Protein AF-A0AAW1QI58-F1 (afdb_monomer)

pLDDT: mean 76.15, std 20.4, range [21.41, 98.44]

Nearest PDB structures (foldseek):
  2rau-assembly1_A  TM=5.025E-01  e=2.141E-02  Saccharolobus solfataricus P2
  6z0c-assembly4_D  TM=2.698E-01  e=4.768E+00  Escherichia coli
  3qwe-assembly1_A-2  TM=1.696E-01  e=1.355E+00  Homo sapiens
  7u1e-assembly1_E  TM=2.856E-01  e=9.593E+00  Cricetus cricetus

Sequence (766 aa):
MRPANILWPAALLFLWQLAVWPGLASDLSLPSPESWALLPPAQYEEIGGHEVVSTVPAREPKGVIFILHGCLQLVTEWGFQSEHCPDCHGMPEEMVTVWKLWRRGYAAVAVGPLNGGGGFHCYATGTDEEEFDVPEVPEMVRTLRQILTDNRWWHLPRYAMGTSRGGAMALIIALHFPLQGVGSMVMGLKPVELLEGSLAPVDAQTGATWAFPPVLLMQAQADQPEVIGVIDRTIPVFTRQGIHVRKLIMQPYPITPAFFAERIRGVSLEVSVRLHARWRSVGLLDEHGSSNASNARALAGAREALFEELEPLGIPDLEEFEDAQGERGLHRVFIELLWAAEAVHEITSQHVDTLLDFFEDTTRHEPRHWLRSRWAEAWAGRGGSHDSASTSDVQDYAAESAAAPDSPQAERSRDAECVRQGPFAEYLKAELDPGAGVKRPSTAELMRGQNERQRVYNALLSVPCQLEQFLLFGLLICLDSFLAVFTVLPVRFARAALAVVRSAVGRAPGRRPRAGGLAADQLFDVLCVLIFGATFGVLRLLPAGAIYFWLKDLTQEFLKLHVVHSAVEIFDKIACAFVVDSLEALSGSCTMFVTGHGSRWAAGRLAMDAAVTLALVIAHGMVLLGQVMTFSVAMNSARGHALVALLIASNFVEIKGTIFKRFDAGKLFTLTCQDVAERFHLALALLFVVVEEMDNAGSGRPNGALLQRCGAIFAAEVAIDVTKHAVVTKFSDVRPGVYRTFLRDVCEKTRGSQSHTAHRVVAFEP

Foldseek 3Di:
DDDDDPPPPVVVVVVVVCVVDVQPPDDPLFDFLVRVVVFDFWAWDQFLQKIKIKGAAPDDALAEEEEFEAWVDDNLCQGPDDPRRNSRQHFFQSNSLVSNCVVNRYMYMYIWWHNQPDFTGAHQPCQPPVRVPPPGLVSVQVRVVVVCVVVVVPVHAYEYEYAHRRLQSSQSNLQADPHQEYEYHLAAHDPSSLPVDDSWRAHPVPRDTDDRHAYEYEHQPAEDPVSVVRSVVRVVSCVVNVHHYDYHYQAQAAQGLCNCSRGPHQDHSVLSNVLLVQLVVLPQADPRRGGDVVPVRSLVSSLVSQCVSVVVSCSDFQQPDAHPVGDGGCVVSSVQSNCQNRRYRHDGNPCSVVVVVVSVVSCVPPVPDPVPDCPVVVPVPPPDDDDDDDDDDDDDDDDDDDDDDDDDDDDDDDDDPPDDPDPVVVVVVCVVCVPPDDDPDDPVVVVVVVVVVVLVCQLVPVQLVLLVVLLVVLLVLLVLLVVCVVPVLVVLQVVLVVLVVCLVVVDDPPDDDDPSDGALVSVLSNLVVVLVVVLVVVVVVDDLVVLLVVLLVQPVDLVSLLVLLVVLVVQLVVLVVQLVVLSVQLSVLSNCVSVVPDDPCSVVSNVVSSVSNSVSSSSNVVSLSSNLSSVLSQCPDPPNCSNVVSLVVVLVVVLVVQLVDADDLVRVLLVSLVLSQVLSSLVVSLVVSQVVVCVVVVHPDGDPVSVVSSVVSSVVSSVSVSNSSSSNCSSNVPGSCSSVVSSVQLVVVCVPDDSNCSCVSSVHDD

Mean predicted aligned error: 19.99 Å

InterPro domains:
  IPR008010 Tapt1 family [PF05346] (520-756)
  IPR008010 Tapt1 family [PTHR13317] (374-755)
  IPR029058 Alpha/Beta hydrolase fold [G3DSA:3.40.50.1820] (51-248)
  IPR029058 Alpha/Beta hydrolase fold [SSF53474] (47-246)

Structure (mmCIF, N/CA/C/O backbone):
data_AF-A0AAW1QI58-F1
#
_entry.id   AF-A0AAW1QI58-F1
#
loop_
_atom_site.group_PDB
_atom_site.id
_atom_site.type_symbol
_atom_site.label_atom_id
_atom_site.label_alt_id
_atom_site.label_comp_id
_atom_site.label_asym_id
_atom_site.label_entity_id
_atom_site.label_seq_id
_atom_site.pdbx_PDB_ins_code
_atom_site.Cartn_x
_atom_site.Cartn_y
_atom_site.Cartn_z
_atom_site.occupancy
_atom_site.B_iso_or_equiv
_atom_site.auth_seq_id
_atom_site.auth_comp_id
_atom_site.auth_asym_id
_atom_site.auth_atom_id
_atom_site.pdbx_PDB_model_num
ATOM 1 N N . MET A 1 1 ? -1.776 -60.721 61.822 1.00 35.38 1 MET A N 1
ATOM 2 C CA . MET A 1 1 ? -1.454 -59.276 61.904 1.00 35.38 1 MET A CA 1
ATOM 3 C C . MET A 1 1 ? -1.117 -58.798 60.495 1.00 35.38 1 MET A C 1
ATOM 5 O O . MET A 1 1 ? -0.475 -59.560 59.786 1.00 35.38 1 MET A O 1
ATOM 9 N N . ARG A 1 2 ? -1.580 -57.615 60.065 1.00 39.91 2 ARG A N 1
ATOM 10 C CA . ARG A 1 2 ? -1.197 -56.993 58.777 1.00 39.91 2 ARG A CA 1
ATOM 11 C C . ARG A 1 2 ? -0.120 -55.927 59.024 1.00 39.91 2 ARG A C 1
ATOM 13 O O . ARG A 1 2 ? -0.221 -55.222 60.024 1.00 39.91 2 ARG A O 1
ATOM 20 N N . PRO A 1 3 ? 0.841 -55.784 58.105 1.00 40.38 3 PRO A N 1
ATOM 21 C CA . PRO A 1 3 ? 1.101 -54.488 57.462 1.00 40.38 3 PRO A CA 1
ATOM 22 C C . PRO A 1 3 ? 1.052 -54.667 55.925 1.00 40.38 3 PRO A C 1
ATOM 24 O O . PRO A 1 3 ? 1.520 -55.678 55.419 1.00 40.38 3 PRO A O 1
ATOM 27 N N . ALA A 1 4 ? 0.355 -53.873 55.108 1.00 41.22 4 ALA A N 1
ATOM 28 C CA . ALA A 1 4 ? 0.221 -52.413 55.004 1.00 41.22 4 ALA A CA 1
ATOM 29 C C . ALA A 1 4 ? 1.423 -51.728 54.312 1.00 41.22 4 ALA A C 1
ATOM 31 O O . ALA A 1 4 ? 2.541 -51.775 54.809 1.00 41.22 4 ALA A O 1
ATOM 32 N N . ASN A 1 5 ? 1.106 -51.030 53.211 1.00 43.25 5 ASN A N 1
ATOM 33 C CA . ASN A 1 5 ? 1.891 -50.012 52.491 1.00 43.25 5 ASN A CA 1
ATOM 34 C C . ASN A 1 5 ? 2.978 -50.468 51.488 1.00 43.25 5 ASN A C 1
ATOM 36 O O . ASN A 1 5 ? 4.165 -50.245 51.692 1.00 43.25 5 ASN A O 1
ATOM 40 N N . ILE A 1 6 ? 2.536 -50.928 50.305 1.00 45.19 6 ILE A N 1
ATOM 41 C CA . ILE A 1 6 ? 3.304 -50.862 49.038 1.00 45.19 6 ILE A CA 1
ATOM 42 C C . ILE A 1 6 ? 2.546 -49.965 48.034 1.00 45.19 6 ILE A C 1
ATOM 44 O O . ILE A 1 6 ? 2.171 -50.386 46.947 1.00 45.19 6 ILE A O 1
ATOM 48 N N . LEU A 1 7 ? 2.248 -48.723 48.435 1.00 43.28 7 LEU A N 1
ATOM 49 C CA . LEU A 1 7 ? 1.605 -47.710 47.573 1.00 43.28 7 LEU A CA 1
ATOM 50 C C . LEU A 1 7 ? 2.388 -46.388 47.488 1.00 43.28 7 LEU A C 1
ATOM 52 O O . LEU A 1 7 ? 2.090 -45.551 46.643 1.00 43.28 7 LEU A O 1
ATOM 56 N N . TRP A 1 8 ? 3.424 -46.203 48.313 1.00 41.94 8 TRP A N 1
ATOM 57 C CA . TRP A 1 8 ? 4.213 -44.966 48.327 1.00 41.94 8 TRP A CA 1
ATOM 58 C C . TRP A 1 8 ? 5.233 -44.797 47.179 1.00 41.94 8 TRP A C 1
ATOM 60 O O . TRP A 1 8 ? 5.380 -43.662 46.724 1.00 41.94 8 TRP A O 1
ATOM 70 N N . PRO A 1 9 ? 5.920 -45.845 46.664 1.00 44.91 9 PRO A N 1
ATOM 71 C CA . PRO A 1 9 ? 6.959 -45.652 45.643 1.00 44.91 9 PRO A CA 1
ATOM 72 C C . PRO A 1 9 ? 6.423 -45.134 44.303 1.00 44.91 9 PRO A C 1
ATOM 74 O O . PRO A 1 9 ? 7.050 -44.282 43.685 1.00 44.91 9 PRO A O 1
ATOM 77 N N . ALA A 1 10 ? 5.249 -45.611 43.873 1.00 45.47 10 ALA A N 1
ATOM 78 C CA . ALA A 1 10 ? 4.635 -45.194 42.613 1.00 45.47 10 ALA A CA 1
ATOM 79 C C . ALA A 1 10 ? 4.175 -43.727 42.659 1.00 45.47 10 ALA A C 1
ATOM 81 O O . ALA A 1 10 ? 4.451 -42.967 41.736 1.00 45.47 10 ALA A O 1
ATOM 82 N N . ALA A 1 11 ? 3.553 -43.307 43.768 1.00 46.41 11 ALA A N 1
ATOM 83 C CA . ALA A 1 11 ? 3.155 -41.916 43.971 1.00 46.41 11 ALA A CA 1
ATOM 84 C C . ALA A 1 11 ? 4.366 -40.969 44.016 1.00 46.41 11 ALA A C 1
ATOM 86 O O . ALA A 1 11 ? 4.311 -39.884 43.448 1.00 46.41 11 ALA A O 1
ATOM 87 N N . LEU A 1 12 ? 5.477 -41.381 44.639 1.00 45.72 12 LEU A N 1
ATOM 88 C CA . LEU A 1 12 ? 6.702 -40.577 44.676 1.00 45.72 12 LEU A CA 1
ATOM 89 C C . LEU A 1 12 ? 7.420 -40.514 43.322 1.00 45.72 12 LEU A C 1
ATOM 91 O O . LEU A 1 12 ? 7.935 -39.455 42.988 1.00 45.72 12 LEU A O 1
ATOM 95 N N . LEU A 1 13 ? 7.412 -41.580 42.515 1.00 45.12 13 LEU A N 1
ATOM 96 C CA . LEU A 1 13 ? 7.924 -41.531 41.138 1.00 45.12 13 LEU A CA 1
ATOM 97 C C . LEU A 1 13 ? 7.082 -40.612 40.242 1.00 45.12 13 LEU A C 1
ATOM 99 O O . LEU A 1 13 ? 7.648 -39.825 39.488 1.00 45.12 13 LEU A O 1
ATOM 103 N N . PHE A 1 14 ? 5.754 -40.648 40.375 1.00 41.31 14 PHE A N 1
ATOM 104 C CA . PHE A 1 14 ? 4.845 -39.767 39.635 1.00 41.31 14 PHE A CA 1
ATOM 105 C C . PHE A 1 14 ? 5.003 -38.292 40.054 1.00 41.31 14 PHE A C 1
ATOM 107 O O . PHE A 1 14 ? 5.111 -37.403 39.213 1.00 41.31 14 PHE A O 1
ATOM 114 N N . LEU A 1 15 ? 5.122 -38.022 41.360 1.00 40.56 15 LEU A N 1
ATOM 115 C CA . LEU A 1 15 ? 5.401 -36.678 41.883 1.00 40.56 15 LEU A CA 1
ATOM 116 C C . LEU A 1 15 ? 6.820 -36.187 41.547 1.00 40.56 15 LEU A C 1
ATOM 118 O O . LEU A 1 15 ? 7.017 -34.989 41.376 1.00 40.56 15 LEU A O 1
ATOM 122 N N . TRP A 1 16 ? 7.804 -37.081 41.416 1.00 36.41 16 TRP A N 1
ATOM 123 C CA . TRP A 1 16 ? 9.161 -36.719 40.995 1.00 36.41 16 TRP A CA 1
ATOM 124 C C . TRP A 1 16 ? 9.234 -36.403 39.495 1.00 36.41 16 TRP A C 1
ATOM 126 O O . TRP A 1 16 ? 9.908 -35.449 39.114 1.00 36.41 16 TRP A O 1
ATOM 136 N N . GLN A 1 17 ? 8.471 -37.111 38.654 1.00 36.88 17 GLN A N 1
ATOM 137 C CA . GLN A 1 17 ? 8.293 -36.751 37.240 1.00 36.88 17 GLN A CA 1
ATOM 138 C C . GLN A 1 17 ? 7.663 -35.355 37.080 1.00 36.88 17 GLN A C 1
ATOM 140 O O . GLN A 1 17 ? 8.136 -34.571 36.262 1.00 36.88 17 GLN A O 1
ATOM 145 N N . LEU A 1 18 ? 6.685 -34.999 37.923 1.00 35.38 18 LEU A N 1
ATOM 146 C CA . LEU A 1 18 ? 6.102 -33.648 37.966 1.00 35.38 18 LEU A CA 1
ATOM 147 C C . LEU A 1 18 ? 7.054 -32.577 38.539 1.00 35.38 18 LEU A C 1
ATOM 149 O O . LEU A 1 18 ? 6.938 -31.407 38.189 1.00 35.38 18 LEU A O 1
ATOM 153 N N . ALA A 1 19 ? 8.000 -32.949 39.409 1.00 36.31 19 ALA A N 1
ATOM 154 C CA . ALA A 1 19 ? 8.934 -32.010 40.042 1.00 36.31 19 ALA A CA 1
ATOM 155 C C . ALA A 1 19 ? 10.210 -31.730 39.222 1.00 36.31 19 ALA A C 1
ATOM 157 O O . ALA A 1 19 ? 10.869 -30.717 39.452 1.00 36.31 19 ALA A O 1
ATOM 158 N N . VAL A 1 20 ? 10.576 -32.618 38.291 1.00 39.00 20 VAL A N 1
ATOM 159 C CA . VAL A 1 20 ? 11.778 -32.486 37.439 1.00 39.00 20 VAL A CA 1
ATOM 160 C C . VAL A 1 20 ? 11.441 -31.951 36.036 1.00 39.00 20 VAL A C 1
ATOM 162 O O . VAL A 1 20 ? 12.339 -31.500 35.329 1.00 39.00 20 VAL A O 1
ATOM 165 N N . TRP A 1 21 ? 10.159 -31.912 35.651 1.00 38.81 21 TRP A N 1
ATOM 166 C CA . TRP A 1 21 ? 9.687 -31.366 34.370 1.00 38.81 21 TRP A CA 1
ATOM 167 C C . TRP A 1 21 ? 8.630 -30.258 34.579 1.00 38.81 21 TRP A C 1
ATOM 169 O O . TRP A 1 21 ? 7.431 -30.534 34.542 1.00 38.81 21 TRP A O 1
ATOM 179 N N . PRO A 1 22 ? 9.028 -28.981 34.772 1.00 30.23 22 PRO A N 1
ATOM 180 C CA . PRO A 1 22 ? 8.088 -27.896 35.092 1.00 30.23 22 PRO A CA 1
ATOM 181 C C . PRO A 1 22 ? 7.072 -27.543 33.988 1.00 30.23 22 PRO A C 1
ATOM 183 O O . PRO A 1 22 ? 6.165 -26.757 34.233 1.00 30.23 22 PRO A O 1
ATOM 186 N N . GLY A 1 23 ? 7.230 -28.085 32.774 1.00 36.28 23 GLY A N 1
ATOM 187 C CA . GLY A 1 23 ? 6.430 -27.757 31.585 1.00 36.28 23 GLY A CA 1
ATOM 188 C C . GLY A 1 23 ? 5.332 -28.766 31.228 1.00 36.28 23 GLY A C 1
ATOM 189 O O . GLY A 1 23 ? 4.988 -28.866 30.056 1.00 36.28 23 GLY A O 1
ATOM 190 N N . LEU A 1 24 ? 4.845 -29.562 32.190 1.00 37.78 24 LEU A N 1
ATOM 191 C CA . LEU A 1 24 ? 3.864 -30.640 31.953 1.00 37.78 24 LEU A CA 1
ATOM 192 C C . LEU A 1 24 ? 2.607 -30.556 32.843 1.00 37.78 24 LEU A C 1
ATOM 194 O O . LEU A 1 24 ? 1.849 -31.517 32.960 1.00 37.78 24 LEU A O 1
ATOM 198 N N . ALA A 1 25 ? 2.361 -29.391 33.444 1.00 33.62 25 ALA A N 1
ATOM 199 C CA . ALA A 1 25 ? 1.036 -29.026 33.926 1.00 33.62 25 ALA A CA 1
ATOM 200 C C . ALA A 1 25 ? 0.262 -28.395 32.758 1.00 33.62 25 ALA A C 1
ATOM 202 O O . ALA A 1 25 ? 0.405 -27.201 32.507 1.00 33.62 25 ALA A O 1
ATOM 203 N N . SER A 1 26 ? -0.526 -29.201 32.040 1.00 41.00 26 SER A N 1
ATOM 204 C CA . SER A 1 26 ? -1.487 -28.692 31.056 1.00 41.00 26 SER A CA 1
ATOM 205 C C . SER A 1 26 ? -2.418 -27.695 31.742 1.00 41.00 26 SER A C 1
ATOM 207 O O . SER A 1 26 ? -3.039 -28.035 32.759 1.00 41.00 26 SER A O 1
ATOM 209 N N . ASP A 1 27 ? -2.528 -26.484 31.205 1.00 48.50 27 ASP A N 1
ATOM 210 C CA . ASP A 1 27 ? -3.501 -25.519 31.700 1.00 48.50 27 ASP A CA 1
ATOM 211 C C . ASP A 1 27 ? -4.911 -26.100 31.506 1.00 48.50 27 ASP A C 1
ATOM 213 O O . ASP A 1 27 ? -5.299 -26.458 30.397 1.00 48.50 27 ASP A O 1
ATOM 217 N N . LEU A 1 28 ? -5.701 -26.173 32.583 1.00 51.31 28 LEU A N 1
ATOM 218 C CA . LEU A 1 28 ? -7.108 -26.594 32.534 1.00 51.31 28 LEU A CA 1
ATOM 219 C C . LEU A 1 28 ? -7.960 -25.678 31.627 1.00 51.31 28 LEU A C 1
ATOM 221 O O . LEU A 1 28 ? -9.099 -26.024 31.295 1.00 51.31 28 LEU A O 1
ATOM 225 N N . SER A 1 29 ? -7.426 -24.517 31.221 1.00 66.00 29 SER A N 1
ATOM 226 C CA . SER A 1 29 ? -8.014 -23.642 30.209 1.00 66.00 29 SER A CA 1
ATOM 227 C C . SER A 1 29 ? -7.897 -24.171 28.767 1.00 66.00 29 SER A C 1
ATOM 229 O O . SER A 1 29 ? -8.728 -23.783 27.939 1.00 66.00 29 SER A O 1
ATOM 231 N N . LEU A 1 30 ? -6.966 -25.077 28.458 1.00 81.56 30 LEU A N 1
ATOM 232 C CA . LEU A 1 30 ? -6.715 -25.600 27.107 1.00 81.56 30 LEU A CA 1
ATOM 233 C C . LEU A 1 30 ? -7.372 -26.984 26.882 1.00 81.56 30 LEU A C 1
ATOM 235 O O . LEU A 1 30 ? -7.649 -27.704 27.846 1.00 81.56 30 LEU A O 1
ATOM 239 N N . PRO A 1 31 ? -7.710 -27.359 25.633 1.00 83.25 31 PRO A N 1
ATOM 240 C CA . PRO A 1 31 ? -8.221 -28.692 25.321 1.00 83.25 31 PRO A CA 1
ATOM 241 C C . PRO A 1 31 ? -7.098 -29.740 25.333 1.00 83.25 31 PRO A C 1
ATOM 243 O O . PRO A 1 31 ? -5.963 -29.460 24.966 1.00 83.25 31 PRO A O 1
ATOM 246 N N . SER A 1 32 ? -7.426 -30.978 25.712 1.00 80.94 32 SER A N 1
ATOM 247 C CA . SER A 1 32 ? -6.585 -32.140 25.412 1.00 80.94 32 SER A CA 1
ATOM 248 C C . SER A 1 32 ? -6.959 -32.717 24.034 1.00 80.94 32 SER A C 1
ATOM 250 O O . SER A 1 32 ? -8.047 -32.422 23.529 1.00 80.94 32 SER A O 1
ATOM 252 N N . PRO A 1 33 ? -6.143 -33.607 23.441 1.00 77.38 33 PRO A N 1
ATOM 253 C CA . PRO A 1 33 ? -6.498 -34.284 22.190 1.00 77.38 33 PRO A CA 1
ATOM 254 C C . PRO A 1 33 ? -7.852 -35.017 22.234 1.00 77.38 33 PRO A C 1
ATOM 256 O O . PRO A 1 33 ? -8.565 -35.055 21.234 1.00 77.38 33 PRO A O 1
ATOM 259 N N . GLU A 1 34 ? -8.234 -35.552 23.399 1.00 78.81 34 GLU A N 1
ATOM 260 C CA . GLU A 1 34 ? -9.529 -36.209 23.630 1.00 78.81 34 GLU A CA 1
ATOM 261 C C . GLU A 1 34 ? -10.681 -35.201 23.792 1.00 78.81 34 GLU A C 1
ATOM 263 O O . GLU A 1 34 ? -11.814 -35.483 23.396 1.00 78.81 34 GLU A O 1
ATOM 268 N N . SER A 1 35 ? -10.404 -34.008 24.334 1.00 83.94 35 SER A N 1
ATOM 269 C CA . SER A 1 35 ? -11.404 -32.957 24.562 1.00 83.94 35 SER A CA 1
ATOM 270 C C . SER A 1 35 ? -12.093 -32.499 23.278 1.00 83.94 35 SER A C 1
ATOM 272 O O . SER A 1 35 ? -13.285 -32.198 23.309 1.00 83.94 35 SER A O 1
ATOM 274 N N . TRP A 1 36 ? -11.389 -32.489 22.142 1.00 86.00 36 TRP A N 1
ATOM 275 C CA . TRP A 1 36 ? -11.950 -32.072 20.851 1.00 86.00 36 TRP A CA 1
ATOM 276 C C . TRP A 1 36 ? -13.177 -32.884 20.415 1.00 86.00 36 TRP A C 1
ATOM 278 O O . TRP A 1 36 ? -14.036 -32.351 19.719 1.00 86.00 36 TRP A O 1
ATOM 288 N N . ALA A 1 37 ? -13.304 -34.141 20.853 1.00 83.62 37 ALA A N 1
ATOM 289 C CA . ALA A 1 37 ? -14.467 -34.982 20.562 1.00 83.62 37 ALA A CA 1
ATOM 290 C C . ALA A 1 37 ? -15.731 -34.599 21.363 1.00 83.62 37 ALA A C 1
ATOM 292 O O . ALA A 1 37 ? -16.811 -35.116 21.084 1.00 83.62 37 ALA A O 1
ATOM 293 N N . LEU A 1 38 ? -15.609 -33.719 22.365 1.00 87.38 38 LEU A N 1
ATOM 294 C CA . LEU A 1 38 ? -16.733 -33.208 23.157 1.00 87.38 38 LEU A CA 1
ATOM 295 C C . LEU A 1 38 ? -17.379 -31.961 22.536 1.00 87.38 38 LEU A C 1
ATOM 297 O O . LEU A 1 38 ? -18.495 -31.607 22.920 1.00 87.38 38 LEU A O 1
ATOM 301 N N . LEU A 1 39 ? -16.684 -31.291 21.611 1.00 89.19 39 LEU A N 1
ATOM 302 C CA . LEU A 1 39 ? -17.197 -30.107 20.932 1.00 89.19 39 LEU A CA 1
ATOM 303 C C . LEU A 1 39 ? -18.301 -30.527 19.937 1.00 89.19 39 LEU A C 1
ATOM 305 O O . LEU A 1 39 ? -18.079 -31.450 19.149 1.00 89.19 39 LEU A O 1
ATOM 309 N N . PRO A 1 40 ? -19.491 -29.898 19.957 1.00 90.50 40 PRO A N 1
ATOM 310 C CA . PRO A 1 40 ? -20.541 -30.190 18.988 1.00 90.50 40 PRO A CA 1
ATOM 311 C C . PRO A 1 40 ? -20.097 -29.784 17.571 1.00 90.50 40 PRO A C 1
ATOM 313 O O . PRO A 1 40 ? -19.269 -28.880 17.433 1.00 90.50 40 PRO A O 1
ATOM 316 N N . PRO A 1 41 ? -20.632 -30.431 16.518 1.00 89.62 41 PRO A N 1
ATOM 317 C CA . PRO A 1 41 ? -20.325 -30.057 15.142 1.00 89.62 41 PRO A CA 1
ATOM 318 C C . PRO A 1 41 ? -20.764 -28.616 14.869 1.00 89.62 41 PRO A C 1
ATOM 320 O O . PRO A 1 41 ? -21.824 -28.185 15.328 1.00 89.62 41 PRO A O 1
ATOM 323 N N . ALA A 1 42 ? -19.943 -27.890 14.114 1.00 92.44 42 ALA A N 1
ATOM 324 C CA . ALA A 1 42 ? -20.269 -26.544 13.673 1.00 92.44 42 ALA A CA 1
ATOM 325 C C . ALA A 1 42 ? -21.330 -26.578 12.559 1.00 92.44 42 ALA A C 1
ATOM 327 O O . ALA A 1 42 ? -21.349 -27.500 11.740 1.00 92.44 42 ALA A O 1
ATOM 328 N N . GLN A 1 43 ? -22.196 -25.568 12.537 1.00 93.44 43 GLN A N 1
ATOM 329 C CA . GLN A 1 43 ? -23.244 -25.377 11.535 1.00 93.44 43 GLN A CA 1
ATOM 330 C C . GLN A 1 43 ? -22.882 -24.188 10.646 1.00 93.44 43 GLN A C 1
ATOM 332 O O . GLN A 1 43 ? -22.632 -23.103 11.176 1.00 93.44 43 GLN A O 1
ATOM 337 N N . TYR A 1 44 ? -22.851 -24.400 9.330 1.00 93.88 44 TYR A N 1
ATOM 338 C CA . TYR A 1 44 ? -22.666 -23.363 8.315 1.00 93.88 44 TYR A CA 1
ATOM 339 C C . TYR A 1 44 ? -24.007 -22.942 7.716 1.00 93.88 44 TYR A C 1
ATOM 341 O O . TYR A 1 44 ? -24.794 -23.786 7.287 1.00 93.88 44 TYR A O 1
ATOM 349 N N . GLU A 1 45 ? -24.238 -21.636 7.646 1.00 92.81 45 GLU A N 1
ATOM 350 C CA . GLU A 1 45 ? -25.419 -21.023 7.041 1.00 92.81 45 GLU A CA 1
ATOM 351 C C . GLU A 1 45 ? -25.002 -19.764 6.262 1.00 92.81 45 GLU A C 1
ATOM 353 O O . GLU A 1 45 ? -24.085 -19.053 6.668 1.00 92.81 45 GLU A O 1
ATOM 358 N N . GLU A 1 46 ? -25.690 -19.446 5.162 1.00 90.94 46 GLU A N 1
ATOM 359 C CA . GLU A 1 46 ? -25.559 -18.145 4.494 1.00 90.94 46 GLU A CA 1
ATOM 360 C C . GLU A 1 46 ? -26.785 -17.289 4.838 1.00 90.94 46 GLU A C 1
ATOM 362 O O . GLU A 1 46 ? -27.921 -17.635 4.502 1.00 90.94 46 GLU A O 1
ATOM 367 N N . ILE A 1 47 ? -26.567 -16.170 5.531 1.00 90.44 47 ILE A N 1
ATOM 368 C CA . ILE A 1 47 ? -27.630 -15.302 6.049 1.00 90.44 47 ILE A CA 1
ATOM 369 C C . ILE A 1 47 ? -27.385 -13.876 5.562 1.00 90.44 47 ILE A C 1
ATOM 371 O O . ILE A 1 47 ? -26.382 -13.248 5.895 1.00 90.44 47 ILE A O 1
ATOM 375 N N . GLY A 1 48 ? -28.312 -13.344 4.760 1.00 80.38 48 GLY A N 1
ATOM 376 C CA . GLY A 1 48 ? -28.237 -11.963 4.269 1.00 80.38 48 GLY A CA 1
ATOM 377 C C . GLY A 1 48 ? -27.027 -11.661 3.372 1.00 80.38 48 GLY A C 1
ATOM 378 O O . GLY A 1 48 ? -26.643 -10.502 3.268 1.00 80.38 48 GLY A O 1
ATOM 379 N N . GLY A 1 49 ? -26.414 -12.677 2.752 1.00 85.38 49 GLY A N 1
ATOM 380 C CA . GLY A 1 49 ? -25.165 -12.545 1.986 1.00 85.38 49 GLY A CA 1
ATOM 381 C C . GLY A 1 49 ? -23.892 -12.564 2.843 1.00 85.38 49 GLY A C 1
ATOM 382 O O . GLY A 1 49 ? -22.813 -12.262 2.334 1.00 85.38 49 GLY A O 1
ATOM 383 N N . HIS A 1 50 ? -24.009 -12.897 4.132 1.00 90.44 50 HIS A N 1
ATOM 384 C CA . HIS A 1 50 ? -22.888 -13.178 5.025 1.00 90.44 50 HIS A CA 1
ATOM 385 C C . HIS A 1 50 ? -22.804 -14.683 5.289 1.00 90.44 50 HIS A C 1
ATOM 387 O O . HIS A 1 50 ? -23.813 -15.326 5.584 1.00 90.44 50 HIS A O 1
ATOM 393 N N . GLU A 1 51 ? -21.594 -15.229 5.251 1.00 92.94 51 GLU A N 1
ATOM 394 C CA . GLU A 1 51 ? -21.325 -16.584 5.732 1.00 92.94 51 GLU A CA 1
ATOM 395 C C . GLU A 1 51 ? -21.364 -16.605 7.265 1.00 92.94 51 GLU A C 1
ATOM 397 O O . GLU A 1 51 ? -20.822 -15.707 7.918 1.00 92.94 51 GLU A O 1
ATOM 402 N N . VAL A 1 52 ? -21.991 -17.622 7.850 1.00 95.00 52 VAL A N 1
ATOM 403 C CA . VAL A 1 52 ? -22.145 -17.783 9.298 1.00 95.00 52 VAL A CA 1
ATOM 404 C C . VAL A 1 52 ? -21.724 -19.191 9.694 1.00 95.00 52 VAL A C 1
ATOM 406 O O . VAL A 1 52 ? -22.282 -20.164 9.198 1.00 95.00 52 VAL A O 1
ATOM 409 N N . VAL A 1 53 ? -20.775 -19.309 10.624 1.00 96.19 53 VAL A N 1
ATOM 410 C CA . VAL A 1 53 ? -20.410 -20.588 11.255 1.00 96.19 53 VAL A CA 1
ATOM 411 C C . VAL A 1 53 ? -20.702 -20.498 12.742 1.00 96.19 53 VAL A C 1
ATOM 413 O O . VAL A 1 53 ? -20.169 -19.637 13.444 1.00 96.19 53 VAL A O 1
ATOM 416 N N . SER A 1 54 ? -21.554 -21.392 13.241 1.00 96.56 54 SER A N 1
ATOM 417 C CA . SER A 1 54 ? -21.943 -21.413 14.650 1.00 96.56 54 SER A CA 1
ATOM 418 C C . SER A 1 54 ? -21.610 -22.732 15.343 1.00 96.56 54 SER A C 1
ATOM 420 O O . SER A 1 54 ? -21.772 -23.817 14.789 1.00 96.56 54 SER A O 1
ATOM 422 N N . THR A 1 55 ? -21.146 -22.635 16.590 1.00 95.62 55 THR A N 1
ATOM 423 C CA . THR A 1 55 ? -20.954 -23.770 17.500 1.00 95.62 55 THR A CA 1
ATOM 424 C C . THR A 1 55 ? -21.790 -23.523 18.752 1.00 95.62 55 THR A C 1
ATOM 426 O O . THR A 1 55 ? -21.492 -22.641 19.565 1.00 95.62 55 THR A O 1
ATOM 429 N N . VAL A 1 56 ? -22.868 -24.296 18.899 1.00 94.00 56 VAL A N 1
ATOM 430 C CA . VAL A 1 56 ? -23.907 -24.077 19.914 1.00 94.00 56 VAL A CA 1
ATOM 431 C C . VAL A 1 56 ? -23.873 -25.193 20.968 1.00 94.00 56 VAL A C 1
ATOM 433 O O . VAL A 1 56 ? -23.894 -26.372 20.612 1.00 94.00 56 VAL A O 1
ATOM 436 N N . PRO A 1 57 ? -23.836 -24.877 22.277 1.00 92.62 57 PRO A N 1
ATOM 437 C CA . PRO A 1 57 ? -23.967 -25.883 23.328 1.00 92.62 57 PRO A CA 1
ATOM 438 C C . PRO A 1 57 ? -25.278 -26.686 23.228 1.00 92.62 57 PRO A C 1
ATOM 440 O O . PRO A 1 57 ? -26.332 -26.149 22.913 1.00 92.62 57 PRO A O 1
ATOM 443 N N . ALA A 1 58 ? -25.250 -27.968 23.609 1.00 86.88 58 ALA A N 1
ATOM 444 C CA . ALA A 1 58 ? -26.440 -28.838 23.614 1.00 86.88 58 ALA A CA 1
ATOM 445 C C . ALA A 1 58 ? -27.502 -28.473 24.683 1.00 86.88 58 ALA A C 1
ATOM 447 O O . ALA A 1 58 ? -28.545 -29.118 24.790 1.00 86.88 58 ALA A O 1
ATOM 448 N N . ARG A 1 59 ? -27.224 -27.466 25.517 1.00 88.19 59 ARG A N 1
ATOM 449 C CA . ARG A 1 59 ? -28.161 -26.832 26.454 1.00 88.19 59 ARG A CA 1
ATOM 450 C C . ARG A 1 59 ? -28.347 -25.383 26.022 1.00 88.19 59 ARG A C 1
ATOM 452 O O . ARG A 1 59 ? -27.462 -24.833 25.379 1.00 88.19 59 ARG A O 1
ATOM 459 N N . GLU A 1 60 ? -29.453 -24.764 26.429 1.00 91.12 60 GLU A N 1
ATOM 460 C CA . GLU A 1 60 ? -29.699 -23.342 26.169 1.00 91.12 60 GLU A CA 1
ATOM 461 C C . GLU A 1 60 ? -28.462 -22.488 26.534 1.00 91.12 60 GLU A C 1
ATOM 463 O O . GLU A 1 60 ? -27.965 -22.612 27.662 1.00 91.12 60 GLU A O 1
ATOM 468 N N . PRO A 1 61 ? -27.925 -21.673 25.601 1.00 95.38 61 PRO A N 1
ATOM 469 C CA . PRO A 1 61 ? -26.702 -20.923 25.849 1.00 95.38 61 PRO A CA 1
ATOM 470 C C . PRO A 1 61 ? -26.859 -19.898 26.976 1.00 95.38 61 PRO A C 1
ATOM 472 O O . PRO A 1 61 ? -27.886 -19.240 27.115 1.00 95.38 61 PRO A O 1
ATOM 475 N N . LYS A 1 62 ? -25.783 -19.686 27.735 1.00 93.75 62 LYS A N 1
ATOM 476 C CA . LYS A 1 62 ? -25.649 -18.597 28.719 1.00 93.75 62 LYS A CA 1
ATOM 477 C C . LYS A 1 62 ? -25.706 -17.213 28.061 1.00 93.75 62 LYS A C 1
ATOM 479 O O . LYS A 1 62 ? -26.074 -16.238 28.709 1.00 93.75 62 LYS A O 1
ATOM 484 N N . GLY A 1 63 ? -25.301 -17.136 26.797 1.00 95.12 63 GLY A N 1
ATOM 485 C CA . GLY A 1 63 ? -25.232 -15.930 25.984 1.00 95.12 63 GLY A CA 1
ATOM 486 C C . GLY A 1 63 ? -24.729 -16.242 24.577 1.00 95.12 63 GLY A C 1
ATOM 487 O O . GLY A 1 63 ? -24.271 -17.357 24.310 1.00 95.12 63 GLY A O 1
ATOM 488 N N . VAL A 1 64 ? -24.782 -15.244 23.701 1.00 97.44 64 VAL A N 1
ATOM 489 C CA . VAL A 1 64 ? -24.299 -15.319 22.314 1.00 97.44 64 VAL A CA 1
ATOM 490 C C . VAL A 1 64 ? -23.065 -14.434 22.169 1.00 97.44 64 VAL A C 1
ATOM 492 O O . VAL A 1 64 ? -23.071 -13.286 22.619 1.00 97.44 64 VAL A O 1
ATOM 495 N N . ILE A 1 65 ? -22.007 -14.955 21.554 1.00 98.19 65 ILE A N 1
ATOM 496 C CA . ILE A 1 65 ? -20.800 -14.195 21.225 1.00 98.19 65 ILE A CA 1
ATOM 497 C C . ILE A 1 65 ? -20.657 -14.206 19.709 1.00 98.19 65 ILE A C 1
ATOM 499 O O . ILE A 1 65 ? -20.372 -15.245 19.113 1.00 98.19 65 ILE A O 1
ATOM 503 N N . PHE A 1 66 ? -20.876 -13.040 19.107 1.00 98.44 66 PHE A N 1
ATOM 504 C CA . PHE A 1 66 ? -20.602 -12.805 17.697 1.00 98.44 66 PHE A CA 1
ATOM 505 C C . PHE A 1 66 ? -19.104 -12.601 17.498 1.00 98.44 66 PHE A C 1
ATOM 507 O O . PHE A 1 66 ? -18.465 -11.888 18.275 1.00 98.44 66 PHE A O 1
ATOM 514 N N . ILE A 1 67 ? -18.549 -13.247 16.484 1.00 98.25 67 ILE A N 1
ATOM 515 C CA . ILE A 1 67 ? -17.116 -13.322 16.229 1.00 98.25 67 ILE A CA 1
ATOM 516 C C . ILE A 1 67 ? -16.850 -12.777 14.828 1.00 98.25 67 ILE A C 1
ATOM 518 O O . ILE A 1 67 ? -17.460 -13.222 13.858 1.00 98.25 67 ILE A O 1
ATOM 522 N N . LEU A 1 68 ? -15.945 -11.806 14.740 1.00 96.00 68 LEU A N 1
ATOM 523 C CA . LEU A 1 68 ? -15.617 -11.087 13.513 1.00 96.00 68 LEU A CA 1
ATOM 524 C C . LEU A 1 68 ? -14.114 -11.223 13.251 1.00 96.00 68 LEU A C 1
ATOM 526 O O . LEU A 1 68 ? -13.279 -10.735 14.016 1.00 96.00 68 LEU A O 1
ATOM 530 N N . HIS A 1 69 ? -13.774 -11.947 12.194 1.00 92.75 69 HIS A N 1
ATOM 531 C CA . HIS A 1 69 ? -12.410 -12.389 11.905 1.00 92.75 69 HIS A CA 1
ATOM 532 C C . HIS A 1 69 ? -11.496 -11.261 11.367 1.00 92.75 69 HIS A C 1
ATOM 534 O O . HIS A 1 69 ? -11.918 -10.126 11.138 1.00 92.75 69 HIS A O 1
ATOM 540 N N . GLY A 1 70 ? -10.209 -11.539 11.185 1.00 86.88 70 GLY A N 1
ATOM 541 C CA . GLY A 1 70 ? -9.254 -10.607 10.579 1.00 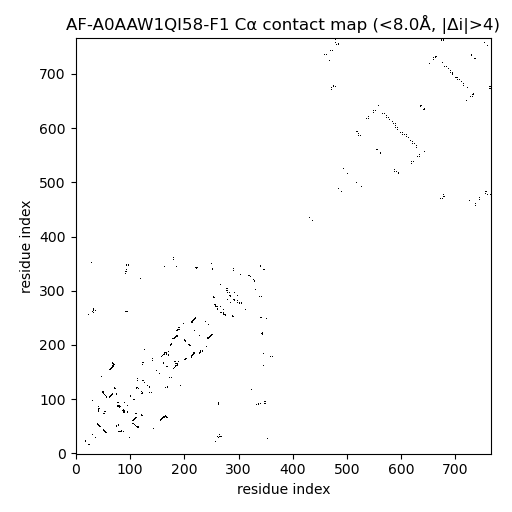86.88 70 GLY A CA 1
ATOM 542 C C . GLY A 1 70 ? -9.456 -10.463 9.069 1.00 86.88 70 GLY A C 1
ATOM 543 O O . GLY A 1 70 ? -10.153 -11.264 8.445 1.00 86.88 70 GLY A O 1
ATOM 544 N N . CYS A 1 71 ? -8.799 -9.478 8.444 1.00 79.62 71 CYS A N 1
ATOM 545 C CA . CYS A 1 71 ? -8.574 -9.585 6.999 1.00 79.62 71 CYS A CA 1
ATOM 546 C C . CYS A 1 71 ? -7.742 -10.850 6.726 1.00 79.62 71 CYS A C 1
ATOM 548 O O . CYS A 1 71 ? -6.821 -11.128 7.490 1.00 79.62 71 CYS A O 1
ATOM 550 N N . LEU A 1 72 ? -8.010 -11.561 5.625 1.00 74.94 72 LEU A N 1
ATOM 551 C CA . LEU A 1 72 ? -7.310 -12.810 5.254 1.00 74.94 72 LEU A CA 1
ATOM 552 C C . LEU A 1 72 ? -7.565 -14.002 6.200 1.00 74.94 72 LEU A C 1
ATOM 554 O O . LEU A 1 72 ? -6.798 -14.961 6.175 1.00 74.94 72 LEU A O 1
ATOM 558 N N . GLN A 1 73 ? -8.616 -13.941 7.017 1.00 79.88 73 GLN A N 1
ATOM 559 C CA . GLN A 1 73 ? -9.209 -15.092 7.707 1.00 79.88 73 GLN A CA 1
ATOM 560 C C . GLN A 1 73 ? -10.554 -15.443 7.038 1.00 79.88 73 GLN A C 1
ATOM 562 O O . GLN A 1 73 ? -11.122 -14.607 6.325 1.00 79.88 73 GLN A O 1
ATOM 567 N N . LEU A 1 74 ? -11.065 -16.654 7.257 1.00 84.12 74 LEU A N 1
ATOM 568 C CA . LEU A 1 74 ? -12.341 -17.157 6.731 1.00 84.12 74 LEU A CA 1
ATOM 569 C C . LEU A 1 74 ? -13.303 -17.504 7.870 1.00 84.12 74 LEU A C 1
ATOM 571 O O . LEU A 1 74 ? -12.899 -17.893 8.963 1.00 84.12 74 LEU A O 1
ATOM 575 N N . VAL A 1 75 ? -14.608 -17.462 7.602 1.00 89.12 75 VAL A N 1
ATOM 576 C CA . VAL A 1 75 ? -15.620 -17.921 8.572 1.00 89.12 75 VAL A CA 1
ATOM 577 C C . VAL A 1 75 ? -15.514 -19.434 8.810 1.00 89.12 75 VAL A C 1
ATOM 579 O O . VAL A 1 75 ? -15.696 -19.901 9.932 1.00 89.12 75 VAL A O 1
ATOM 582 N N . THR A 1 76 ? -15.132 -20.197 7.783 1.00 87.94 76 THR A N 1
ATOM 583 C CA . THR A 1 76 ? -14.908 -21.652 7.838 1.00 87.94 76 THR A CA 1
ATOM 584 C C . THR A 1 76 ? -13.717 -22.078 8.706 1.00 87.94 76 THR A C 1
ATOM 586 O O . THR A 1 76 ? -13.607 -23.251 9.064 1.00 87.94 76 THR A O 1
ATOM 589 N N . GLU A 1 77 ? -12.847 -21.153 9.122 1.00 87.81 77 GLU A N 1
ATOM 590 C CA . GLU A 1 77 ? -11.770 -21.423 10.088 1.00 87.81 77 GLU A CA 1
ATOM 591 C C . GLU A 1 77 ? -12.309 -21.612 11.523 1.00 87.81 77 GLU A C 1
ATOM 593 O O . GLU A 1 77 ? -11.642 -22.234 12.349 1.00 87.81 77 GLU A O 1
ATOM 598 N N . TRP A 1 78 ? -13.538 -21.154 11.804 1.00 92.62 78 TRP A N 1
ATOM 599 C CA . TRP A 1 78 ? -14.185 -21.157 13.128 1.00 92.62 78 TRP A CA 1
ATOM 600 C C . TRP A 1 78 ? -15.042 -22.400 13.431 1.00 92.62 78 TRP A C 1
ATOM 602 O O . TRP A 1 78 ? -15.826 -22.414 14.386 1.00 92.62 78 TRP A O 1
ATOM 612 N N . GLY A 1 79 ? -14.903 -23.459 12.637 1.00 90.94 79 GLY A N 1
ATOM 613 C CA . GLY A 1 79 ? -15.533 -24.753 12.881 1.00 90.94 79 GLY A CA 1
ATOM 614 C C . GLY A 1 79 ? -14.677 -25.891 12.342 1.00 90.94 79 GLY A C 1
ATOM 615 O O . GLY A 1 79 ? -13.869 -25.687 11.447 1.00 90.94 79 GLY A O 1
ATOM 616 N N . PHE A 1 80 ? -14.862 -27.108 12.857 1.00 87.62 80 PHE A N 1
ATOM 617 C CA . PHE A 1 80 ? -14.291 -28.302 12.225 1.00 87.62 80 PHE A CA 1
ATOM 618 C C . PHE A 1 80 ? -15.218 -28.850 11.142 1.00 87.62 80 PHE A C 1
ATOM 620 O O . PHE A 1 80 ? -16.442 -28.788 11.289 1.00 87.62 80 PHE A O 1
ATOM 627 N N . GLN A 1 81 ? -14.622 -29.486 10.131 1.00 85.00 81 GLN A N 1
ATOM 628 C CA . GLN A 1 81 ? -15.341 -30.209 9.088 1.00 85.00 81 GLN A CA 1
ATOM 629 C C . GLN A 1 81 ? -16.393 -31.167 9.670 1.00 85.00 81 GLN A C 1
ATOM 631 O O . GLN A 1 81 ? -16.108 -31.967 10.572 1.00 85.00 81 GLN A O 1
ATOM 636 N N . SER A 1 82 ? -17.620 -31.082 9.160 1.00 84.88 82 SER A N 1
ATOM 637 C CA . SER A 1 82 ? -18.730 -31.963 9.530 1.00 84.88 82 SER A CA 1
ATOM 638 C C . SER A 1 82 ? -19.790 -32.017 8.426 1.00 84.88 82 SER A C 1
ATOM 640 O O . SER A 1 82 ? -19.769 -31.212 7.503 1.00 84.88 82 SER A O 1
ATOM 642 N N . GLU A 1 83 ? -20.776 -32.908 8.551 1.00 85.81 83 GLU A N 1
ATOM 643 C CA . GLU A 1 83 ? -21.952 -32.954 7.659 1.00 85.81 83 GLU A CA 1
ATOM 644 C C . GLU A 1 83 ? -22.692 -31.601 7.560 1.00 85.81 83 GLU A C 1
ATOM 646 O O . GLU A 1 83 ? -23.286 -31.298 6.532 1.00 85.81 83 GLU A O 1
ATOM 651 N N . HIS A 1 84 ? -22.624 -30.775 8.612 1.00 87.69 84 HIS A N 1
ATOM 652 C CA . HIS A 1 84 ? -23.304 -29.477 8.704 1.00 87.69 84 HIS A CA 1
ATOM 653 C C . HIS A 1 84 ? -22.370 -28.285 8.417 1.00 87.69 84 HIS A C 1
ATOM 655 O O . HIS A 1 84 ? -22.809 -27.139 8.451 1.00 87.69 84 HIS A O 1
ATOM 661 N N . CYS A 1 85 ? -21.090 -28.548 8.137 1.00 86.31 85 CYS A N 1
ATOM 662 C CA . CYS A 1 85 ? -20.131 -27.584 7.603 1.00 86.31 85 CYS A CA 1
ATOM 663 C C . CYS A 1 85 ? -19.038 -28.356 6.833 1.00 86.31 85 CYS A C 1
ATOM 665 O O . CYS A 1 85 ? -17.999 -28.691 7.416 1.00 86.31 85 CYS A O 1
ATOM 667 N N . PRO A 1 86 ? -19.281 -28.724 5.561 1.00 81.31 86 PRO A N 1
ATOM 668 C CA . PRO A 1 86 ? -18.354 -29.547 4.781 1.00 81.31 86 PRO A CA 1
ATOM 669 C C . PRO A 1 86 ? -17.070 -28.796 4.404 1.00 81.31 86 PRO A C 1
ATOM 671 O O . PRO A 1 86 ? -16.022 -29.423 4.278 1.00 81.31 86 PRO A O 1
ATOM 674 N N . ASP A 1 87 ? -17.142 -27.468 4.303 1.00 78.38 87 ASP A N 1
ATOM 675 C CA . ASP A 1 87 ? -16.020 -26.587 3.960 1.00 78.38 87 ASP A CA 1
ATOM 676 C C . ASP A 1 87 ? -15.309 -26.010 5.204 1.00 78.38 87 ASP A C 1
ATOM 678 O O . ASP A 1 87 ? -14.410 -25.185 5.080 1.00 78.38 87 ASP A O 1
ATOM 682 N N . CYS A 1 88 ? -15.698 -26.421 6.420 1.00 83.31 88 CYS A N 1
ATOM 683 C CA . CYS A 1 88 ? -15.033 -26.008 7.661 1.00 83.31 88 CYS A CA 1
ATOM 684 C C . CYS A 1 88 ? -13.651 -26.653 7.815 1.00 83.31 88 CYS A C 1
ATOM 686 O O . CYS A 1 88 ? -13.514 -27.868 7.680 1.00 83.31 88 CYS A O 1
ATOM 688 N N . HIS A 1 89 ? -12.656 -25.866 8.226 1.00 77.62 89 HIS A N 1
ATOM 689 C CA . HIS A 1 89 ? -11.277 -26.332 8.402 1.00 77.62 89 HIS A CA 1
ATOM 690 C C . HIS A 1 89 ? -10.895 -26.492 9.883 1.00 77.62 89 HIS A C 1
ATOM 692 O O . HIS A 1 89 ? -10.468 -27.564 10.313 1.00 77.62 89 HIS A O 1
ATOM 698 N N . GLY A 1 90 ? -11.115 -25.444 10.681 1.00 86.12 90 GLY A N 1
ATOM 699 C CA . GLY A 1 90 ? -10.834 -25.418 12.117 1.00 86.12 90 GLY A CA 1
ATOM 700 C C . GLY A 1 90 ? -9.388 -25.047 12.435 1.00 86.12 90 GLY A C 1
ATOM 701 O O . GLY A 1 90 ? -8.576 -25.923 12.740 1.00 86.12 90 GLY A O 1
ATOM 702 N N . MET A 1 91 ? -9.083 -23.749 12.396 1.00 87.69 91 MET A N 1
ATOM 703 C CA . MET A 1 91 ? -7.739 -23.232 12.672 1.00 87.69 91 MET A CA 1
ATOM 704 C C . MET A 1 91 ? -7.401 -23.254 14.177 1.00 87.69 91 MET A C 1
ATOM 706 O O . MET A 1 91 ? -8.312 -23.240 15.010 1.00 87.69 91 MET A O 1
ATOM 710 N N . PRO A 1 92 ? -6.117 -23.360 14.566 1.00 90.38 92 PRO A N 1
ATOM 711 C CA . PRO A 1 92 ? -5.728 -23.636 15.948 1.00 90.38 92 PRO A CA 1
ATOM 712 C C . PRO A 1 92 ? -6.224 -22.626 17.000 1.00 90.38 92 PRO A C 1
ATOM 714 O O . PRO A 1 92 ? -6.862 -23.027 17.980 1.00 90.38 92 PRO A O 1
ATOM 717 N N . GLU A 1 93 ? -5.954 -21.330 16.849 1.00 92.75 93 GLU A N 1
ATOM 718 C CA . GLU A 1 93 ? -6.325 -20.313 17.843 1.00 92.75 93 GLU A CA 1
ATOM 719 C C . GLU A 1 93 ? -7.831 -19.987 17.789 1.00 92.75 93 GLU A C 1
ATOM 721 O O . GLU A 1 93 ? -8.451 -19.775 18.841 1.00 92.75 93 GLU A O 1
ATOM 726 N N . GLU A 1 94 ? -8.452 -20.039 16.609 1.00 93.50 94 GLU A N 1
ATOM 727 C CA . GLU A 1 94 ? -9.904 -19.993 16.397 1.00 93.50 94 GLU A CA 1
ATOM 728 C C . GLU A 1 94 ? -10.600 -21.128 17.159 1.00 93.50 94 GLU A C 1
ATOM 730 O O . GLU A 1 94 ? -11.485 -20.881 17.982 1.00 93.50 94 GLU A O 1
ATOM 735 N N . MET A 1 95 ? -10.175 -22.378 16.972 1.00 93.25 95 MET A N 1
ATOM 736 C CA . MET A 1 95 ? -10.837 -23.531 17.588 1.00 93.25 95 MET A CA 1
ATOM 737 C C . MET A 1 95 ? -10.563 -23.652 19.086 1.00 93.25 95 MET A C 1
ATOM 739 O O . MET A 1 95 ? -11.464 -24.058 19.828 1.00 93.25 95 MET A O 1
ATOM 743 N N . VAL A 1 96 ? -9.394 -23.233 19.587 1.00 94.25 96 VAL A N 1
ATOM 744 C CA . VAL A 1 96 ? -9.185 -23.097 21.043 1.00 94.25 96 VAL A CA 1
ATOM 745 C C . VAL A 1 96 ? -10.039 -21.957 21.610 1.00 94.25 96 VAL A C 1
ATOM 747 O O . VAL A 1 96 ? -10.551 -22.074 22.729 1.00 94.25 96 VAL A O 1
ATOM 750 N N . THR A 1 97 ? -10.282 -20.889 20.846 1.00 95.75 97 THR A N 1
ATOM 751 C CA . THR A 1 97 ? -11.252 -19.849 21.221 1.00 95.75 97 THR A CA 1
ATOM 752 C C . THR A 1 97 ? -12.661 -20.438 21.311 1.00 95.75 97 THR A C 1
ATOM 754 O O . THR A 1 97 ? -13.264 -20.369 22.384 1.00 95.75 97 THR A O 1
ATOM 757 N N . VAL A 1 98 ? -13.157 -21.107 20.263 1.00 95.62 98 VAL A N 1
ATOM 758 C CA . VAL A 1 98 ? -14.471 -21.784 20.246 1.00 95.62 98 VAL A CA 1
ATOM 759 C C . VAL A 1 98 ? -14.611 -22.767 21.412 1.00 95.62 98 VAL A C 1
ATOM 761 O O . VAL A 1 98 ? -15.623 -22.738 22.115 1.00 95.62 98 VAL A O 1
ATOM 764 N N . TRP A 1 99 ? -13.582 -23.573 21.693 1.00 94.38 99 TRP A N 1
ATOM 765 C CA . TRP A 1 99 ? -13.535 -24.476 22.847 1.00 94.38 99 TRP A CA 1
ATOM 766 C C . TRP A 1 99 ? -13.744 -23.741 24.179 1.00 94.38 99 TRP A C 1
ATOM 768 O O . TRP A 1 99 ? -14.572 -24.157 24.999 1.00 94.38 99 TRP A O 1
ATOM 778 N N . LYS A 1 100 ? -13.037 -22.625 24.399 1.00 95.06 100 LYS A N 1
ATOM 779 C CA . LYS A 1 100 ? -13.164 -21.807 25.617 1.00 95.06 100 LYS A CA 1
ATOM 780 C C . LYS A 1 100 ? -14.554 -21.172 25.740 1.00 95.06 100 LYS A C 1
ATOM 782 O O . LYS A 1 100 ? -15.128 -21.209 26.833 1.00 95.06 100 LYS A O 1
ATOM 787 N N . LEU A 1 101 ? -15.125 -20.658 24.644 1.00 95.56 101 LEU A N 1
ATOM 788 C CA . LEU A 1 101 ? -16.488 -20.101 24.623 1.00 95.56 101 LEU A CA 1
ATOM 789 C C . LEU A 1 101 ? -17.537 -21.179 24.957 1.00 95.56 101 LEU A C 1
ATOM 791 O O . LEU A 1 101 ? -18.351 -21.000 25.871 1.00 95.56 101 LEU A O 1
ATOM 795 N N . TRP A 1 102 ? -17.468 -22.325 24.274 1.00 94.38 102 TRP A N 1
ATOM 796 C CA . TRP A 1 102 ? -18.377 -23.459 24.453 1.00 94.38 102 TRP A CA 1
ATOM 797 C C . TRP A 1 102 ? -18.308 -24.041 25.870 1.00 94.38 102 TRP A C 1
ATOM 799 O O . TRP A 1 102 ? -19.348 -24.236 26.504 1.00 94.38 102 TRP A O 1
ATOM 809 N N . ARG A 1 103 ? -17.102 -24.238 26.427 1.00 92.19 103 ARG A N 1
ATOM 810 C CA . ARG A 1 103 ? -16.909 -24.735 27.805 1.00 92.19 103 ARG A CA 1
ATOM 811 C C . ARG A 1 103 ? -17.568 -23.822 28.841 1.00 92.19 103 ARG A C 1
ATOM 813 O O . ARG A 1 103 ? -18.065 -24.302 29.859 1.00 92.19 103 ARG A O 1
ATOM 820 N N . ARG A 1 104 ? -17.584 -22.507 28.596 1.00 92.62 104 ARG A N 1
ATOM 821 C CA . ARG A 1 104 ? -18.265 -21.518 29.451 1.00 92.62 104 ARG A CA 1
ATOM 822 C C . ARG A 1 104 ? -19.769 -21.379 29.167 1.00 92.62 104 ARG A C 1
ATOM 824 O O . ARG A 1 104 ? -20.444 -20.607 29.851 1.00 92.62 104 ARG A O 1
ATOM 831 N N . GLY A 1 105 ? -20.301 -22.155 28.223 1.00 94.56 105 GLY A N 1
ATOM 832 C CA . GLY A 1 105 ? -21.723 -22.243 27.898 1.00 94.56 105 GLY A CA 1
ATOM 833 C C . GLY A 1 105 ? -22.228 -21.170 26.935 1.00 94.56 105 GLY A C 1
ATOM 834 O O . GLY A 1 105 ? -23.435 -20.946 26.888 1.00 94.56 105 GLY A O 1
ATOM 835 N N . TYR A 1 106 ? -21.349 -20.491 26.196 1.00 96.94 106 TYR A N 1
ATOM 836 C CA . TYR A 1 106 ? -21.746 -19.510 25.183 1.00 96.94 106 TYR A CA 1
ATOM 837 C C . TYR A 1 106 ? -21.960 -20.173 23.819 1.00 96.94 106 TYR A C 1
ATOM 839 O O . TYR A 1 106 ? -21.276 -21.138 23.482 1.00 96.94 106 TYR A O 1
ATOM 847 N N . ALA A 1 107 ? -22.887 -19.631 23.026 1.00 97.50 107 ALA A N 1
ATOM 848 C CA . ALA A 1 107 ? -22.936 -19.895 21.593 1.00 97.50 107 ALA A CA 1
ATOM 849 C C . ALA A 1 1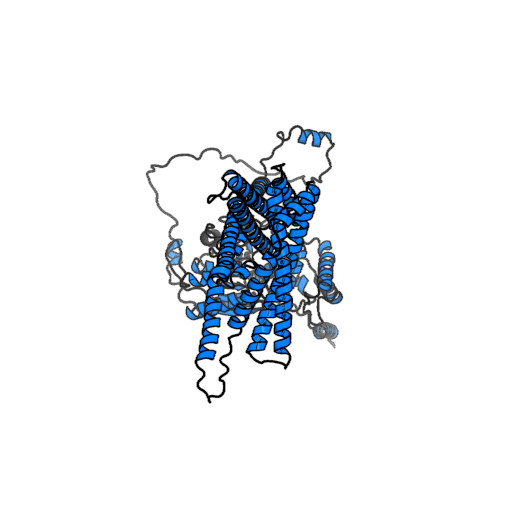07 ? -21.861 -19.043 20.905 1.00 97.50 107 ALA A C 1
ATOM 851 O O . ALA A 1 107 ? -21.872 -17.815 21.037 1.00 97.50 107 ALA A O 1
ATOM 852 N N . ALA A 1 108 ? -20.937 -19.697 20.206 1.00 97.81 108 ALA A N 1
ATOM 853 C CA . ALA A 1 108 ? -19.940 -19.049 19.362 1.00 97.81 108 ALA A CA 1
ATOM 854 C C . ALA A 1 108 ? -20.527 -18.897 17.955 1.00 97.81 108 ALA A C 1
ATOM 856 O O . ALA A 1 108 ? -20.977 -19.892 17.389 1.00 97.81 108 ALA A O 1
ATOM 857 N N . VAL A 1 109 ? -20.563 -17.678 17.414 1.00 98.06 109 VAL A N 1
ATOM 858 C CA . VAL A 1 109 ? -21.163 -17.390 16.102 1.00 98.06 109 VAL A CA 1
ATOM 859 C C . VAL A 1 109 ? -20.219 -16.497 15.301 1.00 98.06 109 VAL A C 1
ATOM 861 O O . VAL A 1 109 ? -20.203 -15.282 15.497 1.00 98.06 109 VAL A O 1
ATOM 864 N N . ALA A 1 110 ? -19.423 -17.091 14.417 1.00 97.50 110 ALA A N 1
ATOM 865 C CA . ALA A 1 110 ? -18.611 -16.357 13.454 1.00 97.50 110 ALA A CA 1
ATOM 866 C C . ALA A 1 110 ? -19.485 -15.869 12.295 1.00 97.50 110 ALA A C 1
ATOM 868 O O . ALA A 1 110 ? -20.303 -16.632 11.786 1.00 97.50 110 ALA A O 1
ATOM 869 N N . VAL A 1 111 ? -19.331 -14.602 11.905 1.00 96.12 111 VAL A N 1
ATOM 870 C CA . VAL A 1 111 ? -20.107 -13.963 10.828 1.00 96.12 111 VAL A CA 1
ATOM 871 C C . VAL A 1 111 ? -19.145 -13.211 9.919 1.00 96.12 111 VAL A C 1
ATOM 873 O O . VAL A 1 111 ? -18.458 -12.314 10.390 1.00 96.12 111 VAL A O 1
ATOM 876 N N . GLY A 1 112 ? -19.085 -13.580 8.642 1.00 92.44 112 GLY A N 1
ATOM 877 C CA . GLY A 1 112 ? -18.154 -13.012 7.664 1.00 92.44 112 GLY A CA 1
ATOM 878 C C . GLY A 1 112 ? -18.584 -11.668 7.077 1.00 92.44 112 GLY A C 1
ATOM 879 O O . GLY A 1 112 ? -19.672 -11.175 7.380 1.00 92.44 112 GLY A O 1
ATOM 880 N N . PRO A 1 113 ? -17.749 -11.067 6.213 1.00 89.75 113 PRO A N 1
ATOM 881 C CA . PRO A 1 113 ? -18.101 -9.868 5.457 1.00 89.75 113 PRO A CA 1
ATOM 882 C C . PRO A 1 113 ? -19.169 -10.149 4.387 1.00 89.75 113 PRO A C 1
ATOM 884 O O . PRO A 1 113 ? -19.328 -11.285 3.928 1.00 89.75 113 PRO A O 1
ATOM 887 N N . LEU A 1 114 ? -19.878 -9.106 3.958 1.00 85.31 114 LEU A N 1
ATOM 888 C CA . LEU A 1 114 ? -20.935 -9.194 2.949 1.00 85.31 114 LEU A CA 1
ATOM 889 C C . LEU A 1 114 ? -20.361 -9.590 1.573 1.00 85.31 114 LEU A C 1
ATOM 891 O O . LEU A 1 114 ? -19.452 -8.942 1.054 1.00 85.31 114 LEU A O 1
ATOM 895 N N . ASN A 1 115 ? -20.935 -10.618 0.939 1.00 70.88 115 ASN A N 1
ATOM 896 C CA . ASN A 1 115 ? -20.475 -11.203 -0.332 1.00 70.88 115 ASN A CA 1
ATOM 897 C C . ASN A 1 115 ? -19.016 -11.717 -0.293 1.00 70.88 115 ASN A C 1
ATOM 899 O O . ASN A 1 115 ? -18.259 -11.529 -1.249 1.00 70.88 115 ASN A O 1
ATOM 903 N N . GLY A 1 116 ? -18.615 -12.375 0.801 1.00 53.56 116 GLY A N 1
ATOM 904 C CA . GLY A 1 116 ? -17.226 -12.754 1.103 1.00 53.56 116 GLY A CA 1
ATOM 905 C C . GLY A 1 116 ? -16.442 -13.575 0.059 1.00 53.56 116 GLY A C 1
ATOM 906 O O . GLY A 1 116 ? -15.219 -13.617 0.151 1.00 53.56 116 GLY A O 1
ATOM 907 N N . GLY A 1 117 ? -17.071 -14.176 -0.958 1.00 41.84 117 GLY A N 1
ATOM 908 C CA . GLY A 1 117 ? -16.434 -15.027 -1.984 1.00 41.84 117 GLY A CA 1
ATOM 909 C C . GLY A 1 117 ? -15.524 -14.307 -3.004 1.00 41.84 117 GLY A C 1
ATOM 910 O O . GLY A 1 117 ? -15.644 -14.542 -4.207 1.00 41.84 117 GLY A O 1
ATOM 911 N N . GLY A 1 118 ? -14.642 -13.404 -2.554 1.00 37.69 118 GLY A N 1
ATOM 912 C CA . GLY A 1 118 ? -14.040 -12.352 -3.387 1.00 37.69 118 GLY A CA 1
ATOM 913 C C . GLY A 1 118 ? -12.600 -11.923 -3.064 1.00 37.69 118 GLY A C 1
ATOM 914 O O . GLY A 1 118 ? -12.270 -10.747 -3.207 1.00 37.69 118 GLY A O 1
ATOM 915 N N . GLY A 1 119 ? -11.708 -12.836 -2.669 1.00 47.75 119 GLY A N 1
ATOM 916 C CA . GLY A 1 119 ? -10.247 -12.652 -2.799 1.00 47.75 119 GLY A CA 1
ATOM 917 C C . GLY A 1 119 ? -9.534 -11.710 -1.814 1.00 47.75 119 GLY A C 1
ATOM 918 O O . GLY A 1 119 ? -8.310 -11.662 -1.830 1.00 47.75 119 GLY A O 1
ATOM 919 N N . PHE A 1 120 ? -10.255 -10.988 -0.954 1.00 52.12 120 PHE A N 1
ATOM 920 C CA . PHE A 1 120 ? -9.745 -10.390 0.289 1.00 52.12 120 PHE A CA 1
ATOM 921 C C . PHE A 1 120 ? -10.912 -10.370 1.288 1.00 52.12 120 PHE A C 1
ATOM 923 O O . PHE A 1 120 ? -11.681 -9.415 1.327 1.00 52.12 120 PHE A O 1
ATOM 930 N N . HIS A 1 121 ? -11.071 -11.451 2.056 1.00 70.25 121 HIS A N 1
ATOM 931 C CA . HIS A 1 121 ? -12.142 -11.604 3.046 1.00 70.25 121 HIS A CA 1
ATOM 932 C C . HIS A 1 121 ? -11.932 -10.589 4.181 1.00 70.25 121 HIS A C 1
ATOM 934 O O . HIS A 1 121 ? -11.134 -10.828 5.088 1.00 70.25 121 HIS A O 1
ATOM 940 N N . CYS A 1 122 ? -12.562 -9.415 4.093 1.00 82.06 122 CYS A N 1
ATOM 941 C CA . CYS A 1 122 ? -12.477 -8.380 5.119 1.00 82.06 122 CYS A CA 1
ATOM 942 C C . CYS A 1 122 ? -13.691 -7.436 5.107 1.00 82.06 122 CYS A C 1
ATOM 944 O O . CYS A 1 122 ? -14.271 -7.185 4.055 1.00 82.06 122 CYS A O 1
ATOM 946 N N . TYR A 1 123 ? -14.064 -6.923 6.282 1.00 84.69 123 TYR A N 1
ATOM 947 C CA . TYR A 1 123 ? -15.269 -6.110 6.487 1.00 84.69 123 TYR A CA 1
ATOM 948 C C . TYR A 1 123 ? -15.093 -4.672 6.012 1.00 84.69 123 TYR A C 1
ATOM 950 O O . TYR A 1 123 ? -14.152 -3.995 6.439 1.00 84.69 123 TYR A O 1
ATOM 958 N N . ALA A 1 124 ? -16.065 -4.189 5.241 1.00 77.75 124 ALA A N 1
ATOM 959 C CA . ALA A 1 124 ? -16.155 -2.788 4.867 1.00 77.75 124 ALA A CA 1
ATOM 960 C C . ALA A 1 124 ? -16.673 -1.939 6.044 1.00 77.75 124 ALA A C 1
ATOM 962 O O . ALA A 1 124 ? -17.852 -1.988 6.391 1.00 77.75 124 ALA A O 1
ATOM 963 N N . THR A 1 125 ? -15.809 -1.140 6.679 1.00 63.31 125 THR A N 1
ATOM 964 C CA . THR A 1 125 ? -16.229 -0.263 7.793 1.00 63.31 125 THR A CA 1
ATOM 965 C C . THR A 1 125 ? -16.813 1.068 7.321 1.00 63.31 125 THR A C 1
ATOM 967 O O . THR A 1 125 ? -17.221 1.880 8.147 1.00 63.31 125 THR A O 1
ATOM 970 N N . GLY A 1 126 ? -16.877 1.294 6.004 1.00 54.72 126 GLY A N 1
ATOM 971 C CA . GLY A 1 126 ? -17.517 2.464 5.390 1.00 54.72 126 GLY A CA 1
ATOM 972 C C . GLY A 1 126 ? -16.702 3.755 5.503 1.00 54.72 126 GLY A C 1
ATOM 973 O O . GLY A 1 126 ? -17.146 4.798 5.037 1.00 54.72 126 GLY A O 1
ATOM 974 N N . THR A 1 127 ? -15.505 3.696 6.099 1.00 47.94 127 THR A N 1
ATOM 975 C CA . THR A 1 127 ? -14.632 4.863 6.312 1.00 47.94 127 THR A CA 1
ATOM 976 C C . THR A 1 127 ? -13.361 4.863 5.462 1.00 47.94 127 THR A C 1
ATOM 978 O O . THR A 1 127 ? -12.651 5.870 5.429 1.00 47.94 127 THR A O 1
ATOM 981 N N . ASP A 1 128 ? -13.081 3.775 4.739 1.00 46.19 128 ASP A N 1
ATOM 982 C CA . ASP A 1 128 ? -12.083 3.768 3.670 1.00 46.19 128 ASP A CA 1
ATOM 983 C C . ASP A 1 128 ? -12.739 4.204 2.344 1.00 46.19 128 ASP A C 1
ATOM 985 O O . ASP A 1 128 ? -13.843 3.781 2.007 1.00 46.19 128 ASP A O 1
ATOM 989 N N . GLU A 1 129 ? -12.052 5.047 1.562 1.00 39.78 129 GLU A N 1
ATOM 990 C CA . GLU A 1 129 ? -12.589 5.691 0.341 1.00 39.78 129 GLU A CA 1
ATOM 991 C C . GLU A 1 129 ? -12.988 4.705 -0.787 1.00 39.78 129 GLU A C 1
ATOM 993 O O . GLU A 1 129 ? -13.550 5.122 -1.800 1.00 39.78 129 GLU A O 1
ATOM 998 N N . GLU A 1 130 ? -12.696 3.410 -0.628 1.00 40.72 130 GLU A N 1
ATOM 999 C CA . GLU A 1 130 ? -13.061 2.323 -1.550 1.00 40.72 130 GLU A CA 1
ATOM 1000 C C . GLU A 1 130 ? -14.354 1.575 -1.144 1.00 40.72 130 GLU A C 1
ATOM 1002 O O . GLU A 1 130 ? -14.849 0.763 -1.922 1.00 40.72 130 GLU A O 1
ATOM 1007 N N . GLU A 1 131 ? -14.919 1.845 0.041 1.00 50.12 131 GLU A N 1
ATOM 1008 C CA . GLU A 1 131 ? -15.973 1.026 0.676 1.00 50.12 131 GLU A CA 1
ATOM 1009 C C . GLU A 1 131 ? -17.368 1.686 0.729 1.00 50.12 131 GLU A C 1
ATOM 1011 O O . GLU A 1 131 ? -18.342 1.040 1.111 1.00 50.12 131 GLU A O 1
ATOM 1016 N N . PHE A 1 132 ? -17.490 2.958 0.332 1.00 47.19 132 PHE A N 1
ATOM 1017 C CA . PHE A 1 132 ? -18.682 3.798 0.565 1.00 47.19 132 PHE A CA 1
ATOM 1018 C C . PHE A 1 132 ? -20.002 3.312 -0.078 1.00 47.19 132 PHE A C 1
ATOM 1020 O O . PHE A 1 132 ? -21.071 3.751 0.342 1.00 47.19 132 PHE A O 1
ATOM 1027 N N . ASP A 1 133 ? -19.940 2.421 -1.074 1.00 50.09 133 ASP A N 1
ATOM 1028 C CA . ASP A 1 133 ? -21.112 1.855 -1.767 1.00 50.09 133 ASP A CA 1
ATOM 1029 C C . ASP A 1 133 ? -21.542 0.468 -1.229 1.00 50.09 133 ASP A C 1
ATOM 1031 O O . ASP A 1 133 ? -22.535 -0.091 -1.702 1.00 50.09 133 ASP A O 1
ATOM 1035 N N . VAL A 1 134 ? -20.831 -0.114 -0.250 1.00 61.09 134 VAL A N 1
ATOM 1036 C CA . VAL A 1 134 ? -21.162 -1.439 0.314 1.00 61.09 134 VAL A CA 1
ATOM 1037 C C . VAL A 1 134 ? -21.995 -1.280 1.598 1.00 61.09 134 VAL A C 1
ATOM 1039 O O . VAL A 1 134 ? -21.494 -0.735 2.581 1.00 61.09 134 VAL A O 1
ATOM 1042 N N . PRO A 1 135 ? -23.243 -1.787 1.665 1.00 77.88 135 PRO A N 1
ATOM 1043 C CA . PRO A 1 135 ? -24.113 -1.655 2.840 1.00 77.88 135 PRO A CA 1
ATOM 1044 C C . PRO A 1 135 ? -23.763 -2.646 3.972 1.00 77.88 135 PRO A C 1
ATOM 1046 O O . PRO A 1 135 ? -24.657 -3.157 4.644 1.00 77.88 135 PRO A O 1
ATOM 1049 N N . GLU A 1 136 ? -22.473 -2.902 4.204 1.00 86.25 136 GLU A N 1
ATOM 1050 C CA . GLU A 1 136 ? -21.945 -3.904 5.144 1.00 86.25 136 GLU A CA 1
ATOM 1051 C C . GLU A 1 136 ? -22.553 -3.767 6.544 1.00 86.25 136 GLU A C 1
ATOM 1053 O O . GLU A 1 136 ? -23.170 -4.702 7.040 1.00 86.25 136 GLU A O 1
ATOM 1058 N N . VAL A 1 137 ? -22.443 -2.592 7.176 1.00 86.69 137 VAL A N 1
ATOM 1059 C CA . VAL A 1 137 ? -22.945 -2.385 8.546 1.00 86.69 137 VAL A CA 1
ATOM 1060 C C . VAL A 1 137 ? -24.475 -2.574 8.636 1.00 86.69 137 VAL A C 1
ATOM 1062 O O . VAL A 1 137 ? -24.923 -3.309 9.520 1.00 86.69 137 VAL A O 1
ATOM 1065 N N . PRO A 1 138 ? -25.309 -1.998 7.742 1.00 87.44 138 PRO A N 1
ATOM 1066 C CA . PRO A 1 138 ? -26.736 -2.315 7.689 1.00 87.44 138 PRO A CA 1
ATOM 1067 C C . PRO A 1 138 ? -27.076 -3.797 7.467 1.00 87.44 138 PRO A C 1
ATOM 1069 O O . PRO A 1 138 ? -27.984 -4.297 8.138 1.00 87.44 138 PRO A O 1
ATOM 1072 N N . GLU A 1 139 ? -26.438 -4.496 6.520 1.00 90.00 139 GLU A N 1
ATOM 1073 C CA . GLU A 1 139 ? -26.738 -5.916 6.255 1.00 90.00 139 GLU A CA 1
ATOM 1074 C C . GLU A 1 139 ? -26.272 -6.805 7.412 1.00 90.00 139 GLU A C 1
ATOM 1076 O O . GLU A 1 139 ? -27.075 -7.577 7.933 1.00 90.00 139 GLU A O 1
ATOM 1081 N N . MET A 1 140 ? -25.075 -6.568 7.951 1.00 91.88 140 MET A N 1
ATOM 1082 C CA . MET A 1 140 ? -24.565 -7.218 9.159 1.00 91.88 140 MET A CA 1
ATOM 1083 C C . MET A 1 140 ? -25.559 -7.086 10.322 1.00 91.88 140 MET A C 1
ATOM 1085 O O . MET A 1 140 ? -25.938 -8.076 10.945 1.00 91.88 140 MET A O 1
ATOM 1089 N N . VAL A 1 141 ? -26.082 -5.883 10.588 1.00 92.31 141 VAL A N 1
ATOM 1090 C CA . VAL A 1 141 ? -27.097 -5.677 11.639 1.00 92.31 141 VAL A CA 1
ATOM 1091 C C . VAL A 1 141 ? -28.397 -6.444 11.354 1.00 92.31 141 VAL A C 1
ATOM 1093 O O . VAL A 1 141 ? -29.027 -6.921 12.302 1.00 92.31 141 VAL A O 1
ATOM 1096 N N . ARG A 1 142 ? -28.815 -6.612 10.090 1.00 91.38 142 ARG A N 1
ATOM 1097 C CA . ARG A 1 142 ? -29.963 -7.477 9.747 1.00 91.38 142 ARG A CA 1
ATOM 1098 C C . ARG A 1 142 ? -29.641 -8.950 10.004 1.00 91.38 142 ARG A C 1
ATOM 11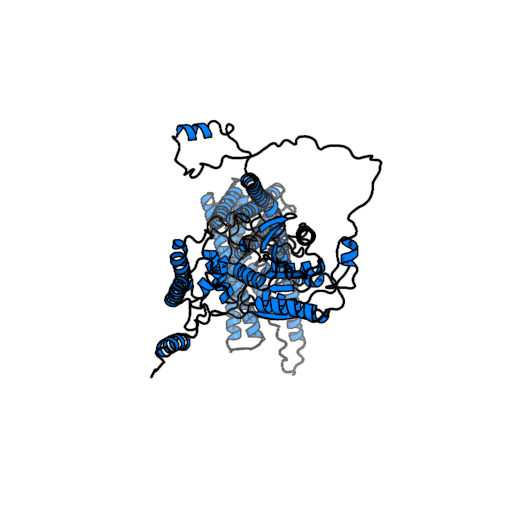00 O O . ARG A 1 142 ? -30.444 -9.615 10.656 1.00 91.38 142 ARG A O 1
ATOM 1107 N N . THR A 1 143 ? -28.468 -9.423 9.598 1.00 94.81 143 THR A N 1
ATOM 1108 C CA . THR A 1 143 ? -27.975 -10.789 9.826 1.00 94.81 143 THR A CA 1
ATOM 1109 C C . THR A 1 143 ? -27.929 -11.139 11.313 1.00 94.81 143 THR A C 1
ATOM 1111 O O . THR A 1 143 ? -28.534 -12.125 11.733 1.00 94.81 143 THR A O 1
ATOM 1114 N N . LEU A 1 144 ? -27.341 -10.280 12.156 1.00 95.75 144 LEU A N 1
ATOM 1115 C CA . LEU A 1 144 ? -27.317 -10.474 13.614 1.00 95.75 144 LEU A CA 1
ATOM 1116 C C . LEU A 1 144 ? -28.728 -10.545 14.226 1.00 95.75 144 LEU A C 1
ATOM 1118 O O . LEU A 1 144 ? -28.971 -11.311 15.161 1.00 95.75 144 LEU A O 1
ATOM 1122 N N . ARG A 1 145 ? -29.685 -9.763 13.706 1.00 93.44 145 ARG A N 1
ATOM 1123 C CA . ARG A 1 145 ? -31.095 -9.820 14.135 1.00 93.44 145 ARG A CA 1
ATOM 1124 C C . ARG A 1 145 ? -31.780 -11.105 13.682 1.00 93.44 145 ARG A C 1
ATOM 1126 O O . ARG A 1 145 ? -32.577 -11.643 14.451 1.00 93.44 145 ARG A O 1
ATOM 1133 N N . GLN A 1 146 ? -31.490 -11.582 12.475 1.00 94.25 146 GLN A N 1
ATOM 1134 C CA . GLN A 1 146 ? -32.041 -12.825 11.948 1.00 94.25 146 GLN A CA 1
ATOM 1135 C C . GLN A 1 146 ? -31.553 -14.025 12.771 1.00 94.25 146 GLN A C 1
ATOM 1137 O O . GLN A 1 146 ? -32.389 -14.721 13.342 1.00 94.25 146 GLN A O 1
ATOM 1142 N N . ILE A 1 147 ? -30.239 -14.158 12.991 1.00 95.75 147 ILE A N 1
ATOM 1143 C CA . ILE A 1 147 ? -29.636 -15.217 13.827 1.00 95.75 147 ILE A CA 1
ATOM 1144 C C . ILE A 1 147 ? -30.326 -15.319 15.199 1.00 95.75 147 ILE A C 1
ATOM 1146 O O . ILE A 1 147 ? -30.706 -16.409 15.631 1.00 95.75 147 ILE A O 1
ATOM 1150 N N . LEU A 1 148 ? -30.537 -14.187 15.888 1.00 95.50 148 LEU A N 1
ATOM 1151 C CA . LEU A 1 148 ? -31.217 -14.168 17.192 1.00 95.50 148 LEU A CA 1
ATOM 1152 C C . LEU A 1 148 ? -32.717 -14.475 17.118 1.00 95.50 148 LEU A C 1
ATOM 1154 O O . LEU A 1 148 ? -33.295 -14.911 18.116 1.00 95.50 148 LEU A O 1
ATOM 1158 N N . THR A 1 149 ? -33.364 -14.208 15.986 1.00 94.12 149 THR A N 1
ATOM 1159 C CA . THR A 1 149 ? -34.796 -14.469 15.788 1.00 94.12 149 THR A CA 1
ATOM 1160 C C . THR A 1 149 ? -35.028 -15.948 15.529 1.00 94.12 149 THR A C 1
ATOM 1162 O O . THR A 1 149 ? -35.810 -16.569 16.252 1.00 94.12 149 THR A O 1
ATOM 1165 N N . ASP A 1 150 ? -34.278 -16.519 14.591 1.00 93.06 150 ASP A N 1
ATOM 1166 C CA . ASP A 1 150 ? -34.403 -17.909 14.150 1.00 93.06 150 ASP A CA 1
ATOM 1167 C C . ASP A 1 150 ? -34.052 -18.873 15.299 1.00 93.06 150 ASP A C 1
ATOM 1169 O O . ASP A 1 150 ? -34.794 -19.814 15.592 1.00 93.06 150 ASP A O 1
ATOM 1173 N N . ASN A 1 151 ? -33.016 -18.545 16.080 1.00 92.94 151 ASN A N 1
ATOM 1174 C CA . ASN A 1 151 ? -32.642 -19.289 17.286 1.00 92.94 151 ASN A CA 1
ATOM 1175 C C . ASN A 1 151 ? -33.445 -18.914 18.552 1.00 92.94 151 ASN A C 1
ATOM 1177 O O . ASN A 1 151 ? -33.303 -19.562 19.592 1.00 92.94 151 ASN A O 1
ATOM 1181 N N . ARG A 1 152 ? -34.311 -17.891 18.489 1.00 93.31 152 ARG A N 1
ATOM 1182 C CA . ARG A 1 152 ? -35.086 -17.341 19.625 1.00 93.31 152 ARG A CA 1
ATOM 1183 C C . ARG A 1 152 ? -34.216 -16.904 20.818 1.00 93.31 152 ARG A C 1
ATOM 1185 O O . ARG A 1 152 ? -34.597 -17.107 21.964 1.00 93.31 152 ARG A O 1
ATOM 1192 N N . TRP A 1 153 ? -33.071 -16.274 20.563 1.00 94.25 153 TRP A N 1
ATOM 1193 C CA . TRP A 1 153 ? -32.079 -15.844 21.566 1.00 94.25 153 TRP A CA 1
ATOM 1194 C C . TRP A 1 153 ? -32.205 -14.380 22.022 1.00 94.25 153 TRP A C 1
ATOM 1196 O O . TRP A 1 153 ? -31.319 -13.856 22.694 1.00 94.25 153 TRP A O 1
ATOM 1206 N N . TRP A 1 154 ? -33.296 -13.686 21.692 1.00 90.25 154 TRP A N 1
ATOM 1207 C CA . TRP A 1 154 ? -33.484 -12.269 22.047 1.00 90.25 154 TRP A CA 1
ATOM 1208 C C . TRP A 1 154 ? -33.459 -11.962 23.556 1.00 90.25 154 TRP A C 1
ATOM 1210 O O . TRP A 1 154 ? -33.186 -10.817 23.927 1.00 90.25 154 TRP A O 1
ATOM 1220 N N . HIS A 1 155 ? -33.718 -12.954 24.414 1.00 87.94 155 HIS A N 1
ATOM 1221 C CA . HIS A 1 155 ? -33.631 -12.870 25.879 1.00 87.94 155 HIS A CA 1
ATOM 1222 C C . HIS A 1 155 ? -32.222 -13.099 26.442 1.00 87.94 155 HIS A C 1
ATOM 1224 O O . HIS A 1 155 ? -32.004 -12.831 27.624 1.00 87.94 155 HIS A O 1
ATOM 1230 N N . LEU A 1 156 ? -31.284 -13.599 25.634 1.00 90.94 156 LEU A N 1
ATOM 1231 C CA . LEU A 1 156 ? -29.919 -13.895 26.061 1.00 90.94 156 LEU A CA 1
ATOM 1232 C C . LEU A 1 156 ? -29.021 -12.645 26.006 1.00 90.94 156 LEU A C 1
ATOM 1234 O O . LEU A 1 156 ? -29.217 -11.773 25.148 1.00 90.94 156 LEU A O 1
ATOM 1238 N N . PRO A 1 157 ? -28.003 -12.547 26.885 1.00 93.00 157 PRO A N 1
ATOM 1239 C CA . PRO A 1 157 ? -26.971 -11.531 26.759 1.00 93.00 157 PRO A CA 1
ATOM 1240 C C . PRO A 1 157 ? -26.128 -11.796 25.507 1.00 93.00 157 PRO A C 1
ATOM 1242 O O . PRO A 1 157 ? -25.798 -12.943 25.188 1.00 93.00 157 PRO A O 1
ATOM 1245 N N . ARG A 1 158 ? -25.776 -10.722 24.805 1.00 94.25 158 ARG A N 1
ATOM 1246 C CA . ARG A 1 158 ? -25.074 -10.757 23.521 1.00 94.25 158 ARG A CA 1
ATOM 1247 C C . ARG A 1 158 ? -23.828 -9.878 23.544 1.00 94.25 158 ARG A C 1
ATOM 1249 O O . ARG A 1 158 ? -23.864 -8.742 24.020 1.00 94.25 158 ARG A O 1
ATOM 1256 N N . TYR A 1 159 ? -22.740 -10.400 23.005 1.00 97.56 159 TYR A N 1
ATOM 1257 C CA . TYR A 1 159 ? -21.430 -9.754 22.972 1.00 97.56 159 TYR A CA 1
ATOM 1258 C C . TYR A 1 159 ? -20.857 -9.844 21.561 1.00 97.56 159 TYR A C 1
ATOM 1260 O O . TYR A 1 159 ? -21.271 -10.706 20.785 1.00 97.56 159 TYR A O 1
ATOM 1268 N N . ALA A 1 160 ? -19.893 -8.985 21.244 1.00 97.88 160 ALA A N 1
ATOM 1269 C CA . ALA A 1 160 ? -19.089 -9.126 20.035 1.00 97.88 160 ALA A CA 1
ATOM 1270 C C . ALA A 1 160 ? -17.606 -9.215 20.394 1.00 97.88 160 ALA A C 1
ATOM 1272 O O . ALA A 1 160 ? -17.132 -8.527 21.302 1.00 97.88 160 ALA A O 1
ATOM 1273 N N . MET A 1 161 ? -16.865 -10.034 19.662 1.00 97.31 161 MET A N 1
ATOM 1274 C CA . MET A 1 161 ? -15.413 -9.992 19.640 1.00 97.31 161 MET A CA 1
ATOM 1275 C C . MET A 1 161 ? -14.901 -10.004 18.206 1.00 97.31 161 MET A C 1
ATOM 1277 O O . MET A 1 161 ? -15.549 -10.551 17.318 1.00 97.31 161 MET A O 1
ATOM 1281 N N . GLY A 1 162 ? -13.720 -9.443 17.985 1.00 95.81 162 GLY A N 1
ATOM 1282 C CA . GLY A 1 162 ? -13.047 -9.599 16.708 1.00 95.81 162 GLY A CA 1
ATOM 1283 C C . GLY A 1 162 ? -11.567 -9.274 16.752 1.00 95.81 162 GLY A C 1
ATOM 1284 O O . GLY A 1 162 ? -11.077 -8.700 17.728 1.00 95.81 162 GLY A O 1
ATOM 1285 N N . THR A 1 163 ? -10.868 -9.646 15.683 1.00 93.31 163 THR A N 1
ATOM 1286 C CA . THR A 1 163 ? -9.429 -9.417 15.501 1.00 93.31 163 THR A CA 1
ATOM 1287 C C . THR A 1 163 ? -9.166 -8.516 14.297 1.00 93.31 163 THR A C 1
ATOM 1289 O O . THR A 1 163 ? -9.916 -8.539 13.321 1.00 93.31 163 THR A O 1
ATOM 1292 N N . SER A 1 164 ? -8.131 -7.677 14.366 1.00 90.56 164 SER A N 1
ATOM 1293 C CA . SER A 1 164 ? -7.772 -6.712 13.318 1.00 90.56 164 SER A CA 1
ATOM 1294 C C . SER A 1 164 ? -9.006 -5.913 12.838 1.00 90.56 164 SER A C 1
ATOM 1296 O O . SER A 1 164 ? -9.727 -5.338 13.659 1.00 90.56 164 SER A O 1
ATOM 1298 N N . ARG A 1 165 ? -9.318 -5.885 11.535 1.00 88.69 165 ARG A N 1
ATOM 1299 C CA . ARG A 1 165 ? -10.524 -5.211 11.009 1.00 88.69 165 ARG A CA 1
ATOM 1300 C C . ARG A 1 165 ? -11.834 -5.717 11.628 1.00 88.69 165 ARG A C 1
ATOM 1302 O O . ARG A 1 165 ? -12.714 -4.894 11.867 1.00 88.69 165 ARG A O 1
ATOM 1309 N N . GLY A 1 166 ? -11.967 -7.007 11.940 1.00 91.88 166 GLY A N 1
ATOM 1310 C CA . GLY A 1 166 ? -13.128 -7.535 12.662 1.00 91.88 166 GLY A CA 1
ATOM 1311 C C . GLY A 1 166 ? -13.257 -6.965 14.078 1.00 91.88 166 GLY A C 1
ATOM 1312 O O . GLY A 1 166 ? -14.364 -6.725 14.551 1.00 91.88 166 GLY A O 1
ATOM 1313 N N . GLY A 1 167 ? -12.135 -6.640 14.729 1.00 92.94 167 GLY A N 1
ATOM 1314 C CA . GLY A 1 167 ? -12.107 -5.913 16.003 1.00 92.94 167 GLY A CA 1
ATOM 1315 C C . GLY A 1 167 ? -12.646 -4.482 15.881 1.00 92.94 167 GLY A C 1
ATOM 1316 O O . GLY A 1 167 ? -13.491 -4.069 16.677 1.00 92.94 167 GLY A O 1
ATOM 1317 N N . ALA A 1 168 ? -12.248 -3.749 14.834 1.00 90.69 168 ALA A N 1
ATOM 1318 C CA . ALA A 1 168 ? -12.840 -2.444 14.514 1.00 90.69 168 ALA A CA 1
ATOM 1319 C C . ALA A 1 168 ? -14.340 -2.563 14.186 1.00 90.69 168 ALA A C 1
ATOM 1321 O O . ALA A 1 168 ? -15.152 -1.801 14.713 1.00 90.69 168 ALA A O 1
ATOM 1322 N N . MET A 1 169 ? -14.732 -3.562 13.391 1.00 91.62 169 MET A N 1
ATOM 1323 C CA . MET A 1 169 ? -16.133 -3.812 13.049 1.00 91.62 169 MET A CA 1
ATOM 1324 C C . MET A 1 169 ? -16.980 -4.158 14.289 1.00 91.62 169 MET A C 1
ATOM 1326 O O . MET A 1 169 ? -18.093 -3.657 14.423 1.00 91.62 169 MET A O 1
ATOM 1330 N N . ALA A 1 170 ? -16.444 -4.900 15.265 1.00 94.81 170 ALA A N 1
ATOM 1331 C CA . ALA A 1 170 ? -17.120 -5.167 16.540 1.00 94.81 170 ALA A CA 1
ATOM 1332 C C . ALA A 1 170 ? -17.422 -3.876 17.333 1.00 94.81 170 ALA A C 1
ATOM 1334 O O . ALA A 1 170 ? -18.474 -3.762 17.968 1.00 94.81 170 ALA A O 1
ATOM 1335 N N . LEU A 1 171 ? -16.519 -2.889 17.278 1.00 93.19 171 LEU A N 1
ATOM 1336 C CA . LEU A 1 171 ? -16.703 -1.568 17.891 1.00 93.19 171 LEU A CA 1
ATOM 1337 C C . LEU A 1 171 ? -17.727 -0.710 17.127 1.00 93.19 171 LEU A C 1
ATOM 1339 O O . LEU A 1 171 ? -18.479 0.032 17.755 1.00 93.19 171 LEU A O 1
ATOM 1343 N N . ILE A 1 172 ? -17.786 -0.827 15.799 1.00 90.56 172 ILE A N 1
ATOM 1344 C CA . ILE A 1 172 ? -18.730 -0.087 14.944 1.00 90.56 172 ILE A CA 1
ATOM 1345 C C . ILE A 1 172 ? -20.144 -0.659 15.057 1.00 90.56 172 ILE A C 1
ATOM 1347 O O . ILE A 1 172 ? -21.096 0.088 15.271 1.00 90.56 172 ILE A O 1
ATOM 1351 N N . ILE A 1 173 ? -20.303 -1.984 15.026 1.00 91.75 173 ILE A N 1
ATOM 1352 C CA . ILE A 1 173 ? -21.599 -2.650 15.228 1.00 91.75 173 ILE A CA 1
ATOM 1353 C C . ILE A 1 173 ? -22.220 -2.255 16.573 1.00 91.75 173 ILE A C 1
ATOM 1355 O O . ILE A 1 173 ? -23.435 -2.102 16.650 1.00 91.75 173 ILE A O 1
ATOM 1359 N N . ALA A 1 174 ? -21.424 -1.994 17.614 1.00 92.00 174 ALA A N 1
ATOM 1360 C CA . ALA A 1 174 ? -21.927 -1.522 18.906 1.00 92.00 174 ALA A CA 1
ATOM 1361 C C . ALA A 1 174 ? -22.649 -0.153 18.857 1.00 92.00 174 ALA A C 1
ATOM 1363 O O . ALA A 1 174 ? -23.432 0.148 19.766 1.00 92.00 174 ALA A O 1
ATOM 1364 N N . LEU A 1 175 ? -22.432 0.652 17.805 1.00 87.88 175 LEU A N 1
ATOM 1365 C CA . LEU A 1 175 ? -23.186 1.883 17.516 1.00 87.88 175 LEU A CA 1
ATOM 1366 C C . LEU A 1 175 ? -24.565 1.608 16.895 1.00 87.88 175 LEU A C 1
ATOM 1368 O O . LEU A 1 175 ? -25.454 2.445 17.014 1.00 87.88 175 LEU A O 1
ATOM 1372 N N . HIS A 1 176 ? -24.763 0.451 16.259 1.00 88.75 176 HIS A N 1
ATOM 1373 C CA . HIS A 1 176 ? -25.956 0.141 15.455 1.00 88.75 176 HIS A CA 1
ATOM 1374 C C . HIS A 1 176 ? -26.750 -1.080 15.952 1.00 88.75 176 HIS A C 1
ATOM 1376 O O . HIS A 1 176 ? -27.895 -1.294 15.545 1.00 88.75 176 HIS A O 1
ATOM 1382 N N . PHE A 1 177 ? -26.173 -1.861 16.866 1.00 91.06 177 PHE A N 1
ATOM 1383 C CA . PHE A 1 177 ? -26.770 -3.031 17.493 1.00 91.06 177 PHE A CA 1
ATOM 1384 C C . PHE A 1 177 ? -26.455 -3.096 19.007 1.00 91.06 177 PHE A C 1
ATOM 1386 O O . PHE A 1 177 ? -25.309 -2.888 19.412 1.00 91.06 177 PHE A O 1
ATOM 1393 N N . PRO A 1 178 ? -27.445 -3.393 19.875 1.00 89.88 178 PRO A N 1
ATOM 1394 C CA . PRO A 1 178 ? -27.266 -3.353 21.327 1.00 89.88 178 PRO A CA 1
ATOM 1395 C C . PRO A 1 178 ? -26.510 -4.574 21.872 1.00 89.88 178 PRO A C 1
ATOM 1397 O O . PRO A 1 178 ? -27.067 -5.665 21.981 1.00 89.88 178 PRO A O 1
ATOM 1400 N N . LEU A 1 179 ? -25.258 -4.374 22.287 1.00 92.44 179 LEU A N 1
ATOM 1401 C CA . LEU A 1 179 ? -24.388 -5.389 22.901 1.00 92.44 179 LEU A CA 1
ATOM 1402 C C . LEU A 1 179 ? -24.205 -5.153 24.416 1.00 92.44 179 LEU A C 1
ATOM 1404 O O . LEU A 1 179 ? -24.505 -4.075 24.927 1.00 92.44 179 LEU A O 1
ATOM 1408 N N . GLN A 1 180 ? -23.733 -6.163 25.152 1.00 91.31 180 GLN A N 1
ATOM 1409 C CA . GLN A 1 180 ? -23.417 -6.086 26.593 1.00 91.31 180 GLN A CA 1
ATOM 1410 C C . GLN A 1 180 ? -21.909 -5.969 26.878 1.00 91.31 180 GLN A C 1
ATOM 1412 O O . GLN A 1 180 ? -21.514 -5.668 28.001 1.00 91.31 180 GLN A O 1
ATOM 1417 N N . GLY A 1 181 ? -21.069 -6.170 25.865 1.00 94.50 181 GLY A N 1
ATOM 1418 C CA . GLY A 1 181 ? -19.621 -6.002 25.934 1.00 94.50 181 GLY A CA 1
ATOM 1419 C C . GLY A 1 181 ? -18.982 -6.233 24.566 1.00 94.50 181 GLY A C 1
ATOM 1420 O O . GLY A 1 181 ? -19.536 -6.972 23.746 1.00 94.50 181 GLY A O 1
ATOM 1421 N N . VAL A 1 182 ? -17.835 -5.594 24.326 1.00 97.06 182 VAL A N 1
ATOM 1422 C CA . VAL A 1 182 ? -17.052 -5.746 23.089 1.00 97.06 182 VAL A CA 1
ATOM 1423 C C . VAL A 1 182 ? -15.594 -6.081 23.403 1.00 97.06 182 VAL A C 1
ATOM 1425 O O . VAL A 1 182 ? -14.979 -5.446 24.261 1.00 97.06 182 VAL A O 1
ATOM 1428 N N . GLY A 1 183 ? -15.033 -7.064 22.700 1.00 97.25 183 GLY A N 1
ATOM 1429 C CA . GLY A 1 183 ? -13.600 -7.364 22.686 1.00 97.25 183 GLY A CA 1
ATOM 1430 C C . GLY A 1 183 ? -12.980 -7.021 21.333 1.00 97.25 183 GLY A C 1
ATOM 1431 O O . GLY A 1 183 ? -13.410 -7.565 20.324 1.00 97.25 183 GLY A O 1
ATOM 1432 N N . SER A 1 184 ? -11.962 -6.162 21.295 1.00 96.44 184 SER A N 1
ATOM 1433 C CA . SER A 1 184 ? -11.214 -5.878 20.059 1.00 96.44 184 SER A CA 1
ATOM 1434 C C . SER A 1 184 ? -9.761 -6.297 20.231 1.00 96.44 184 SER A C 1
ATOM 1436 O O . SER A 1 184 ? -9.054 -5.734 21.071 1.00 96.44 184 SER A O 1
ATOM 1438 N N . MET A 1 185 ? -9.324 -7.292 19.461 1.00 95.62 185 MET A N 1
ATOM 1439 C CA . MET A 1 185 ? -7.937 -7.750 19.387 1.00 95.62 185 MET A CA 1
ATOM 1440 C C . MET A 1 185 ? -7.200 -7.037 18.253 1.00 95.62 185 MET A C 1
ATOM 1442 O O . MET A 1 185 ? -7.738 -6.876 17.160 1.00 95.62 185 MET A O 1
ATOM 1446 N N . VAL A 1 186 ? -5.971 -6.600 18.536 1.00 89.81 186 VAL A N 1
ATOM 1447 C CA . VAL A 1 186 ? -5.007 -5.987 17.598 1.00 89.81 186 VAL A CA 1
ATOM 1448 C C . VAL A 1 186 ? -5.560 -4.823 16.755 1.00 89.81 186 VAL A C 1
ATOM 1450 O O . VAL A 1 186 ? -5.029 -4.496 15.701 1.00 89.81 186 VAL A O 1
ATOM 1453 N N . MET A 1 187 ? -6.620 -4.149 17.220 1.00 90.56 187 MET A N 1
ATOM 1454 C CA . MET A 1 187 ? -7.205 -2.988 16.541 1.00 90.56 187 MET A CA 1
ATOM 1455 C C . MET A 1 187 ? -8.016 -2.093 17.487 1.00 90.56 187 MET A C 1
ATOM 1457 O O . MET A 1 187 ? -8.528 -2.535 18.520 1.00 90.56 187 MET A O 1
ATOM 1461 N N . GLY A 1 188 ? -8.150 -0.823 17.110 1.00 87.50 188 GLY A N 1
ATOM 1462 C CA . GLY A 1 188 ? -9.096 0.142 17.679 1.00 87.50 188 GLY A CA 1
ATOM 1463 C C . GLY A 1 188 ? -9.811 0.901 16.557 1.00 87.50 188 GLY A C 1
ATOM 1464 O O . GLY A 1 188 ? -9.724 0.504 15.400 1.00 87.50 188 GLY A O 1
ATOM 1465 N N . LEU A 1 189 ? -10.472 2.015 16.867 1.00 85.31 189 LEU A N 1
ATOM 1466 C CA . LEU A 1 189 ? -11.107 2.844 15.837 1.00 85.31 189 LEU A CA 1
ATOM 1467 C C . LEU A 1 189 ? -10.096 3.803 15.189 1.00 85.31 189 LEU A C 1
ATOM 1469 O O . LEU A 1 189 ? -9.309 4.472 15.873 1.00 85.31 189 LEU A O 1
ATOM 1473 N N . LYS A 1 190 ? -10.138 3.902 13.859 1.00 80.44 190 LYS A N 1
ATOM 1474 C CA . LYS A 1 190 ? -9.373 4.875 13.070 1.00 80.44 190 LYS A CA 1
ATOM 1475 C C . LYS A 1 190 ? -9.775 6.313 13.434 1.00 80.44 190 LYS A C 1
ATOM 1477 O O . LYS A 1 190 ? -10.886 6.553 13.900 1.00 80.44 190 LYS A O 1
ATOM 1482 N N . PRO A 1 191 ? -8.923 7.320 13.158 1.00 70.94 191 PRO A N 1
ATOM 1483 C CA . PRO A 1 191 ? -9.270 8.721 13.401 1.00 70.94 191 PRO A CA 1
ATOM 1484 C C . PRO A 1 191 ? -10.579 9.167 12.736 1.00 70.94 191 PRO A C 1
ATOM 1486 O O . PRO A 1 191 ? -11.314 9.928 13.349 1.00 70.94 191 PRO A O 1
ATOM 1489 N N . VAL A 1 192 ? -10.888 8.678 11.528 1.00 67.12 192 VAL A N 1
ATOM 1490 C CA . VAL A 1 192 ? -12.151 8.960 10.822 1.00 67.12 192 VAL A CA 1
ATOM 1491 C C . VAL A 1 192 ? -13.363 8.345 11.538 1.00 67.12 192 VAL A C 1
ATOM 1493 O O . VAL A 1 192 ? -14.311 9.064 11.832 1.00 67.12 192 VAL A O 1
ATOM 1496 N N . GLU A 1 193 ? -13.271 7.083 11.966 1.00 73.19 193 GLU A N 1
ATOM 1497 C CA . GLU A 1 193 ? -14.293 6.376 12.764 1.00 73.19 193 GLU A CA 1
ATOM 1498 C C . GLU A 1 193 ? -14.512 7.027 14.152 1.00 73.19 193 GLU A C 1
ATOM 1500 O O . GLU A 1 193 ? -15.571 6.898 14.759 1.00 73.19 193 GLU A O 1
ATOM 1505 N N . LEU A 1 194 ? -13.525 7.777 14.661 1.00 72.06 194 LEU A N 1
ATOM 1506 C CA . LEU A 1 194 ? -13.629 8.586 15.883 1.00 72.06 194 LEU A CA 1
ATOM 1507 C C . LEU A 1 194 ? -14.143 10.023 15.636 1.00 72.06 194 LEU A C 1
ATOM 1509 O O . LEU A 1 194 ? -14.458 10.724 16.604 1.00 72.06 194 LEU A O 1
ATOM 1513 N N . LEU A 1 195 ? -14.196 10.487 14.381 1.00 57.16 195 LEU A N 1
ATOM 1514 C CA . LEU A 1 195 ? -14.550 11.863 13.997 1.00 57.16 195 LEU A CA 1
ATOM 1515 C C . LEU A 1 195 ? -16.031 12.052 13.641 1.00 57.16 195 LEU A C 1
ATOM 1517 O O . LEU A 1 195 ? -16.511 13.179 13.753 1.00 57.16 195 LEU A O 1
ATOM 1521 N N . GLU A 1 196 ? -16.762 10.993 13.278 1.00 51.41 196 GLU A N 1
ATOM 1522 C CA . GLU A 1 196 ? -18.180 11.078 12.861 1.00 51.41 196 GLU A CA 1
ATOM 1523 C C . GLU A 1 196 ? -19.156 11.515 13.973 1.00 51.41 196 GLU A C 1
ATOM 1525 O O . GLU A 1 196 ? -20.302 11.864 13.701 1.00 51.41 196 GLU A O 1
ATOM 1530 N N . GLY A 1 197 ? -18.663 11.638 15.209 1.00 48.41 197 GLY A N 1
ATOM 1531 C CA . GLY A 1 197 ? -19.290 12.431 16.263 1.00 48.41 197 GLY A CA 1
ATOM 1532 C C . GLY A 1 197 ? -20.186 11.630 17.206 1.00 48.41 197 GLY A C 1
ATOM 1533 O O . GLY A 1 197 ? -21.219 11.114 16.811 1.00 48.41 197 GLY A O 1
ATOM 1534 N N . SER A 1 198 ? -19.825 11.644 18.496 1.00 55.62 198 SER A N 1
ATOM 1535 C CA . SER A 1 198 ? -20.513 10.957 19.602 1.00 55.62 198 SER A CA 1
ATOM 1536 C C . SER A 1 198 ? -20.642 9.439 19.422 1.00 55.62 198 SER A C 1
ATOM 1538 O O . SER A 1 198 ? -21.376 8.956 18.571 1.00 55.62 198 SER A O 1
ATOM 1540 N N . LEU A 1 199 ? -20.047 8.659 20.327 1.00 69.50 199 LEU A N 1
ATOM 1541 C CA . LEU A 1 199 ? -20.345 7.230 20.471 1.00 69.50 199 LEU A CA 1
ATOM 1542 C C . LEU A 1 199 ? -21.698 7.107 21.191 1.00 69.50 199 LEU A C 1
ATOM 1544 O O . LEU A 1 199 ? -21.784 6.711 22.353 1.00 69.50 199 LEU A O 1
ATOM 1548 N N . ALA A 1 200 ? -22.752 7.552 20.506 1.00 77.50 200 ALA A N 1
ATOM 1549 C CA . ALA A 1 200 ? -24.143 7.528 20.928 1.00 77.50 200 ALA A CA 1
ATOM 1550 C C . ALA A 1 200 ? -24.884 6.520 20.042 1.00 77.50 200 ALA A C 1
ATOM 1552 O O . ALA A 1 200 ? -25.377 6.899 18.978 1.00 77.50 200 ALA A O 1
ATOM 1553 N N . PRO A 1 201 ? -24.933 5.240 20.448 1.00 82.50 201 PRO A N 1
ATOM 1554 C CA . PRO A 1 201 ? -25.563 4.207 19.652 1.00 82.50 201 PRO A CA 1
ATOM 1555 C C . PRO A 1 201 ? -27.023 4.504 19.316 1.00 82.50 201 PRO A C 1
ATOM 1557 O O . PRO A 1 201 ? -27.784 4.970 20.173 1.00 82.50 201 PRO A O 1
ATOM 1560 N N . VAL A 1 202 ? -27.416 4.192 18.083 1.00 81.00 202 VAL A N 1
ATOM 1561 C CA . VAL A 1 202 ? -28.762 4.407 17.556 1.00 81.00 202 VAL A CA 1
ATOM 1562 C C . VAL A 1 202 ? -29.159 3.315 16.561 1.00 81.00 202 VAL A C 1
ATOM 1564 O O . VAL A 1 202 ? -28.422 2.957 15.642 1.00 81.00 202 VAL A O 1
ATOM 1567 N N . ASP A 1 203 ? -30.376 2.803 16.723 1.00 78.25 203 ASP A N 1
ATOM 1568 C CA . ASP A 1 203 ? -31.017 1.919 15.757 1.00 78.25 203 ASP A CA 1
ATOM 1569 C C . ASP A 1 203 ? -31.440 2.734 14.528 1.00 78.25 203 ASP A C 1
ATOM 1571 O O . ASP A 1 203 ? -32.337 3.575 14.618 1.00 78.25 203 ASP A O 1
ATOM 1575 N N . ALA A 1 204 ? -30.830 2.480 13.370 1.00 75.38 204 ALA A N 1
ATOM 1576 C CA . ALA A 1 204 ? -31.151 3.202 12.137 1.00 75.38 204 ALA A CA 1
ATOM 1577 C C . ALA A 1 204 ? -32.612 3.014 11.672 1.00 75.38 204 ALA A C 1
ATOM 1579 O O . ALA A 1 204 ? -33.125 3.846 10.926 1.00 75.38 204 ALA A O 1
ATOM 1580 N N . GLN A 1 205 ? -33.296 1.946 12.105 1.00 73.44 205 GLN A N 1
ATOM 1581 C CA . GLN A 1 205 ? -34.684 1.662 11.724 1.00 73.44 205 GLN A CA 1
ATOM 1582 C C . GLN A 1 205 ? -35.697 2.170 12.755 1.00 73.44 205 GLN A C 1
ATOM 1584 O O . GLN A 1 205 ? -36.773 2.627 12.373 1.00 73.44 205 GLN A O 1
ATOM 1589 N N . THR A 1 206 ? -35.388 2.089 14.055 1.00 77.06 206 THR A N 1
ATOM 1590 C CA . THR A 1 206 ? -36.338 2.482 15.118 1.00 77.06 206 THR A CA 1
ATOM 1591 C C . THR A 1 206 ? -36.019 3.821 15.787 1.00 77.06 206 THR A C 1
ATOM 1593 O O . THR A 1 206 ? -36.817 4.288 16.600 1.00 77.06 206 THR A O 1
ATOM 1596 N N . GLY A 1 207 ? -34.857 4.423 15.508 1.00 78.50 207 GLY A N 1
ATOM 1597 C CA . GLY A 1 207 ? -34.371 5.658 16.137 1.00 78.50 207 GLY A CA 1
ATOM 1598 C C . GLY A 1 207 ? -34.080 5.537 17.639 1.00 78.50 207 GLY A C 1
ATOM 1599 O O . GLY A 1 207 ? -33.931 6.548 18.324 1.00 78.50 207 GLY A O 1
ATOM 1600 N N . ALA A 1 208 ? -34.055 4.318 18.179 1.00 75.56 208 ALA A N 1
ATOM 1601 C CA . ALA A 1 208 ? -33.894 4.075 19.607 1.00 75.56 208 ALA A CA 1
ATOM 1602 C C . ALA A 1 208 ? -32.411 3.967 19.981 1.00 75.56 208 ALA A C 1
ATOM 1604 O O . ALA A 1 208 ? -31.615 3.448 19.206 1.00 75.56 208 ALA A O 1
ATOM 1605 N N . THR A 1 209 ? -32.051 4.445 21.171 1.00 82.31 209 THR A N 1
ATOM 1606 C CA . THR A 1 209 ? -30.657 4.580 21.614 1.00 82.31 209 THR A CA 1
ATOM 1607 C C . THR A 1 209 ? -30.347 3.718 22.839 1.00 82.31 209 THR A C 1
ATOM 1609 O O . THR A 1 209 ? -31.243 3.336 23.600 1.00 82.31 209 THR A O 1
ATOM 1612 N N . TRP A 1 210 ? -29.066 3.404 23.043 1.00 85.56 210 TRP A N 1
ATOM 1613 C CA . TRP A 1 210 ? -28.549 2.703 24.226 1.00 85.56 210 TRP A CA 1
ATOM 1614 C C . TRP A 1 210 ? -27.208 3.298 24.674 1.00 85.56 210 TRP A C 1
ATOM 1616 O O . TRP A 1 210 ? -26.622 4.129 23.986 1.00 85.56 210 TRP A O 1
ATOM 1626 N N . ALA A 1 211 ? -26.732 2.904 25.857 1.00 84.69 211 ALA A N 1
ATOM 1627 C CA . ALA A 1 211 ? -25.381 3.235 26.299 1.00 84.69 211 ALA A CA 1
ATOM 1628 C C . ALA A 1 211 ? -24.364 2.371 25.541 1.00 84.69 211 ALA A C 1
ATOM 1630 O O . ALA A 1 211 ? -24.585 1.170 25.381 1.00 84.69 211 ALA A O 1
ATOM 1631 N N . PHE A 1 212 ? -23.256 2.963 25.090 1.00 88.06 212 PHE A N 1
ATOM 1632 C CA . PHE A 1 212 ? -22.195 2.212 24.420 1.00 88.06 212 PHE A CA 1
ATOM 1633 C C . PHE A 1 212 ? -21.612 1.149 25.379 1.00 88.06 212 PHE A C 1
ATOM 1635 O O . PHE A 1 212 ? -21.326 1.479 26.535 1.00 88.06 212 PHE A O 1
ATOM 1642 N N . PRO A 1 213 ? -21.458 -0.117 24.948 1.00 91.88 213 PRO A N 1
ATOM 1643 C CA . PRO A 1 213 ? -21.068 -1.217 25.827 1.00 91.88 213 PRO A CA 1
ATOM 1644 C C . PRO A 1 213 ? -19.644 -1.066 26.390 1.00 91.88 213 PRO A C 1
ATOM 1646 O O . PRO A 1 213 ? -18.786 -0.446 25.760 1.00 91.88 213 PRO A O 1
ATOM 1649 N N . PRO A 1 214 ? -19.339 -1.690 27.541 1.00 94.12 214 PRO A N 1
ATOM 1650 C CA . PRO A 1 214 ? -17.970 -1.822 28.031 1.00 94.12 214 PRO A CA 1
ATOM 1651 C C . PRO A 1 214 ? -17.049 -2.521 27.019 1.00 94.12 214 PRO A C 1
ATOM 1653 O O . PRO A 1 214 ? -17.444 -3.496 26.374 1.00 94.12 214 PRO A O 1
ATOM 1656 N N . VAL A 1 215 ? -15.802 -2.058 26.915 1.00 95.75 215 VAL A N 1
ATOM 1657 C CA . VAL A 1 215 ? -14.839 -2.517 25.902 1.00 95.75 215 VAL A CA 1
ATOM 1658 C C . VAL A 1 215 ? -13.543 -3.033 26.518 1.00 95.75 215 VAL A C 1
ATOM 1660 O O . VAL A 1 215 ? -12.910 -2.345 27.321 1.00 95.75 215 VAL A O 1
ATOM 1663 N N . LEU A 1 216 ? -13.099 -4.208 26.070 1.00 97.12 216 LEU A N 1
ATOM 1664 C CA . LEU A 1 216 ? -11.753 -4.725 26.301 1.00 97.12 216 LEU A CA 1
ATOM 1665 C C . LEU A 1 216 ? -10.935 -4.623 25.007 1.00 97.12 216 LEU A C 1
ATOM 1667 O O . LEU A 1 216 ? -11.170 -5.358 24.050 1.00 97.12 216 LEU A O 1
ATOM 1671 N N . LEU A 1 217 ? -9.968 -3.707 24.986 1.00 97.06 217 LEU A N 1
ATOM 1672 C CA . LEU A 1 217 ? -8.998 -3.570 23.899 1.00 97.06 217 LEU A CA 1
ATOM 1673 C C . LEU A 1 217 ? -7.769 -4.429 24.219 1.00 97.06 217 LEU A C 1
ATOM 1675 O O . LEU A 1 217 ? -7.108 -4.207 25.238 1.00 97.06 217 LEU A O 1
ATOM 1679 N N . MET A 1 218 ? -7.456 -5.397 23.362 1.00 96.69 218 MET A N 1
ATOM 1680 C CA . MET A 1 218 ? -6.288 -6.266 23.485 1.00 96.69 218 MET A CA 1
ATOM 1681 C C . MET A 1 218 ? -5.232 -5.868 22.456 1.00 96.69 218 MET A C 1
ATOM 1683 O O . MET A 1 218 ? -5.460 -5.951 21.253 1.00 96.69 218 MET A O 1
ATOM 1687 N N . GLN A 1 219 ? -4.069 -5.435 22.929 1.00 94.88 219 GLN A N 1
ATOM 1688 C CA . GLN A 1 219 ? -2.948 -5.027 22.089 1.00 94.88 219 GLN A CA 1
ATOM 1689 C C . GLN A 1 219 ? -1.851 -6.092 22.110 1.00 94.88 219 GLN A C 1
ATOM 1691 O O . GLN A 1 219 ? -1.384 -6.454 23.188 1.00 94.88 219 GLN A O 1
ATOM 1696 N N . ALA A 1 220 ? -1.374 -6.509 20.941 1.00 92.94 220 ALA A N 1
ATOM 1697 C CA . ALA A 1 220 ? -0.163 -7.310 20.796 1.00 92.94 220 ALA A CA 1
ATOM 1698 C C . ALA A 1 220 ? 1.094 -6.501 21.194 1.00 92.94 220 ALA A C 1
ATOM 1700 O O . ALA A 1 220 ? 1.248 -5.339 20.812 1.00 92.94 220 ALA A O 1
ATOM 1701 N N . GLN A 1 221 ? 1.987 -7.074 22.011 1.00 91.19 221 GLN A N 1
ATOM 1702 C CA . GLN A 1 221 ? 3.190 -6.365 22.475 1.00 91.19 221 GLN A CA 1
ATOM 1703 C C . GLN A 1 221 ? 4.177 -6.067 21.340 1.00 91.19 221 GLN A C 1
ATOM 1705 O O . GLN A 1 221 ? 4.814 -5.014 21.372 1.00 91.19 221 GLN A O 1
ATOM 1710 N N . ALA A 1 222 ? 4.298 -6.976 20.372 1.00 86.44 222 ALA A N 1
ATOM 1711 C CA . ALA A 1 222 ? 5.210 -6.875 19.237 1.00 86.44 222 ALA A CA 1
ATOM 1712 C C . ALA A 1 222 ? 4.513 -6.374 17.951 1.00 86.44 222 ALA A C 1
ATOM 1714 O O . ALA A 1 222 ? 5.049 -6.518 16.855 1.00 86.44 222 ALA A O 1
ATOM 1715 N N . ASP A 1 223 ? 3.319 -5.784 18.078 1.00 88.81 223 ASP A N 1
ATOM 1716 C CA . ASP A 1 223 ? 2.581 -5.182 16.963 1.00 88.81 223 ASP A CA 1
ATOM 1717 C C . ASP A 1 223 ? 3.259 -3.899 16.436 1.00 88.81 223 ASP A C 1
ATOM 1719 O O . ASP A 1 223 ? 4.107 -3.283 17.092 1.00 88.81 223 ASP A O 1
ATOM 1723 N N . GLN A 1 224 ? 2.863 -3.468 15.242 1.00 84.44 224 GLN A N 1
ATOM 1724 C CA . GLN A 1 224 ? 3.395 -2.280 14.582 1.00 84.44 224 GLN A CA 1
ATOM 1725 C C . GLN A 1 224 ? 3.044 -1.003 15.377 1.00 84.44 224 GLN A C 1
ATOM 1727 O O . GLN A 1 224 ? 1.904 -0.863 15.843 1.00 84.44 224 GLN A O 1
ATOM 1732 N N . PRO A 1 225 ? 3.970 -0.028 15.514 1.00 84.19 225 PRO A N 1
ATOM 1733 C CA . PRO A 1 225 ? 3.726 1.224 16.243 1.00 84.19 225 PRO A CA 1
ATOM 1734 C C . PRO A 1 225 ? 2.468 1.981 15.789 1.00 84.19 225 PRO A C 1
ATOM 1736 O O . PRO A 1 225 ? 1.799 2.636 16.592 1.00 84.19 225 PRO A O 1
ATOM 1739 N N . GLU A 1 226 ? 2.124 1.875 14.510 1.00 80.06 226 GLU A N 1
ATOM 1740 C CA . GLU A 1 226 ? 0.956 2.480 13.881 1.00 80.06 226 GLU A CA 1
ATOM 1741 C C . GLU A 1 226 ? -0.349 1.898 14.443 1.00 80.06 226 GLU A C 1
ATOM 1743 O O . GLU A 1 226 ? -1.242 2.668 14.819 1.00 80.06 226 GLU A O 1
ATOM 1748 N N . VAL A 1 227 ? -0.431 0.564 14.552 1.00 80.69 227 VAL A N 1
ATOM 1749 C CA . VAL A 1 227 ? -1.586 -0.192 15.073 1.00 80.69 227 VAL A CA 1
ATOM 1750 C C . VAL A 1 227 ? -1.733 0.021 16.578 1.00 80.69 227 VAL A C 1
ATOM 1752 O O . VAL A 1 227 ? -2.818 0.374 17.051 1.00 80.69 227 VAL A O 1
ATOM 1755 N N . ILE A 1 228 ? -0.625 -0.071 17.320 1.00 87.50 228 ILE A N 1
ATOM 1756 C CA . ILE A 1 228 ? -0.550 0.304 18.741 1.00 87.50 228 ILE A CA 1
ATOM 1757 C C . ILE A 1 228 ? -1.110 1.721 18.937 1.00 87.50 228 ILE A C 1
ATOM 1759 O O . ILE A 1 228 ? -1.967 1.954 19.792 1.00 87.50 228 ILE A O 1
ATOM 1763 N N . GLY A 1 229 ? -0.709 2.657 18.073 1.00 86.50 229 GLY A N 1
ATOM 1764 C CA . GLY A 1 229 ? -1.215 4.023 18.067 1.00 86.50 229 GLY A CA 1
ATOM 1765 C C . GLY A 1 229 ? -2.721 4.143 17.799 1.00 86.50 229 GLY A C 1
ATOM 1766 O O . GLY A 1 229 ? -3.343 5.063 18.327 1.00 86.50 229 GLY A O 1
ATOM 1767 N N . VAL A 1 230 ? -3.342 3.261 17.005 1.00 86.00 230 VAL A N 1
ATOM 1768 C CA . VAL A 1 230 ? -4.808 3.251 16.790 1.00 86.00 230 VAL A CA 1
ATOM 1769 C C . VAL A 1 230 ? -5.534 2.857 18.082 1.00 86.00 230 VAL A C 1
ATOM 1771 O O . VAL A 1 230 ? -6.457 3.559 18.511 1.00 86.00 230 VAL A O 1
ATOM 1774 N N . ILE A 1 231 ? -5.070 1.801 18.753 1.00 89.12 231 ILE A N 1
ATOM 1775 C CA . ILE A 1 231 ? -5.613 1.355 20.046 1.00 89.12 231 ILE A CA 1
ATOM 1776 C C . ILE A 1 231 ? -5.464 2.465 21.099 1.00 89.12 231 ILE A C 1
ATOM 1778 O O . ILE A 1 231 ? -6.445 2.859 21.736 1.00 89.12 231 ILE A O 1
ATOM 1782 N N . ASP A 1 232 ? -4.266 3.039 21.234 1.00 90.50 232 ASP A N 1
ATOM 1783 C CA . ASP A 1 232 ? -3.983 4.080 22.230 1.00 90.50 232 ASP A CA 1
ATOM 1784 C C . ASP A 1 232 ? -4.723 5.403 21.974 1.00 90.50 232 ASP A C 1
ATOM 1786 O O . ASP A 1 232 ? -5.035 6.120 22.927 1.00 90.50 232 ASP A O 1
ATOM 1790 N N . ARG A 1 233 ? -5.083 5.718 20.722 1.00 87.75 233 ARG A N 1
ATOM 1791 C CA . ARG A 1 233 ? -5.959 6.862 20.393 1.00 87.75 233 ARG A CA 1
ATOM 1792 C C . ARG A 1 233 ? -7.430 6.613 20.741 1.00 87.75 233 ARG A C 1
ATOM 1794 O O . ARG A 1 233 ? -8.134 7.570 21.064 1.00 87.75 233 ARG A O 1
ATOM 1801 N N . THR A 1 234 ? -7.885 5.360 20.728 1.00 86.75 234 THR A N 1
ATOM 1802 C CA . THR A 1 234 ? -9.281 4.984 21.023 1.00 86.75 234 THR A CA 1
ATOM 1803 C C . THR A 1 234 ? -9.618 5.189 22.509 1.00 86.75 234 THR A C 1
ATOM 1805 O O . THR A 1 234 ? -10.627 5.810 22.854 1.00 86.75 234 THR A O 1
ATOM 1808 N N . ILE A 1 235 ? -8.725 4.752 23.407 1.00 88.88 235 ILE A N 1
ATOM 1809 C CA . ILE A 1 235 ? -8.895 4.803 24.874 1.00 88.88 235 ILE A CA 1
ATOM 1810 C C . ILE A 1 235 ? -9.304 6.196 25.410 1.00 88.88 235 ILE A C 1
ATOM 1812 O O . ILE A 1 235 ? -10.332 6.290 26.084 1.00 88.88 235 ILE A O 1
ATOM 1816 N N . PRO A 1 236 ? -8.582 7.305 25.137 1.00 87.56 236 PRO A N 1
ATOM 1817 C CA . PRO A 1 236 ? -8.938 8.624 25.663 1.00 87.56 236 PRO A CA 1
ATOM 1818 C C . PRO A 1 236 ? -10.205 9.219 25.033 1.00 87.56 236 PRO A C 1
ATOM 1820 O O . PRO A 1 236 ? -10.735 10.196 25.566 1.00 87.56 236 PRO A O 1
ATOM 1823 N N . VAL A 1 237 ? -10.710 8.689 23.914 1.00 85.94 237 VAL A N 1
ATOM 1824 C CA . VAL A 1 237 ? -12.042 9.059 23.408 1.00 85.94 237 VAL A CA 1
ATOM 1825 C C . VAL A 1 237 ? -13.111 8.359 24.242 1.00 85.94 237 VAL A C 1
ATOM 1827 O O . VAL A 1 237 ? -13.989 9.037 24.773 1.00 85.94 237 VAL A O 1
ATOM 1830 N N . PHE A 1 238 ? -12.982 7.047 24.447 1.00 87.38 238 PHE A N 1
ATOM 1831 C CA . PHE A 1 238 ? -13.956 6.237 25.188 1.00 87.38 238 PHE A CA 1
ATOM 1832 C C . PHE A 1 238 ? -14.075 6.707 26.646 1.00 87.38 238 PHE A C 1
ATOM 1834 O O . PHE A 1 238 ? -15.172 7.026 27.109 1.00 87.38 238 PHE A O 1
ATOM 1841 N N . THR A 1 239 ? -12.943 6.899 27.331 1.00 87.31 239 THR A N 1
ATOM 1842 C CA . THR A 1 239 ? -12.900 7.412 28.711 1.00 87.31 239 THR A CA 1
ATOM 1843 C C . THR A 1 239 ? -13.545 8.796 28.847 1.00 87.31 239 THR A C 1
ATOM 1845 O O . THR A 1 239 ? -14.244 9.053 29.826 1.00 87.31 239 THR A O 1
ATOM 1848 N N . ARG A 1 240 ? -13.366 9.701 27.868 1.00 85.56 240 ARG A N 1
ATOM 1849 C CA . ARG A 1 240 ? -14.001 11.038 27.892 1.00 85.56 240 ARG A CA 1
ATOM 1850 C C . ARG A 1 240 ? -15.514 10.994 27.684 1.00 85.56 240 ARG A C 1
ATOM 1852 O O . ARG A 1 240 ? -16.191 11.924 28.110 1.00 85.56 240 ARG A O 1
ATOM 1859 N N . GLN A 1 241 ? -16.031 9.943 27.054 1.00 82.38 241 GLN A N 1
ATOM 1860 C CA . GLN A 1 241 ? -17.467 9.725 26.856 1.00 82.38 241 GLN A CA 1
ATOM 1861 C C . GLN A 1 241 ? -18.092 8.853 27.962 1.00 82.38 241 GLN A C 1
ATOM 1863 O O . GLN A 1 241 ? -19.266 8.508 27.884 1.00 82.38 241 GLN A O 1
ATOM 1868 N N . GLY A 1 242 ? -17.334 8.525 29.018 1.00 83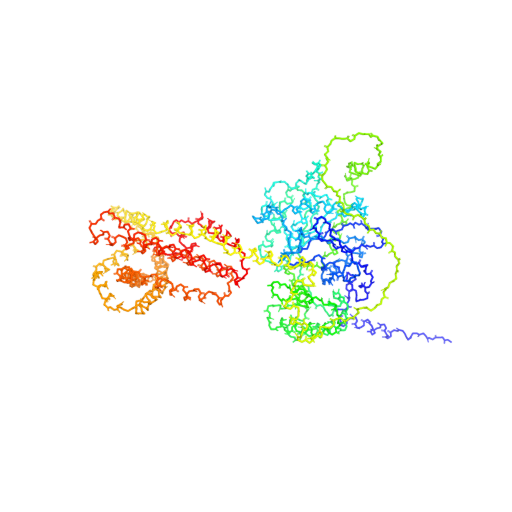.06 242 GLY A N 1
ATOM 1869 C CA . GLY A 1 242 ? -17.814 7.737 30.159 1.00 83.06 242 GLY A CA 1
ATOM 1870 C C . GLY A 1 242 ? -17.912 6.231 29.899 1.00 83.06 242 GLY A C 1
ATOM 1871 O O . GLY A 1 242 ? -18.447 5.508 30.736 1.00 83.06 242 GLY A O 1
ATOM 1872 N N . ILE A 1 243 ? -17.389 5.749 28.769 1.00 86.69 243 ILE A N 1
ATOM 1873 C CA . ILE A 1 243 ? -17.413 4.334 28.389 1.00 86.69 243 ILE A CA 1
ATOM 1874 C C . ILE A 1 243 ? -16.373 3.579 29.220 1.00 86.69 243 ILE A C 1
ATOM 1876 O O . ILE A 1 243 ? -15.214 3.994 29.312 1.00 86.69 243 ILE A O 1
ATOM 1880 N N . HIS A 1 244 ? -16.768 2.449 29.809 1.00 89.56 244 HIS A N 1
ATOM 1881 C CA . HIS A 1 244 ? -15.841 1.591 30.541 1.00 89.56 244 HIS A CA 1
ATOM 1882 C C . HIS A 1 244 ? -14.910 0.860 29.564 1.00 89.56 244 HIS A C 1
ATOM 1884 O O . HIS A 1 244 ? -15.282 -0.161 28.988 1.00 89.56 244 HIS A O 1
ATOM 1890 N N . VAL A 1 245 ? -13.697 1.384 29.384 1.00 92.75 245 VAL A N 1
ATOM 1891 C CA . VAL A 1 245 ? -12.655 0.783 28.544 1.00 92.75 245 VAL A CA 1
ATOM 1892 C C . VAL A 1 245 ? -11.514 0.224 29.396 1.00 92.75 245 VAL A C 1
ATOM 1894 O O . VAL A 1 245 ? -10.966 0.909 30.262 1.00 92.75 245 VAL A O 1
ATOM 1897 N N . ARG A 1 246 ? -11.123 -1.023 29.128 1.00 95.06 246 ARG A N 1
ATOM 1898 C CA . ARG A 1 246 ? -9.942 -1.680 29.702 1.00 95.06 246 ARG A CA 1
ATOM 1899 C C . ARG A 1 246 ? -8.964 -2.023 28.580 1.00 95.06 246 ARG A C 1
ATOM 1901 O O . ARG A 1 246 ? -9.372 -2.518 27.536 1.00 95.06 246 ARG A O 1
ATOM 1908 N N . LYS A 1 247 ? -7.670 -1.794 28.815 1.00 95.19 247 LYS A N 1
ATOM 1909 C CA . LYS A 1 247 ? -6.583 -2.267 27.945 1.00 95.19 247 LYS A CA 1
ATOM 1910 C C . LYS A 1 247 ? -5.963 -3.532 28.539 1.00 95.19 247 LYS A C 1
ATOM 1912 O O . LYS A 1 247 ? -5.692 -3.576 29.740 1.00 95.19 247 LYS A O 1
ATOM 1917 N N . LEU A 1 248 ? -5.711 -4.528 27.701 1.00 95.56 248 LEU A N 1
ATOM 1918 C CA . LEU A 1 248 ? -4.873 -5.690 27.986 1.00 95.56 248 LEU A CA 1
ATOM 1919 C C . LEU A 1 248 ? -3.712 -5.691 26.985 1.00 95.56 248 LEU A C 1
ATOM 1921 O O . LEU A 1 248 ? -3.920 -5.422 25.805 1.00 95.56 248 LEU A O 1
ATOM 1925 N N . ILE A 1 249 ? -2.493 -5.963 27.453 1.00 95.19 249 ILE A N 1
ATOM 1926 C CA . ILE A 1 249 ? -1.330 -6.142 26.576 1.00 95.19 249 ILE A CA 1
ATOM 1927 C C . ILE A 1 249 ? -1.048 -7.639 26.511 1.00 95.19 249 ILE A C 1
ATOM 1929 O O . ILE A 1 249 ? -0.712 -8.247 27.527 1.00 95.19 249 ILE A O 1
ATOM 1933 N N . MET A 1 250 ? -1.214 -8.216 25.327 1.00 93.31 250 MET A N 1
ATOM 1934 C CA . MET A 1 250 ? -0.904 -9.609 25.038 1.00 93.31 250 MET A CA 1
ATOM 1935 C C . MET A 1 250 ? 0.617 -9.747 25.025 1.00 93.31 250 MET A C 1
ATOM 1937 O O . MET A 1 250 ? 1.304 -8.964 24.367 1.00 93.31 250 MET A O 1
ATOM 1941 N N . GLN A 1 251 ? 1.150 -10.656 25.836 1.00 90.31 251 GLN A N 1
ATOM 1942 C CA . GLN A 1 251 ? 2.590 -10.904 25.932 1.00 90.31 251 GLN A CA 1
ATOM 1943 C C . GLN A 1 251 ? 2.954 -12.124 25.080 1.00 90.31 251 GLN A C 1
ATOM 1945 O O . GLN A 1 251 ? 2.138 -13.047 25.016 1.00 90.31 251 GLN A O 1
ATOM 1950 N N . PRO A 1 252 ? 4.166 -12.170 24.498 1.00 89.94 252 PRO A N 1
ATOM 1951 C CA . PRO A 1 252 ? 4.704 -13.395 23.935 1.00 89.94 252 PRO A CA 1
ATOM 1952 C C . PRO A 1 252 ? 4.678 -14.505 24.986 1.00 89.94 252 PRO A C 1
ATOM 1954 O O . PRO A 1 252 ? 4.915 -14.251 26.174 1.00 89.94 252 PRO A O 1
ATOM 1957 N N . TYR A 1 253 ? 4.386 -15.728 24.563 1.00 89.00 253 TYR A N 1
ATOM 1958 C CA . TYR A 1 253 ? 4.237 -16.864 25.465 1.00 89.00 253 TYR A CA 1
ATOM 1959 C C . TYR A 1 253 ? 4.972 -18.100 24.924 1.00 89.00 253 TYR A C 1
ATOM 1961 O O . TYR A 1 253 ? 5.095 -18.266 23.712 1.00 89.00 253 TYR A O 1
ATOM 1969 N N . PRO A 1 254 ? 5.527 -18.953 25.805 1.00 90.31 254 PRO A N 1
ATOM 1970 C CA . PRO A 1 254 ? 6.430 -20.012 25.379 1.00 90.31 254 PRO A CA 1
ATOM 1971 C C . PRO A 1 254 ? 5.688 -21.132 24.648 1.00 90.31 254 PRO A C 1
ATOM 1973 O O . PRO A 1 254 ? 4.648 -21.615 25.103 1.00 90.31 254 PRO A O 1
ATOM 1976 N N . ILE A 1 255 ? 6.288 -21.608 23.560 1.00 92.38 255 ILE A N 1
ATOM 1977 C CA . ILE A 1 255 ? 5.865 -22.814 22.853 1.00 92.38 255 ILE A CA 1
ATOM 1978 C C . ILE A 1 255 ? 6.335 -24.010 23.685 1.00 92.38 255 ILE A C 1
ATOM 1980 O O . ILE A 1 255 ? 7.523 -24.318 23.753 1.00 92.38 255 ILE A O 1
ATOM 1984 N N . THR A 1 256 ? 5.398 -24.648 24.386 1.00 92.56 256 THR A N 1
ATOM 1985 C CA . THR A 1 256 ? 5.660 -25.767 25.305 1.00 92.56 256 THR A CA 1
ATOM 1986 C C . THR A 1 256 ? 5.714 -27.116 24.566 1.00 92.56 256 THR A C 1
ATOM 1988 O O . THR A 1 256 ? 5.252 -27.222 23.429 1.00 92.56 256 THR A O 1
ATOM 1991 N N . PRO A 1 257 ? 6.185 -28.206 25.204 1.00 93.12 257 PRO A N 1
ATOM 1992 C CA . PRO A 1 257 ? 6.114 -29.543 24.608 1.00 93.12 257 PRO A CA 1
ATOM 1993 C C . PRO A 1 257 ? 4.685 -30.046 24.326 1.00 93.12 257 PRO A C 1
ATOM 1995 O O . PRO A 1 257 ? 4.516 -30.945 23.504 1.00 93.12 257 PRO A O 1
ATOM 1998 N N . ALA A 1 258 ? 3.660 -29.487 24.981 1.00 90.88 258 ALA A N 1
ATOM 1999 C CA . ALA A 1 258 ? 2.249 -29.833 24.772 1.00 90.88 258 ALA A CA 1
ATOM 2000 C C . ALA A 1 258 ? 1.526 -28.914 23.764 1.00 90.88 258 ALA A C 1
ATOM 2002 O O . ALA A 1 258 ? 0.449 -29.268 23.289 1.00 90.88 258 ALA A O 1
ATOM 2003 N N . PHE A 1 259 ? 2.136 -27.780 23.400 1.00 91.69 259 PHE A N 1
ATOM 2004 C CA . PHE A 1 259 ? 1.523 -26.671 22.663 1.00 91.69 259 PHE A CA 1
ATOM 2005 C C . PHE A 1 259 ? 0.744 -27.082 21.404 1.00 91.69 259 PHE A C 1
ATOM 2007 O O . PHE A 1 259 ? -0.354 -26.574 21.187 1.00 91.69 259 PHE A O 1
ATOM 2014 N N . PHE A 1 260 ? 1.274 -28.008 20.595 1.00 91.19 260 PHE A N 1
ATOM 2015 C CA . PHE A 1 260 ? 0.618 -28.446 19.358 1.00 91.19 260 PHE A CA 1
ATOM 2016 C C . PHE A 1 260 ? -0.544 -29.408 19.629 1.00 91.19 260 PHE A C 1
ATOM 2018 O O . PHE A 1 260 ? -1.585 -29.299 18.991 1.00 91.19 260 PHE A O 1
ATOM 2025 N N . ALA A 1 261 ? -0.410 -30.308 20.609 1.00 90.19 261 ALA A N 1
ATOM 2026 C CA . ALA A 1 261 ? -1.485 -31.218 21.024 1.00 90.19 261 ALA A CA 1
ATOM 2027 C C . ALA A 1 261 ? -2.656 -30.485 21.714 1.00 90.19 261 ALA A C 1
ATOM 2029 O O . ALA A 1 261 ? -3.794 -30.949 21.676 1.00 90.19 261 ALA A O 1
ATOM 2030 N N . GLU A 1 262 ? -2.377 -29.331 22.325 1.00 89.38 262 GLU A N 1
ATOM 2031 C CA . GLU A 1 262 ? -3.360 -28.436 22.951 1.00 89.38 262 GLU A CA 1
ATOM 2032 C C . GLU A 1 262 ? -4.095 -27.525 21.948 1.00 89.38 262 GLU A C 1
ATOM 2034 O O . GLU A 1 262 ? -5.021 -26.815 22.336 1.00 89.38 262 GLU A O 1
ATOM 2039 N N . ARG A 1 263 ? -3.682 -27.504 20.672 1.00 89.69 263 ARG A N 1
ATOM 2040 C CA . ARG A 1 263 ? -4.167 -26.540 19.664 1.00 89.69 263 ARG A CA 1
ATOM 2041 C C . ARG A 1 263 ? -4.634 -27.173 18.356 1.00 89.69 263 ARG A C 1
ATOM 2043 O O . ARG A 1 263 ? -5.619 -26.724 17.785 1.00 89.69 263 ARG A O 1
ATOM 2050 N N . ILE A 1 264 ? -3.969 -28.231 17.898 1.00 88.62 264 ILE A N 1
ATOM 2051 C CA . ILE A 1 264 ? -4.266 -28.901 16.630 1.00 88.62 264 ILE A CA 1
ATOM 2052 C C . ILE A 1 264 ? -5.026 -30.201 16.911 1.00 88.62 264 ILE A C 1
ATOM 2054 O O . ILE A 1 264 ? -4.517 -31.124 17.557 1.00 88.62 264 ILE A O 1
ATOM 2058 N N . ARG A 1 265 ? -6.256 -30.306 16.401 1.00 86.12 265 ARG A N 1
ATOM 2059 C CA . ARG A 1 265 ? -7.056 -31.533 16.502 1.00 86.12 265 ARG A CA 1
ATOM 2060 C C . ARG A 1 265 ? -6.357 -32.684 15.766 1.00 86.12 265 ARG A C 1
ATOM 2062 O O . ARG A 1 265 ? -5.941 -32.540 14.626 1.00 86.12 265 ARG A O 1
ATOM 2069 N N . GLY A 1 266 ? -6.253 -33.839 16.424 1.00 84.56 266 GLY A N 1
ATOM 2070 C CA . GLY A 1 266 ? -5.585 -35.034 15.887 1.00 84.56 266 GLY A CA 1
ATOM 2071 C C . GLY A 1 266 ? -4.104 -35.167 16.263 1.00 84.56 266 GLY A C 1
ATOM 2072 O O . GLY A 1 266 ? -3.563 -36.269 16.186 1.00 84.56 266 GLY A O 1
ATOM 2073 N N . VAL A 1 267 ? -3.456 -34.105 16.756 1.00 88.12 267 VAL A N 1
ATOM 2074 C CA . VAL A 1 267 ? -2.059 -34.170 17.212 1.00 88.12 267 VAL A CA 1
ATOM 2075 C C . VAL A 1 267 ? -1.978 -34.788 18.605 1.00 88.12 267 VAL A C 1
ATOM 2077 O O . VAL A 1 267 ? -2.565 -34.296 19.567 1.00 88.12 267 VAL A O 1
ATOM 2080 N N . SER A 1 268 ? -1.223 -35.880 18.733 1.00 89.56 268 SER A N 1
ATOM 2081 C CA . SER A 1 268 ? -0.967 -36.512 20.028 1.00 89.56 268 SER A CA 1
ATOM 2082 C C . SER A 1 268 ? 0.127 -35.776 20.808 1.00 89.56 268 SER A C 1
ATOM 2084 O O . SER A 1 268 ? 0.995 -35.115 20.232 1.00 89.56 268 SER A O 1
ATOM 2086 N N . LEU A 1 269 ? 0.142 -35.942 22.135 1.00 90.69 269 LEU A N 1
ATOM 2087 C CA . LEU A 1 269 ? 1.206 -35.388 22.981 1.00 90.69 269 LEU A CA 1
ATOM 2088 C C . LEU A 1 269 ? 2.601 -35.891 22.564 1.00 90.69 269 LEU A C 1
ATOM 2090 O O . LEU A 1 269 ? 3.567 -35.141 22.655 1.00 90.69 269 LEU A O 1
ATOM 2094 N N . GLU A 1 270 ? 2.719 -37.126 22.064 1.00 92.19 270 GLU A N 1
ATOM 2095 C CA . GLU A 1 270 ? 3.998 -37.664 21.582 1.00 92.19 270 GLU A CA 1
ATOM 2096 C C . GLU A 1 270 ? 4.510 -36.902 20.348 1.00 92.19 270 GLU A C 1
ATOM 2098 O O . GLU A 1 270 ? 5.680 -36.515 20.308 1.00 92.19 270 GLU A O 1
ATOM 2103 N N . VAL A 1 271 ? 3.628 -36.636 19.375 1.00 91.31 271 VAL A N 1
ATOM 2104 C CA . VAL A 1 271 ? 3.957 -35.846 18.177 1.00 91.31 271 VAL A CA 1
ATOM 2105 C C . VAL A 1 271 ? 4.303 -34.410 18.569 1.00 91.31 271 VAL A C 1
ATOM 2107 O O . VAL A 1 271 ? 5.339 -33.902 18.151 1.00 91.31 271 VAL A O 1
ATOM 2110 N N . SER A 1 272 ? 3.518 -33.782 19.452 1.00 93.00 272 SER A N 1
ATOM 2111 C CA . SER A 1 272 ? 3.796 -32.427 19.956 1.00 93.00 272 SER A CA 1
ATOM 2112 C C . SER A 1 272 ? 5.168 -32.321 20.639 1.00 93.00 272 SER A C 1
ATOM 2114 O O . SER A 1 272 ? 5.929 -31.394 20.357 1.00 93.00 272 SER A O 1
ATOM 2116 N N . VAL A 1 273 ? 5.537 -33.295 21.481 1.00 94.88 273 VAL A N 1
ATOM 2117 C CA . VAL A 1 273 ? 6.850 -33.338 22.150 1.00 94.88 273 VAL A CA 1
ATOM 2118 C C . VAL A 1 273 ? 7.988 -33.518 21.139 1.00 94.88 273 VAL A C 1
ATOM 2120 O O . VAL A 1 273 ? 9.022 -32.850 21.257 1.00 94.88 273 VAL A O 1
ATOM 2123 N N . ARG A 1 274 ? 7.812 -34.390 20.136 1.00 94.44 274 ARG A N 1
ATOM 2124 C CA . ARG A 1 274 ? 8.795 -34.622 19.064 1.00 94.44 274 ARG A CA 1
ATOM 2125 C C . ARG A 1 274 ? 8.986 -33.369 18.205 1.00 94.44 274 ARG A C 1
ATOM 2127 O O . ARG A 1 274 ? 10.122 -32.936 18.015 1.00 94.44 274 ARG A O 1
ATOM 2134 N N . LEU A 1 275 ? 7.898 -32.733 17.784 1.00 9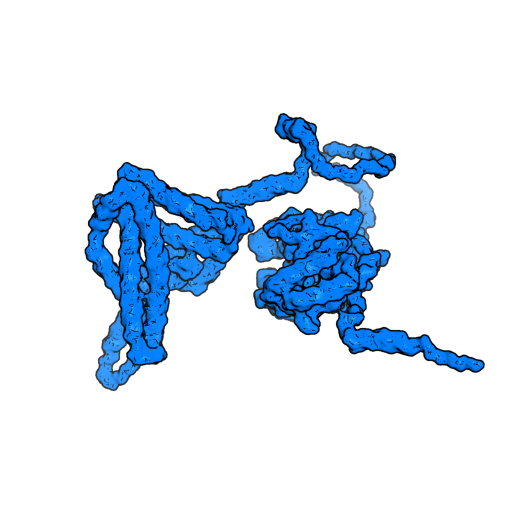3.75 275 LEU A N 1
ATOM 2135 C CA . LEU A 1 275 ? 7.895 -31.497 17.004 1.00 93.75 275 LEU A CA 1
ATOM 2136 C C . LEU A 1 275 ? 8.548 -30.324 17.758 1.00 93.75 275 LEU A C 1
ATOM 2138 O O . LEU A 1 275 ? 9.453 -29.682 17.225 1.00 93.75 275 LEU A O 1
ATOM 2142 N N . HIS A 1 276 ? 8.189 -30.105 19.027 1.00 94.81 276 HIS A N 1
ATOM 2143 C CA . HIS A 1 276 ? 8.842 -29.119 19.899 1.00 94.81 276 HIS A CA 1
ATOM 2144 C C . HIS A 1 276 ? 10.359 -29.373 20.020 1.00 94.81 276 HIS A C 1
ATOM 2146 O O . HIS A 1 276 ? 11.168 -28.446 19.920 1.00 94.81 276 HIS A O 1
ATOM 2152 N N . ALA A 1 277 ? 10.778 -30.635 20.187 1.00 93.88 277 ALA A N 1
ATOM 2153 C CA . ALA A 1 277 ? 12.197 -30.989 20.217 1.00 93.88 277 ALA A CA 1
ATOM 2154 C C . ALA A 1 277 ? 12.900 -30.695 18.877 1.00 93.88 277 ALA A C 1
ATOM 2156 O O . ALA A 1 277 ? 14.031 -30.198 18.884 1.00 93.88 277 ALA A O 1
ATOM 2157 N N . ARG A 1 278 ? 12.233 -30.922 17.734 1.00 95.06 278 ARG A N 1
ATOM 2158 C CA . ARG A 1 278 ? 12.756 -30.547 16.409 1.00 95.06 278 ARG A CA 1
ATOM 2159 C C . ARG A 1 278 ? 12.895 -29.031 16.261 1.00 95.06 278 ARG A C 1
ATOM 2161 O O . ARG A 1 278 ? 13.977 -28.580 15.888 1.00 95.06 278 ARG A O 1
ATOM 2168 N N . TRP A 1 279 ? 11.882 -28.247 16.631 1.00 94.31 279 TRP A N 1
ATOM 2169 C CA . TRP A 1 279 ? 11.916 -26.774 16.595 1.00 94.31 279 TRP A CA 1
ATOM 2170 C C . TRP A 1 279 ? 13.045 -26.183 17.459 1.00 94.31 279 TRP A C 1
ATOM 2172 O O . TRP A 1 279 ? 13.728 -25.243 17.042 1.00 94.31 279 TRP A O 1
ATOM 2182 N N . ARG A 1 280 ? 13.328 -26.779 18.623 1.00 93.75 280 ARG A N 1
ATOM 2183 C CA . ARG A 1 280 ? 14.512 -26.439 19.432 1.00 93.75 280 ARG A CA 1
ATOM 2184 C C . ARG A 1 280 ? 15.821 -26.851 18.746 1.00 93.75 280 ARG A C 1
ATOM 2186 O O . ARG A 1 280 ? 16.785 -26.093 18.766 1.00 93.75 280 ARG A O 1
ATOM 2193 N N . SER A 1 281 ? 15.867 -28.017 18.096 1.00 92.44 281 SER A N 1
ATOM 2194 C CA . SER A 1 281 ? 17.079 -28.514 17.417 1.00 92.44 281 SER A CA 1
ATOM 2195 C C . SER A 1 281 ? 17.504 -27.691 16.189 1.00 92.44 281 SER A C 1
ATOM 2197 O O . SER A 1 281 ? 18.701 -27.529 15.958 1.00 92.44 281 SER A O 1
ATOM 2199 N N . VAL A 1 282 ? 16.551 -27.117 15.441 1.00 93.06 282 VAL A N 1
ATOM 2200 C CA . VAL A 1 282 ? 16.832 -26.191 14.320 1.00 93.06 282 VAL A CA 1
ATOM 2201 C C . VAL A 1 282 ? 17.157 -24.765 14.788 1.00 93.06 282 VAL A C 1
ATOM 2203 O O . VAL A 1 282 ? 17.516 -23.916 13.973 1.00 93.06 282 VAL A O 1
ATOM 2206 N N . GLY A 1 283 ? 17.064 -24.502 16.096 1.00 89.88 283 GLY A N 1
ATOM 2207 C CA . GLY A 1 283 ? 17.350 -23.206 16.709 1.00 89.88 283 GLY A CA 1
ATOM 2208 C C . GLY A 1 283 ? 16.230 -22.174 16.565 1.00 89.88 283 GLY A C 1
ATOM 2209 O O . GLY A 1 283 ? 16.528 -20.979 16.602 1.00 89.88 283 GLY A O 1
ATOM 2210 N N . LEU A 1 284 ? 14.974 -22.609 16.375 1.00 92.19 284 LEU A N 1
ATOM 2211 C CA . LEU A 1 284 ? 13.820 -21.702 16.405 1.00 92.19 284 LEU A CA 1
ATOM 2212 C C . LEU A 1 284 ? 13.411 -21.397 17.848 1.00 92.19 284 LEU A C 1
ATOM 2214 O O . LEU A 1 284 ? 13.061 -20.259 18.128 1.00 92.19 284 LEU A O 1
ATOM 2218 N N . LEU A 1 285 ? 13.472 -22.384 18.749 1.00 93.12 285 LEU A N 1
ATOM 2219 C CA . LEU A 1 285 ? 13.138 -22.213 20.169 1.00 93.12 285 LEU A CA 1
ATOM 2220 C C . LEU A 1 285 ? 14.393 -22.093 21.038 1.00 93.12 285 LEU A C 1
ATOM 2222 O O . LEU A 1 285 ? 15.351 -22.853 20.864 1.00 93.12 285 LEU A O 1
ATOM 2226 N N . ASP A 1 286 ? 14.362 -21.170 21.997 1.00 88.50 286 ASP A N 1
ATOM 2227 C CA . ASP A 1 286 ? 15.407 -20.985 23.006 1.00 88.50 286 ASP A CA 1
ATOM 2228 C C . ASP A 1 286 ? 15.312 -22.002 24.170 1.00 88.50 286 ASP A C 1
ATOM 2230 O O . ASP A 1 286 ? 14.623 -23.028 24.101 1.00 88.50 286 ASP A O 1
ATOM 2234 N N . GLU A 1 287 ? 16.038 -21.750 25.267 1.00 85.88 287 GLU A N 1
ATOM 2235 C CA . GLU A 1 287 ? 15.988 -22.635 26.432 1.00 85.88 287 GLU A CA 1
ATOM 2236 C C . GLU A 1 287 ? 14.642 -22.628 27.172 1.00 85.88 287 GLU A C 1
ATOM 2238 O O . GLU A 1 287 ? 14.293 -23.648 27.776 1.00 85.88 287 GLU A O 1
ATOM 2243 N N . HIS A 1 288 ? 13.893 -21.529 27.075 1.00 86.06 288 HIS A N 1
ATOM 2244 C CA . HIS A 1 288 ? 12.627 -21.249 27.752 1.00 86.06 288 HIS A CA 1
ATOM 2245 C C . HIS A 1 288 ? 11.385 -21.538 26.888 1.00 86.06 288 HIS A C 1
ATOM 2247 O O . HIS A 1 288 ? 10.273 -21.522 27.415 1.00 86.06 288 HIS A O 1
ATOM 2253 N N . GLY A 1 289 ? 11.564 -21.840 25.599 1.00 85.56 289 GLY A N 1
ATOM 2254 C CA . GLY A 1 289 ? 10.478 -22.050 24.636 1.00 85.56 289 GLY A CA 1
ATOM 2255 C C . GLY A 1 289 ? 10.036 -20.770 23.921 1.00 85.56 289 GLY A C 1
ATOM 2256 O O . GLY A 1 289 ? 9.025 -20.794 23.222 1.00 85.56 289 GLY A O 1
ATOM 2257 N N . SER A 1 290 ? 10.767 -19.663 24.072 1.00 87.62 290 SER A N 1
ATOM 2258 C CA . SER A 1 290 ? 10.561 -18.452 23.271 1.00 87.62 290 SER A CA 1
ATOM 2259 C C . SER A 1 290 ? 11.049 -18.704 21.846 1.00 87.62 290 SER A C 1
ATOM 2261 O O . SER A 1 290 ? 12.112 -19.302 21.648 1.00 87.62 290 SER A O 1
ATOM 2263 N N . SER A 1 291 ? 10.299 -18.240 20.851 1.00 85.75 291 SER A N 1
ATOM 2264 C CA . SER A 1 291 ? 10.699 -18.333 19.451 1.00 85.75 291 SER A CA 1
ATOM 2265 C C . SER A 1 291 ? 11.689 -17.240 19.044 1.00 85.75 291 SER A C 1
ATOM 2267 O O . SER A 1 291 ? 11.783 -16.165 19.636 1.00 85.75 291 SER A O 1
ATOM 2269 N N . ASN A 1 292 ? 12.451 -17.545 17.999 1.00 80.06 292 ASN A N 1
ATOM 2270 C CA . ASN A 1 292 ? 13.385 -16.653 17.332 1.00 80.06 292 ASN A CA 1
ATOM 2271 C C . ASN A 1 292 ? 13.053 -16.603 15.832 1.00 80.06 292 ASN A C 1
ATOM 2273 O O . ASN A 1 292 ? 13.872 -17.000 14.994 1.00 80.06 292 ASN A O 1
ATOM 2277 N N . ALA A 1 293 ? 11.850 -16.133 15.474 1.00 73.56 293 ALA A N 1
ATOM 2278 C CA . ALA A 1 293 ? 11.412 -16.058 14.074 1.00 73.56 293 ALA A CA 1
ATOM 2279 C C . ALA A 1 293 ? 12.324 -15.190 13.183 1.00 73.56 293 ALA A C 1
ATOM 2281 O O . ALA A 1 293 ? 12.345 -15.361 11.964 1.00 73.56 293 ALA A O 1
ATOM 2282 N N . SER A 1 294 ? 13.147 -14.312 13.776 1.00 73.69 294 SER A N 1
ATOM 2283 C CA . SER A 1 294 ? 14.156 -13.520 13.055 1.00 73.69 294 SER A CA 1
ATOM 2284 C C . SER A 1 294 ? 15.212 -14.374 12.329 1.00 73.69 294 SER A C 1
ATOM 2286 O O . SER A 1 294 ? 15.830 -13.925 11.359 1.00 73.69 294 SER A O 1
ATOM 2288 N N . ASN A 1 295 ? 15.417 -15.624 12.759 1.00 80.50 295 ASN A N 1
ATOM 2289 C CA . ASN A 1 295 ? 16.341 -16.557 12.128 1.00 80.50 295 ASN A CA 1
ATOM 2290 C C . ASN A 1 295 ? 15.656 -17.330 10.989 1.00 80.50 295 ASN A C 1
ATOM 2292 O O . ASN A 1 295 ? 15.169 -18.446 11.176 1.00 80.50 295 ASN A O 1
ATOM 2296 N N . ALA A 1 296 ? 15.705 -16.774 9.776 1.00 77.75 296 ALA A N 1
ATOM 2297 C CA . ALA A 1 296 ? 15.088 -17.355 8.579 1.00 77.75 296 ALA A CA 1
ATOM 2298 C C . ALA A 1 296 ? 15.468 -18.829 8.293 1.00 77.75 296 ALA A C 1
ATOM 2300 O O . ALA A 1 296 ? 14.666 -19.565 7.722 1.00 77.75 296 ALA A O 1
ATOM 2301 N N . ARG A 1 297 ? 16.663 -19.296 8.698 1.00 77.25 297 ARG A N 1
ATOM 2302 C CA . ARG A 1 297 ? 17.053 -20.711 8.529 1.00 77.25 297 ARG A CA 1
ATOM 2303 C C . ARG A 1 297 ? 16.357 -21.619 9.543 1.00 77.25 297 ARG A C 1
ATOM 2305 O O . ARG A 1 297 ? 15.920 -22.704 9.174 1.00 77.25 297 ARG A O 1
ATOM 2312 N N . ALA A 1 298 ? 16.266 -21.182 10.797 1.00 85.00 298 ALA A N 1
ATOM 2313 C CA . ALA A 1 298 ? 15.535 -21.913 11.828 1.00 85.00 298 ALA A CA 1
ATOM 2314 C C . ALA A 1 298 ? 14.032 -21.949 11.522 1.00 85.00 298 ALA A C 1
ATOM 2316 O O . ALA A 1 298 ? 13.406 -22.993 11.672 1.00 85.00 298 ALA A O 1
ATOM 2317 N N . LEU A 1 299 ? 13.487 -20.835 11.021 1.00 83.19 299 LEU A N 1
ATOM 2318 C CA . LEU A 1 299 ? 12.104 -20.717 10.565 1.00 83.19 299 LEU A CA 1
ATOM 2319 C C . LEU A 1 299 ? 11.781 -21.739 9.460 1.00 83.19 299 LEU A C 1
ATOM 2321 O O . LEU A 1 299 ? 10.827 -22.500 9.591 1.00 83.19 299 LEU A O 1
ATOM 2325 N N . ALA A 1 300 ? 12.613 -21.817 8.413 1.00 81.81 300 ALA A N 1
ATOM 2326 C CA . ALA A 1 300 ? 12.437 -22.786 7.329 1.00 81.81 300 ALA A CA 1
ATOM 2327 C C . ALA A 1 300 ? 12.494 -24.244 7.827 1.00 81.81 300 ALA A C 1
ATOM 2329 O O . ALA A 1 300 ? 11.585 -25.020 7.543 1.00 81.81 300 ALA A O 1
ATOM 2330 N N . GLY A 1 301 ? 13.499 -24.596 8.639 1.00 86.06 301 GLY A N 1
ATOM 2331 C CA . GLY A 1 301 ? 13.631 -25.953 9.185 1.00 86.06 301 GLY A CA 1
ATOM 2332 C C . GLY A 1 301 ? 12.527 -26.338 10.180 1.00 86.06 301 GLY A C 1
ATOM 2333 O O . GLY A 1 301 ? 12.198 -27.515 10.316 1.00 86.06 301 GLY A O 1
ATOM 2334 N N . ALA A 1 302 ? 11.928 -25.365 10.872 1.00 89.38 302 ALA A N 1
ATOM 2335 C CA . ALA A 1 302 ? 10.777 -25.589 11.743 1.00 89.38 302 ALA A CA 1
ATOM 2336 C C . ALA A 1 302 ? 9.482 -25.806 10.946 1.00 89.38 302 ALA A C 1
ATOM 2338 O O . ALA A 1 302 ? 8.687 -26.671 11.317 1.00 89.38 302 ALA A O 1
ATOM 2339 N N . ARG A 1 303 ? 9.302 -25.083 9.830 1.00 88.88 303 ARG A N 1
ATOM 2340 C CA . ARG A 1 303 ? 8.212 -25.315 8.871 1.00 88.88 303 ARG A CA 1
ATOM 2341 C C . ARG A 1 303 ? 8.297 -26.721 8.277 1.00 88.88 303 ARG A C 1
ATOM 2343 O O . ARG A 1 303 ? 7.325 -27.461 8.344 1.00 88.88 303 ARG A O 1
ATOM 2350 N N . GLU A 1 304 ? 9.470 -27.113 7.783 1.00 87.12 304 GLU A N 1
ATOM 2351 C CA . GLU A 1 304 ? 9.726 -28.471 7.274 1.00 87.12 304 GLU A CA 1
ATOM 2352 C C . GLU A 1 304 ? 9.435 -29.538 8.345 1.00 87.12 304 GLU A C 1
ATOM 2354 O O . GLU A 1 304 ? 8.724 -30.504 8.081 1.00 87.12 304 GLU A O 1
ATOM 2359 N N . ALA A 1 305 ? 9.889 -29.328 9.587 1.00 89.25 305 ALA A N 1
ATOM 2360 C CA . ALA A 1 305 ? 9.607 -30.242 10.694 1.00 89.25 305 ALA A CA 1
ATOM 2361 C C . ALA A 1 305 ? 8.118 -30.324 11.077 1.00 89.25 305 ALA A C 1
ATOM 2363 O O . ALA A 1 305 ? 7.680 -31.385 11.513 1.00 89.25 305 ALA A O 1
ATOM 2364 N N . LEU A 1 306 ? 7.348 -29.236 10.941 1.00 89.00 306 LEU A N 1
ATOM 2365 C CA . LEU A 1 306 ? 5.894 -29.260 11.131 1.00 89.00 306 LEU A CA 1
ATOM 2366 C C . LEU A 1 306 ? 5.229 -30.122 10.056 1.00 89.00 306 LEU A C 1
ATOM 2368 O O . LEU A 1 306 ? 4.375 -30.941 10.380 1.00 89.00 306 LEU A O 1
ATOM 2372 N N . PHE A 1 307 ? 5.627 -29.945 8.796 1.00 85.81 307 PHE A N 1
ATOM 2373 C CA . PHE A 1 307 ? 4.984 -30.617 7.670 1.00 85.81 307 PHE A CA 1
ATOM 2374 C C . PHE A 1 307 ? 5.240 -32.128 7.744 1.00 85.81 307 PHE A C 1
ATOM 2376 O O . PHE A 1 307 ? 4.289 -32.903 7.778 1.00 85.81 307 PHE A O 1
ATOM 2383 N N . GLU A 1 308 ? 6.498 -32.538 7.939 1.00 86.44 308 GLU A N 1
ATOM 2384 C CA . GLU A 1 308 ? 6.886 -33.952 8.067 1.00 86.44 308 GLU A CA 1
ATOM 2385 C C . GLU A 1 308 ? 6.207 -34.708 9.230 1.00 86.44 308 GLU A C 1
ATOM 2387 O O . GLU A 1 308 ? 6.052 -35.926 9.154 1.00 86.44 308 GLU A O 1
ATOM 2392 N N . GLU A 1 309 ? 5.834 -34.034 10.327 1.00 86.69 309 GLU A N 1
ATOM 2393 C CA . GLU A 1 309 ? 5.168 -34.677 11.476 1.00 86.69 309 GLU A CA 1
ATOM 2394 C C . GLU A 1 309 ? 3.632 -34.690 11.354 1.00 86.69 309 GLU A C 1
ATOM 2396 O O . GLU A 1 309 ? 2.990 -35.524 11.998 1.00 86.69 309 GLU A O 1
ATOM 2401 N N . LEU A 1 310 ? 3.032 -33.782 10.570 1.00 84.62 310 LEU A N 1
ATOM 2402 C CA . LEU A 1 310 ? 1.573 -33.630 10.465 1.00 84.62 310 LEU A CA 1
ATOM 2403 C C . LEU A 1 310 ? 0.973 -34.231 9.186 1.00 84.62 310 LEU A C 1
ATOM 2405 O O . LEU A 1 310 ? -0.110 -34.809 9.268 1.00 84.62 310 LEU A O 1
ATOM 2409 N N . GLU A 1 311 ? 1.676 -34.182 8.051 1.00 78.25 311 GLU A N 1
ATOM 2410 C CA . GLU A 1 311 ? 1.269 -34.821 6.785 1.00 78.25 311 GLU A CA 1
ATOM 2411 C C . GLU A 1 311 ? 0.899 -36.318 6.969 1.00 78.25 311 GLU A C 1
ATOM 2413 O O . GLU A 1 311 ? -0.171 -36.732 6.516 1.00 78.25 311 GLU A O 1
ATOM 2418 N N . PRO A 1 312 ? 1.654 -37.149 7.728 1.00 81.06 312 PRO A N 1
ATOM 2419 C CA . PRO A 1 312 ? 1.314 -38.566 7.905 1.00 81.06 312 PRO A CA 1
ATOM 2420 C C . PRO A 1 312 ? 0.074 -38.830 8.770 1.00 81.06 312 PRO A C 1
ATOM 2422 O O . PRO A 1 312 ? -0.377 -39.976 8.844 1.00 81.06 312 PRO A O 1
ATOM 2425 N N . LEU A 1 313 ? -0.448 -37.821 9.476 1.00 76.88 313 LEU A N 1
ATOM 2426 C CA . LEU A 1 313 ? -1.607 -37.979 10.359 1.00 76.88 313 LEU A CA 1
ATOM 2427 C C . LEU A 1 313 ? -2.939 -37.932 9.602 1.00 76.88 313 LEU A C 1
ATOM 2429 O O . LEU A 1 313 ? -3.961 -38.282 10.193 1.00 76.88 313 LEU A O 1
ATOM 2433 N N . GLY A 1 314 ? -2.945 -37.508 8.330 1.00 61.47 314 GLY A N 1
ATOM 2434 C CA . GLY A 1 314 ? -4.176 -37.350 7.549 1.00 61.47 314 GLY A CA 1
ATOM 2435 C C . GLY A 1 314 ? -5.179 -36.407 8.219 1.00 61.47 314 GLY A C 1
ATOM 2436 O O . GLY A 1 314 ? -6.388 -36.623 8.129 1.00 61.47 314 GLY A O 1
ATOM 2437 N N . ILE A 1 315 ? -4.676 -35.408 8.957 1.00 62.50 315 ILE A N 1
ATOM 2438 C CA . ILE A 1 315 ? -5.491 -34.293 9.449 1.00 62.50 315 ILE A CA 1
ATOM 2439 C C . ILE A 1 315 ? -6.035 -33.611 8.188 1.00 62.50 315 ILE A C 1
ATOM 2441 O O . ILE A 1 315 ? -5.213 -33.252 7.349 1.00 62.50 315 ILE A O 1
ATOM 2445 N N . PRO A 1 316 ? -7.369 -33.500 8.014 1.00 50.16 316 PRO A N 1
ATOM 2446 C CA . PRO A 1 316 ? -7.965 -33.131 6.735 1.00 50.16 316 PRO A CA 1
ATOM 2447 C C . PRO A 1 316 ? -7.363 -31.842 6.190 1.00 50.16 316 PRO A C 1
ATOM 2449 O O . PRO A 1 316 ? -7.195 -30.859 6.916 1.00 50.16 316 PRO A O 1
ATOM 2452 N N . ASP A 1 317 ? -7.012 -31.900 4.911 1.00 43.84 317 ASP A N 1
ATOM 2453 C CA . ASP A 1 317 ? -6.152 -30.929 4.268 1.00 43.84 317 ASP A CA 1
ATOM 2454 C C . ASP A 1 317 ? -6.716 -29.506 4.331 1.00 43.84 317 ASP A C 1
ATOM 2456 O O . ASP A 1 317 ? -7.744 -29.174 3.746 1.00 43.84 317 ASP A O 1
ATOM 2460 N N . LEU A 1 318 ? -5.924 -28.613 4.926 1.00 49.78 318 LEU A N 1
ATOM 2461 C CA . LEU A 1 318 ? -5.970 -27.179 4.627 1.00 49.78 318 LEU A CA 1
ATOM 2462 C C . LEU A 1 318 ? -5.475 -26.872 3.192 1.00 49.78 318 LEU A C 1
ATOM 2464 O O . LEU A 1 318 ? -5.405 -25.706 2.801 1.00 49.78 318 LEU A O 1
ATOM 2468 N N . GLU A 1 319 ? -5.063 -27.893 2.432 1.00 39.41 319 GLU A N 1
ATOM 2469 C CA . GLU A 1 319 ? -4.428 -27.784 1.113 1.00 39.41 319 GLU A CA 1
ATOM 2470 C C . GLU A 1 319 ? -5.410 -27.488 -0.034 1.00 39.41 319 GLU A C 1
ATOM 2472 O O . GLU A 1 319 ? -4.988 -26.961 -1.061 1.00 39.41 319 GLU A O 1
ATOM 2477 N N . GLU A 1 320 ? -6.712 -27.765 0.111 1.00 37.38 320 GLU A N 1
ATOM 2478 C CA . GLU A 1 320 ? -7.640 -27.878 -1.035 1.00 37.38 320 GLU A CA 1
ATOM 2479 C C . GLU A 1 320 ? -8.001 -26.568 -1.788 1.00 37.38 320 GLU A C 1
ATOM 2481 O O . GLU A 1 320 ? -8.856 -26.590 -2.670 1.00 37.38 320 GLU A O 1
ATOM 2486 N N . PHE A 1 321 ? -7.399 -25.411 -1.475 1.00 41.03 321 PHE A N 1
ATOM 2487 C CA . PHE A 1 321 ? -8.099 -24.128 -1.672 1.00 41.03 321 PHE A CA 1
ATOM 2488 C C . PHE A 1 321 ? -7.400 -22.962 -2.415 1.00 41.03 321 PHE A C 1
ATOM 2490 O O . PHE A 1 321 ? -8.066 -21.944 -2.557 1.00 41.03 321 PHE A O 1
ATOM 2497 N N . GLU A 1 322 ? -6.130 -23.041 -2.862 1.00 35.06 322 GLU A N 1
ATOM 2498 C CA . GLU A 1 322 ? -5.343 -21.999 -3.611 1.00 35.06 322 GLU A CA 1
ATOM 2499 C C . GLU A 1 322 ? -5.708 -20.503 -3.369 1.00 35.06 322 GLU A C 1
ATOM 2501 O O . GLU A 1 322 ? -6.736 -20.005 -3.831 1.00 35.06 322 GLU A O 1
ATOM 2506 N N . ASP A 1 323 ? -4.866 -19.706 -2.687 1.00 38.16 323 ASP A N 1
ATOM 2507 C CA . ASP A 1 323 ? -5.050 -18.236 -2.665 1.00 38.16 323 ASP A CA 1
ATOM 2508 C C . ASP A 1 323 ? -4.192 -17.529 -3.724 1.00 38.16 323 ASP A C 1
ATOM 2510 O O . ASP A 1 323 ? -3.398 -18.141 -4.436 1.00 38.16 323 ASP A O 1
ATOM 2514 N N . ALA A 1 324 ? -4.339 -16.206 -3.826 1.00 35.53 324 ALA A N 1
ATOM 2515 C CA . ALA A 1 324 ? -3.602 -15.383 -4.783 1.00 35.53 324 ALA A CA 1
ATOM 2516 C C . ALA A 1 324 ? -2.074 -15.312 -4.532 1.00 35.53 324 ALA A C 1
ATOM 2518 O O . ALA A 1 324 ? -1.373 -14.615 -5.274 1.00 35.53 324 ALA A O 1
ATOM 2519 N N . GLN A 1 325 ? -1.545 -15.981 -3.500 1.00 35.53 325 GLN A N 1
ATOM 2520 C CA . GLN A 1 325 ? -0.111 -16.185 -3.278 1.00 35.53 325 GLN A CA 1
ATOM 2521 C C . GLN A 1 325 ? 0.341 -17.647 -3.453 1.00 35.53 325 GLN A C 1
ATOM 2523 O O . GLN A 1 325 ? 1.536 -17.864 -3.649 1.00 35.53 325 GLN A O 1
ATOM 2528 N N . GLY A 1 326 ? -0.577 -18.618 -3.472 1.00 39.22 326 GLY A N 1
ATOM 2529 C CA . GLY A 1 326 ? -0.284 -20.022 -3.784 1.00 39.22 326 GLY A CA 1
ATOM 2530 C C . GLY A 1 326 ? 0.282 -20.843 -2.621 1.00 39.22 326 GLY A C 1
ATOM 2531 O O . GLY A 1 326 ? 0.868 -21.893 -2.864 1.00 39.22 326 GLY A O 1
ATOM 2532 N N . GLU A 1 327 ? 0.120 -20.395 -1.370 1.00 43.25 327 GLU A N 1
ATOM 2533 C CA . GLU A 1 327 ? 0.520 -21.160 -0.178 1.00 43.25 327 GLU A CA 1
ATOM 2534 C C . GLU A 1 327 ? -0.697 -21.443 0.722 1.00 43.25 327 GLU A C 1
ATOM 2536 O O . GLU A 1 327 ? -1.033 -20.643 1.593 1.00 43.25 327 GLU A O 1
ATOM 2541 N N . ARG A 1 328 ? -1.344 -22.605 0.542 1.00 48.59 328 ARG A N 1
ATOM 2542 C CA . ARG A 1 328 ? -2.355 -23.147 1.475 1.00 48.59 328 ARG A CA 1
ATOM 2543 C C . ARG A 1 328 ? -1.954 -24.545 1.959 1.00 48.59 328 ARG A C 1
ATOM 2545 O O . ARG A 1 328 ? -1.084 -25.171 1.364 1.00 48.59 328 ARG A O 1
ATOM 2552 N N . GLY A 1 329 ? -2.527 -24.985 3.078 1.00 65.12 329 GLY A N 1
ATOM 2553 C CA . GLY A 1 329 ? -2.079 -26.157 3.835 1.00 65.12 329 GLY A CA 1
ATOM 2554 C C . GLY A 1 329 ? -1.481 -25.791 5.196 1.00 65.12 329 GLY A C 1
ATOM 2555 O O . GLY A 1 329 ? -1.720 -24.709 5.743 1.00 65.12 329 GLY A O 1
ATOM 2556 N N . LEU A 1 330 ? -0.631 -26.678 5.720 1.00 73.06 330 LEU A N 1
ATOM 2557 C CA . LEU A 1 330 ? 0.054 -26.550 7.017 1.00 73.06 330 LEU A CA 1
ATOM 2558 C C . LEU A 1 330 ? 0.885 -25.259 7.183 1.00 73.06 330 LEU A C 1
ATOM 2560 O O . LEU A 1 330 ? 1.275 -24.911 8.299 1.00 73.06 330 LEU A O 1
ATOM 2564 N N . HIS A 1 331 ? 1.141 -24.514 6.102 1.00 77.00 331 HIS A N 1
ATOM 2565 C CA . HIS A 1 331 ? 1.813 -23.219 6.165 1.00 77.00 331 HIS A CA 1
ATOM 2566 C C . HIS A 1 331 ? 1.029 -22.160 6.948 1.00 77.00 331 HIS A C 1
ATOM 2568 O O . HIS A 1 331 ? 1.632 -21.409 7.714 1.00 77.00 331 HIS A O 1
ATOM 2574 N N . ARG A 1 332 ? -0.304 -22.110 6.804 1.00 77.69 332 ARG A N 1
ATOM 2575 C CA . ARG A 1 332 ? -1.117 -21.127 7.536 1.00 77.69 332 ARG A CA 1
ATOM 2576 C C . ARG A 1 332 ? -1.083 -21.410 9.039 1.00 77.69 332 ARG A C 1
ATOM 2578 O O . ARG A 1 332 ? -0.821 -20.498 9.815 1.00 77.69 332 ARG A O 1
ATOM 2585 N N . VAL A 1 333 ? -1.218 -22.686 9.414 1.00 83.25 333 VAL A N 1
ATOM 2586 C CA . VAL A 1 333 ? -1.059 -23.184 10.795 1.00 83.25 333 VAL A CA 1
ATOM 2587 C C . VAL A 1 333 ? 0.316 -22.825 11.360 1.00 83.25 333 VAL A C 1
ATOM 2589 O O . VAL A 1 333 ? 0.412 -22.381 12.500 1.00 83.25 333 VAL A O 1
ATOM 2592 N N . PHE A 1 334 ? 1.387 -22.975 10.573 1.00 85.25 334 PHE A N 1
ATOM 2593 C CA . PHE A 1 334 ? 2.735 -22.581 10.991 1.00 85.25 334 PHE A CA 1
ATOM 2594 C C . PHE A 1 334 ? 2.837 -21.085 11.321 1.00 85.25 334 PHE A C 1
ATOM 2596 O O . PHE A 1 334 ? 3.395 -20.727 12.359 1.00 85.25 334 PHE A O 1
ATOM 2603 N N . ILE A 1 335 ? 2.311 -20.225 10.441 1.00 83.31 335 ILE A N 1
ATOM 2604 C CA . ILE A 1 335 ? 2.357 -18.767 10.601 1.00 83.31 335 ILE A CA 1
ATOM 2605 C C . ILE A 1 335 ? 1.543 -18.329 11.819 1.00 83.31 335 ILE A C 1
ATOM 2607 O O . ILE A 1 335 ? 2.086 -17.653 12.688 1.00 83.31 335 ILE A O 1
ATOM 2611 N N . GLU A 1 336 ? 0.280 -18.742 11.908 1.00 87.06 336 GLU A N 1
ATOM 2612 C CA . GLU A 1 336 ? -0.642 -18.333 12.972 1.00 87.06 336 GLU A CA 1
ATOM 2613 C C . GLU A 1 336 ? -0.121 -18.728 14.359 1.00 87.06 336 GLU A C 1
ATOM 2615 O O . GLU A 1 336 ? -0.004 -17.878 15.240 1.00 87.06 336 GLU A O 1
ATOM 2620 N N . LEU A 1 337 ? 0.280 -19.993 14.542 1.00 88.88 337 LEU A N 1
ATOM 2621 C CA . LEU A 1 337 ? 0.804 -20.486 15.820 1.00 88.88 337 LEU A CA 1
ATOM 2622 C C . LEU A 1 337 ? 2.044 -19.711 16.279 1.00 88.88 337 LEU A C 1
ATOM 2624 O O . LEU A 1 337 ? 2.202 -19.437 17.470 1.00 88.88 337 LEU A O 1
ATOM 2628 N N . LEU A 1 338 ? 2.928 -19.361 15.342 1.00 87.94 338 LEU A N 1
ATOM 2629 C CA . LEU A 1 338 ? 4.135 -18.595 15.631 1.00 87.94 338 LEU A CA 1
ATOM 2630 C C . LEU A 1 338 ? 3.808 -17.127 15.938 1.00 87.94 338 LEU A C 1
ATOM 2632 O O . LEU A 1 338 ? 4.332 -16.571 16.900 1.00 87.94 338 LEU A O 1
ATOM 2636 N N . TRP A 1 339 ? 2.928 -16.501 15.157 1.00 87.75 339 TRP A N 1
ATOM 2637 C CA . TRP A 1 339 ? 2.543 -15.099 15.323 1.00 87.75 339 TRP A CA 1
ATOM 2638 C C . TRP A 1 339 ? 1.718 -14.856 16.593 1.00 87.75 339 TRP A C 1
ATOM 2640 O O . TRP A 1 339 ? 1.950 -13.867 17.298 1.00 87.75 339 TRP A O 1
ATOM 2650 N N . ALA A 1 340 ? 0.833 -15.787 16.948 1.00 87.19 340 ALA A N 1
ATOM 2651 C CA . ALA A 1 340 ? 0.134 -15.787 18.226 1.00 87.19 340 ALA A CA 1
ATOM 2652 C C . ALA A 1 340 ? 1.123 -15.917 19.400 1.00 87.19 340 ALA A C 1
ATOM 2654 O O . ALA A 1 340 ? 1.043 -15.141 20.355 1.00 87.19 340 ALA A O 1
ATOM 2655 N N . ALA A 1 341 ? 2.088 -16.845 19.320 1.00 89.50 341 ALA A N 1
ATOM 2656 C CA . ALA A 1 341 ? 3.108 -17.047 20.355 1.00 89.50 341 ALA A CA 1
ATOM 2657 C C . ALA A 1 341 ? 4.072 -15.854 20.511 1.00 89.50 341 ALA A C 1
ATOM 2659 O O . ALA A 1 341 ? 4.470 -15.537 21.633 1.00 89.50 341 ALA A O 1
ATOM 2660 N N . GLU A 1 342 ? 4.409 -15.150 19.425 1.00 88.12 342 GLU A N 1
ATOM 2661 C CA . GLU A 1 342 ? 5.229 -13.925 19.456 1.00 88.12 342 GLU A CA 1
ATOM 2662 C C . GLU A 1 342 ? 4.440 -12.659 19.830 1.00 88.12 342 GLU A C 1
ATOM 2664 O O . GLU A 1 342 ? 5.037 -11.593 19.991 1.00 88.12 342 GLU A O 1
ATOM 2669 N N . ALA A 1 343 ? 3.117 -12.760 20.009 1.00 88.31 343 ALA A N 1
ATOM 2670 C CA . ALA A 1 343 ? 2.217 -11.635 20.259 1.00 88.31 343 ALA A CA 1
ATOM 2671 C C . ALA A 1 343 ? 2.445 -10.466 19.279 1.00 88.31 343 ALA A C 1
ATOM 2673 O O . ALA A 1 343 ? 2.605 -9.311 19.699 1.00 88.31 343 ALA A O 1
ATOM 2674 N N . VAL A 1 344 ? 2.468 -10.792 17.981 1.00 84.69 344 VAL A N 1
ATOM 2675 C CA . VAL A 1 344 ? 2.401 -9.846 16.851 1.00 84.69 344 VAL A CA 1
ATOM 2676 C C . VAL A 1 344 ? 0.942 -9.704 16.366 1.00 84.69 344 VAL A C 1
ATOM 2678 O O . VAL A 1 344 ? 0.016 -10.049 17.098 1.00 84.69 344 VAL A O 1
ATOM 2681 N N . HIS A 1 345 ? 0.711 -9.139 15.176 1.00 82.75 345 HIS A N 1
ATOM 2682 C CA . HIS A 1 345 ? -0.617 -8.789 14.646 1.00 82.75 345 HIS A CA 1
ATOM 2683 C C . HIS A 1 345 ? -1.456 -10.007 14.197 1.00 82.75 345 HIS A C 1
ATOM 2685 O O . HIS A 1 345 ? -1.753 -10.165 13.016 1.00 82.75 345 HIS A O 1
ATOM 2691 N N . GLU A 1 346 ? -1.827 -10.872 15.139 1.00 86.62 346 GLU A N 1
ATOM 2692 C CA . GLU A 1 346 ? -2.618 -12.087 14.915 1.00 86.62 346 GLU A CA 1
ATOM 2693 C C . GLU A 1 346 ? -3.614 -12.307 16.069 1.00 86.62 346 GLU A C 1
ATOM 2695 O O . GLU A 1 346 ? -3.497 -11.705 17.146 1.00 86.62 346 GLU A O 1
ATOM 2700 N N . ILE A 1 347 ? -4.623 -13.149 15.850 1.00 89.62 347 ILE A N 1
ATOM 2701 C CA . ILE A 1 347 ? -5.524 -13.607 16.910 1.00 89.62 347 ILE A CA 1
ATOM 2702 C C . ILE A 1 347 ? -4.781 -14.429 17.980 1.00 89.62 347 ILE A C 1
ATOM 2704 O O . ILE A 1 347 ? -3.775 -15.082 17.714 1.00 89.62 347 ILE A O 1
ATOM 2708 N N . THR A 1 348 ? -5.293 -14.441 19.217 1.00 90.94 348 THR A N 1
ATOM 2709 C CA . THR A 1 348 ? -4.885 -15.462 20.191 1.00 90.94 348 THR A CA 1
ATOM 2710 C C . THR A 1 348 ? -5.979 -15.841 21.191 1.00 90.94 348 THR A C 1
ATOM 2712 O O . THR A 1 348 ? -6.637 -15.011 21.826 1.00 90.94 348 THR A O 1
ATOM 2715 N N . SER A 1 349 ? -6.092 -17.146 21.401 1.00 92.31 349 SER A N 1
ATOM 2716 C CA . SER A 1 349 ? -6.899 -17.828 22.406 1.00 92.31 349 SER A CA 1
ATOM 2717 C C . SER A 1 349 ? -6.388 -17.652 23.846 1.00 92.31 349 SER A C 1
ATOM 2719 O O . SER A 1 349 ? -7.116 -17.930 24.812 1.00 92.31 349 SER A O 1
ATOM 2721 N N . GLN A 1 350 ? -5.149 -17.176 24.032 1.00 90.31 350 GLN A N 1
ATOM 2722 C CA . GLN A 1 350 ? -4.479 -17.107 25.336 1.00 90.31 350 GLN A CA 1
ATOM 2723 C C . GLN A 1 350 ? -5.216 -16.195 26.331 1.00 90.31 350 GLN A C 1
ATOM 2725 O O . GLN A 1 350 ? -5.255 -16.479 27.529 1.00 90.31 350 GLN A O 1
ATOM 2730 N N . HIS A 1 351 ? -5.865 -15.134 25.843 1.00 92.38 351 HIS A N 1
ATOM 2731 C CA . HIS A 1 351 ? -6.573 -14.150 26.673 1.00 92.38 351 HIS A CA 1
ATOM 2732 C C . HIS A 1 351 ? -8.108 -14.249 26.617 1.00 92.38 351 HIS A C 1
ATOM 2734 O O . HIS A 1 351 ? -8.796 -13.419 27.215 1.00 92.38 351 HIS A O 1
ATOM 2740 N N . VAL A 1 352 ? -8.663 -15.282 25.972 1.00 94.50 352 VAL A N 1
ATOM 2741 C CA . VAL A 1 352 ? -10.121 -15.474 25.833 1.00 94.50 352 VAL A CA 1
ATOM 2742 C C . VAL A 1 352 ? -10.816 -15.704 27.177 1.00 94.50 352 VAL A C 1
ATOM 2744 O O . VAL A 1 352 ? -11.894 -15.162 27.399 1.00 94.50 352 VAL A O 1
ATOM 2747 N N . ASP A 1 353 ? -10.201 -16.416 28.125 1.00 94.19 353 ASP A N 1
ATOM 2748 C CA . ASP A 1 353 ? -10.779 -16.546 29.471 1.00 94.19 353 ASP A CA 1
ATOM 2749 C C . ASP A 1 353 ? -10.860 -15.184 30.194 1.00 94.19 353 ASP A C 1
ATOM 2751 O O . ASP A 1 353 ? -11.867 -14.903 30.840 1.00 94.19 353 ASP A O 1
ATOM 2755 N N . THR A 1 354 ? -9.889 -14.285 29.989 1.00 94.56 354 THR A N 1
ATOM 2756 C CA . THR A 1 354 ? -9.931 -12.903 30.509 1.00 94.56 354 THR A CA 1
ATOM 2757 C C . THR A 1 354 ? -11.001 -12.046 29.817 1.00 94.56 354 THR A C 1
ATOM 2759 O O . THR A 1 354 ? -11.593 -11.172 30.454 1.00 94.56 354 THR A O 1
ATOM 2762 N N . LEU A 1 355 ? -11.267 -12.282 28.525 1.00 95.38 355 LEU A N 1
ATOM 2763 C CA . LEU A 1 355 ? -12.379 -11.654 27.800 1.00 95.38 355 LEU A CA 1
ATOM 2764 C C . LEU A 1 355 ? -13.731 -12.101 28.363 1.00 95.38 355 LEU A C 1
ATOM 2766 O O . LEU A 1 355 ? -14.609 -11.273 28.595 1.00 95.38 355 LEU A O 1
ATOM 2770 N N . LEU A 1 356 ? -13.875 -13.400 28.628 1.00 95.38 356 LEU A N 1
ATOM 2771 C CA . LEU A 1 356 ? -15.076 -13.966 29.232 1.00 95.38 356 LEU A CA 1
ATOM 2772 C C . LEU A 1 356 ? -15.285 -13.453 30.658 1.00 95.38 356 LEU A C 1
ATOM 2774 O O . LEU A 1 356 ? -16.393 -13.037 30.982 1.00 95.38 356 LEU A O 1
ATOM 2778 N N . ASP A 1 357 ? -14.240 -13.388 31.484 1.00 94.69 357 ASP A N 1
ATOM 2779 C CA . ASP A 1 357 ? -14.324 -12.792 32.824 1.00 94.69 357 ASP A CA 1
ATOM 2780 C C . ASP A 1 357 ? -14.802 -11.327 32.757 1.00 94.69 357 ASP A C 1
ATOM 2782 O O . ASP A 1 357 ? -15.687 -10.925 33.512 1.00 94.69 357 ASP A O 1
ATOM 2786 N N . PHE A 1 358 ? -14.303 -10.545 31.792 1.00 94.25 358 PHE A N 1
ATOM 2787 C CA . PHE A 1 358 ? -14.757 -9.171 31.545 1.00 94.25 358 PHE A CA 1
ATOM 2788 C C . PHE A 1 358 ? -16.239 -9.096 31.114 1.00 94.25 358 PHE A C 1
ATOM 2790 O O . PHE A 1 358 ? -17.010 -8.300 31.657 1.00 94.25 358 PHE A O 1
ATOM 2797 N N . PHE A 1 359 ? -16.677 -9.948 30.184 1.00 93.69 359 PHE A N 1
ATOM 2798 C CA . PHE A 1 359 ? -18.083 -10.053 29.759 1.00 93.69 359 PHE A CA 1
ATOM 2799 C C . PHE A 1 359 ? -19.025 -10.533 30.881 1.00 93.69 359 PHE A C 1
ATOM 2801 O O . PHE A 1 359 ? -20.195 -10.138 30.939 1.00 93.69 359 PHE A O 1
ATOM 2808 N N . GLU A 1 360 ? -18.532 -11.356 31.802 1.00 90.56 360 GLU A N 1
ATOM 2809 C CA . GLU A 1 360 ? -19.287 -11.798 32.971 1.00 90.56 360 GLU A CA 1
ATOM 2810 C C . GLU A 1 360 ? -19.379 -10.719 34.055 1.00 90.56 360 GLU A C 1
ATOM 2812 O O . GLU A 1 360 ? -20.449 -10.537 34.637 1.00 90.56 360 GLU A O 1
ATOM 2817 N N . ASP A 1 361 ? -18.311 -9.963 34.308 1.00 86.50 361 ASP A N 1
ATOM 2818 C CA . ASP A 1 361 ? -18.317 -8.903 35.321 1.00 86.50 361 ASP A CA 1
ATOM 2819 C C . ASP A 1 361 ? -19.234 -7.732 34.948 1.00 86.50 361 ASP A C 1
ATOM 2821 O O . ASP A 1 361 ? -19.925 -7.197 35.821 1.00 86.50 361 ASP A O 1
ATOM 2825 N N . THR A 1 362 ? -19.314 -7.366 33.666 1.00 73.12 362 THR A N 1
ATOM 2826 C CA . THR A 1 362 ? -20.213 -6.296 33.185 1.00 73.12 362 THR A CA 1
ATOM 2827 C C . THR A 1 362 ? -21.684 -6.621 33.462 1.00 73.12 362 THR A C 1
ATOM 2829 O O . THR A 1 362 ? -22.407 -5.802 34.034 1.00 73.12 362 THR A O 1
ATOM 2832 N N . THR A 1 363 ? -22.119 -7.855 33.184 1.00 66.25 363 THR A N 1
ATOM 2833 C CA . THR A 1 363 ? -23.499 -8.295 33.478 1.00 66.25 363 THR A CA 1
ATOM 2834 C C . THR A 1 363 ? -23.815 -8.428 34.970 1.00 66.25 363 THR A C 1
ATOM 2836 O O . THR A 1 363 ? -24.973 -8.268 35.362 1.00 66.25 363 THR A O 1
ATOM 2839 N N . ARG A 1 364 ? -22.812 -8.665 35.826 1.00 60.38 364 ARG A N 1
ATOM 2840 C CA . ARG A 1 364 ? -22.989 -8.728 37.291 1.00 60.38 364 ARG A CA 1
ATOM 2841 C C . ARG A 1 364 ? -23.142 -7.346 37.934 1.00 60.38 364 ARG A C 1
ATOM 2843 O O . ARG A 1 364 ? -23.855 -7.229 38.931 1.00 60.38 364 ARG A O 1
ATOM 2850 N N . HIS A 1 365 ? -22.498 -6.314 37.383 1.00 48.72 365 HIS A N 1
ATOM 2851 C CA . HIS A 1 365 ? -22.446 -4.978 37.992 1.00 48.72 365 HIS A CA 1
ATOM 2852 C C . HIS A 1 365 ? -23.510 -3.988 37.478 1.00 48.72 365 HIS A C 1
ATOM 2854 O O . HIS A 1 365 ? -23.806 -3.026 38.188 1.00 48.72 365 HIS A O 1
ATOM 2860 N N . GLU A 1 366 ? -24.199 -4.267 36.359 1.00 46.66 366 GLU A N 1
ATOM 2861 C CA . GLU A 1 366 ? -25.357 -3.472 35.889 1.00 46.66 366 GLU A CA 1
ATOM 2862 C C . GLU A 1 366 ? -26.733 -4.204 35.860 1.00 46.66 366 GLU A C 1
ATOM 2864 O O . GLU A 1 366 ? -27.408 -4.230 34.826 1.00 46.66 366 GLU A O 1
ATOM 2869 N N . PRO A 1 367 ? -27.281 -4.741 36.974 1.00 35.94 367 PRO A N 1
ATOM 2870 C CA . PRO A 1 367 ? -28.514 -5.545 36.917 1.00 35.94 367 PRO A CA 1
ATOM 2871 C C . PRO A 1 367 ? -29.830 -4.762 36.711 1.00 35.94 367 PRO A C 1
ATOM 2873 O O . PRO A 1 367 ? -30.899 -5.322 36.957 1.00 35.94 367 PRO A O 1
ATOM 2876 N N . ARG A 1 368 ? -29.807 -3.447 36.420 1.00 35.72 368 ARG A N 1
ATOM 2877 C CA . ARG A 1 368 ? -30.942 -2.555 36.772 1.00 35.72 368 ARG A CA 1
ATOM 2878 C C . ARG A 1 368 ? -31.530 -1.625 35.709 1.00 35.72 368 ARG A C 1
ATOM 2880 O O . ARG A 1 368 ? -32.575 -1.046 36.006 1.00 35.72 368 ARG A O 1
ATOM 2887 N N . HIS A 1 369 ? -30.962 -1.497 34.507 1.00 37.03 369 HIS A N 1
ATOM 2888 C CA . HIS A 1 369 ? -31.527 -0.590 33.486 1.00 37.03 369 HIS A CA 1
ATOM 2889 C C . HIS A 1 369 ? -32.171 -1.283 32.270 1.00 37.03 369 HIS A C 1
ATOM 2891 O O . HIS A 1 369 ? -33.132 -0.754 31.714 1.00 37.03 369 HIS A O 1
ATOM 2897 N N . TRP A 1 370 ? -31.714 -2.479 31.882 1.00 40.72 370 TRP A N 1
ATOM 2898 C CA . TRP A 1 370 ? -32.177 -3.146 30.653 1.00 40.72 370 TRP A CA 1
ATOM 2899 C C . TRP A 1 370 ? -33.524 -3.879 30.797 1.00 40.72 370 TRP A C 1
ATOM 2901 O O . TRP A 1 370 ? -34.340 -3.838 29.885 1.00 40.72 370 TRP A O 1
ATOM 2911 N N . LEU A 1 371 ? -33.839 -4.436 31.973 1.00 41.22 371 LEU A N 1
ATOM 2912 C CA . LEU A 1 371 ? -35.137 -5.078 32.266 1.00 41.22 371 LEU A CA 1
ATOM 2913 C C . LEU A 1 371 ? -36.338 -4.105 32.344 1.00 41.22 371 LEU A C 1
ATOM 2915 O O . LEU A 1 371 ? -37.454 -4.528 32.636 1.00 41.22 371 LEU A O 1
ATOM 2919 N N . ARG A 1 372 ? -36.128 -2.797 32.134 1.00 34.78 372 ARG A N 1
ATOM 2920 C CA . ARG A 1 372 ? -37.185 -1.764 32.160 1.00 34.78 372 ARG A CA 1
ATOM 2921 C C . ARG A 1 372 ? -37.415 -1.056 30.827 1.00 34.78 372 ARG A C 1
ATOM 2923 O O . ARG A 1 372 ? -38.370 -0.287 30.722 1.00 34.78 372 ARG A O 1
ATOM 2930 N N . SER A 1 373 ? -36.574 -1.275 29.821 1.00 38.47 373 SER A N 1
ATOM 2931 C CA . SER A 1 373 ? -36.794 -0.722 28.487 1.00 38.47 373 SER A CA 1
ATOM 2932 C C . SER A 1 373 ? -37.672 -1.681 27.666 1.00 38.47 373 SER A C 1
ATOM 2934 O O . SER A 1 373 ? -37.492 -2.894 27.693 1.00 38.47 373 SER A O 1
ATOM 2936 N N . ARG A 1 374 ? -38.670 -1.126 26.962 1.00 35.81 374 ARG A N 1
ATOM 2937 C CA . ARG A 1 374 ? -39.860 -1.799 26.378 1.00 35.81 374 ARG A CA 1
ATOM 2938 C C . ARG A 1 374 ? -39.608 -2.839 25.260 1.00 35.81 374 ARG A C 1
ATOM 2940 O O . ARG A 1 374 ? -40.520 -3.163 24.505 1.00 35.81 374 ARG A O 1
ATOM 2947 N N . TRP A 1 375 ? -38.392 -3.346 25.104 1.00 41.97 375 TRP A N 1
ATOM 2948 C CA . TRP A 1 375 ? -37.957 -4.070 23.907 1.00 41.97 375 TRP A CA 1
ATOM 2949 C C . TRP A 1 375 ? -38.573 -5.464 23.756 1.00 41.97 375 TRP A C 1
ATOM 2951 O O . TRP A 1 375 ? -39.004 -5.809 22.658 1.00 41.97 375 TRP A O 1
ATOM 2961 N N . ALA A 1 376 ? -38.681 -6.235 24.844 1.00 36.12 376 ALA A N 1
ATOM 2962 C CA . ALA A 1 376 ? -39.285 -7.570 24.802 1.00 36.12 376 ALA A CA 1
ATOM 2963 C C . ALA A 1 376 ? -40.787 -7.519 24.450 1.00 36.12 376 ALA A C 1
ATOM 2965 O O . ALA A 1 376 ? -41.263 -8.295 23.625 1.00 36.12 376 ALA A O 1
ATOM 2966 N N . GLU A 1 377 ? -41.526 -6.563 25.021 1.00 36.06 377 GLU A N 1
ATOM 2967 C CA . GLU A 1 377 ? -42.968 -6.402 24.784 1.00 36.06 377 GLU A CA 1
ATOM 2968 C C . GLU A 1 377 ? -43.282 -5.825 23.392 1.00 36.06 377 GLU A C 1
ATOM 2970 O O . GLU A 1 377 ? -44.281 -6.201 22.780 1.00 36.06 377 GLU A O 1
ATOM 2975 N N . ALA A 1 378 ? -42.428 -4.941 22.859 1.00 38.31 378 ALA A N 1
ATOM 2976 C CA . ALA A 1 378 ? -42.661 -4.288 21.568 1.00 38.31 378 ALA A CA 1
ATOM 2977 C C . ALA A 1 378 ? -42.555 -5.232 20.353 1.00 38.31 378 ALA A C 1
ATOM 2979 O O . ALA A 1 378 ? -43.184 -4.960 19.328 1.00 38.31 378 ALA A O 1
ATOM 2980 N N . TRP A 1 379 ? -41.787 -6.324 20.463 1.00 41.94 379 TRP A N 1
ATOM 2981 C CA . TRP A 1 379 ? -41.518 -7.248 19.352 1.00 41.94 379 TRP A CA 1
ATOM 2982 C C . TRP A 1 379 ? -42.154 -8.636 19.513 1.00 41.94 379 TRP A C 1
ATOM 2984 O O . TRP A 1 379 ? -42.558 -9.221 18.512 1.00 41.94 379 TRP A O 1
ATOM 2994 N N . ALA A 1 380 ? -42.371 -9.131 20.739 1.00 34.41 380 ALA A N 1
ATOM 2995 C CA . ALA A 1 380 ? -43.141 -10.366 20.950 1.00 34.41 380 ALA A CA 1
ATOM 2996 C C . ALA A 1 380 ? -44.650 -10.209 20.636 1.00 34.41 380 ALA A C 1
ATOM 2998 O O . ALA A 1 380 ? -45.359 -11.196 20.456 1.00 34.41 380 ALA A O 1
ATOM 2999 N N . GLY A 1 381 ? -45.155 -8.970 20.564 1.00 28.39 381 GLY A N 1
ATOM 3000 C CA . GLY A 1 381 ? -46.585 -8.652 20.482 1.00 28.39 381 GLY A CA 1
ATOM 3001 C C . GLY A 1 381 ? -47.235 -8.626 19.090 1.00 28.39 381 GLY A C 1
ATOM 3002 O O . GLY A 1 381 ? -48.367 -8.160 18.992 1.00 28.39 381 GLY A O 1
ATOM 3003 N N . ARG A 1 382 ? -46.569 -9.069 18.008 1.00 33.59 382 ARG A N 1
ATOM 3004 C CA . ARG A 1 382 ? -47.152 -9.081 16.639 1.00 33.59 382 ARG A CA 1
ATOM 3005 C C . ARG A 1 382 ? -47.414 -10.476 16.056 1.00 33.59 382 ARG A C 1
ATOM 3007 O O . ARG A 1 382 ? -47.491 -10.640 14.842 1.00 33.59 382 ARG A O 1
ATOM 3014 N N . GLY A 1 383 ? -47.623 -11.468 16.918 1.00 31.22 383 GLY A N 1
ATOM 3015 C CA . GLY A 1 383 ? -48.218 -12.747 16.533 1.00 31.22 383 GLY A CA 1
ATOM 3016 C C . GLY A 1 383 ? -49.742 -12.733 16.684 1.00 31.22 383 GLY A C 1
ATOM 3017 O O . GLY A 1 383 ? -50.239 -12.856 17.798 1.00 31.22 383 GLY A O 1
ATOM 3018 N N . GLY A 1 384 ? -50.475 -12.656 15.569 1.00 27.00 384 GLY A N 1
ATOM 3019 C CA . GLY A 1 384 ? -51.885 -13.065 15.498 1.00 27.00 384 GLY A CA 1
ATOM 3020 C C . GLY A 1 384 ? -52.952 -11.987 15.724 1.00 27.00 384 GLY A C 1
ATOM 3021 O O . GLY A 1 384 ? -53.446 -11.801 16.831 1.00 27.00 384 GLY A O 1
ATOM 3022 N N . SER A 1 385 ? -53.405 -11.361 14.635 1.00 26.72 385 SER A N 1
ATOM 3023 C CA . SER A 1 385 ? -54.821 -11.339 14.206 1.00 26.72 385 SER A CA 1
ATOM 3024 C C . SER A 1 385 ? -55.032 -10.292 13.110 1.00 26.72 385 SER A C 1
ATOM 3026 O O . SER A 1 385 ? -54.683 -9.133 13.294 1.00 26.72 385 SER A O 1
ATOM 3028 N N . HIS A 1 386 ? -55.615 -10.703 11.982 1.00 26.39 386 HIS A N 1
ATOM 3029 C CA . HIS A 1 386 ? -56.742 -10.005 11.357 1.00 26.39 386 HIS A CA 1
ATOM 3030 C C . HIS A 1 386 ? -57.275 -10.813 10.170 1.00 26.39 386 HIS A C 1
ATOM 3032 O O . HIS A 1 386 ? -56.591 -10.998 9.166 1.00 26.39 386 HIS A O 1
ATOM 3038 N N . ASP A 1 387 ? -58.520 -11.265 10.295 1.00 24.27 387 ASP A N 1
ATOM 3039 C CA . ASP A 1 387 ? -59.323 -11.702 9.158 1.00 24.27 387 ASP A CA 1
ATOM 3040 C C . ASP A 1 387 ? -59.782 -10.502 8.314 1.00 24.27 387 ASP A C 1
ATOM 3042 O O . ASP A 1 387 ? -59.989 -9.396 8.821 1.00 24.27 387 ASP A O 1
ATOM 3046 N N . SER A 1 388 ? -60.096 -10.807 7.053 1.00 23.98 388 SER A N 1
ATOM 3047 C CA . SER A 1 388 ? -60.951 -10.055 6.120 1.00 23.98 388 SER A CA 1
ATOM 3048 C C . SER A 1 388 ? -60.407 -8.788 5.415 1.00 23.98 388 SER A C 1
ATOM 3050 O O . SER A 1 388 ? -60.408 -7.684 5.943 1.00 23.98 388 SER A O 1
ATOM 3052 N N . ALA A 1 389 ? -60.172 -8.986 4.107 1.00 21.41 389 ALA A N 1
ATOM 3053 C CA . ALA A 1 389 ? -60.849 -8.298 2.991 1.00 21.41 389 ALA A CA 1
ATOM 3054 C C . ALA A 1 389 ? -60.096 -7.261 2.116 1.00 21.41 389 ALA A C 1
ATOM 3056 O O . ALA A 1 389 ? -59.490 -6.299 2.574 1.00 21.41 389 ALA A O 1
ATOM 3057 N N . SER A 1 390 ? -60.327 -7.439 0.804 1.00 22.80 390 SER A N 1
ATOM 3058 C CA . SER A 1 390 ? -60.119 -6.536 -0.350 1.00 22.80 390 SER A CA 1
ATOM 3059 C C . SER A 1 390 ? -58.688 -6.163 -0.770 1.00 22.80 390 SER A C 1
ATOM 3061 O O . SER A 1 390 ? -58.118 -5.155 -0.371 1.00 22.80 390 SER A O 1
ATOM 3063 N N . THR A 1 391 ? -58.195 -6.963 -1.716 1.00 22.75 391 THR A N 1
ATOM 3064 C CA . THR A 1 391 ? -57.138 -6.696 -2.705 1.00 22.75 391 THR A CA 1
ATOM 3065 C C . THR A 1 391 ? -57.519 -5.642 -3.757 1.00 22.75 391 THR A C 1
ATOM 3067 O O . THR A 1 391 ? -58.630 -5.728 -4.278 1.00 22.75 391 THR A O 1
ATOM 3070 N N . SER A 1 392 ? -56.563 -4.781 -4.141 1.00 22.52 392 SER A N 1
ATOM 3071 C CA . SER A 1 392 ? -56.379 -4.117 -5.464 1.00 22.52 392 SER A CA 1
ATOM 3072 C C . SER A 1 392 ? -55.379 -2.952 -5.284 1.00 22.52 392 SER A C 1
ATOM 3074 O O . SER A 1 392 ? -55.581 -2.159 -4.369 1.00 22.52 392 SER A O 1
ATOM 3076 N N . ASP A 1 393 ? -54.292 -2.752 -6.036 1.00 22.03 393 ASP A N 1
ATOM 3077 C CA . ASP A 1 393 ? -53.721 -3.469 -7.185 1.00 22.03 393 ASP A CA 1
ATOM 3078 C C . ASP A 1 393 ? -52.186 -3.334 -7.170 1.00 22.03 393 ASP A C 1
ATOM 3080 O O . ASP A 1 393 ? -51.697 -2.221 -7.004 1.00 22.03 393 ASP A O 1
ATOM 3084 N N . VAL A 1 394 ? -51.448 -4.423 -7.422 1.00 24.52 394 VAL A N 1
ATOM 3085 C CA . VAL A 1 394 ? -50.331 -4.498 -8.395 1.00 24.52 394 VAL A CA 1
ATOM 3086 C C . VAL A 1 394 ? -50.243 -5.970 -8.818 1.00 24.52 394 VAL A C 1
ATOM 3088 O O . VAL A 1 394 ? -49.981 -6.838 -7.987 1.00 24.52 394 VAL A O 1
ATOM 3091 N N . GLN A 1 395 ? -50.510 -6.252 -10.092 1.00 22.39 395 GLN A N 1
ATOM 3092 C CA . GLN A 1 395 ? -50.390 -7.585 -10.689 1.00 22.39 395 GLN A CA 1
ATOM 3093 C C . GLN A 1 395 ? -49.024 -7.781 -11.366 1.00 22.39 395 GLN A C 1
ATOM 3095 O O . GLN A 1 395 ? -48.365 -6.805 -11.714 1.00 22.39 395 GLN A O 1
ATOM 3100 N N . ASP A 1 396 ? -48.712 -9.056 -11.627 1.00 21.77 396 ASP A N 1
ATOM 3101 C CA . ASP A 1 396 ? -47.751 -9.577 -12.611 1.00 21.77 396 ASP A CA 1
ATOM 3102 C C . ASP A 1 396 ? -46.242 -9.294 -12.358 1.00 21.77 396 ASP A C 1
ATOM 3104 O O . ASP A 1 396 ? -45.825 -8.172 -12.105 1.00 21.77 396 ASP A O 1
ATOM 3108 N N . TYR A 1 397 ? -45.312 -10.259 -12.421 1.00 22.92 397 TYR A N 1
ATOM 3109 C CA . TYR A 1 397 ? -45.371 -11.658 -12.872 1.00 22.92 397 TYR A CA 1
ATOM 3110 C C . TYR A 1 397 ? -44.677 -12.605 -11.877 1.00 22.92 397 TYR A C 1
ATOM 3112 O O . TYR A 1 397 ? -43.502 -12.428 -11.565 1.00 22.92 397 TYR A O 1
ATOM 3120 N N . ALA A 1 398 ? -45.361 -13.685 -11.494 1.00 23.20 398 ALA A N 1
ATOM 3121 C CA . ALA A 1 398 ? -44.735 -14.915 -11.010 1.00 23.20 398 ALA A CA 1
ATOM 3122 C C . ALA A 1 398 ? -45.581 -16.112 -11.469 1.00 23.20 398 ALA A C 1
ATOM 3124 O O . ALA A 1 398 ? -46.729 -16.258 -11.053 1.00 23.20 398 ALA A O 1
ATOM 3125 N N . ALA A 1 399 ? -45.029 -16.951 -12.344 1.00 22.33 399 ALA A N 1
ATOM 3126 C CA . ALA A 1 399 ? -45.639 -18.203 -12.780 1.00 22.33 399 ALA A CA 1
ATOM 3127 C C . ALA A 1 399 ? -44.551 -19.187 -13.233 1.00 22.33 399 ALA A C 1
ATOM 3129 O O . ALA A 1 399 ? -43.513 -18.760 -13.726 1.00 22.33 399 ALA A O 1
ATOM 3130 N N . GLU A 1 400 ? -44.855 -20.482 -13.092 1.00 22.84 400 GLU A N 1
ATOM 3131 C CA . GLU A 1 400 ? -44.015 -21.647 -13.426 1.00 22.84 400 GLU A CA 1
ATOM 3132 C C . GLU A 1 400 ? -42.780 -21.851 -12.511 1.00 22.84 400 GLU A C 1
ATOM 3134 O O . GLU A 1 400 ? -41.923 -20.990 -12.375 1.00 22.84 400 GLU A O 1
ATOM 3139 N N . SER A 1 401 ? -42.597 -22.998 -11.848 1.00 23.62 401 SER A N 1
ATOM 3140 C CA . SER A 1 401 ? -43.478 -24.166 -11.712 1.00 23.62 401 SER A CA 1
ATOM 3141 C C . SER A 1 401 ? -43.098 -24.963 -10.460 1.00 23.62 401 SER A C 1
ATOM 3143 O O . SER A 1 401 ? -41.929 -25.289 -10.270 1.00 23.62 401 SER A O 1
ATOM 3145 N N . ALA A 1 402 ? -44.080 -25.337 -9.638 1.00 25.97 402 ALA A N 1
ATOM 3146 C CA . ALA A 1 402 ? -43.880 -26.272 -8.533 1.00 25.97 402 ALA A CA 1
ATOM 3147 C C . ALA A 1 402 ? -44.171 -27.711 -8.987 1.00 25.97 402 ALA A C 1
ATOM 3149 O O . ALA A 1 402 ? -45.242 -27.973 -9.532 1.00 25.97 402 ALA A O 1
ATOM 3150 N N . ALA A 1 403 ? -43.254 -28.644 -8.717 1.00 24.27 403 ALA A N 1
ATOM 3151 C CA . ALA A 1 403 ? -43.527 -30.082 -8.744 1.00 24.27 403 ALA A CA 1
ATOM 3152 C C . ALA A 1 403 ? -42.489 -30.856 -7.908 1.00 24.27 403 ALA A C 1
ATOM 3154 O O . ALA A 1 403 ? -41.350 -31.032 -8.331 1.00 24.27 403 ALA A O 1
ATOM 3155 N N . ALA A 1 404 ? -42.911 -31.355 -6.746 1.00 24.95 404 ALA A N 1
ATOM 3156 C CA . ALA A 1 404 ? -42.349 -32.565 -6.140 1.00 24.95 404 ALA A CA 1
ATOM 3157 C C . ALA A 1 404 ? -43.303 -33.731 -6.464 1.00 24.95 404 ALA A C 1
ATOM 3159 O O . ALA A 1 404 ? -44.494 -33.481 -6.685 1.00 24.95 404 ALA A O 1
ATOM 3160 N N . PRO A 1 405 ? -42.816 -34.983 -6.512 1.00 30.31 405 PRO A N 1
ATOM 3161 C CA . PRO A 1 405 ? -43.120 -35.838 -5.359 1.00 30.31 405 PRO A CA 1
ATOM 3162 C C . PRO A 1 405 ? -42.064 -36.908 -4.998 1.00 30.31 405 PRO A C 1
ATOM 3164 O O . PRO A 1 405 ? -41.281 -37.353 -5.830 1.00 30.31 405 PRO A O 1
ATOM 3167 N N . ASP A 1 406 ? -42.195 -37.367 -3.751 1.00 24.47 406 ASP A N 1
ATOM 3168 C CA . ASP A 1 406 ? -41.913 -38.706 -3.209 1.00 24.47 406 ASP A CA 1
ATOM 3169 C C . ASP A 1 406 ? -40.485 -39.292 -3.105 1.00 24.47 406 ASP A C 1
ATOM 3171 O O . ASP A 1 406 ? -39.566 -39.076 -3.887 1.00 24.47 406 ASP A O 1
ATOM 3175 N N . SER A 1 407 ? -40.346 -40.071 -2.030 1.00 23.25 407 SER A N 1
ATOM 3176 C CA . SER A 1 407 ? -39.161 -40.738 -1.474 1.00 23.25 407 SER A CA 1
ATOM 3177 C C . SER A 1 407 ? -39.209 -42.262 -1.734 1.00 23.25 407 SER A C 1
ATOM 3179 O O . SER A 1 407 ? -40.165 -42.727 -2.355 1.00 23.25 407 SER A O 1
ATOM 3181 N N . PRO A 1 408 ? -38.332 -43.110 -1.148 1.00 44.44 408 PRO A N 1
ATOM 3182 C CA . PRO A 1 408 ? -36.897 -43.008 -0.841 1.00 44.44 408 PRO A CA 1
ATOM 3183 C C . PRO A 1 408 ? -36.100 -44.165 -1.523 1.00 44.44 408 PRO A C 1
ATOM 3185 O O . PRO A 1 408 ? -36.650 -44.918 -2.317 1.00 44.44 408 PRO A O 1
ATOM 3188 N N . GLN A 1 409 ? -34.839 -44.384 -1.111 1.00 24.84 409 GLN A N 1
ATOM 3189 C CA . GLN A 1 409 ? -33.972 -45.549 -1.416 1.00 24.84 409 GLN A CA 1
ATOM 3190 C C . GLN A 1 409 ? -33.290 -45.591 -2.800 1.00 24.84 409 GLN A C 1
ATOM 3192 O O . GLN A 1 409 ? -33.835 -46.149 -3.744 1.00 24.84 409 GLN A O 1
ATOM 3197 N N . ALA A 1 410 ? -32.020 -45.159 -2.858 1.00 24.80 410 ALA A N 1
ATOM 3198 C CA . ALA A 1 410 ? -30.951 -45.848 -3.607 1.00 24.80 410 ALA A CA 1
ATOM 3199 C C . ALA A 1 410 ? -29.548 -45.266 -3.311 1.00 24.80 410 ALA A C 1
ATOM 3201 O O . ALA A 1 410 ? -28.826 -44.861 -4.221 1.00 24.80 410 ALA A O 1
ATOM 3202 N N . GLU A 1 411 ? -29.101 -45.275 -2.051 1.00 32.81 411 GLU A N 1
ATOM 3203 C CA . GLU A 1 411 ? -27.653 -45.260 -1.810 1.00 32.81 411 GLU A CA 1
ATOM 3204 C C . GLU A 1 411 ? -27.057 -46.600 -2.261 1.00 32.81 411 GLU A C 1
ATOM 3206 O O . GLU A 1 411 ? -27.267 -47.627 -1.605 1.00 32.81 411 GLU A O 1
ATOM 3211 N N . ARG A 1 412 ? -26.303 -46.591 -3.369 1.00 27.06 412 ARG A N 1
ATOM 3212 C CA . ARG A 1 412 ? -25.052 -47.357 -3.536 1.00 27.06 412 ARG A CA 1
ATOM 3213 C C . ARG A 1 412 ? -24.364 -47.051 -4.865 1.00 27.06 412 ARG A C 1
ATOM 3215 O O . ARG A 1 412 ? -24.994 -46.994 -5.915 1.00 27.06 412 ARG A O 1
ATOM 3222 N N . SER A 1 413 ? -23.035 -46.993 -4.791 1.00 30.88 413 SER A N 1
ATOM 3223 C CA . SER A 1 413 ? -22.071 -46.833 -5.887 1.00 30.88 413 SER A CA 1
ATOM 3224 C C . SER A 1 413 ? -22.112 -45.504 -6.651 1.00 30.88 413 SER A C 1
ATOM 3226 O O . SER A 1 413 ? -22.814 -45.366 -7.650 1.00 30.88 413 SER A O 1
ATOM 3228 N N . ARG A 1 414 ? -21.229 -44.585 -6.236 1.00 28.22 414 ARG A N 1
ATOM 3229 C CA . ARG A 1 414 ? -20.312 -43.856 -7.134 1.00 28.22 414 ARG A CA 1
ATOM 3230 C C . ARG A 1 414 ? -19.122 -43.263 -6.365 1.00 28.22 414 ARG A C 1
ATOM 3232 O O . ARG A 1 414 ? -18.824 -42.081 -6.462 1.00 28.22 414 ARG A O 1
ATOM 3239 N N . ASP A 1 415 ? -18.411 -44.129 -5.648 1.00 31.39 415 ASP A N 1
ATOM 3240 C CA . ASP A 1 415 ? -17.012 -43.848 -5.328 1.00 31.39 415 ASP A CA 1
ATOM 3241 C C . ASP A 1 415 ? -16.159 -43.970 -6.600 1.00 31.39 415 ASP A C 1
ATOM 3243 O O . ASP A 1 415 ? -16.406 -44.839 -7.442 1.00 31.39 415 ASP A O 1
ATOM 3247 N N . ALA A 1 416 ? -15.127 -43.129 -6.686 1.00 35.06 416 ALA A N 1
ATOM 3248 C CA . ALA A 1 416 ? -14.056 -43.134 -7.685 1.00 35.06 416 ALA A CA 1
ATOM 3249 C C . ALA A 1 416 ? -14.453 -42.910 -9.163 1.00 35.06 416 ALA A C 1
ATOM 3251 O O . ALA A 1 416 ? -14.467 -43.842 -9.971 1.00 35.06 416 ALA A O 1
ATOM 3252 N N . GLU A 1 417 ? -14.532 -41.638 -9.572 1.00 30.31 417 GLU A N 1
ATOM 3253 C CA . GLU A 1 417 ? -14.113 -41.236 -10.925 1.00 30.31 417 GLU A CA 1
ATOM 3254 C C . GLU A 1 417 ? -12.678 -40.685 -10.889 1.00 30.31 417 GLU A C 1
ATOM 3256 O O . GLU A 1 417 ? -12.400 -39.504 -11.068 1.00 30.31 417 GLU A O 1
ATOM 3261 N N . CYS A 1 418 ? -11.736 -41.601 -10.649 1.00 27.16 418 CYS A N 1
ATOM 3262 C CA . CYS A 1 418 ? -10.347 -41.405 -11.045 1.00 27.16 418 CYS A CA 1
ATOM 3263 C C . CYS A 1 418 ? -10.321 -41.088 -12.548 1.00 27.16 418 CYS A C 1
ATOM 3265 O O . CYS A 1 418 ? -10.838 -41.887 -13.337 1.00 27.16 418 CYS A O 1
ATOM 3267 N N . VAL A 1 419 ? -9.719 -39.958 -12.941 1.00 34.00 419 VAL A N 1
ATOM 3268 C CA . VAL A 1 419 ? -9.591 -39.543 -14.347 1.00 34.00 419 VAL A CA 1
ATOM 3269 C C . VAL A 1 419 ? -8.697 -40.533 -15.094 1.00 34.00 419 VAL A C 1
ATOM 3271 O O . VAL A 1 419 ? -7.489 -40.351 -15.252 1.00 34.00 419 VAL A O 1
ATOM 3274 N N . ARG A 1 420 ? -9.308 -41.608 -15.593 1.00 38.47 420 ARG A N 1
ATOM 3275 C CA . ARG A 1 420 ? -8.723 -42.412 -16.660 1.00 38.47 420 ARG A CA 1
ATOM 3276 C C . ARG A 1 420 ? -8.723 -41.541 -17.902 1.00 38.47 420 ARG A C 1
ATOM 3278 O O . ARG A 1 420 ? -9.765 -41.022 -18.292 1.00 38.47 420 ARG A O 1
ATOM 3285 N N . GLN A 1 421 ? -7.571 -41.424 -18.549 1.00 41.03 421 GLN A N 1
ATOM 3286 C CA . GLN A 1 421 ? -7.509 -40.869 -19.894 1.00 41.03 421 GLN A CA 1
ATOM 3287 C C . GLN A 1 421 ? -8.375 -41.746 -20.810 1.00 41.03 421 GLN A C 1
ATOM 3289 O O . GLN A 1 421 ? -8.011 -42.885 -21.114 1.00 41.03 421 GLN A O 1
ATOM 3294 N N . GLY A 1 422 ? -9.542 -41.232 -21.204 1.00 54.72 422 GLY A N 1
ATOM 3295 C CA . GLY A 1 422 ? -10.377 -41.857 -22.224 1.00 54.72 422 GLY A CA 1
ATOM 3296 C C . GLY A 1 422 ? -9.608 -41.960 -23.547 1.00 54.72 422 GLY A C 1
ATOM 3297 O O . GLY A 1 422 ? -8.679 -41.178 -23.786 1.00 54.72 422 GLY A O 1
ATOM 3298 N N . PRO A 1 423 ? -9.943 -42.920 -24.425 1.00 70.56 423 PRO A N 1
ATOM 3299 C CA . PRO A 1 423 ? -9.305 -43.014 -25.731 1.00 70.56 423 PRO A CA 1
ATOM 3300 C C . PRO A 1 423 ? -9.446 -41.688 -26.488 1.00 70.56 423 PRO A C 1
ATOM 3302 O O . PRO A 1 423 ? -10.497 -41.055 -26.446 1.00 70.56 423 PRO A O 1
ATOM 3305 N N . PHE A 1 424 ? -8.410 -41.298 -27.239 1.00 73.12 424 PHE A N 1
ATOM 3306 C CA . PHE A 1 424 ? -8.337 -40.020 -27.970 1.00 73.12 424 PHE A CA 1
ATOM 3307 C C . PHE A 1 424 ? -9.592 -39.687 -28.800 1.00 73.12 424 PHE A C 1
ATOM 3309 O O . PHE A 1 424 ? -9.910 -38.519 -28.981 1.00 73.12 424 PHE A O 1
ATOM 3316 N N . ALA A 1 425 ? -10.337 -40.695 -29.264 1.00 66.00 425 ALA A N 1
ATOM 3317 C CA . ALA A 1 425 ? -11.608 -40.517 -29.959 1.00 66.00 425 ALA A CA 1
ATOM 3318 C C . ALA A 1 425 ? -12.718 -39.864 -29.105 1.00 66.00 425 ALA A C 1
ATOM 3320 O O . ALA A 1 425 ? -13.542 -39.152 -29.666 1.00 66.00 425 ALA A O 1
ATOM 3321 N N . GLU A 1 426 ? -12.759 -40.073 -27.786 1.00 63.50 426 GLU A N 1
ATOM 3322 C CA . GLU A 1 426 ? -13.734 -39.426 -26.892 1.00 63.50 426 GLU A CA 1
ATOM 3323 C C . GLU A 1 426 ? -13.348 -37.974 -26.604 1.00 63.50 426 GLU A C 1
ATOM 3325 O O . GLU A 1 426 ? -14.198 -37.095 -26.722 1.00 63.50 426 GLU A O 1
ATOM 3330 N N . TYR A 1 427 ? -12.062 -37.704 -26.352 1.00 67.50 427 TYR A N 1
ATOM 3331 C CA . TYR A 1 427 ? -11.534 -36.337 -26.262 1.00 67.50 427 TYR A CA 1
ATOM 3332 C C . TYR A 1 427 ? -11.780 -35.555 -27.564 1.00 67.50 427 TYR A C 1
ATOM 3334 O O . TYR A 1 427 ? -12.357 -34.471 -27.547 1.00 67.50 427 TYR A O 1
ATOM 3342 N N . LEU A 1 428 ? -11.442 -36.147 -28.714 1.00 71.00 428 LEU A N 1
ATOM 3343 C CA . LEU A 1 428 ? -11.674 -35.542 -30.024 1.00 71.00 428 LEU A CA 1
ATOM 3344 C C . LEU A 1 428 ? -13.170 -35.339 -30.307 1.00 71.00 428 LEU A C 1
ATOM 3346 O O . LEU A 1 428 ? -13.536 -34.360 -30.943 1.00 71.00 428 LEU A O 1
ATOM 3350 N N . LYS A 1 429 ? -14.050 -36.229 -29.834 1.00 67.75 429 LYS A N 1
ATOM 3351 C CA . LYS A 1 429 ? -15.505 -36.071 -29.979 1.00 67.75 429 LYS A CA 1
ATOM 3352 C C . LYS A 1 429 ? -16.068 -34.967 -29.076 1.00 67.75 429 LYS A C 1
ATOM 3354 O O . LYS A 1 429 ? -17.015 -34.310 -29.490 1.00 67.75 429 LYS A O 1
ATOM 3359 N N . ALA A 1 430 ? -15.486 -34.746 -27.896 1.00 60.91 430 ALA A N 1
ATOM 3360 C CA . ALA A 1 430 ? -15.829 -33.621 -27.027 1.00 60.91 430 ALA A CA 1
ATOM 3361 C C . ALA A 1 430 ? -15.368 -32.272 -27.617 1.00 60.91 430 ALA A C 1
ATOM 3363 O O . ALA A 1 430 ? -16.126 -31.309 -27.584 1.00 60.91 430 ALA A O 1
ATOM 3364 N N . GLU A 1 431 ? -14.179 -32.215 -28.226 1.00 68.69 431 GLU A N 1
ATOM 3365 C CA . GLU A 1 431 ? -13.669 -31.011 -28.913 1.00 68.69 431 GLU A CA 1
ATOM 3366 C C . GLU A 1 431 ? -14.361 -30.730 -30.259 1.00 68.69 431 GLU A C 1
ATOM 3368 O O . GLU A 1 431 ? -14.500 -29.578 -30.665 1.00 68.69 431 GLU A O 1
ATOM 3373 N N . LEU A 1 432 ? -14.814 -31.767 -30.976 1.00 70.50 432 LEU A N 1
ATOM 3374 C CA . LEU A 1 432 ? -15.545 -31.605 -32.240 1.00 70.50 432 LEU A CA 1
ATOM 3375 C C . LEU A 1 432 ? -17.005 -31.164 -32.052 1.00 70.50 432 LEU A C 1
ATOM 3377 O O . LEU A 1 432 ? -17.592 -30.651 -33.004 1.00 70.50 432 LEU A O 1
ATOM 3381 N N . ASP A 1 433 ? -17.593 -31.371 -30.871 1.00 47.69 433 ASP A N 1
ATOM 3382 C CA . ASP A 1 433 ? -18.968 -30.961 -30.562 1.00 47.69 433 ASP A CA 1
ATOM 3383 C C . ASP A 1 433 ? -19.105 -30.477 -29.100 1.00 47.69 433 ASP A C 1
ATOM 3385 O O . ASP A 1 433 ? -19.755 -31.125 -28.269 1.00 47.69 433 ASP A O 1
ATOM 3389 N N . PRO A 1 434 ? -18.502 -29.318 -28.756 1.00 51.84 434 PRO A N 1
ATOM 3390 C CA . PRO A 1 434 ? -18.456 -28.813 -27.382 1.00 51.84 434 PRO A CA 1
ATOM 3391 C C . PRO A 1 434 ? -19.832 -28.413 -26.824 1.00 51.84 434 PRO A C 1
ATOM 3393 O O . PRO A 1 434 ? -19.940 -28.102 -25.642 1.00 51.84 434 PRO A O 1
ATOM 3396 N N . GLY A 1 435 ? -20.891 -28.412 -27.645 1.00 47.88 435 GLY A N 1
ATOM 3397 C CA . GLY A 1 435 ? -22.261 -28.106 -27.226 1.00 47.88 435 GLY A CA 1
ATOM 3398 C C . GLY A 1 435 ? -23.054 -29.309 -26.699 1.00 47.88 435 GLY A C 1
ATOM 3399 O O . GLY A 1 435 ? -24.008 -29.123 -25.943 1.00 47.88 435 GLY A O 1
ATOM 3400 N N . ALA A 1 436 ? -22.676 -30.541 -27.055 1.00 44.22 436 ALA A N 1
ATOM 3401 C CA . ALA A 1 436 ? -23.521 -31.729 -26.869 1.00 44.22 436 ALA A CA 1
ATOM 3402 C C . ALA A 1 436 ? -23.604 -32.277 -25.424 1.00 44.22 436 ALA A C 1
ATOM 3404 O O . ALA A 1 436 ? -24.312 -33.255 -25.180 1.00 44.22 436 ALA A O 1
ATOM 3405 N N . GLY A 1 437 ? -22.903 -31.664 -24.463 1.00 45.66 437 GLY A N 1
ATOM 3406 C CA . GLY A 1 437 ? -22.857 -32.103 -23.060 1.00 45.66 437 GLY A CA 1
ATOM 3407 C C . GLY A 1 437 ? -22.765 -30.976 -22.026 1.00 45.66 437 GLY A C 1
ATOM 3408 O O . GLY A 1 437 ? -22.410 -31.235 -20.877 1.00 45.66 437 GLY A O 1
ATOM 3409 N N . VAL A 1 438 ? -23.056 -29.729 -22.413 1.00 38.84 438 VAL A N 1
ATOM 3410 C CA . VAL A 1 438 ? -22.870 -28.546 -21.556 1.00 38.84 438 VAL A CA 1
ATOM 3411 C C . VAL A 1 438 ? -23.859 -28.556 -20.384 1.00 38.84 438 VAL A C 1
ATOM 3413 O O . VAL A 1 438 ? -25.005 -28.117 -20.505 1.00 38.84 438 VAL A O 1
ATOM 3416 N N . LYS A 1 439 ? -23.397 -28.998 -19.206 1.00 45.25 439 LYS A N 1
ATOM 3417 C CA . LYS A 1 439 ? -23.953 -28.511 -17.932 1.00 45.25 439 LYS A CA 1
ATOM 3418 C C . LYS A 1 439 ? -23.859 -26.981 -17.943 1.00 45.25 439 LYS A C 1
ATOM 3420 O O . LYS A 1 439 ? -22.879 -26.447 -18.456 1.00 45.25 439 LYS A O 1
ATOM 3425 N N . ARG A 1 440 ? -24.852 -26.276 -17.378 1.00 40.66 440 ARG A N 1
ATOM 3426 C CA . ARG A 1 440 ? -24.765 -24.811 -17.196 1.00 40.66 440 ARG A CA 1
ATOM 3427 C C . ARG A 1 440 ? -23.388 -24.470 -16.601 1.00 40.66 440 ARG A C 1
ATOM 3429 O O . ARG A 1 440 ? -23.017 -25.153 -15.644 1.00 40.66 440 ARG A O 1
ATOM 3436 N N . PRO A 1 441 ? -22.659 -23.473 -17.144 1.00 39.78 441 PRO A N 1
ATOM 3437 C CA . PRO A 1 441 ? -21.349 -23.107 -16.618 1.00 39.78 441 PRO A CA 1
ATOM 3438 C C . PRO A 1 441 ? -21.476 -22.825 -15.126 1.00 39.78 441 PRO A C 1
ATOM 3440 O O . PRO A 1 441 ? -22.454 -22.206 -14.688 1.00 39.78 441 PRO A O 1
ATOM 3443 N N . SER A 1 442 ? -20.516 -23.320 -14.353 1.00 38.31 442 SER A N 1
ATOM 3444 C CA . SER A 1 442 ? -20.502 -23.118 -12.910 1.00 38.31 442 SER A CA 1
ATOM 3445 C C . SER A 1 442 ? -20.459 -21.623 -12.587 1.00 38.31 442 SER A C 1
ATOM 3447 O O . SER A 1 442 ? -19.963 -20.802 -13.368 1.00 38.31 442 SER A O 1
ATOM 3449 N N . THR A 1 443 ? -20.963 -21.251 -11.411 1.00 36.88 443 THR A N 1
ATOM 3450 C CA . THR A 1 443 ? -20.830 -19.880 -10.902 1.00 36.88 443 THR A CA 1
ATOM 3451 C C . THR A 1 443 ? -19.363 -19.455 -10.864 1.00 36.88 443 THR A C 1
ATOM 3453 O O . THR A 1 443 ? -19.061 -18.334 -11.256 1.00 36.88 443 THR A O 1
ATOM 3456 N N . ALA A 1 444 ? -18.443 -20.364 -10.527 1.00 32.16 444 ALA A N 1
ATOM 3457 C CA . ALA A 1 444 ? -17.000 -20.137 -10.585 1.00 32.16 444 ALA A CA 1
ATOM 3458 C C . ALA A 1 444 ? -16.488 -19.790 -11.998 1.00 32.16 444 ALA A C 1
ATOM 3460 O O . ALA A 1 444 ? -15.720 -18.843 -12.143 1.00 32.16 444 ALA A O 1
ATOM 3461 N N . GLU A 1 445 ? -16.924 -20.480 -13.057 1.00 30.00 445 GLU A N 1
ATOM 3462 C CA . GLU A 1 445 ? -16.514 -20.176 -14.442 1.00 30.00 445 GLU A CA 1
ATOM 3463 C C . GLU A 1 445 ? -17.108 -18.853 -14.951 1.00 30.00 445 GLU A C 1
ATOM 3465 O O . GLU A 1 445 ? -16.412 -18.059 -15.590 1.00 30.00 445 GLU A O 1
ATOM 3470 N N . LEU A 1 446 ? -18.373 -18.574 -14.619 1.00 34.38 446 LEU A N 1
ATOM 3471 C CA . LEU A 1 446 ? -19.022 -17.291 -14.912 1.00 34.38 446 LEU A CA 1
ATOM 3472 C C . LEU A 1 446 ? -18.324 -16.129 -14.191 1.00 34.38 446 LEU A C 1
ATOM 3474 O O . LEU A 1 446 ? -18.009 -15.118 -14.823 1.00 34.38 446 LEU A O 1
ATOM 3478 N N . MET A 1 447 ? -18.035 -16.282 -12.897 1.00 37.03 447 MET A N 1
ATOM 3479 C CA . MET A 1 447 ? -17.347 -15.276 -12.082 1.00 37.03 447 MET A CA 1
ATOM 3480 C C . MET A 1 447 ? -15.876 -15.135 -12.477 1.00 37.03 447 MET A C 1
ATOM 3482 O O . MET A 1 447 ? -15.365 -14.021 -12.502 1.00 37.03 447 MET A O 1
ATOM 3486 N N . ARG A 1 448 ? -15.197 -16.211 -12.892 1.00 30.03 448 ARG A N 1
ATOM 3487 C CA . ARG A 1 448 ? -13.852 -16.139 -13.482 1.00 30.03 448 ARG A CA 1
ATOM 3488 C C . ARG A 1 448 ? -13.862 -15.328 -14.776 1.00 30.03 448 ARG A C 1
ATOM 3490 O O . ARG A 1 448 ? -13.051 -14.415 -14.915 1.00 30.03 448 ARG A O 1
ATOM 3497 N N . GLY A 1 449 ? -14.812 -15.585 -15.676 1.00 29.53 449 GLY A N 1
ATOM 3498 C CA . GLY A 1 449 ? -15.000 -14.786 -16.890 1.00 29.53 449 GLY A CA 1
ATOM 3499 C C . GLY A 1 449 ? -15.304 -13.312 -16.591 1.00 29.53 449 GLY A C 1
ATOM 3500 O O . GLY A 1 449 ? -14.792 -12.424 -17.274 1.00 29.53 449 GLY A O 1
ATOM 3501 N N . GLN A 1 450 ? -16.076 -13.027 -15.537 1.00 37.72 450 GLN A N 1
ATOM 3502 C CA . GLN A 1 450 ? -16.316 -11.660 -15.065 1.00 37.72 450 GLN A CA 1
ATOM 3503 C C . GLN A 1 450 ? -15.066 -11.022 -14.441 1.00 37.72 450 GLN A C 1
ATOM 3505 O O . GLN A 1 450 ? -14.773 -9.877 -14.762 1.00 37.72 450 GLN A O 1
ATOM 3510 N N . ASN A 1 451 ? -14.282 -11.744 -13.640 1.00 47.97 451 ASN A N 1
ATOM 3511 C CA . ASN A 1 451 ? -13.064 -11.248 -12.990 1.00 47.97 451 ASN A CA 1
ATOM 3512 C C . ASN A 1 451 ? -11.921 -11.007 -13.986 1.00 47.97 451 ASN A C 1
ATOM 3514 O O . ASN A 1 451 ? -11.218 -9.999 -13.894 1.00 47.97 451 ASN A O 1
ATOM 3518 N N . GLU A 1 452 ? -11.753 -11.878 -14.983 1.00 48.53 452 GLU A N 1
ATOM 3519 C CA . GLU A 1 452 ? -10.822 -11.659 -16.095 1.00 48.53 452 GLU A CA 1
ATOM 3520 C C . GLU A 1 452 ? -11.253 -10.440 -16.930 1.00 48.53 452 GLU A C 1
ATOM 3522 O O . GLU A 1 452 ? -10.426 -9.579 -17.246 1.00 48.53 452 GLU A O 1
ATOM 3527 N N . ARG A 1 453 ? -12.559 -10.280 -17.189 1.00 50.66 453 ARG A N 1
ATOM 3528 C CA . ARG A 1 453 ? -13.133 -9.090 -17.838 1.00 50.66 453 ARG A CA 1
ATOM 3529 C C . ARG A 1 453 ? -12.960 -7.814 -16.998 1.00 50.66 453 ARG A C 1
ATOM 3531 O O . ARG A 1 453 ? -12.613 -6.775 -17.557 1.00 50.66 453 ARG A O 1
ATOM 3538 N N . GLN A 1 454 ? -13.119 -7.889 -15.677 1.00 57.03 454 GLN A N 1
ATOM 3539 C CA . GLN A 1 454 ? -12.915 -6.782 -14.736 1.00 57.03 454 GLN A CA 1
ATOM 3540 C C . GLN A 1 454 ? -11.439 -6.367 -14.689 1.00 57.03 454 GLN A C 1
ATOM 3542 O O . GLN A 1 454 ? -11.137 -5.178 -14.753 1.00 57.03 454 GLN A O 1
ATOM 3547 N N . ARG A 1 455 ? -10.503 -7.330 -14.667 1.00 61.59 455 ARG A N 1
ATOM 3548 C CA . ARG A 1 455 ? -9.053 -7.085 -14.802 1.00 61.59 455 ARG A CA 1
ATOM 3549 C C . ARG A 1 455 ? -8.716 -6.408 -16.136 1.00 61.59 455 ARG A C 1
ATOM 3551 O O . ARG A 1 455 ? -7.931 -5.463 -16.147 1.00 61.59 455 ARG A O 1
ATOM 3558 N N . VAL A 1 456 ? -9.340 -6.826 -17.241 1.00 63.31 456 VAL A N 1
ATOM 3559 C CA . VAL A 1 456 ? -9.172 -6.187 -18.560 1.00 63.31 456 VAL A CA 1
ATOM 3560 C C . VAL A 1 456 ? -9.720 -4.755 -18.576 1.00 63.31 456 VAL A C 1
ATOM 3562 O O . VAL A 1 456 ? -9.010 -3.856 -19.020 1.00 63.31 456 VAL A O 1
ATOM 3565 N N . TYR A 1 457 ? -10.924 -4.494 -18.057 1.00 67.94 457 TYR A N 1
ATOM 3566 C CA . TYR A 1 457 ? -11.452 -3.124 -17.970 1.00 67.94 457 TYR A CA 1
ATOM 3567 C C . TYR A 1 457 ? -10.644 -2.238 -17.021 1.00 67.94 457 TYR A C 1
ATOM 3569 O O . TYR A 1 457 ? -10.388 -1.078 -17.339 1.00 67.94 457 TYR A O 1
ATOM 3577 N N . ASN A 1 458 ? -10.173 -2.782 -15.901 1.00 68.12 458 ASN A N 1
ATOM 3578 C CA . ASN A 1 458 ? -9.315 -2.050 -14.980 1.00 68.12 458 ASN A CA 1
ATOM 3579 C C . ASN A 1 458 ? -7.987 -1.653 -15.634 1.00 68.12 458 ASN A C 1
ATOM 3581 O O . ASN A 1 458 ? -7.593 -0.497 -15.517 1.00 68.12 458 ASN A O 1
ATOM 3585 N N . ALA A 1 459 ? -7.347 -2.552 -16.384 1.00 68.69 459 ALA A N 1
ATOM 3586 C CA . ALA A 1 459 ? -6.128 -2.237 -17.127 1.00 68.69 459 ALA A CA 1
ATOM 3587 C C . ALA A 1 459 ? -6.363 -1.253 -18.295 1.00 68.69 459 ALA A C 1
ATOM 3589 O O . ALA A 1 459 ? -5.531 -0.382 -18.529 1.00 68.69 459 ALA A O 1
ATOM 3590 N N . LEU A 1 460 ? -7.483 -1.365 -19.023 1.00 70.31 460 LEU A N 1
ATOM 3591 C CA . LEU A 1 460 ? -7.753 -0.558 -20.225 1.00 70.31 460 LEU A CA 1
ATOM 3592 C C . LEU A 1 460 ? -8.410 0.806 -19.963 1.00 70.31 460 LEU A C 1
ATOM 3594 O O . LEU A 1 460 ? -8.313 1.684 -20.817 1.00 70.31 460 LEU A O 1
ATOM 3598 N N . LEU A 1 461 ? -9.110 0.986 -18.838 1.00 74.06 461 LEU A N 1
ATOM 3599 C CA . LEU A 1 461 ? -9.902 2.191 -18.544 1.00 74.06 461 LEU A CA 1
ATOM 3600 C C . LEU A 1 461 ? -9.528 2.815 -17.192 1.00 74.06 461 LEU A C 1
ATOM 3602 O O . LEU A 1 461 ? -9.256 4.015 -17.122 1.00 74.06 461 LEU A O 1
ATOM 3606 N N . SER A 1 462 ? -9.485 2.013 -16.122 1.00 76.75 462 SER A N 1
ATOM 3607 C CA . SER A 1 462 ? -9.256 2.521 -14.760 1.00 76.75 462 SER A CA 1
ATOM 3608 C C . SER A 1 462 ? -7.813 2.981 -14.536 1.00 76.75 462 SER A C 1
ATOM 3610 O O . SER A 1 462 ? -7.610 4.063 -13.988 1.00 76.75 462 SER A O 1
ATOM 3612 N N . VAL A 1 463 ? -6.820 2.197 -14.982 1.00 86.06 463 VAL A N 1
ATOM 3613 C CA . VAL A 1 463 ? -5.391 2.556 -14.903 1.00 86.06 463 VAL A CA 1
ATOM 3614 C C . VAL A 1 463 ? -5.100 3.856 -15.657 1.00 86.06 463 VAL A C 1
ATOM 3616 O O . VAL A 1 463 ? -4.645 4.779 -14.988 1.00 86.06 463 VAL A O 1
ATOM 3619 N N . PRO A 1 464 ? -5.405 4.012 -16.967 1.00 87.94 464 PRO A N 1
ATOM 3620 C CA . PRO A 1 464 ? -5.163 5.276 -17.665 1.00 87.94 464 PRO A CA 1
ATOM 3621 C C . PRO A 1 464 ? -5.782 6.488 -16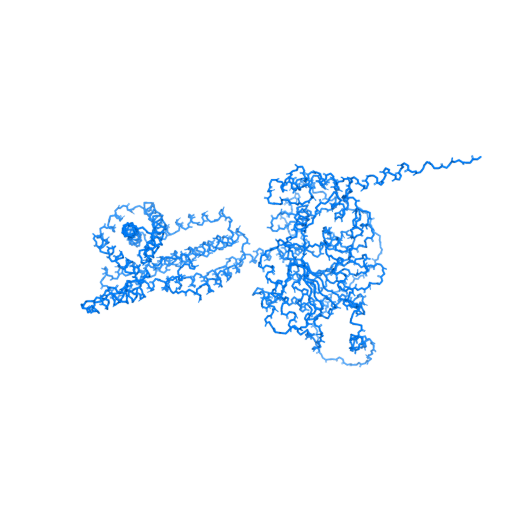.964 1.00 87.94 464 PRO A C 1
ATOM 3623 O O . PRO A 1 464 ? -5.110 7.495 -16.779 1.00 87.94 464 PRO A O 1
ATOM 3626 N N . CYS A 1 465 ? -7.040 6.395 -16.523 1.00 85.56 465 CYS A N 1
ATOM 3627 C CA . CYS A 1 465 ? -7.723 7.521 -15.885 1.00 85.56 465 CYS A CA 1
ATOM 3628 C C . CYS A 1 465 ? -7.041 7.967 -14.577 1.00 85.56 465 CYS A C 1
ATOM 3630 O O . CYS A 1 465 ? -6.831 9.160 -14.363 1.00 85.56 465 CYS A O 1
ATOM 3632 N N . GLN A 1 466 ? -6.671 7.020 -13.709 1.00 88.88 466 GLN A N 1
ATOM 3633 C CA . GLN A 1 466 ? -6.069 7.331 -12.406 1.00 88.88 466 GLN A CA 1
ATOM 3634 C C . GLN A 1 466 ? -4.577 7.682 -12.519 1.00 88.88 466 GLN A C 1
ATOM 3636 O O . GLN A 1 466 ? -4.098 8.561 -11.803 1.00 88.88 466 GLN A O 1
ATOM 3641 N N . LEU A 1 467 ? -3.862 7.054 -13.457 1.00 92.69 467 LEU A N 1
ATOM 3642 C CA . LEU A 1 467 ? -2.480 7.385 -13.793 1.00 92.69 467 LEU A CA 1
ATOM 3643 C C . LEU A 1 467 ? -2.371 8.816 -14.329 1.00 92.69 467 LEU A C 1
ATOM 3645 O O . LEU A 1 467 ? -1.580 9.596 -13.810 1.00 92.69 467 LEU A O 1
ATOM 3649 N N . GLU A 1 468 ? -3.188 9.196 -15.314 1.00 93.12 468 GLU A N 1
ATOM 3650 C CA . GLU A 1 468 ? -3.131 10.544 -15.892 1.00 93.12 468 GLU A CA 1
ATOM 3651 C C . GLU A 1 468 ? -3.490 11.631 -14.869 1.00 93.12 468 GLU A C 1
ATOM 3653 O O . GLU A 1 468 ? -2.905 12.709 -14.902 1.00 93.12 468 GLU A O 1
ATOM 3658 N N . GLN A 1 469 ? -4.376 11.357 -13.903 1.00 90.81 469 GLN A N 1
ATOM 3659 C CA . GLN A 1 469 ? -4.627 12.275 -12.781 1.00 90.81 469 GLN A CA 1
ATOM 3660 C C . GLN A 1 469 ? -3.366 12.513 -11.935 1.00 90.81 469 GLN A C 1
ATOM 3662 O O . GLN A 1 469 ? -3.066 13.660 -11.598 1.00 90.81 469 GLN A O 1
ATOM 3667 N N . PHE A 1 470 ? -2.610 11.454 -11.630 1.00 92.62 470 PHE A N 1
ATOM 3668 C CA . PHE A 1 470 ? -1.328 11.566 -10.934 1.00 92.62 470 PHE A CA 1
ATOM 3669 C C . PHE A 1 470 ? -0.284 12.307 -11.781 1.00 92.62 470 PHE A C 1
ATOM 3671 O O . PHE A 1 470 ? 0.313 13.276 -11.310 1.00 92.62 470 PHE A O 1
ATOM 3678 N N . LEU A 1 471 ? -0.095 11.896 -13.039 1.00 93.00 471 LEU A N 1
ATOM 3679 C CA . LEU A 1 471 ? 0.933 12.448 -13.922 1.00 93.00 471 LEU A CA 1
ATOM 3680 C C . LEU A 1 471 ? 0.679 13.929 -14.241 1.00 93.00 471 LEU A C 1
ATOM 3682 O O . LEU A 1 471 ? 1.612 14.728 -14.193 1.00 93.00 471 LEU A O 1
ATOM 3686 N N . LEU A 1 472 ? -0.574 14.339 -14.473 1.00 92.81 472 LEU A N 1
ATOM 3687 C CA . LEU A 1 472 ? -0.934 15.751 -14.657 1.00 92.81 472 LEU A CA 1
ATOM 3688 C C . LEU A 1 472 ? -0.664 16.592 -13.402 1.00 92.81 472 LEU A C 1
ATOM 3690 O O . LEU A 1 472 ? -0.183 17.719 -13.523 1.00 92.81 472 LEU A O 1
ATOM 3694 N N . PHE A 1 473 ? -0.935 16.070 -12.201 1.00 92.62 473 PHE A N 1
ATOM 3695 C CA . PHE A 1 473 ? -0.617 16.784 -10.962 1.00 92.62 473 PHE A CA 1
ATOM 3696 C C . PHE A 1 473 ? 0.900 16.885 -10.736 1.00 92.62 473 PHE A C 1
ATOM 3698 O O . PHE A 1 473 ? 1.399 17.956 -10.388 1.00 92.62 473 PHE A O 1
ATOM 3705 N N . GLY A 1 474 ? 1.645 15.813 -11.018 1.00 91.81 474 GLY A N 1
ATOM 3706 C CA . GLY A 1 474 ? 3.108 15.808 -11.005 1.00 91.81 474 GLY A CA 1
ATOM 3707 C C . GLY A 1 474 ? 3.710 16.839 -11.964 1.00 91.81 474 GLY A C 1
ATOM 3708 O O . GLY A 1 474 ? 4.555 17.633 -11.556 1.00 91.81 474 GLY A O 1
ATOM 3709 N N . LEU A 1 475 ? 3.206 16.917 -13.201 1.00 92.19 475 LEU A N 1
ATOM 3710 C CA . LEU A 1 475 ? 3.631 17.914 -14.192 1.00 92.19 475 LEU A CA 1
ATOM 3711 C C . LEU A 1 475 ? 3.425 19.359 -13.707 1.00 92.19 475 LEU A C 1
ATOM 3713 O O . LEU A 1 475 ? 4.251 20.224 -13.999 1.00 92.19 475 LEU A O 1
ATOM 3717 N N . LEU A 1 476 ? 2.364 19.634 -12.939 1.00 91.06 476 LEU A N 1
ATOM 3718 C CA . LEU A 1 476 ? 2.142 20.951 -12.327 1.00 91.06 476 LEU A CA 1
ATOM 3719 C C . LEU A 1 476 ? 3.149 21.255 -11.203 1.00 91.06 476 LEU A C 1
ATOM 3721 O O . LEU A 1 476 ? 3.585 22.399 -11.088 1.00 91.06 476 LEU A O 1
ATOM 3725 N N . ILE A 1 477 ? 3.562 20.255 -10.415 1.00 89.81 477 ILE A N 1
ATOM 3726 C CA . ILE A 1 477 ? 4.619 20.400 -9.392 1.00 89.81 477 ILE A CA 1
ATOM 3727 C C . ILE A 1 477 ? 5.977 20.686 -10.050 1.00 89.81 477 ILE A C 1
ATOM 3729 O O . ILE A 1 477 ? 6.712 21.572 -9.597 1.00 89.81 477 ILE A O 1
ATOM 3733 N N . CYS A 1 478 ? 6.301 19.975 -11.134 1.00 90.75 478 CYS A N 1
ATOM 3734 C CA . CYS A 1 478 ? 7.503 20.224 -11.930 1.00 90.75 478 CYS A CA 1
ATOM 3735 C C . CYS A 1 478 ? 7.488 21.637 -12.523 1.00 90.75 478 CYS A C 1
ATOM 3737 O O . CYS A 1 478 ? 8.473 22.364 -12.400 1.00 90.75 478 CYS A O 1
ATOM 3739 N N . LEU A 1 479 ? 6.348 22.066 -13.076 1.00 90.44 479 LEU A N 1
ATOM 3740 C CA . LEU A 1 479 ? 6.175 23.407 -13.633 1.00 90.44 479 LEU A CA 1
ATOM 3741 C C . LEU A 1 479 ? 6.337 24.515 -12.580 1.00 90.44 479 LEU A C 1
ATOM 3743 O O . LEU A 1 479 ? 7.046 25.482 -12.848 1.00 90.44 479 LEU A O 1
ATOM 3747 N N . ASP A 1 480 ? 5.734 24.389 -11.392 1.00 88.44 480 ASP A N 1
ATOM 3748 C CA . ASP A 1 480 ? 5.908 25.364 -10.298 1.00 88.44 480 ASP A CA 1
ATOM 3749 C C . ASP A 1 480 ? 7.380 25.463 -9.867 1.00 88.44 480 ASP A C 1
ATOM 3751 O O . ASP A 1 480 ? 7.934 26.557 -9.735 1.00 88.44 480 ASP A O 1
ATOM 3755 N N . SER A 1 481 ? 8.046 24.314 -9.739 1.00 86.50 481 SER A N 1
ATOM 3756 C CA . SER A 1 481 ? 9.453 24.230 -9.335 1.00 86.50 481 SER A CA 1
ATOM 3757 C C . SER A 1 481 ? 10.398 24.836 -10.379 1.00 86.50 481 SER A C 1
ATOM 3759 O O . SER A 1 481 ? 11.266 25.636 -10.030 1.00 86.50 481 SER A O 1
ATOM 3761 N N . PHE A 1 482 ? 10.190 24.530 -11.662 1.00 88.00 482 PHE A N 1
ATOM 3762 C CA . PHE A 1 482 ? 10.924 25.116 -12.788 1.00 88.00 482 PHE A CA 1
ATOM 3763 C C . PHE A 1 482 ? 10.705 26.634 -12.871 1.00 88.00 482 PHE A C 1
ATOM 3765 O O . PHE A 1 482 ? 11.657 27.414 -12.941 1.00 88.00 482 PHE A O 1
ATOM 3772 N N . LEU A 1 483 ? 9.455 27.099 -12.773 1.00 88.06 483 LEU A N 1
ATOM 3773 C CA . LEU A 1 483 ? 9.146 28.532 -12.766 1.00 88.06 483 LEU A CA 1
ATOM 3774 C C . LEU A 1 483 ? 9.734 29.252 -11.542 1.00 88.06 483 LEU A C 1
ATOM 3776 O O . LEU A 1 483 ? 10.096 30.429 -11.650 1.00 88.06 483 LEU A O 1
ATOM 3780 N N . ALA A 1 484 ? 9.904 28.578 -10.401 1.00 84.31 484 ALA A N 1
ATOM 3781 C CA . ALA A 1 484 ? 10.572 29.141 -9.229 1.00 84.31 484 ALA A CA 1
ATOM 3782 C C . ALA A 1 484 ? 12.058 29.472 -9.490 1.00 84.31 484 ALA A C 1
ATOM 3784 O O . ALA A 1 484 ? 12.558 30.458 -8.933 1.00 84.31 484 ALA A O 1
ATOM 3785 N N . VAL A 1 485 ? 12.746 28.753 -10.388 1.00 84.19 485 VAL A N 1
ATOM 3786 C CA . VAL A 1 485 ? 14.124 29.079 -10.818 1.00 84.19 485 VAL A CA 1
ATOM 3787 C C . VAL A 1 485 ? 14.176 30.429 -11.548 1.00 84.19 485 VAL A C 1
ATOM 3789 O O . VAL A 1 485 ? 15.101 31.213 -11.339 1.00 84.19 485 VAL A O 1
ATOM 3792 N N . PHE A 1 486 ? 13.153 30.768 -12.338 1.00 84.44 486 PHE A N 1
ATOM 3793 C CA . PHE A 1 486 ? 13.092 32.038 -13.079 1.00 84.44 486 PHE A CA 1
ATOM 3794 C C . PHE A 1 486 ? 12.443 33.191 -12.302 1.00 84.44 486 PHE A C 1
ATOM 3796 O O . PHE A 1 486 ? 12.675 34.355 -12.629 1.00 84.44 486 PHE A O 1
ATOM 3803 N N . THR A 1 487 ? 11.639 32.900 -11.277 1.00 87.12 487 THR A N 1
ATOM 3804 C CA . THR A 1 487 ? 10.859 33.913 -10.541 1.00 87.12 487 THR A CA 1
ATOM 3805 C C . THR A 1 487 ? 11.344 34.129 -9.108 1.00 87.12 487 THR A C 1
ATOM 3807 O O . THR A 1 487 ? 11.579 35.267 -8.700 1.00 87.12 487 THR A O 1
ATOM 3810 N N . VAL A 1 488 ? 11.545 33.058 -8.338 1.00 84.94 488 VAL A N 1
ATOM 3811 C CA . VAL A 1 488 ? 11.880 33.120 -6.908 1.00 84.94 488 VAL A CA 1
ATOM 3812 C C . VAL A 1 488 ? 13.385 33.272 -6.694 1.00 84.94 488 VAL A C 1
ATOM 3814 O O . VAL A 1 488 ? 13.799 34.108 -5.886 1.00 84.94 488 VAL A O 1
ATOM 3817 N N . LEU A 1 489 ? 14.221 32.524 -7.424 1.00 83.81 489 LEU A N 1
ATOM 3818 C CA . LEU A 1 489 ? 15.681 32.583 -7.271 1.00 83.81 489 LEU A CA 1
ATOM 3819 C C . LEU A 1 489 ? 16.262 33.991 -7.556 1.00 83.81 489 LEU A C 1
ATOM 3821 O O . LEU A 1 489 ? 17.029 34.477 -6.718 1.00 83.81 489 LEU A O 1
ATOM 3825 N N . PRO A 1 490 ? 15.862 34.734 -8.614 1.00 86.06 490 PRO A N 1
ATOM 3826 C CA . PRO A 1 490 ? 16.353 36.099 -8.836 1.00 86.06 490 PRO A CA 1
ATOM 3827 C C . PRO A 1 490 ? 15.907 37.087 -7.748 1.00 86.06 490 PRO A C 1
ATOM 3829 O O . PRO A 1 490 ? 16.663 37.986 -7.375 1.00 86.06 490 PRO A O 1
ATOM 3832 N N . VAL A 1 491 ? 14.707 36.907 -7.182 1.00 85.94 491 VAL A N 1
ATOM 3833 C CA . VAL A 1 491 ? 14.203 37.725 -6.064 1.00 85.94 491 VAL A CA 1
ATOM 3834 C C . VAL A 1 491 ? 14.976 37.429 -4.773 1.00 85.94 491 VAL A C 1
ATOM 3836 O O . VAL A 1 491 ? 15.355 38.358 -4.050 1.00 85.94 491 VAL A O 1
ATOM 3839 N N . ARG A 1 492 ? 15.282 36.153 -4.497 1.00 85.06 492 ARG A N 1
ATOM 3840 C CA . ARG A 1 492 ? 16.146 35.739 -3.377 1.00 85.06 492 ARG A CA 1
ATOM 3841 C C . ARG A 1 492 ? 17.559 36.311 -3.522 1.00 85.06 492 ARG A C 1
ATOM 3843 O O . ARG A 1 492 ? 18.062 36.913 -2.569 1.00 85.06 492 ARG A O 1
ATOM 3850 N N . PHE A 1 493 ? 18.141 36.238 -4.719 1.00 85.44 493 PHE A N 1
ATOM 3851 C CA . PHE A 1 493 ? 19.427 36.854 -5.052 1.00 85.44 493 PHE A CA 1
ATOM 3852 C C . PHE A 1 493 ? 19.417 38.376 -4.845 1.00 85.44 493 PHE A C 1
ATOM 3854 O O . PHE A 1 493 ? 20.295 38.913 -4.169 1.00 85.44 493 PHE A O 1
ATOM 3861 N N . ALA A 1 494 ? 18.397 39.086 -5.339 1.00 85.56 494 ALA A N 1
ATOM 3862 C CA . ALA A 1 494 ? 18.267 40.532 -5.146 1.00 85.56 494 ALA A CA 1
ATOM 3863 C C . ALA A 1 494 ? 18.176 40.912 -3.654 1.00 85.56 494 ALA A C 1
ATOM 3865 O O . ALA A 1 494 ? 18.802 41.881 -3.215 1.00 85.56 494 ALA A O 1
ATOM 3866 N N . ARG A 1 495 ? 17.461 40.119 -2.842 1.00 84.19 495 ARG A N 1
ATOM 3867 C CA . ARG A 1 495 ? 17.396 40.277 -1.378 1.00 84.19 495 ARG A CA 1
ATOM 3868 C C . ARG A 1 495 ? 18.769 40.078 -0.719 1.00 84.19 495 ARG A C 1
ATOM 3870 O O . ARG A 1 495 ? 19.135 40.880 0.143 1.00 84.19 495 ARG A O 1
ATOM 3877 N N . ALA A 1 496 ? 19.529 39.062 -1.132 1.00 82.31 496 ALA A N 1
ATOM 3878 C CA . ALA A 1 496 ? 20.889 38.809 -0.647 1.00 82.31 496 ALA A CA 1
ATOM 3879 C C . ALA A 1 496 ? 21.853 39.951 -1.029 1.00 82.31 496 ALA A C 1
ATOM 3881 O O . ALA A 1 496 ? 22.543 40.498 -0.166 1.00 82.31 496 ALA A O 1
ATOM 3882 N N . ALA A 1 497 ? 21.829 40.399 -2.287 1.00 81.31 497 ALA A N 1
ATOM 3883 C CA . ALA A 1 497 ? 22.624 41.530 -2.766 1.00 81.31 497 ALA A CA 1
ATOM 3884 C C . ALA A 1 497 ? 22.308 42.829 -1.998 1.00 81.31 497 ALA A C 1
ATOM 3886 O O . ALA A 1 497 ? 23.219 43.533 -1.559 1.00 81.31 497 ALA A O 1
ATOM 3887 N N . LEU A 1 498 ? 21.026 43.122 -1.743 1.00 82.69 498 LEU A N 1
ATOM 3888 C CA . LEU A 1 498 ? 20.607 44.267 -0.925 1.00 82.69 498 LEU A CA 1
ATOM 3889 C C . LEU A 1 498 ? 21.101 44.177 0.527 1.00 82.69 498 LEU A C 1
ATOM 3891 O O . LEU A 1 498 ? 21.440 45.207 1.113 1.00 82.69 498 LEU A O 1
ATOM 3895 N N . ALA A 1 499 ? 21.162 42.979 1.116 1.00 76.81 499 ALA A N 1
ATOM 3896 C CA . ALA A 1 499 ? 21.733 42.782 2.449 1.00 76.81 499 ALA A CA 1
ATOM 3897 C C . ALA A 1 499 ? 23.241 43.094 2.465 1.00 76.81 499 ALA A C 1
ATOM 3899 O O . ALA A 1 499 ? 23.701 43.847 3.326 1.00 76.81 499 ALA A O 1
ATOM 3900 N N . VAL A 1 500 ? 23.990 42.617 1.464 1.00 77.00 500 VAL A N 1
ATOM 3901 C CA . VAL A 1 500 ? 25.424 42.918 1.293 1.00 77.00 500 VAL A CA 1
ATOM 3902 C C . VAL A 1 500 ? 25.666 44.420 1.122 1.00 77.00 500 VAL A C 1
ATOM 3904 O O . VAL A 1 500 ? 26.505 44.990 1.824 1.00 77.00 500 VAL A O 1
ATOM 3907 N N . VAL A 1 501 ? 24.903 45.088 0.251 1.00 79.12 501 VAL A N 1
ATOM 3908 C CA . VAL A 1 501 ? 25.030 46.537 0.009 1.00 79.12 501 VAL A CA 1
ATOM 3909 C C . VAL A 1 501 ? 24.718 47.344 1.272 1.00 79.12 501 VAL A C 1
ATOM 3911 O O . VAL A 1 501 ? 25.478 48.248 1.618 1.00 79.12 501 VAL A O 1
ATOM 3914 N N . ARG A 1 502 ? 23.664 47.003 2.025 1.00 78.50 502 ARG A N 1
ATOM 3915 C CA . ARG A 1 502 ? 23.342 47.674 3.302 1.00 78.50 502 ARG A CA 1
ATOM 3916 C C . ARG A 1 502 ? 24.455 47.501 4.342 1.00 78.50 502 ARG A C 1
ATOM 3918 O O . ARG A 1 502 ? 24.833 48.480 4.987 1.00 78.50 502 ARG A O 1
ATOM 3925 N N . SER A 1 503 ? 25.032 46.304 4.453 1.00 69.56 503 SER A N 1
ATOM 3926 C CA . SER A 1 503 ? 26.189 46.027 5.322 1.00 69.56 503 SER A CA 1
ATOM 3927 C C . SER A 1 503 ? 27.477 46.734 4.870 1.00 69.56 503 SER A C 1
ATOM 3929 O O . SER A 1 503 ? 28.351 47.019 5.693 1.00 69.56 503 SER A O 1
ATOM 3931 N N . ALA A 1 504 ? 27.613 47.056 3.581 1.00 69.31 504 ALA A N 1
ATOM 3932 C CA . ALA A 1 504 ? 28.718 47.859 3.064 1.00 69.31 504 ALA A CA 1
ATOM 3933 C C . ALA A 1 504 ? 28.537 49.362 3.349 1.00 69.31 504 ALA A C 1
ATOM 3935 O O . ALA A 1 504 ? 29.467 49.999 3.845 1.00 69.31 504 ALA A O 1
ATOM 3936 N N . VAL A 1 505 ? 27.343 49.905 3.086 1.00 71.81 505 VAL A N 1
ATOM 3937 C CA . VAL A 1 505 ? 27.020 51.343 3.186 1.00 71.81 505 VAL A CA 1
ATOM 3938 C C . VAL A 1 505 ? 26.840 51.813 4.637 1.00 71.81 505 VAL A C 1
ATOM 3940 O O . VAL A 1 505 ? 27.194 52.943 4.960 1.00 71.81 505 VAL A O 1
ATOM 3943 N N . GLY A 1 506 ? 26.379 50.955 5.554 1.00 62.12 506 GLY A N 1
ATOM 3944 C CA . GLY A 1 506 ? 26.209 51.285 6.980 1.00 62.12 506 GLY A CA 1
ATOM 3945 C C . GLY A 1 506 ? 27.506 51.471 7.794 1.00 62.12 506 GLY A C 1
ATOM 3946 O O . GLY A 1 506 ? 27.454 51.536 9.025 1.00 62.12 506 GLY A O 1
ATOM 3947 N N . ARG A 1 507 ? 28.679 51.520 7.148 1.00 56.06 507 ARG A N 1
ATOM 3948 C CA . ARG A 1 507 ? 29.996 51.639 7.797 1.00 56.06 507 ARG A CA 1
ATOM 3949 C C . ARG A 1 507 ? 30.295 53.070 8.267 1.00 56.06 507 ARG A C 1
ATOM 3951 O O . ARG A 1 507 ? 30.999 53.823 7.602 1.00 56.06 507 ARG A O 1
ATOM 3958 N N . ALA A 1 508 ? 29.863 53.407 9.481 1.00 53.66 508 ALA A N 1
ATOM 3959 C CA . ALA A 1 508 ? 30.486 54.497 10.235 1.00 53.66 508 ALA A CA 1
ATOM 3960 C C . ALA A 1 508 ? 31.904 54.081 10.700 1.00 53.66 508 ALA A C 1
ATOM 3962 O O . ALA A 1 508 ? 32.060 52.973 11.233 1.00 53.66 508 ALA A O 1
ATOM 3963 N N . PRO A 1 509 ? 32.942 54.928 10.546 1.00 50.38 509 PRO A N 1
ATOM 3964 C CA . PRO A 1 509 ? 34.296 54.591 10.976 1.00 50.38 509 PRO A CA 1
ATOM 3965 C C . PRO A 1 509 ? 34.367 54.468 12.507 1.00 50.38 509 PRO A C 1
ATOM 3967 O O . PRO A 1 509 ? 33.965 55.373 13.231 1.00 50.38 509 PRO A O 1
ATOM 3970 N N . GLY A 1 510 ? 34.886 53.339 13.005 1.00 52.97 510 GLY A N 1
ATOM 3971 C CA . GLY A 1 510 ? 35.184 53.129 14.432 1.00 52.97 510 GLY A CA 1
ATOM 3972 C C . GLY A 1 510 ? 34.323 52.100 15.178 1.00 52.97 510 GLY A C 1
ATOM 3973 O O . GLY A 1 510 ? 34.695 51.698 16.280 1.00 52.97 510 GLY A O 1
ATOM 3974 N N . ARG A 1 511 ? 33.218 51.592 14.609 1.00 46.75 511 ARG A N 1
ATOM 3975 C CA . ARG A 1 511 ? 32.508 50.434 15.194 1.00 46.75 511 ARG A CA 1
ATOM 3976 C C . ARG A 1 511 ? 33.153 49.119 14.743 1.00 46.75 511 ARG A C 1
ATOM 3978 O O . ARG A 1 511 ? 33.299 48.881 13.547 1.00 46.75 511 ARG A O 1
ATOM 3985 N N . ARG A 1 512 ? 33.500 48.246 15.703 1.00 45.88 512 ARG A N 1
ATOM 3986 C CA . ARG A 1 512 ? 33.927 46.859 15.424 1.00 45.88 512 ARG A CA 1
ATOM 3987 C C . ARG A 1 512 ? 32.865 46.158 14.561 1.00 45.88 512 ARG A C 1
ATOM 3989 O O . ARG A 1 512 ? 31.676 46.384 14.802 1.00 45.88 512 ARG A O 1
ATOM 3996 N N . PRO A 1 513 ? 33.258 45.312 13.591 1.00 45.22 513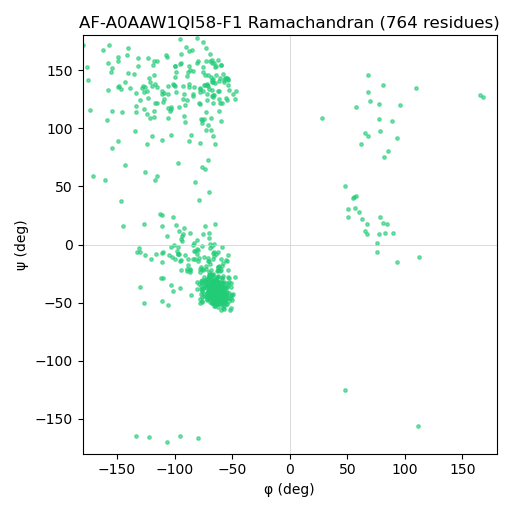 PRO A N 1
ATOM 3997 C CA . PRO A 1 513 ? 32.300 44.641 12.724 1.00 45.22 513 PRO A CA 1
ATOM 3998 C C . PRO A 1 513 ? 31.378 43.747 13.558 1.00 45.22 513 PRO A C 1
ATOM 4000 O O . PRO A 1 513 ? 31.815 42.758 14.143 1.00 45.22 513 PRO A O 1
ATOM 4003 N N . ARG A 1 514 ? 30.082 44.076 13.590 1.00 43.53 514 ARG A N 1
ATOM 4004 C CA . ARG A 1 514 ? 29.059 43.055 13.835 1.00 43.53 514 ARG A CA 1
ATOM 4005 C C . ARG A 1 514 ? 29.085 42.128 12.624 1.00 43.53 514 ARG A C 1
ATOM 4007 O O . ARG A 1 514 ? 29.022 42.614 11.497 1.00 43.53 514 ARG A O 1
ATOM 4014 N N . ALA A 1 515 ? 29.179 40.823 12.859 1.00 47.12 515 ALA A N 1
ATOM 4015 C CA . ALA A 1 515 ? 29.125 39.808 11.814 1.00 47.12 515 ALA A CA 1
ATOM 4016 C C . ALA A 1 515 ? 27.699 39.698 11.239 1.00 47.12 515 ALA A C 1
ATOM 4018 O O . ALA A 1 515 ? 26.974 38.750 11.510 1.00 47.12 515 ALA A O 1
ATOM 4019 N N . GLY A 1 516 ? 27.288 40.698 10.455 1.00 52.53 516 GLY A N 1
ATOM 4020 C CA . GLY A 1 516 ? 26.117 40.640 9.578 1.00 52.53 516 GLY A CA 1
ATOM 4021 C C . GLY A 1 516 ? 26.473 39.949 8.264 1.00 52.53 516 GLY A C 1
ATOM 4022 O O . GLY A 1 516 ? 26.342 40.558 7.202 1.00 52.53 516 GLY A O 1
ATOM 4023 N N . GLY A 1 517 ? 27.027 38.737 8.357 1.00 61.22 517 GLY A N 1
ATOM 4024 C CA . GLY A 1 517 ? 27.282 37.884 7.198 1.00 61.22 517 GLY A CA 1
ATOM 4025 C C . GLY A 1 517 ? 25.968 37.413 6.578 1.00 61.22 517 GLY A C 1
ATOM 4026 O O . GLY A 1 517 ? 24.942 37.387 7.259 1.00 61.22 517 GLY A O 1
ATOM 4027 N N . LEU A 1 518 ? 26.000 37.060 5.290 1.00 71.06 518 LEU A N 1
ATOM 4028 C CA . LEU A 1 518 ? 24.860 36.423 4.632 1.00 71.06 518 LEU A CA 1
ATOM 4029 C C . LEU A 1 518 ? 24.477 35.160 5.410 1.00 71.06 518 LEU A C 1
ATOM 4031 O O . LEU A 1 518 ? 25.354 34.441 5.893 1.00 71.06 518 LEU A O 1
ATOM 4035 N N . ALA A 1 519 ? 23.181 34.881 5.498 1.00 83.00 519 ALA A N 1
ATOM 4036 C CA . ALA A 1 519 ? 22.724 33.581 5.966 1.00 83.00 519 ALA A CA 1
ATOM 4037 C C . ALA A 1 519 ? 23.101 32.483 4.944 1.00 83.00 519 ALA A C 1
ATOM 4039 O O . ALA A 1 519 ? 23.399 32.776 3.783 1.00 83.00 519 ALA A O 1
ATOM 4040 N N . ALA A 1 520 ? 23.151 31.222 5.380 1.00 82.31 520 ALA A N 1
ATOM 4041 C CA . ALA A 1 520 ? 23.645 30.120 4.548 1.00 82.31 520 ALA A CA 1
ATOM 4042 C C . ALA A 1 520 ? 22.802 29.899 3.277 1.00 82.31 520 ALA A C 1
ATOM 4044 O O . ALA A 1 520 ? 23.370 29.661 2.213 1.00 82.31 520 ALA A O 1
ATOM 4045 N N . ASP A 1 521 ? 21.478 30.082 3.375 1.00 83.38 521 ASP A N 1
ATOM 4046 C CA . ASP A 1 521 ? 20.532 30.103 2.248 1.00 83.38 521 ASP A CA 1
ATOM 4047 C C . ASP A 1 521 ? 20.910 31.177 1.220 1.00 83.38 521 ASP A C 1
ATOM 4049 O O . ASP A 1 521 ? 21.008 30.906 0.028 1.00 83.38 521 ASP A O 1
ATOM 4053 N N . GLN A 1 522 ? 21.202 32.390 1.691 1.00 86.25 522 GLN A N 1
ATOM 4054 C CA . GLN A 1 522 ? 21.549 33.529 0.843 1.00 86.25 522 GLN A CA 1
ATOM 4055 C C . GLN A 1 522 ? 22.908 33.358 0.157 1.00 86.25 522 GLN A C 1
ATOM 4057 O O . GLN A 1 522 ? 23.093 33.847 -0.956 1.00 86.25 522 GLN A O 1
ATOM 4062 N N . LEU A 1 523 ? 23.867 32.698 0.813 1.00 86.69 523 LEU A N 1
ATOM 4063 C CA . LEU A 1 523 ? 25.163 32.375 0.213 1.00 86.69 523 LEU A CA 1
ATOM 4064 C C . LEU A 1 523 ? 25.016 31.304 -0.876 1.00 86.69 523 LEU A C 1
ATOM 4066 O O . LEU A 1 523 ? 25.578 31.464 -1.958 1.00 86.69 523 LEU A O 1
ATOM 4070 N N . PHE A 1 524 ? 24.229 30.260 -0.608 1.00 89.62 524 PHE A N 1
ATOM 4071 C CA . PHE A 1 524 ? 23.924 29.205 -1.572 1.00 89.62 524 PHE A CA 1
ATOM 4072 C C . PHE A 1 524 ? 23.200 29.757 -2.811 1.00 89.62 524 PHE A C 1
ATOM 4074 O O . PHE A 1 524 ? 23.654 29.519 -3.930 1.00 89.62 524 PHE A O 1
ATOM 4081 N N . ASP A 1 525 ? 22.162 30.583 -2.626 1.00 88.00 525 ASP A N 1
ATOM 4082 C CA . ASP A 1 525 ? 21.430 31.246 -3.720 1.00 88.00 525 ASP A CA 1
ATOM 4083 C C . ASP A 1 525 ? 22.371 32.054 -4.636 1.00 88.00 525 ASP A C 1
ATOM 4085 O O . ASP A 1 525 ? 22.267 32.005 -5.864 1.00 88.00 525 ASP A O 1
ATOM 4089 N N . VAL A 1 526 ? 23.315 32.797 -4.042 1.00 88.62 526 VAL A N 1
ATOM 4090 C CA . VAL A 1 526 ? 24.313 33.590 -4.778 1.00 88.62 526 VAL A CA 1
ATOM 4091 C C . VAL A 1 526 ? 25.271 32.698 -5.566 1.00 88.62 526 VAL A C 1
ATOM 4093 O O . VAL A 1 526 ? 25.570 33.011 -6.718 1.00 88.62 526 VAL A O 1
ATOM 4096 N N . LEU A 1 527 ? 25.734 31.589 -4.985 1.00 91.44 527 LEU A N 1
ATOM 4097 C CA . LEU A 1 527 ? 26.612 30.648 -5.683 1.00 91.44 527 LEU A CA 1
ATOM 4098 C C . LEU A 1 527 ? 25.888 29.935 -6.831 1.00 91.44 527 LEU A C 1
ATOM 4100 O O . LEU A 1 527 ? 26.468 29.834 -7.908 1.00 91.44 527 LEU A O 1
ATOM 4104 N N . CYS A 1 528 ? 24.622 29.545 -6.664 1.00 90.19 528 CYS A N 1
ATOM 4105 C CA . CYS A 1 528 ? 23.819 28.956 -7.741 1.00 90.19 528 CYS A CA 1
ATOM 4106 C C . CYS A 1 528 ? 23.673 29.917 -8.931 1.00 90.19 528 CYS A C 1
ATOM 4108 O O . CYS A 1 528 ? 23.964 29.544 -10.064 1.00 90.19 528 CYS A O 1
ATOM 4110 N N . VAL A 1 529 ? 23.321 31.187 -8.686 1.00 90.19 529 VAL A N 1
ATOM 4111 C CA . VAL A 1 529 ? 23.220 32.206 -9.751 1.00 90.19 529 VAL A CA 1
ATOM 4112 C C . VAL A 1 529 ? 24.563 32.430 -10.461 1.00 90.19 529 VAL A C 1
ATOM 4114 O O . VAL A 1 529 ? 24.591 32.581 -11.684 1.00 90.19 529 VAL A O 1
ATOM 4117 N N . LEU A 1 530 ? 25.684 32.415 -9.732 1.00 92.00 530 LEU A N 1
ATOM 4118 C CA . LEU A 1 530 ? 27.020 32.521 -10.328 1.00 92.00 530 LEU A CA 1
ATOM 4119 C C . LEU A 1 530 ? 27.391 31.280 -11.157 1.00 92.00 530 LEU A C 1
ATOM 4121 O O . LEU A 1 530 ? 27.945 31.433 -12.245 1.00 92.00 530 LEU A O 1
ATOM 4125 N N . ILE A 1 531 ? 27.065 30.075 -10.683 1.00 94.44 531 ILE A N 1
ATOM 4126 C CA . ILE A 1 531 ? 27.330 28.806 -11.376 1.00 94.44 531 ILE A CA 1
ATOM 4127 C C . ILE A 1 531 ? 26.499 28.702 -12.659 1.00 94.44 531 ILE A C 1
ATOM 4129 O O . ILE A 1 531 ? 27.057 28.425 -13.724 1.00 94.44 531 ILE A O 1
ATOM 4133 N N . PHE A 1 532 ? 25.199 28.995 -12.603 1.00 90.62 532 PHE A N 1
ATOM 4134 C CA . PHE A 1 532 ? 24.334 29.007 -13.786 1.00 90.62 532 PHE A CA 1
ATOM 4135 C C . PHE A 1 532 ? 24.736 30.107 -14.777 1.00 90.62 532 PHE A C 1
ATOM 4137 O O . PHE A 1 532 ? 24.808 29.853 -15.979 1.00 90.62 532 PHE A O 1
ATOM 4144 N N . GLY A 1 533 ? 25.090 31.304 -14.296 1.00 92.44 533 GLY A N 1
ATOM 4145 C CA . GLY A 1 533 ? 25.590 32.392 -15.142 1.00 92.44 533 GLY A CA 1
ATOM 4146 C C . GLY A 1 533 ? 26.912 32.057 -15.844 1.00 92.44 533 GLY A C 1
ATOM 4147 O O . GLY A 1 533 ? 27.061 32.319 -17.039 1.00 92.44 533 GLY A O 1
ATOM 4148 N N . ALA A 1 534 ? 27.856 31.432 -15.133 1.00 93.88 534 ALA A N 1
ATOM 4149 C CA . ALA A 1 534 ? 29.114 30.955 -15.706 1.00 93.88 534 ALA A CA 1
ATOM 4150 C C . ALA A 1 534 ? 28.883 29.822 -16.720 1.00 93.88 534 ALA A C 1
ATOM 4152 O O . ALA A 1 534 ? 29.442 29.862 -17.815 1.00 93.88 534 ALA A O 1
ATOM 4153 N N . THR A 1 535 ? 28.007 28.867 -16.396 1.00 94.38 535 THR A N 1
ATOM 4154 C CA . THR A 1 535 ? 27.617 27.766 -17.290 1.00 94.38 535 THR A CA 1
ATOM 4155 C C . THR A 1 535 ? 27.004 28.294 -18.582 1.00 94.38 535 THR A C 1
ATOM 4157 O O . THR A 1 535 ? 27.461 27.941 -19.665 1.00 94.38 535 THR A O 1
ATOM 4160 N N . PHE A 1 536 ? 26.038 29.210 -18.493 1.00 91.56 536 PHE A N 1
ATOM 4161 C CA . PHE A 1 536 ? 25.445 29.871 -19.657 1.00 91.56 536 PHE A CA 1
ATOM 4162 C C . PHE A 1 536 ? 26.495 30.605 -20.505 1.00 91.56 536 PHE A C 1
ATOM 4164 O O . PHE A 1 536 ? 26.468 30.530 -21.734 1.00 91.56 536 PHE A O 1
ATOM 4171 N N . GLY A 1 537 ? 27.455 31.271 -19.856 1.00 92.75 537 GLY A N 1
ATOM 4172 C CA . GLY A 1 537 ? 28.595 31.900 -20.522 1.00 92.75 537 GLY A CA 1
ATOM 4173 C C . GLY A 1 537 ? 29.457 30.910 -21.312 1.00 92.75 537 GLY A C 1
ATOM 4174 O O . GLY A 1 537 ? 29.829 31.214 -22.442 1.00 92.75 537 GLY A O 1
ATOM 4175 N N . VAL A 1 538 ? 29.729 29.724 -20.755 1.00 91.81 538 VAL A N 1
ATOM 4176 C CA . VAL A 1 538 ? 30.484 28.648 -21.423 1.00 91.81 538 VAL A CA 1
ATOM 4177 C C . VAL A 1 538 ? 29.680 28.019 -22.562 1.00 91.81 538 VAL A C 1
ATOM 4179 O O . VAL A 1 538 ? 30.206 27.884 -23.664 1.00 91.81 538 VAL A O 1
ATOM 4182 N N . LEU A 1 539 ? 28.404 27.688 -22.345 1.00 89.31 539 LEU A N 1
ATOM 4183 C CA . LEU A 1 539 ? 27.553 27.072 -23.372 1.00 89.31 539 LEU A CA 1
ATOM 4184 C C . LEU A 1 539 ? 27.351 27.991 -24.586 1.00 89.31 539 LEU A C 1
ATOM 4186 O O . LEU A 1 539 ? 27.312 27.503 -25.710 1.00 89.31 539 LEU A O 1
ATOM 4190 N N . ARG A 1 540 ? 27.332 29.321 -24.406 1.00 89.00 540 ARG A N 1
ATOM 4191 C CA . ARG A 1 540 ? 27.330 30.279 -25.531 1.00 89.00 540 ARG A CA 1
ATOM 4192 C C . ARG A 1 540 ? 28.573 30.222 -26.427 1.00 89.00 540 ARG A C 1
ATOM 4194 O O . ARG A 1 540 ? 28.517 30.733 -27.543 1.00 89.00 540 ARG A O 1
ATOM 4201 N N . LEU A 1 541 ? 29.687 29.652 -25.962 1.00 88.31 541 LEU A N 1
ATOM 4202 C CA . LEU A 1 541 ? 30.889 29.460 -26.783 1.00 88.31 541 LEU A CA 1
ATOM 4203 C C . LEU A 1 541 ? 30.758 28.254 -27.727 1.00 88.31 541 LEU A C 1
ATOM 4205 O O . LEU A 1 541 ? 31.579 28.104 -28.630 1.00 88.31 541 LEU A O 1
ATOM 4209 N N . LEU A 1 542 ? 29.740 27.409 -27.533 1.00 83.44 542 LEU A N 1
ATOM 4210 C CA . LEU A 1 542 ? 29.450 26.252 -28.371 1.00 83.44 542 LEU A CA 1
ATOM 4211 C C . LEU A 1 542 ? 28.463 26.650 -29.486 1.00 83.44 542 LEU A C 1
ATOM 4213 O O . LEU A 1 542 ? 27.292 26.914 -29.205 1.00 83.44 542 LEU A O 1
ATOM 4217 N N . PRO A 1 543 ? 28.882 26.699 -30.764 1.00 80.38 543 PRO A N 1
ATOM 4218 C CA . PRO A 1 543 ? 27.973 27.016 -31.859 1.00 80.38 543 PRO A CA 1
ATOM 4219 C C . PRO A 1 543 ? 26.996 25.856 -32.103 1.00 80.38 543 PRO A C 1
ATOM 4221 O O . PRO A 1 543 ? 27.350 24.866 -32.745 1.00 80.38 543 PRO A O 1
ATOM 4224 N N . ALA A 1 544 ? 25.751 26.001 -31.634 1.00 76.81 544 ALA A N 1
ATOM 4225 C CA . ALA A 1 544 ? 24.686 24.997 -31.761 1.00 76.81 544 ALA A CA 1
ATOM 4226 C C . ALA A 1 544 ? 24.522 24.472 -33.201 1.00 76.81 544 ALA A C 1
ATOM 4228 O O . ALA A 1 544 ? 24.502 23.265 -33.421 1.00 76.81 544 ALA A O 1
ATOM 4229 N N . GLY A 1 545 ? 24.551 25.359 -34.204 1.00 76.31 545 GLY A N 1
ATOM 4230 C CA . GLY A 1 545 ? 24.500 24.961 -35.615 1.00 76.31 545 GLY A CA 1
ATOM 4231 C C . GLY A 1 545 ? 25.638 24.021 -36.047 1.00 76.31 545 GLY A C 1
ATOM 4232 O O . GLY A 1 545 ? 25.412 23.125 -36.855 1.00 76.31 545 GLY A O 1
ATOM 4233 N N . ALA A 1 546 ? 26.846 24.156 -35.487 1.00 80.62 546 ALA A N 1
ATOM 4234 C CA . ALA A 1 546 ? 27.946 23.234 -35.780 1.00 80.62 546 ALA A CA 1
ATOM 4235 C C . ALA A 1 546 ? 27.729 21.861 -35.126 1.00 80.62 546 ALA A C 1
ATOM 4237 O O . ALA A 1 546 ? 28.020 20.845 -35.753 1.00 80.62 546 ALA A O 1
ATOM 4238 N N . ILE A 1 547 ? 27.172 21.826 -33.908 1.00 81.94 547 ILE A N 1
ATOM 4239 C CA . ILE A 1 547 ? 26.769 20.582 -33.230 1.00 81.94 547 ILE A CA 1
ATOM 4240 C C . ILE A 1 547 ? 25.677 19.879 -34.046 1.00 81.94 547 ILE A C 1
ATOM 4242 O O . ILE A 1 547 ? 25.790 18.685 -34.310 1.00 81.94 547 ILE A O 1
ATOM 4246 N N . TYR A 1 548 ? 24.674 20.623 -34.519 1.00 81.94 548 TYR A N 1
ATOM 4247 C CA . TYR A 1 548 ? 23.606 20.120 -35.384 1.00 81.94 548 TYR A CA 1
ATOM 4248 C C . TYR A 1 548 ? 24.139 19.523 -36.697 1.00 81.94 548 TYR A C 1
ATOM 4250 O O . TYR A 1 548 ? 23.789 18.394 -37.039 1.00 81.94 548 TYR A O 1
ATOM 4258 N N . PHE A 1 549 ? 25.013 20.229 -37.428 1.00 81.38 549 PHE A N 1
ATOM 4259 C CA . PHE A 1 549 ? 25.601 19.692 -38.664 1.00 81.38 549 PHE A CA 1
ATOM 4260 C C . PHE A 1 549 ? 26.503 18.479 -38.403 1.00 81.38 549 PHE A C 1
ATOM 4262 O O . PHE A 1 549 ? 26.405 17.490 -39.126 1.00 81.38 549 PHE A O 1
ATOM 4269 N N . TRP A 1 550 ? 27.313 18.506 -37.342 1.00 82.69 550 TRP A N 1
ATOM 4270 C CA . TRP A 1 550 ? 28.155 17.373 -36.955 1.00 82.69 550 TRP A CA 1
ATOM 4271 C C . TRP A 1 550 ? 27.324 16.133 -36.590 1.00 82.69 550 TRP A C 1
ATOM 4273 O O . TRP A 1 550 ? 27.594 15.044 -37.096 1.00 82.69 550 TRP A O 1
ATOM 4283 N N . LEU A 1 551 ? 26.260 16.296 -35.794 1.00 79.94 551 LEU A N 1
ATOM 4284 C CA . LEU A 1 551 ? 25.305 15.225 -35.494 1.00 79.94 551 LEU A CA 1
ATOM 4285 C C . LEU A 1 551 ? 24.624 14.716 -36.766 1.00 79.94 551 LEU A C 1
ATOM 4287 O O . LEU A 1 551 ? 24.536 13.506 -36.961 1.00 79.94 551 LEU A O 1
ATOM 4291 N N . LYS A 1 552 ? 24.178 15.605 -37.658 1.00 79.25 552 LYS A N 1
ATOM 4292 C CA . LYS A 1 552 ? 23.532 15.244 -38.930 1.00 79.25 552 LYS A CA 1
ATOM 4293 C C . LYS A 1 552 ? 24.438 14.401 -39.835 1.00 79.25 552 LYS A C 1
ATOM 4295 O O . LYS A 1 552 ? 23.962 13.433 -40.427 1.00 79.25 552 LYS A O 1
ATOM 4300 N N . ASP A 1 553 ? 25.726 14.725 -39.913 1.00 78.25 553 ASP A N 1
ATOM 4301 C CA . ASP A 1 553 ? 26.704 13.942 -40.678 1.00 78.25 553 ASP A CA 1
ATOM 4302 C C . ASP A 1 553 ? 27.021 12.596 -40.003 1.00 78.25 553 ASP A C 1
ATOM 4304 O O . ASP A 1 553 ? 27.161 11.577 -40.683 1.00 78.25 553 ASP A O 1
ATOM 4308 N N . LEU A 1 554 ? 27.048 12.552 -38.667 1.00 73.25 554 LEU A N 1
ATOM 4309 C CA . LEU A 1 554 ? 27.236 11.322 -37.887 1.00 73.25 554 LEU A CA 1
ATOM 4310 C C . LEU A 1 554 ? 26.033 10.355 -37.991 1.00 73.25 554 LEU A C 1
ATOM 4312 O O . LEU A 1 554 ? 26.198 9.134 -37.919 1.00 73.25 554 LEU A O 1
ATOM 4316 N N . THR A 1 555 ? 24.819 10.888 -38.159 1.00 66.81 555 THR A N 1
ATOM 4317 C CA . THR A 1 555 ? 23.540 10.168 -37.982 1.00 66.81 555 THR A CA 1
ATOM 4318 C C . THR A 1 555 ? 22.757 9.914 -39.277 1.00 66.81 555 THR A C 1
ATOM 4320 O O . THR A 1 555 ? 21.550 9.674 -39.248 1.00 66.81 555 THR A O 1
ATOM 4323 N N . GLN A 1 556 ? 23.438 9.858 -40.428 1.00 68.12 556 GLN A N 1
ATOM 4324 C CA . GLN A 1 556 ? 22.818 9.530 -41.729 1.00 68.12 556 GLN A CA 1
ATOM 4325 C C . GLN A 1 556 ? 22.101 8.156 -41.772 1.00 68.12 556 GLN A C 1
ATOM 4327 O O . GLN A 1 556 ? 21.284 7.899 -42.660 1.00 68.12 556 GLN A O 1
ATOM 4332 N N . GLU A 1 557 ? 22.369 7.273 -40.805 1.00 72.88 557 GLU A N 1
ATOM 4333 C CA . GLU A 1 557 ? 21.719 5.970 -40.641 1.00 72.88 557 GLU A CA 1
ATOM 4334 C C . GLU A 1 557 ? 20.919 5.904 -39.333 1.00 72.88 557 GLU A C 1
ATOM 4336 O O . GLU A 1 557 ? 21.421 6.239 -38.261 1.00 72.88 557 GLU A O 1
ATOM 4341 N N . PHE A 1 558 ? 19.695 5.369 -39.412 1.00 69.56 55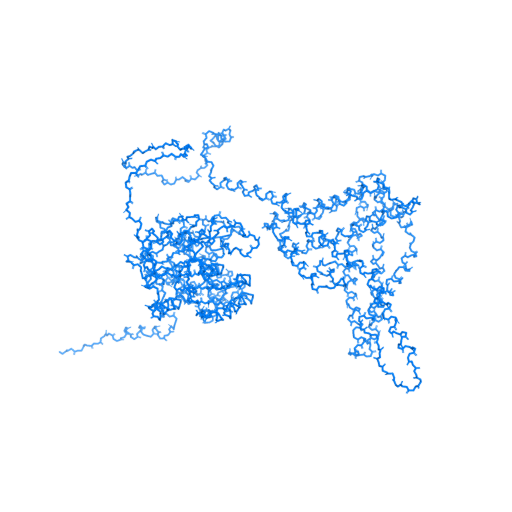8 PHE A N 1
ATOM 4342 C CA . PHE A 1 558 ? 18.767 5.244 -38.280 1.00 69.56 558 PHE A CA 1
ATOM 4343 C C . PHE A 1 558 ? 19.380 4.542 -37.053 1.00 69.56 558 PHE A C 1
ATOM 4345 O O . PHE A 1 558 ? 19.212 5.007 -35.930 1.00 69.56 558 PHE A O 1
ATOM 4352 N N . LEU A 1 559 ? 20.151 3.468 -37.267 1.00 71.75 559 LEU A N 1
ATOM 4353 C CA . LEU A 1 559 ? 20.804 2.725 -36.184 1.00 71.75 559 LEU A CA 1
ATOM 4354 C C . LEU A 1 559 ? 21.830 3.582 -35.418 1.00 71.75 559 LEU A C 1
ATOM 4356 O O . LEU A 1 559 ? 21.933 3.469 -34.200 1.00 71.75 559 LEU A O 1
ATOM 4360 N N . LYS A 1 560 ? 22.561 4.467 -36.113 1.00 79.12 560 LYS A N 1
ATOM 4361 C CA . LYS A 1 560 ? 23.526 5.386 -35.486 1.00 79.12 560 LYS A CA 1
ATOM 4362 C C . LYS A 1 560 ? 22.807 6.460 -34.673 1.00 79.12 560 LYS A C 1
ATOM 4364 O O . LYS A 1 560 ? 23.202 6.719 -33.542 1.00 79.12 560 LYS A O 1
ATOM 4369 N N . LEU A 1 561 ? 21.725 7.025 -35.217 1.00 79.94 561 LEU A N 1
ATOM 4370 C CA . LEU A 1 561 ? 20.894 8.011 -34.518 1.00 79.94 561 LEU A CA 1
ATOM 4371 C C . LEU A 1 561 ? 20.296 7.440 -33.220 1.00 79.94 561 LEU A C 1
ATOM 4373 O O . LEU A 1 561 ? 20.337 8.108 -32.192 1.00 79.94 561 LEU A O 1
ATOM 4377 N N . HIS A 1 562 ? 19.826 6.188 -33.244 1.00 79.38 562 HIS A N 1
ATOM 4378 C CA . HIS A 1 562 ? 19.334 5.492 -32.052 1.00 79.38 562 HIS A CA 1
ATOM 4379 C C . HIS A 1 562 ? 20.413 5.329 -30.978 1.00 79.38 562 HIS A C 1
ATOM 4381 O O . HIS A 1 562 ? 20.180 5.647 -29.817 1.00 79.38 562 HIS A O 1
ATOM 4387 N N . VAL A 1 563 ? 21.605 4.847 -31.347 1.00 83.31 563 VAL A N 1
ATOM 4388 C CA . VAL A 1 563 ? 22.704 4.663 -30.383 1.00 83.31 563 VAL A CA 1
ATOM 4389 C C . VAL A 1 563 ? 23.133 5.996 -29.764 1.00 83.31 563 VAL A C 1
ATOM 4391 O O . VAL A 1 563 ? 23.380 6.044 -28.562 1.00 83.31 563 VAL A O 1
ATOM 4394 N N . VAL A 1 564 ? 23.174 7.081 -30.547 1.00 83.44 564 VAL A N 1
ATOM 4395 C CA . VAL A 1 564 ? 23.476 8.428 -30.033 1.00 83.44 564 VAL A CA 1
ATOM 4396 C C . VAL A 1 564 ? 22.390 8.908 -29.066 1.00 83.44 564 VAL A C 1
ATOM 4398 O O . VAL A 1 564 ? 22.733 9.369 -27.982 1.00 83.44 564 VAL A O 1
ATOM 4401 N N . HIS A 1 565 ? 21.106 8.740 -29.405 1.00 82.12 565 HIS A N 1
ATOM 4402 C CA . HIS A 1 565 ? 19.988 9.096 -28.525 1.00 82.12 565 HIS A CA 1
ATOM 4403 C C . HIS A 1 565 ? 20.079 8.378 -27.170 1.00 82.12 565 HIS A C 1
ATOM 4405 O O . HIS A 1 565 ? 20.160 9.035 -26.134 1.00 82.12 565 HIS A O 1
ATOM 4411 N N . SER A 1 566 ? 20.158 7.042 -27.173 1.00 82.94 566 SER A N 1
ATOM 4412 C CA . SER A 1 566 ? 20.259 6.251 -25.938 1.00 82.94 566 SER A CA 1
ATOM 4413 C C . SER A 1 566 ? 21.526 6.565 -25.134 1.00 82.94 566 SER A C 1
ATOM 4415 O O . SER A 1 566 ? 21.493 6.554 -23.909 1.00 82.94 566 SER A O 1
ATOM 4417 N N . ALA A 1 567 ? 22.655 6.856 -25.792 1.00 86.38 567 ALA A N 1
ATOM 4418 C CA . ALA A 1 567 ? 23.881 7.233 -25.090 1.00 86.38 567 ALA A CA 1
ATOM 4419 C C . ALA A 1 567 ? 23.733 8.580 -24.369 1.00 86.38 567 ALA A C 1
ATOM 4421 O O . ALA A 1 567 ? 24.129 8.695 -23.211 1.00 86.38 567 ALA A O 1
ATOM 4422 N N . VAL A 1 568 ? 23.147 9.583 -25.029 1.00 86.75 568 VAL A N 1
ATOM 4423 C CA . VAL A 1 568 ? 22.907 10.907 -24.438 1.00 86.75 568 VAL A CA 1
ATOM 4424 C C . VAL A 1 568 ? 21.925 10.822 -23.267 1.00 86.75 568 VAL A C 1
ATOM 4426 O O . VAL A 1 568 ? 22.193 11.414 -22.229 1.00 86.75 568 VAL A O 1
ATOM 4429 N N . GLU A 1 569 ? 20.862 10.026 -23.381 1.00 83.38 569 GLU A N 1
ATOM 4430 C CA . GLU A 1 569 ? 19.905 9.779 -22.291 1.00 83.38 569 GLU A CA 1
ATOM 4431 C C . GLU A 1 569 ? 20.564 9.117 -21.062 1.00 83.38 569 GLU A C 1
ATOM 4433 O O . GLU A 1 569 ? 20.333 9.521 -19.922 1.00 83.38 569 GLU A O 1
ATOM 4438 N N . ILE A 1 570 ? 21.453 8.139 -21.278 1.00 87.12 570 ILE A N 1
ATOM 4439 C CA . ILE A 1 570 ? 22.244 7.526 -20.198 1.00 87.12 570 ILE A CA 1
ATOM 4440 C C . ILE A 1 570 ? 23.171 8.565 -19.550 1.00 87.12 570 ILE A C 1
ATOM 4442 O O . ILE A 1 570 ? 23.289 8.601 -18.324 1.00 87.12 570 ILE A O 1
ATOM 4446 N N . PHE A 1 571 ? 23.825 9.419 -20.344 1.00 90.12 571 PHE A N 1
ATOM 4447 C CA . PHE A 1 571 ? 24.672 10.485 -19.808 1.00 90.12 571 PHE A CA 1
ATOM 4448 C C . PHE A 1 571 ? 23.878 11.553 -19.051 1.00 90.12 571 PHE A C 1
ATOM 4450 O O . PHE A 1 571 ? 24.406 12.073 -18.073 1.00 90.12 571 PHE A O 1
ATOM 4457 N N . ASP A 1 572 ? 22.639 11.850 -19.446 1.00 87.62 572 ASP A N 1
ATOM 4458 C CA . ASP A 1 572 ? 21.757 12.789 -18.744 1.00 87.62 572 ASP A CA 1
ATOM 4459 C C . ASP A 1 572 ? 21.395 12.250 -17.356 1.00 87.62 572 ASP A C 1
ATOM 4461 O O . ASP A 1 572 ? 21.707 12.878 -16.342 1.00 87.62 572 ASP A O 1
ATOM 4465 N N . LYS A 1 573 ? 20.886 11.012 -17.297 1.00 86.00 573 LYS A N 1
ATOM 4466 C CA . LYS A 1 573 ? 20.544 10.318 -16.043 1.00 86.00 573 LYS A CA 1
ATOM 4467 C C . LYS A 1 573 ? 21.746 10.208 -15.088 1.00 86.00 573 LYS A C 1
ATOM 4469 O O . LYS A 1 573 ? 21.587 10.373 -13.880 1.00 86.00 573 LYS A O 1
ATOM 4474 N N . ILE A 1 574 ? 22.959 9.993 -15.610 1.00 89.56 574 ILE A N 1
ATOM 4475 C CA . ILE A 1 574 ? 24.203 9.987 -14.814 1.00 89.56 574 ILE A CA 1
ATOM 4476 C C . ILE A 1 574 ? 24.600 11.401 -14.358 1.00 89.56 574 ILE A C 1
ATOM 4478 O O . ILE A 1 574 ? 24.960 11.592 -13.195 1.00 89.56 574 ILE A O 1
ATOM 4482 N N . ALA A 1 575 ? 24.579 12.388 -15.256 1.00 90.38 575 ALA A N 1
ATOM 4483 C CA . ALA A 1 575 ? 25.023 13.748 -14.958 1.00 90.38 575 ALA A CA 1
ATOM 4484 C C . ALA A 1 575 ? 24.096 14.438 -13.950 1.00 90.38 575 ALA A C 1
ATOM 4486 O O . ALA A 1 575 ? 24.595 15.041 -13.001 1.00 90.38 575 ALA A O 1
ATOM 4487 N N . CYS A 1 576 ? 22.779 14.280 -14.107 1.00 87.44 576 CYS A N 1
ATOM 4488 C CA . CYS A 1 576 ? 21.771 14.785 -13.181 1.00 87.44 576 CYS A CA 1
ATOM 4489 C C . CYS A 1 576 ? 22.026 14.281 -11.749 1.00 87.44 576 CYS A C 1
ATOM 4491 O O . CYS A 1 576 ? 22.180 15.095 -10.840 1.00 87.44 576 CYS A O 1
ATOM 4493 N N . ALA A 1 577 ? 22.207 12.966 -11.558 1.00 87.94 577 ALA A N 1
ATOM 4494 C CA . ALA A 1 577 ? 22.485 12.384 -10.241 1.00 87.94 577 ALA A CA 1
ATOM 4495 C C . ALA A 1 577 ? 23.724 13.006 -9.561 1.00 87.94 577 ALA A C 1
ATOM 4497 O O . ALA A 1 577 ? 23.655 13.434 -8.410 1.00 87.94 577 ALA A O 1
ATOM 4498 N N . PHE A 1 578 ? 24.842 13.142 -10.286 1.00 91.81 578 PHE A N 1
ATOM 4499 C CA . PHE A 1 578 ? 26.047 13.781 -9.739 1.00 91.81 578 PHE A CA 1
ATOM 4500 C C . PHE A 1 578 ? 25.878 15.288 -9.481 1.00 91.81 578 PHE A C 1
ATOM 4502 O O . PHE A 1 578 ? 26.467 15.813 -8.531 1.00 91.81 578 PHE A O 1
ATOM 4509 N N . VAL A 1 579 ? 25.103 16.000 -10.306 1.00 91.69 579 VAL A N 1
ATOM 4510 C CA . VAL A 1 579 ? 24.808 17.428 -10.103 1.00 91.69 579 VAL A CA 1
ATOM 4511 C C . VAL A 1 579 ? 24.023 17.633 -8.806 1.00 91.69 579 VAL A C 1
ATOM 4513 O O . VAL A 1 579 ? 24.424 18.479 -8.004 1.00 91.69 579 VAL A O 1
ATOM 4516 N N . VAL A 1 580 ? 22.985 16.832 -8.554 1.00 88.38 580 VAL A N 1
ATOM 4517 C CA . VAL A 1 580 ? 22.153 16.893 -7.337 1.00 88.38 580 VAL A CA 1
ATOM 4518 C C . VAL A 1 580 ? 22.994 16.673 -6.078 1.00 88.38 580 VAL A C 1
ATOM 4520 O O . VAL A 1 580 ? 23.016 17.540 -5.199 1.00 88.38 580 VAL A O 1
ATOM 4523 N N . ASP A 1 581 ? 23.775 15.588 -6.035 1.00 90.94 581 ASP A N 1
ATOM 4524 C CA . ASP A 1 581 ? 24.692 15.286 -4.925 1.00 90.94 581 ASP A CA 1
ATOM 4525 C C . ASP A 1 581 ? 25.676 16.446 -4.669 1.00 90.94 581 ASP A C 1
ATOM 4527 O O . ASP A 1 581 ? 25.957 16.816 -3.522 1.00 90.94 581 ASP A O 1
ATOM 4531 N N . SER A 1 582 ? 26.190 17.065 -5.740 1.00 93.88 582 SER A N 1
ATOM 4532 C CA . SER A 1 582 ? 27.120 18.197 -5.638 1.00 93.88 582 SER A CA 1
ATOM 4533 C C . SER A 1 582 ? 26.459 19.477 -5.111 1.00 93.88 582 SER A C 1
ATOM 4535 O O . SER A 1 582 ? 27.065 20.188 -4.305 1.00 93.88 582 SER A O 1
ATOM 4537 N N . LEU A 1 583 ? 25.202 19.743 -5.482 1.00 90.81 583 LEU A N 1
ATOM 4538 C CA . LEU A 1 583 ? 24.425 20.885 -4.993 1.00 90.81 583 LEU A CA 1
ATOM 4539 C C . LEU A 1 583 ? 24.063 20.733 -3.508 1.00 90.81 583 LEU A C 1
ATOM 4541 O O . LEU A 1 583 ? 24.155 21.708 -2.754 1.00 90.81 583 LEU A O 1
ATOM 4545 N N . GLU A 1 584 ? 23.721 19.527 -3.049 1.00 90.56 584 GLU A N 1
ATOM 4546 C CA . GLU A 1 584 ? 23.490 19.274 -1.622 1.00 90.56 584 GLU A CA 1
ATOM 4547 C C . GLU A 1 584 ? 24.788 19.411 -0.806 1.00 90.56 584 GLU A C 1
ATOM 4549 O O . GLU A 1 584 ? 24.808 20.106 0.219 1.00 90.56 584 GLU A O 1
ATOM 4554 N N . ALA A 1 585 ? 25.906 18.866 -1.299 1.00 91.69 585 ALA A N 1
ATOM 4555 C CA . ALA A 1 585 ? 27.223 19.061 -0.688 1.00 91.69 585 ALA A CA 1
ATOM 4556 C C . ALA A 1 585 ? 27.614 20.553 -0.610 1.00 91.69 585 ALA A C 1
ATOM 4558 O O . ALA A 1 585 ? 28.089 21.021 0.433 1.00 91.69 585 ALA A O 1
ATOM 4559 N N . LEU A 1 586 ? 27.352 21.324 -1.671 1.00 93.56 586 LEU A N 1
ATOM 4560 C CA . LEU A 1 586 ? 27.593 22.767 -1.728 1.00 93.56 586 LEU A CA 1
ATOM 4561 C C . LEU A 1 586 ? 26.749 23.536 -0.696 1.00 93.56 586 LEU A C 1
ATOM 4563 O O . LEU A 1 586 ? 27.273 24.424 -0.016 1.00 93.56 586 LEU A O 1
ATOM 4567 N N . SER A 1 587 ? 25.473 23.179 -0.530 1.00 91.00 587 SER A N 1
ATOM 4568 C CA . SER A 1 587 ? 24.576 23.746 0.491 1.00 91.00 587 SER A CA 1
ATOM 4569 C C . SER A 1 587 ? 25.072 23.458 1.920 1.00 91.00 587 SER A C 1
ATOM 4571 O O . SER A 1 587 ? 25.149 24.360 2.770 1.00 91.00 587 SER A O 1
ATOM 4573 N N . GLY A 1 588 ? 25.535 22.228 2.171 1.00 89.88 588 GLY A N 1
ATOM 4574 C CA . GLY A 1 588 ? 26.202 21.856 3.421 1.00 89.88 588 GLY A CA 1
ATOM 4575 C C . GLY A 1 588 ? 27.457 22.697 3.690 1.00 89.88 588 GLY A C 1
ATOM 4576 O O . GLY A 1 588 ? 27.615 23.259 4.779 1.00 89.88 588 GLY A O 1
ATOM 4577 N N . SER A 1 589 ? 28.320 22.872 2.687 1.00 90.69 589 SER A N 1
ATOM 4578 C CA . SER A 1 589 ? 29.527 23.704 2.799 1.00 90.69 589 SER A CA 1
ATOM 4579 C C . SER A 1 589 ? 29.224 25.197 2.995 1.00 90.69 589 SER A C 1
ATOM 4581 O O . SER A 1 589 ? 29.937 25.856 3.759 1.00 90.69 589 SER A O 1
ATOM 4583 N N . CYS A 1 590 ? 28.139 25.733 2.422 1.00 89.88 590 CYS A N 1
ATOM 4584 C CA . CYS A 1 590 ? 27.658 27.093 2.719 1.00 89.88 590 CYS A CA 1
ATOM 4585 C C . CYS A 1 590 ? 27.284 27.244 4.201 1.00 89.88 590 CYS A C 1
ATOM 4587 O O . CYS A 1 590 ? 27.670 28.219 4.853 1.00 89.88 590 CYS A O 1
ATOM 4589 N N . THR A 1 591 ? 26.584 26.252 4.756 1.00 88.44 591 THR A N 1
ATOM 4590 C CA . THR A 1 591 ? 26.167 26.234 6.166 1.00 88.44 591 THR A CA 1
ATOM 4591 C C . THR A 1 591 ? 27.368 26.178 7.112 1.00 88.44 591 THR A C 1
ATOM 4593 O O . THR A 1 591 ? 27.444 26.957 8.067 1.00 88.44 591 THR A O 1
ATOM 4596 N N . MET A 1 592 ? 28.355 25.330 6.819 1.00 85.75 592 MET A N 1
ATOM 4597 C CA . MET A 1 592 ? 29.599 25.234 7.597 1.00 85.75 592 MET A CA 1
ATOM 4598 C C . MET A 1 592 ? 30.423 26.532 7.540 1.00 85.75 592 MET A C 1
ATOM 4600 O O . MET A 1 592 ? 30.938 26.988 8.563 1.00 85.75 592 MET A O 1
ATOM 4604 N N . PHE A 1 593 ? 30.502 27.171 6.368 1.00 85.69 593 PHE A N 1
ATOM 4605 C CA . PHE A 1 593 ? 31.211 28.441 6.190 1.00 85.69 593 PHE A CA 1
ATOM 4606 C C . PHE A 1 593 ? 30.578 29.595 6.986 1.00 85.69 593 PHE A C 1
ATOM 4608 O O . PHE A 1 593 ? 31.299 30.366 7.620 1.00 85.69 593 PHE A O 1
ATOM 4615 N N . VAL A 1 594 ? 29.244 29.705 6.998 1.00 83.56 594 VAL A N 1
ATOM 4616 C CA . VAL A 1 594 ? 28.525 30.785 7.704 1.00 83.56 594 VAL A CA 1
ATOM 4617 C C . VAL A 1 594 ? 28.469 30.565 9.221 1.00 83.56 594 VAL A C 1
ATOM 4619 O O . VAL A 1 594 ? 28.607 31.521 9.983 1.00 83.56 594 VAL A O 1
ATOM 4622 N N . THR A 1 595 ? 28.288 29.325 9.684 1.00 80.00 595 THR A N 1
ATOM 4623 C CA . THR A 1 595 ? 28.164 29.014 11.126 1.00 80.00 595 THR A CA 1
ATOM 4624 C C . THR A 1 595 ? 29.500 28.961 11.871 1.00 80.00 595 THR A C 1
ATOM 4626 O O . THR A 1 595 ? 29.511 28.954 13.104 1.00 80.00 595 THR A O 1
ATOM 4629 N N . GLY A 1 596 ? 30.629 28.907 11.156 1.00 69.00 596 GLY A N 1
ATOM 4630 C CA . GLY A 1 596 ? 31.972 28.858 11.744 1.00 69.00 596 GLY A CA 1
ATOM 4631 C C . GLY A 1 596 ? 32.284 27.568 12.515 1.00 69.00 596 GLY A C 1
ATOM 4632 O O . GLY A 1 596 ? 33.318 27.490 13.184 1.00 69.00 596 GLY A O 1
ATOM 4633 N N . HIS A 1 597 ? 31.417 26.554 12.437 1.00 54.12 597 HIS A N 1
ATOM 4634 C CA . HIS A 1 597 ? 31.660 25.250 13.040 1.00 54.12 597 HIS A CA 1
ATOM 4635 C C . HIS A 1 597 ? 32.696 24.479 12.217 1.00 54.12 597 HIS A C 1
ATOM 4637 O O . HIS A 1 597 ? 32.411 23.975 11.139 1.00 54.12 597 HIS A O 1
ATOM 4643 N N . GLY A 1 598 ? 33.903 24.344 12.766 1.00 54.00 598 GLY A N 1
ATOM 4644 C CA . GLY A 1 598 ? 34.917 23.431 12.248 1.00 54.00 598 GLY A CA 1
ATOM 4645 C C . GLY A 1 598 ? 35.846 24.007 11.173 1.00 54.00 598 GLY A C 1
ATOM 4646 O O . GLY A 1 598 ? 35.547 24.015 9.986 1.00 54.00 598 GLY A O 1
ATOM 4647 N N . SER A 1 599 ? 37.086 24.259 11.605 1.00 61.16 599 SER A N 1
ATOM 4648 C CA . SER A 1 599 ? 38.306 24.234 10.785 1.00 61.16 599 SER A CA 1
ATOM 4649 C C . SER A 1 599 ? 38.658 25.451 9.912 1.00 61.16 599 SER A C 1
ATOM 4651 O O . SER A 1 599 ? 37.878 25.977 9.125 1.00 61.16 599 SER A O 1
ATOM 4653 N N . ARG A 1 600 ? 39.959 25.777 9.946 1.00 68.75 600 ARG A N 1
ATOM 4654 C CA . ARG A 1 600 ? 40.694 26.717 9.070 1.00 68.75 600 ARG A CA 1
ATOM 4655 C C . ARG A 1 600 ? 40.560 26.457 7.559 1.00 68.75 600 ARG A C 1
ATOM 4657 O O . ARG A 1 600 ? 41.017 27.270 6.767 1.00 68.75 600 ARG A O 1
ATOM 4664 N N . TRP A 1 601 ? 39.972 25.326 7.172 1.00 76.69 601 TRP A N 1
ATOM 4665 C CA . TRP A 1 601 ? 39.830 24.872 5.787 1.00 76.69 601 TRP A CA 1
ATOM 4666 C C . TRP A 1 601 ? 38.420 25.078 5.201 1.00 76.69 601 TRP A C 1
ATOM 4668 O O . TRP A 1 601 ? 38.230 24.800 4.020 1.00 76.69 601 TRP A O 1
ATOM 4678 N N . ALA A 1 602 ? 37.444 25.586 5.970 1.00 81.25 602 ALA A N 1
ATOM 4679 C CA . ALA A 1 602 ? 36.049 25.729 5.521 1.00 81.25 602 ALA A CA 1
ATOM 4680 C C . ALA A 1 602 ? 35.896 26.525 4.206 1.00 81.25 602 ALA A C 1
ATOM 4682 O O . ALA A 1 602 ? 35.156 26.116 3.317 1.00 81.25 602 ALA A O 1
ATOM 4683 N N . ALA A 1 603 ? 36.659 27.612 4.040 1.00 84.88 603 ALA A N 1
ATOM 4684 C CA . ALA A 1 603 ? 36.682 28.400 2.803 1.00 84.88 603 ALA A CA 1
ATOM 4685 C C . ALA A 1 603 ? 37.236 27.618 1.596 1.00 84.88 603 ALA A C 1
ATOM 4687 O O . ALA A 1 603 ? 36.731 27.751 0.485 1.00 84.88 603 ALA A O 1
ATOM 4688 N N . GLY A 1 604 ? 38.263 26.788 1.816 1.00 86.88 604 GLY A N 1
ATOM 4689 C CA . GLY A 1 604 ? 38.852 25.944 0.774 1.00 86.88 604 GLY A CA 1
ATOM 4690 C C . GLY A 1 604 ? 37.915 24.816 0.346 1.00 86.88 604 GLY A C 1
ATOM 4691 O O . GLY A 1 604 ? 37.813 24.535 -0.843 1.00 86.88 604 GLY A O 1
ATOM 4692 N N . ARG A 1 605 ? 37.176 24.231 1.300 1.00 89.62 605 ARG A N 1
ATOM 4693 C CA . ARG A 1 605 ? 36.133 23.238 1.015 1.00 89.62 605 ARG A CA 1
ATOM 4694 C C . ARG A 1 605 ? 35.007 23.842 0.174 1.00 89.62 605 ARG A C 1
ATOM 4696 O O . ARG A 1 605 ? 34.719 23.318 -0.890 1.00 89.62 605 ARG A O 1
ATOM 4703 N N . LEU A 1 606 ? 34.463 24.991 0.587 1.00 91.50 606 LEU A N 1
ATOM 4704 C CA . LEU A 1 606 ? 33.424 25.697 -0.171 1.00 91.50 606 LEU A CA 1
ATOM 4705 C C . LEU A 1 606 ? 33.868 26.024 -1.608 1.00 91.50 606 LEU A C 1
ATOM 4707 O O . LEU A 1 606 ? 33.097 25.841 -2.544 1.00 91.50 606 LEU A O 1
ATOM 4711 N N . ALA A 1 607 ? 35.112 26.479 -1.794 1.00 92.38 607 ALA A N 1
ATOM 4712 C CA . ALA A 1 607 ? 35.656 26.770 -3.120 1.00 92.38 607 ALA A CA 1
ATOM 4713 C C . ALA A 1 607 ? 35.830 25.509 -3.989 1.00 92.38 607 ALA A C 1
ATOM 4715 O O . ALA A 1 607 ? 35.571 25.558 -5.190 1.00 92.38 607 ALA A O 1
ATOM 4716 N N . MET A 1 608 ? 36.246 24.387 -3.392 1.00 94.12 608 MET A N 1
ATOM 4717 C CA . MET A 1 608 ? 36.366 23.098 -4.079 1.00 94.12 608 MET A CA 1
ATOM 4718 C C . MET A 1 608 ? 34.992 22.557 -4.490 1.00 94.12 608 MET A C 1
ATOM 4720 O O . MET A 1 608 ? 34.796 22.245 -5.661 1.00 94.12 608 MET A O 1
ATOM 4724 N N . ASP A 1 609 ? 34.036 22.510 -3.561 1.00 94.50 609 ASP A N 1
ATOM 4725 C CA . ASP A 1 609 ? 32.686 21.995 -3.810 1.00 94.50 609 ASP A CA 1
ATOM 4726 C C . ASP A 1 609 ? 31.970 22.846 -4.878 1.00 94.50 609 ASP A C 1
ATOM 4728 O O . ASP A 1 609 ? 31.356 22.305 -5.797 1.00 94.50 609 ASP A O 1
ATOM 4732 N N . ALA A 1 610 ? 32.134 24.177 -4.849 1.00 95.12 610 ALA A N 1
ATOM 4733 C CA . ALA A 1 610 ? 31.609 25.076 -5.882 1.00 95.12 610 ALA A CA 1
ATOM 4734 C C . ALA A 1 610 ? 32.265 24.860 -7.260 1.00 95.12 610 ALA A C 1
ATOM 4736 O O . ALA A 1 610 ? 31.581 24.936 -8.280 1.00 95.12 610 ALA A O 1
ATOM 4737 N N . ALA A 1 611 ? 33.571 24.571 -7.313 1.00 95.94 611 ALA A N 1
ATOM 4738 C CA . ALA A 1 611 ? 34.274 24.282 -8.565 1.00 95.94 611 ALA A CA 1
ATOM 4739 C C . ALA A 1 611 ? 33.868 22.924 -9.165 1.00 95.94 611 ALA A C 1
ATOM 4741 O O . ALA A 1 611 ? 33.697 22.823 -10.380 1.00 95.94 611 ALA A O 1
ATOM 4742 N N . VAL A 1 612 ? 33.670 21.902 -8.324 1.00 96.62 612 VAL A N 1
ATOM 4743 C CA . VAL A 1 612 ? 33.143 20.589 -8.737 1.00 96.62 612 VAL A CA 1
ATOM 4744 C C . VAL A 1 612 ? 31.712 20.733 -9.256 1.00 96.62 612 VAL A C 1
ATOM 4746 O O . VAL A 1 612 ? 31.431 20.292 -10.367 1.00 96.62 612 VAL A O 1
ATOM 4749 N N . THR A 1 613 ? 30.847 21.431 -8.514 1.00 96.19 613 THR A N 1
ATOM 4750 C CA . THR A 1 613 ? 29.463 21.722 -8.930 1.00 96.19 613 THR A CA 1
ATOM 4751 C C . THR A 1 613 ? 29.439 22.442 -10.281 1.00 96.19 613 THR A C 1
ATOM 4753 O O . THR A 1 613 ? 28.729 22.024 -11.189 1.00 96.19 613 THR A O 1
ATOM 4756 N N . LEU A 1 614 ? 30.267 23.478 -10.472 1.00 96.50 614 LEU A N 1
ATOM 4757 C CA . LEU A 1 614 ? 30.367 24.195 -11.748 1.00 96.50 614 LEU A CA 1
ATOM 4758 C C . LEU A 1 614 ? 30.792 23.281 -12.907 1.00 96.50 614 LEU A C 1
ATOM 4760 O O . LEU A 1 614 ? 30.212 23.360 -13.987 1.00 96.50 614 LEU A O 1
ATOM 4764 N N . ALA A 1 615 ? 31.784 22.413 -12.701 1.00 96.06 615 ALA A N 1
ATOM 4765 C CA . ALA A 1 615 ? 32.235 21.483 -13.734 1.00 96.06 615 ALA A CA 1
ATOM 4766 C C . ALA A 1 615 ? 31.144 20.464 -14.115 1.00 96.06 615 ALA A C 1
ATOM 4768 O O . ALA A 1 615 ? 30.956 20.192 -15.302 1.00 96.06 615 ALA A O 1
ATOM 4769 N N . LEU A 1 616 ? 30.405 19.945 -13.130 1.00 95.56 616 LEU A N 1
ATOM 4770 C CA . LEU A 1 616 ? 29.300 19.006 -13.343 1.00 95.56 616 LEU A CA 1
ATOM 4771 C C . LEU A 1 616 ? 28.105 19.671 -14.039 1.00 95.56 616 LEU A C 1
ATOM 4773 O O . LEU A 1 616 ? 27.592 19.117 -15.005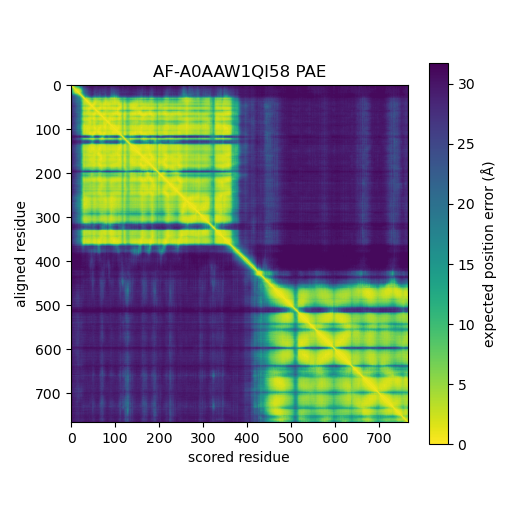 1.00 95.56 616 LEU A O 1
ATOM 4777 N N . VAL A 1 617 ? 27.717 20.883 -13.632 1.00 94.81 617 VAL A N 1
ATOM 4778 C CA . VAL A 1 617 ? 26.621 21.644 -14.262 1.00 94.81 617 VAL A CA 1
ATOM 4779 C C . VAL A 1 617 ? 26.972 22.050 -15.704 1.00 94.81 617 VAL A C 1
ATOM 4781 O O . VAL A 1 617 ? 26.116 21.984 -16.585 1.00 94.81 617 VAL A O 1
ATOM 4784 N N . ILE A 1 618 ? 28.240 22.376 -15.999 1.00 94.56 618 ILE A N 1
ATOM 4785 C CA . ILE A 1 618 ? 28.712 22.566 -17.385 1.00 94.56 618 ILE A CA 1
ATOM 4786 C C . ILE A 1 618 ? 28.635 21.259 -18.183 1.00 94.56 618 ILE A C 1
ATOM 4788 O O . ILE A 1 618 ? 28.166 21.272 -19.321 1.00 94.56 618 ILE A O 1
ATOM 4792 N N . ALA A 1 619 ? 29.074 20.134 -17.610 1.00 93.38 619 ALA A N 1
ATOM 4793 C CA . ALA A 1 619 ? 29.006 18.831 -18.271 1.00 93.38 619 ALA A CA 1
ATOM 4794 C C . ALA A 1 619 ? 27.557 18.429 -18.587 1.00 93.38 619 ALA A C 1
ATOM 4796 O O . ALA A 1 619 ? 27.258 18.080 -19.728 1.00 93.38 619 ALA A O 1
ATOM 4797 N N . HIS A 1 620 ? 26.650 18.561 -17.617 1.00 93.19 620 HIS A N 1
ATOM 4798 C CA . HIS A 1 620 ? 25.224 18.276 -17.780 1.00 93.19 620 HIS A CA 1
ATOM 4799 C C . HIS A 1 620 ? 24.576 19.192 -18.825 1.00 93.19 620 HIS A C 1
ATOM 4801 O O . HIS A 1 620 ? 23.915 18.708 -19.740 1.00 93.19 620 HIS A O 1
ATOM 4807 N N . GLY A 1 621 ? 24.871 20.496 -18.796 1.00 91.25 621 GLY A N 1
ATOM 4808 C CA . GLY A 1 621 ? 24.398 21.444 -19.808 1.00 91.25 621 GLY A CA 1
ATOM 4809 C C . GLY A 1 621 ? 24.853 21.118 -21.239 1.00 91.25 621 GLY A C 1
ATOM 4810 O O . GLY A 1 621 ? 24.108 21.361 -22.188 1.00 91.25 621 GLY A O 1
ATOM 4811 N N . MET A 1 622 ? 26.040 20.525 -21.419 1.00 89.00 622 MET A N 1
ATOM 4812 C CA . MET A 1 622 ? 26.485 20.021 -22.728 1.00 89.00 622 MET A CA 1
ATOM 4813 C C . MET A 1 622 ? 25.729 18.758 -23.163 1.00 89.00 622 MET A C 1
ATOM 4815 O O . MET A 1 622 ? 25.447 18.610 -24.353 1.00 89.00 622 MET A O 1
ATOM 4819 N N . VAL A 1 623 ? 25.382 17.868 -22.227 1.00 90.75 623 VAL A N 1
ATOM 4820 C CA . VAL A 1 623 ? 24.564 16.673 -22.501 1.00 90.75 623 VAL A CA 1
ATOM 4821 C C . VAL A 1 623 ? 23.155 17.080 -22.935 1.00 90.75 623 VAL A C 1
ATOM 4823 O O . VAL A 1 623 ? 22.720 16.665 -24.009 1.00 90.75 623 VAL A O 1
ATOM 4826 N N . LEU A 1 624 ? 22.496 17.969 -22.184 1.00 87.56 624 LEU A N 1
ATOM 4827 C CA . LEU A 1 624 ? 21.169 18.502 -22.516 1.00 87.56 624 LEU A CA 1
ATOM 4828 C C . LEU A 1 624 ? 21.160 19.218 -23.877 1.00 87.56 624 LEU A C 1
ATOM 4830 O O . LEU A 1 624 ? 20.269 18.994 -24.697 1.00 87.56 624 LEU A O 1
ATOM 4834 N N . LEU A 1 625 ? 22.190 20.022 -24.178 1.00 86.12 625 LEU A N 1
ATOM 4835 C CA . LEU A 1 625 ? 22.348 20.632 -25.503 1.00 86.12 625 LEU A CA 1
ATOM 4836 C C . LEU A 1 625 ? 22.496 19.563 -26.603 1.00 86.12 625 LEU A C 1
ATOM 4838 O O . LEU A 1 625 ? 21.875 19.677 -27.658 1.00 86.12 625 LEU A O 1
ATOM 4842 N N . GLY A 1 626 ? 23.272 18.503 -26.360 1.00 85.25 626 GLY A N 1
ATOM 4843 C CA . GLY A 1 626 ? 23.403 17.367 -27.277 1.00 85.25 626 GLY A CA 1
ATOM 4844 C C . GLY A 1 626 ? 22.089 16.610 -27.505 1.00 85.25 626 GLY A C 1
ATOM 4845 O O . GLY A 1 626 ? 21.797 16.225 -28.639 1.00 85.25 626 GLY A O 1
ATOM 4846 N N . GLN A 1 627 ? 21.273 16.445 -26.463 1.00 85.50 627 GLN A N 1
ATOM 4847 C CA . GLN A 1 627 ? 19.959 15.791 -26.510 1.00 85.50 627 GLN A CA 1
ATOM 4848 C C . GLN A 1 627 ? 18.989 16.573 -27.392 1.00 85.50 627 GLN A C 1
ATOM 4850 O O . GLN A 1 627 ? 18.435 16.030 -28.350 1.00 85.50 627 GLN A O 1
ATOM 4855 N N . VAL A 1 628 ? 18.872 17.874 -27.132 1.00 82.56 628 VAL A N 1
ATOM 4856 C CA . VAL A 1 628 ? 18.037 18.800 -27.902 1.00 82.56 628 VAL A CA 1
ATOM 4857 C C . VAL A 1 628 ? 18.476 18.853 -29.368 1.00 82.56 628 VAL A C 1
ATOM 4859 O O . VAL A 1 628 ? 17.647 18.679 -30.258 1.00 82.56 628 VAL A O 1
ATOM 4862 N N . MET A 1 629 ? 19.778 18.982 -29.649 1.00 83.19 629 MET A N 1
ATOM 4863 C CA . MET A 1 629 ? 20.285 18.971 -31.030 1.00 83.19 629 MET A CA 1
ATOM 4864 C C . MET A 1 629 ? 20.029 17.629 -31.738 1.00 83.19 629 MET A C 1
ATOM 4866 O O . MET A 1 629 ? 19.688 17.616 -32.921 1.00 83.19 629 MET A O 1
ATOM 4870 N N . THR A 1 630 ? 20.138 16.498 -31.031 1.00 82.31 630 THR A N 1
ATOM 4871 C CA . THR A 1 630 ? 19.811 15.164 -31.575 1.00 82.31 630 THR A CA 1
ATOM 4872 C C . THR A 1 630 ? 18.327 15.069 -31.937 1.00 82.31 630 THR A C 1
ATOM 4874 O O . THR A 1 630 ? 17.980 14.544 -32.999 1.00 82.31 630 THR A O 1
ATOM 4877 N N . PHE A 1 631 ? 17.453 15.644 -31.109 1.00 79.38 631 PHE A N 1
ATOM 4878 C CA . PHE A 1 631 ? 16.019 15.728 -31.370 1.00 79.38 631 PHE A CA 1
ATOM 4879 C C . PHE A 1 631 ? 15.707 16.617 -32.586 1.00 79.38 631 PHE A C 1
ATOM 4881 O O . PHE A 1 631 ? 14.986 16.185 -33.489 1.00 79.38 631 PHE A O 1
ATOM 4888 N N . SER A 1 632 ? 16.313 17.807 -32.685 1.00 78.94 632 SER A N 1
ATOM 4889 C CA . SER A 1 632 ? 16.180 18.698 -33.851 1.00 78.94 632 SER A CA 1
ATOM 4890 C C . SER A 1 632 ? 16.674 18.035 -35.149 1.00 78.94 632 SER A C 1
ATOM 4892 O O . SER A 1 632 ? 16.031 18.168 -36.194 1.00 78.94 632 SER A O 1
ATOM 4894 N N . VAL A 1 633 ? 17.761 17.248 -35.113 1.00 80.38 633 VAL A N 1
ATOM 4895 C CA . VAL A 1 633 ? 18.225 16.450 -36.271 1.00 80.38 633 VAL A CA 1
ATOM 4896 C C . VAL A 1 633 ? 17.217 15.356 -36.643 1.00 80.38 633 VAL A C 1
ATOM 4898 O O . VAL A 1 633 ? 16.920 15.178 -37.827 1.00 80.38 633 VAL A O 1
ATOM 4901 N N . ALA A 1 634 ? 16.652 14.643 -35.664 1.00 77.81 634 ALA A N 1
ATOM 4902 C CA . ALA A 1 634 ? 15.652 13.604 -35.910 1.00 77.81 634 ALA A CA 1
ATOM 4903 C C . ALA A 1 634 ? 14.363 14.174 -36.539 1.00 77.81 634 ALA A C 1
ATOM 4905 O O . ALA A 1 634 ? 13.864 13.616 -37.524 1.00 77.81 634 ALA A O 1
ATOM 4906 N N . MET A 1 635 ? 13.882 15.315 -36.028 1.00 74.56 635 MET A N 1
ATOM 4907 C CA . MET A 1 635 ? 12.725 16.082 -36.525 1.00 74.56 635 MET A CA 1
ATOM 4908 C C . MET A 1 635 ? 12.884 16.531 -37.986 1.00 74.56 635 MET A C 1
ATOM 4910 O O . MET A 1 635 ? 11.934 16.449 -38.770 1.00 74.56 635 MET A O 1
ATOM 4914 N N . ASN A 1 636 ? 14.089 16.987 -38.346 1.00 72.31 636 ASN A N 1
ATOM 4915 C CA . ASN A 1 636 ? 14.426 17.526 -39.667 1.00 72.31 636 ASN A CA 1
ATOM 4916 C C . ASN A 1 636 ? 15.013 16.486 -40.637 1.00 72.31 636 ASN A C 1
ATOM 4918 O O . ASN A 1 636 ? 15.378 16.818 -41.771 1.00 72.31 636 ASN A O 1
ATOM 4922 N N . SER A 1 637 ? 15.103 15.219 -40.230 1.00 72.81 637 SER A N 1
ATOM 4923 C CA . SER A 1 637 ? 15.562 14.144 -41.106 1.00 72.81 637 SER A CA 1
ATOM 4924 C C . SER A 1 637 ? 14.553 13.877 -42.235 1.00 72.81 637 SER A C 1
ATOM 4926 O O . SER A 1 637 ? 13.339 13.858 -42.037 1.00 72.81 637 SER A O 1
ATOM 4928 N N . ALA A 1 638 ? 15.048 13.629 -43.454 1.00 55.12 638 ALA A N 1
ATOM 4929 C CA . ALA A 1 638 ? 14.209 13.479 -44.654 1.00 55.12 638 ALA A CA 1
ATOM 4930 C C . ALA A 1 638 ? 13.246 12.269 -44.621 1.00 55.12 638 ALA A C 1
ATOM 4932 O O . ALA A 1 638 ? 12.393 12.123 -45.495 1.00 55.12 638 ALA A O 1
ATOM 4933 N N . ARG A 1 639 ? 13.369 11.394 -43.615 1.00 56.78 639 ARG A N 1
ATOM 4934 C CA . ARG A 1 639 ? 12.411 10.332 -43.306 1.00 56.78 639 ARG A CA 1
ATOM 4935 C C . ARG A 1 639 ? 11.595 10.784 -42.098 1.00 56.78 639 ARG A C 1
ATOM 4937 O O . ARG A 1 639 ? 11.985 10.504 -40.972 1.00 56.78 639 ARG A O 1
ATOM 4944 N N . GLY A 1 640 ? 10.427 11.391 -42.320 1.00 57.31 640 GLY A N 1
ATOM 4945 C CA . GLY A 1 640 ? 9.532 11.867 -41.246 1.00 57.31 640 GLY A CA 1
ATOM 4946 C C . GLY A 1 640 ? 9.031 10.795 -40.258 1.00 57.31 640 GLY A C 1
ATOM 4947 O O . GLY A 1 640 ? 8.332 11.119 -39.306 1.00 57.31 640 GLY A O 1
ATOM 4948 N N . HIS A 1 641 ? 9.395 9.527 -40.468 1.00 64.19 641 HIS A N 1
ATOM 4949 C CA . HIS A 1 641 ? 9.141 8.400 -39.569 1.00 64.19 641 HIS A CA 1
ATOM 4950 C C . HIS A 1 641 ? 10.332 8.055 -38.655 1.00 64.19 641 HIS A C 1
ATOM 4952 O O . HIS A 1 641 ? 10.177 7.218 -37.773 1.00 64.19 641 HIS A O 1
ATOM 4958 N N . ALA A 1 642 ? 11.514 8.657 -38.845 1.00 68.31 642 ALA A N 1
ATOM 4959 C CA . ALA A 1 642 ? 12.719 8.309 -38.087 1.00 68.31 642 ALA A CA 1
ATOM 4960 C C . ALA A 1 642 ? 12.547 8.576 -36.586 1.00 68.31 642 ALA A C 1
ATOM 4962 O O . ALA A 1 642 ? 12.816 7.694 -35.784 1.00 68.31 642 ALA A O 1
ATOM 4963 N N . LEU A 1 643 ? 12.026 9.748 -36.217 1.00 72.62 643 LEU A N 1
ATOM 4964 C CA . LEU A 1 643 ? 11.770 10.121 -34.824 1.00 72.62 643 LEU A CA 1
ATOM 4965 C C . LEU A 1 643 ? 10.720 9.223 -34.149 1.00 72.62 643 LEU A C 1
ATOM 4967 O O . LEU A 1 643 ? 10.928 8.763 -33.034 1.00 72.62 643 LEU A O 1
ATOM 4971 N N . VAL A 1 644 ? 9.639 8.890 -34.860 1.00 69.56 644 VAL A N 1
ATOM 4972 C CA . VAL A 1 644 ? 8.624 7.938 -34.374 1.00 69.56 644 VAL A CA 1
ATOM 4973 C C . VAL A 1 644 ? 9.238 6.548 -34.163 1.00 69.56 644 VAL A C 1
ATOM 4975 O O . VAL A 1 644 ? 8.955 5.893 -33.167 1.00 69.56 644 VAL A O 1
ATOM 4978 N N . ALA A 1 645 ? 10.127 6.111 -35.058 1.00 70.81 645 ALA A N 1
ATOM 4979 C CA . ALA A 1 645 ? 10.835 4.843 -34.916 1.00 70.81 645 ALA A CA 1
ATOM 4980 C C . ALA A 1 645 ? 11.884 4.851 -33.783 1.00 70.81 645 ALA A C 1
ATOM 4982 O O . ALA A 1 645 ? 12.114 3.798 -33.194 1.00 70.81 645 ALA A O 1
ATOM 4983 N N . LEU A 1 646 ? 12.492 6.000 -33.450 1.00 72.69 646 LEU A N 1
ATOM 4984 C CA . LEU A 1 646 ? 13.355 6.144 -32.267 1.00 72.69 646 LEU A CA 1
ATOM 4985 C C . LEU A 1 646 ? 12.551 5.961 -30.979 1.00 72.69 646 LEU A C 1
ATOM 4987 O O . LEU A 1 646 ? 12.931 5.142 -30.151 1.00 72.69 646 LEU A O 1
ATOM 4991 N N . LEU A 1 647 ? 11.423 6.667 -30.854 1.00 71.75 647 LEU A N 1
ATOM 4992 C CA . LEU A 1 647 ? 10.533 6.582 -29.691 1.00 71.75 647 LEU A CA 1
ATOM 4993 C C . LEU A 1 647 ? 10.015 5.151 -29.501 1.00 71.75 647 LEU A C 1
ATOM 4995 O O . LEU A 1 647 ? 10.165 4.578 -28.430 1.00 71.75 647 LEU A O 1
ATOM 4999 N N . ILE A 1 648 ? 9.516 4.511 -30.567 1.00 74.88 648 ILE A N 1
ATOM 5000 C CA . ILE A 1 648 ? 9.078 3.104 -30.516 1.00 74.88 648 ILE A CA 1
ATOM 5001 C C . ILE A 1 648 ? 10.216 2.170 -30.074 1.00 74.88 648 ILE A C 1
ATOM 5003 O O . ILE A 1 648 ? 9.978 1.247 -29.299 1.00 74.88 648 ILE A O 1
ATOM 5007 N N . ALA A 1 649 ? 11.443 2.376 -30.558 1.00 76.06 649 ALA A N 1
ATOM 5008 C CA . ALA A 1 649 ? 12.572 1.513 -30.222 1.00 76.06 649 ALA A CA 1
ATOM 5009 C C . ALA A 1 649 ? 13.060 1.708 -28.775 1.00 76.06 649 ALA A C 1
ATOM 5011 O O . ALA A 1 649 ? 13.296 0.711 -28.089 1.00 76.06 649 ALA A O 1
ATOM 5012 N N . SER A 1 650 ? 13.137 2.955 -28.296 1.00 74.12 650 SER A N 1
ATOM 5013 C CA . SER A 1 650 ? 13.466 3.278 -26.900 1.00 74.12 650 SER A CA 1
ATOM 5014 C C . SER A 1 650 ? 12.428 2.673 -25.955 1.00 74.12 650 SER A C 1
ATOM 5016 O O . SER A 1 650 ? 12.745 1.871 -25.074 1.00 74.12 650 SER A O 1
ATOM 5018 N N . ASN A 1 651 ? 11.157 2.925 -26.249 1.00 77.62 651 ASN A N 1
ATOM 5019 C CA . ASN A 1 651 ? 10.056 2.566 -25.368 1.00 77.62 651 ASN A CA 1
ATOM 5020 C C . ASN A 1 651 ? 9.777 1.048 -25.417 1.00 77.62 651 ASN A C 1
ATOM 5022 O O . ASN A 1 651 ? 9.304 0.463 -24.446 1.00 77.62 651 ASN A O 1
ATOM 5026 N N . PHE A 1 652 ? 10.176 0.345 -26.487 1.00 79.25 652 PHE A N 1
ATOM 5027 C CA . PHE A 1 652 ? 10.212 -1.124 -26.503 1.00 79.25 652 PHE A CA 1
ATOM 5028 C C . PHE A 1 652 ? 11.297 -1.707 -25.580 1.00 79.25 652 PHE A C 1
ATOM 5030 O O . PHE A 1 652 ? 11.066 -2.740 -24.945 1.00 79.25 652 PHE A O 1
ATOM 5037 N N . VAL A 1 653 ? 12.473 -1.072 -25.476 1.00 77.62 653 VAL A N 1
ATOM 5038 C CA . VAL A 1 653 ? 13.520 -1.477 -24.516 1.00 77.62 653 VAL A CA 1
ATOM 5039 C C . VAL A 1 653 ? 13.046 -1.246 -23.082 1.00 77.62 653 VAL A C 1
ATOM 5041 O O . VAL A 1 653 ? 13.264 -2.103 -22.223 1.00 77.62 653 VAL A O 1
ATOM 5044 N N . GLU A 1 654 ? 12.352 -0.141 -22.840 1.00 75.94 654 GLU A N 1
ATOM 5045 C CA . GLU A 1 654 ? 11.799 0.210 -21.535 1.00 75.94 654 GLU A CA 1
ATOM 5046 C C . GLU A 1 654 ? 10.666 -0.738 -21.102 1.00 75.94 654 GLU A C 1
ATOM 5048 O O . GLU A 1 654 ? 10.756 -1.353 -20.038 1.00 75.94 654 GLU A O 1
ATOM 5053 N N . ILE A 1 655 ? 9.667 -0.973 -21.966 1.00 78.69 655 ILE A N 1
ATOM 5054 C CA . ILE A 1 655 ? 8.602 -1.967 -21.744 1.00 78.69 655 ILE A CA 1
ATOM 5055 C C . ILE A 1 655 ? 9.220 -3.350 -21.495 1.00 78.69 655 ILE A C 1
ATOM 5057 O O . ILE A 1 655 ? 8.866 -4.031 -20.535 1.00 78.69 655 ILE A O 1
ATOM 5061 N N . LYS A 1 656 ? 10.217 -3.767 -22.285 1.00 77.94 656 LYS A N 1
ATOM 5062 C CA . LYS A 1 656 ? 10.955 -5.016 -22.027 1.00 77.94 656 LYS A CA 1
ATOM 5063 C C . LYS A 1 656 ? 11.619 -5.018 -20.640 1.00 77.94 656 LYS A C 1
ATOM 5065 O O . LYS A 1 656 ? 11.685 -6.062 -19.992 1.00 77.94 656 LYS A O 1
ATOM 5070 N N . GLY A 1 657 ? 12.114 -3.873 -20.180 1.00 75.19 657 GLY A N 1
ATOM 5071 C CA . GLY A 1 657 ? 12.710 -3.689 -18.858 1.00 75.19 657 GLY A CA 1
ATOM 5072 C C . GLY A 1 657 ? 11.723 -3.785 -17.690 1.00 75.19 657 GLY A C 1
ATOM 5073 O O . GLY A 1 657 ? 12.173 -4.078 -16.575 1.00 75.19 657 GLY A O 1
ATOM 5074 N N . THR A 1 658 ? 10.423 -3.574 -17.932 1.00 74.44 658 THR A N 1
ATOM 5075 C CA . THR A 1 658 ? 9.353 -3.612 -16.922 1.00 74.44 658 THR A CA 1
ATOM 5076 C C . THR A 1 658 ? 8.547 -4.917 -16.935 1.00 74.44 658 THR A C 1
ATOM 5078 O O . THR A 1 658 ? 8.304 -5.460 -15.861 1.00 74.44 658 THR A O 1
ATOM 5081 N N . ILE A 1 659 ? 8.215 -5.504 -18.097 1.00 77.56 659 ILE A N 1
ATOM 5082 C CA . ILE A 1 659 ? 7.352 -6.710 -18.174 1.00 77.56 659 ILE A CA 1
ATOM 5083 C C . ILE A 1 659 ? 7.914 -7.958 -17.477 1.00 77.56 659 ILE A C 1
ATOM 5085 O O . ILE A 1 659 ? 7.151 -8.817 -17.047 1.00 77.56 659 ILE A O 1
ATOM 5089 N N . PHE A 1 660 ? 9.240 -8.078 -17.371 1.00 72.31 660 PHE A N 1
ATOM 5090 C CA . PHE A 1 660 ? 9.906 -9.225 -16.736 1.00 72.31 660 PHE A CA 1
ATOM 5091 C C . PHE A 1 660 ? 10.211 -9.003 -15.245 1.00 72.31 660 PHE A C 1
ATOM 5093 O O . PHE A 1 660 ? 10.940 -9.795 -14.645 1.00 72.31 660 PHE A O 1
ATOM 5100 N N . LYS A 1 661 ? 9.700 -7.925 -14.637 1.00 75.69 661 LYS A N 1
ATOM 5101 C CA . LYS A 1 661 ? 9.933 -7.583 -13.228 1.00 75.69 661 LYS A CA 1
ATOM 5102 C C . LYS A 1 661 ? 8.604 -7.404 -12.504 1.00 75.69 661 LYS A C 1
ATOM 5104 O O . LYS A 1 661 ? 7.715 -6.717 -12.994 1.00 75.69 661 LYS A O 1
ATOM 5109 N N . ARG A 1 662 ? 8.495 -7.975 -11.303 1.00 76.19 662 ARG A N 1
ATOM 5110 C CA . ARG A 1 662 ? 7.367 -7.725 -10.398 1.00 76.19 662 ARG A CA 1
ATOM 5111 C C . ARG A 1 662 ? 7.635 -6.446 -9.604 1.00 76.19 662 ARG A C 1
ATOM 5113 O O . ARG A 1 662 ? 8.716 -6.298 -9.027 1.00 76.19 662 ARG A O 1
ATOM 5120 N N . PHE A 1 663 ? 6.670 -5.535 -9.585 1.00 78.00 663 PHE A N 1
ATOM 5121 C CA . PHE A 1 663 ? 6.752 -4.272 -8.856 1.00 78.00 663 PHE A CA 1
ATOM 5122 C C . PHE A 1 663 ? 5.976 -4.372 -7.540 1.00 78.00 663 PHE A C 1
ATOM 5124 O O . PHE A 1 663 ? 4.873 -4.907 -7.499 1.00 78.00 663 PHE A O 1
ATOM 5131 N N . ASP A 1 664 ? 6.559 -3.838 -6.469 1.00 83.31 664 ASP A N 1
ATOM 5132 C CA . ASP A 1 664 ? 5.826 -3.483 -5.252 1.00 83.31 664 ASP A CA 1
ATOM 5133 C C . ASP A 1 664 ? 5.331 -2.030 -5.356 1.00 83.31 664 ASP A C 1
ATOM 5135 O O . ASP A 1 664 ? 5.716 -1.293 -6.269 1.00 83.31 664 ASP A O 1
ATOM 5139 N N . ALA A 1 665 ? 4.471 -1.604 -4.427 1.00 81.38 665 ALA A N 1
ATOM 5140 C CA . ALA A 1 665 ? 3.911 -0.252 -4.441 1.00 81.38 665 ALA A CA 1
ATOM 5141 C C . ALA A 1 665 ? 4.996 0.844 -4.373 1.00 81.38 665 ALA A C 1
ATOM 5143 O O . ALA A 1 665 ? 4.846 1.882 -5.009 1.00 81.38 665 ALA A O 1
ATOM 5144 N N . GLY A 1 666 ? 6.113 0.605 -3.674 1.00 83.88 666 GLY A N 1
ATOM 5145 C CA . GLY A 1 666 ? 7.226 1.556 -3.591 1.00 83.88 666 GLY A CA 1
ATOM 5146 C C . GLY A 1 666 ? 7.946 1.737 -4.929 1.00 83.88 666 GLY A C 1
ATOM 5147 O O . GLY A 1 666 ? 8.108 2.861 -5.398 1.00 83.88 666 GLY A O 1
ATOM 5148 N N . LYS A 1 667 ? 8.314 0.637 -5.594 1.00 86.81 667 LYS A N 1
ATOM 5149 C CA . LYS A 1 667 ? 8.924 0.658 -6.935 1.00 86.81 667 LYS A CA 1
ATOM 5150 C C . LYS A 1 667 ? 7.968 1.219 -7.983 1.00 86.81 667 LYS A C 1
ATOM 5152 O O . LYS A 1 667 ? 8.418 1.914 -8.889 1.00 86.81 667 LYS A O 1
ATOM 5157 N N . LEU A 1 668 ? 6.669 0.931 -7.871 1.00 89.12 668 LEU A N 1
ATOM 5158 C CA . LEU A 1 668 ? 5.655 1.489 -8.764 1.00 89.12 668 LEU A CA 1
ATOM 5159 C C . LEU A 1 668 ? 5.505 3.001 -8.558 1.00 89.12 668 LEU A C 1
ATOM 5161 O O . LEU A 1 668 ? 5.419 3.728 -9.543 1.00 89.12 668 LEU A O 1
ATOM 5165 N N . PHE A 1 669 ? 5.545 3.491 -7.316 1.00 89.88 669 PHE A N 1
ATOM 5166 C CA . PHE A 1 669 ? 5.588 4.927 -7.025 1.00 89.88 669 PHE A CA 1
ATOM 5167 C C . PHE A 1 669 ? 6.833 5.581 -7.639 1.00 89.88 669 PHE A C 1
ATOM 5169 O O . PHE A 1 669 ? 6.705 6.574 -8.349 1.00 89.88 669 PHE A O 1
ATOM 5176 N N . THR A 1 670 ? 8.024 4.997 -7.447 1.00 87.88 670 THR A N 1
ATOM 5177 C CA . THR A 1 670 ? 9.268 5.502 -8.056 1.00 87.88 670 THR A CA 1
ATOM 5178 C C . THR A 1 670 ? 9.192 5.546 -9.582 1.00 87.88 670 THR A C 1
ATOM 5180 O O . THR A 1 670 ? 9.558 6.568 -10.150 1.00 87.88 670 THR A O 1
ATOM 5183 N N . LEU A 1 671 ? 8.672 4.497 -10.233 1.00 88.69 671 LEU A N 1
ATOM 5184 C CA . LEU A 1 671 ? 8.440 4.484 -11.682 1.00 88.69 671 LEU A CA 1
ATOM 5185 C C . LEU A 1 671 ? 7.484 5.615 -12.095 1.00 88.69 671 LEU A C 1
ATOM 5187 O O . LEU A 1 671 ? 7.817 6.417 -12.953 1.00 88.69 671 LEU A O 1
ATOM 5191 N N . THR A 1 672 ? 6.345 5.754 -11.410 1.00 91.56 672 THR A N 1
ATOM 5192 C CA . THR A 1 672 ? 5.357 6.801 -11.730 1.00 91.56 672 THR A CA 1
ATOM 5193 C C . THR A 1 672 ? 5.940 8.215 -11.570 1.00 91.56 672 THR A C 1
ATOM 5195 O O . THR A 1 672 ? 5.602 9.116 -12.329 1.00 91.56 672 THR A O 1
ATOM 5198 N N . CYS A 1 673 ? 6.830 8.433 -10.597 1.00 91.19 673 CYS A N 1
ATOM 5199 C CA . CYS A 1 673 ? 7.550 9.698 -10.424 1.00 91.19 673 CYS A CA 1
ATOM 5200 C C . CYS A 1 673 ? 8.617 9.938 -11.509 1.00 91.19 673 CYS A C 1
ATOM 5202 O O . CYS A 1 673 ? 8.820 11.080 -11.917 1.00 91.19 673 CYS A O 1
ATOM 5204 N N . GLN A 1 674 ? 9.265 8.883 -12.013 1.00 87.94 674 GLN A N 1
ATOM 5205 C CA . GLN A 1 674 ? 10.178 8.980 -13.157 1.00 87.94 674 GLN A CA 1
ATOM 5206 C C . GLN A 1 674 ? 9.418 9.393 -14.426 1.00 87.94 674 GLN A C 1
ATOM 5208 O O . GLN A 1 674 ? 9.822 10.363 -15.064 1.00 87.94 674 GLN A O 1
ATOM 5213 N N . ASP A 1 675 ? 8.259 8.788 -14.699 1.00 91.06 675 ASP A N 1
ATOM 5214 C CA . ASP A 1 675 ? 7.373 9.158 -15.815 1.00 91.06 675 ASP A CA 1
ATOM 5215 C C . ASP A 1 675 ? 6.938 10.639 -15.763 1.00 91.06 675 ASP A C 1
ATOM 5217 O O . ASP A 1 675 ? 6.872 11.314 -16.793 1.00 91.06 675 ASP A O 1
ATOM 5221 N N . VAL A 1 676 ? 6.679 11.194 -14.567 1.00 93.19 676 VAL A N 1
ATOM 5222 C CA . VAL A 1 676 ? 6.405 12.638 -14.394 1.00 93.19 676 VAL A CA 1
ATOM 5223 C C . VAL A 1 676 ? 7.576 13.487 -14.899 1.00 93.19 676 VAL A C 1
ATOM 5225 O O . VAL A 1 676 ? 7.366 14.440 -15.656 1.00 93.19 676 VAL A O 1
ATOM 5228 N N . ALA A 1 677 ? 8.799 13.160 -14.474 1.00 88.31 677 ALA A N 1
ATOM 5229 C CA . ALA A 1 677 ? 9.998 13.906 -14.840 1.00 88.31 677 ALA A CA 1
ATOM 5230 C C . ALA A 1 677 ? 10.323 13.757 -16.336 1.00 88.31 677 ALA A C 1
ATOM 5232 O O . ALA A 1 677 ? 10.601 14.753 -17.005 1.00 88.31 677 ALA A O 1
ATOM 5233 N N . GLU A 1 678 ? 10.218 12.545 -16.886 1.00 86.50 678 GLU A N 1
ATOM 5234 C CA . GLU A 1 678 ? 10.476 12.258 -18.302 1.00 86.50 678 GLU A CA 1
ATOM 5235 C C . GLU A 1 678 ? 9.477 12.985 -19.216 1.00 86.50 678 GLU A C 1
ATOM 5237 O O . GLU A 1 678 ? 9.897 13.684 -20.145 1.00 86.50 678 GLU A O 1
ATOM 5242 N N . ARG A 1 679 ? 8.176 12.983 -18.887 1.00 91.00 679 ARG A N 1
ATOM 5243 C CA . ARG A 1 679 ? 7.174 13.802 -19.596 1.00 91.00 679 ARG A CA 1
ATOM 5244 C C . ARG A 1 679 ? 7.448 15.301 -19.501 1.00 91.00 679 ARG A C 1
ATOM 5246 O O . ARG A 1 679 ? 7.220 16.018 -20.480 1.00 91.00 679 ARG A O 1
ATOM 5253 N N . PHE A 1 680 ? 7.910 15.798 -18.352 1.00 91.81 680 PHE A N 1
ATOM 5254 C CA . PHE A 1 680 ? 8.236 17.217 -18.189 1.00 91.81 680 PHE A CA 1
ATOM 5255 C C . PHE A 1 680 ? 9.446 17.616 -19.046 1.00 91.81 680 PHE A C 1
ATOM 5257 O O . PHE A 1 680 ? 9.386 18.609 -19.777 1.00 91.81 680 PHE A O 1
ATOM 5264 N N . HIS A 1 681 ? 10.509 16.808 -19.033 1.00 86.44 681 HIS A N 1
ATOM 5265 C CA . HIS A 1 681 ? 11.682 16.996 -19.886 1.00 86.44 681 HIS A CA 1
ATOM 5266 C C . HIS A 1 681 ? 11.325 16.921 -21.375 1.00 86.44 681 HIS A C 1
ATOM 5268 O O . HIS A 1 681 ? 11.751 17.785 -22.146 1.00 86.44 681 HIS A O 1
ATOM 5274 N N . LEU A 1 682 ? 10.483 15.965 -21.786 1.00 86.56 682 LEU A N 1
ATOM 5275 C CA . LEU A 1 682 ? 9.989 15.873 -23.160 1.00 86.56 682 LEU A CA 1
ATOM 5276 C C . LEU A 1 682 ? 9.193 17.125 -23.555 1.00 86.56 682 LEU A C 1
ATOM 5278 O O . LEU A 1 682 ? 9.414 17.674 -24.634 1.00 86.56 682 LEU A O 1
ATOM 5282 N N . ALA A 1 683 ? 8.309 17.626 -22.687 1.00 90.88 683 ALA A N 1
ATOM 5283 C CA . ALA A 1 683 ? 7.556 18.854 -22.941 1.00 90.88 683 ALA A CA 1
ATOM 5284 C C . ALA A 1 683 ? 8.474 20.082 -23.104 1.00 90.88 683 ALA A C 1
ATOM 5286 O O . ALA A 1 683 ? 8.258 20.887 -24.015 1.00 90.88 683 ALA A O 1
ATOM 5287 N N . LEU A 1 684 ? 9.522 20.208 -22.280 1.00 88.69 684 LEU A N 1
ATOM 5288 C CA . LEU A 1 684 ? 10.526 21.271 -22.405 1.00 88.69 684 LEU A CA 1
ATOM 5289 C C . LEU A 1 684 ? 11.369 21.139 -23.682 1.00 88.69 684 LEU A C 1
ATOM 5291 O O . LEU A 1 684 ? 11.585 22.140 -24.368 1.00 88.69 684 LEU A O 1
ATOM 5295 N N . ALA A 1 685 ? 11.802 19.930 -24.044 1.00 83.75 685 ALA A N 1
ATOM 5296 C CA . ALA A 1 685 ? 12.546 19.681 -25.278 1.00 83.75 685 ALA A CA 1
ATOM 5297 C C . ALA A 1 685 ? 11.695 20.006 -26.519 1.00 83.75 685 ALA A C 1
ATOM 5299 O O . ALA A 1 685 ? 12.143 20.726 -27.410 1.00 83.75 685 ALA A O 1
ATOM 5300 N N . LEU A 1 686 ? 10.434 19.562 -26.549 1.00 87.12 686 LEU A N 1
ATOM 5301 C CA . LEU A 1 686 ? 9.478 19.892 -27.610 1.00 87.12 686 LEU A CA 1
ATOM 5302 C C . LEU A 1 686 ? 9.224 21.403 -27.711 1.00 87.12 686 LEU A C 1
ATOM 5304 O O . LEU A 1 686 ? 9.180 21.940 -28.820 1.00 87.12 686 LEU A O 1
ATOM 5308 N N . LEU A 1 687 ? 9.086 22.095 -26.574 1.00 89.19 687 LEU A N 1
ATOM 5309 C CA . LEU A 1 687 ? 8.953 23.551 -26.531 1.00 89.19 687 LEU A CA 1
ATOM 5310 C C . LEU A 1 687 ? 10.201 24.237 -27.099 1.00 89.19 687 LEU A C 1
ATOM 5312 O O . LEU A 1 687 ? 10.061 25.135 -27.929 1.00 89.19 687 LEU A O 1
ATOM 5316 N N . PHE A 1 688 ? 11.403 23.796 -26.711 1.00 86.06 688 PHE A N 1
ATOM 5317 C CA . PHE A 1 688 ? 12.652 24.336 -27.247 1.00 86.06 688 PHE A CA 1
ATOM 5318 C C . PHE A 1 688 ? 12.697 24.218 -28.769 1.00 86.06 688 PHE A C 1
ATOM 5320 O O . PHE A 1 688 ? 12.945 25.221 -29.429 1.00 86.06 688 PHE A O 1
ATOM 5327 N N . VAL A 1 689 ? 12.414 23.044 -29.346 1.00 83.00 689 VAL A N 1
ATOM 5328 C CA . VAL A 1 689 ? 12.522 22.863 -30.808 1.00 83.00 689 VAL A CA 1
ATOM 5329 C C . VAL A 1 689 ? 11.477 23.689 -31.567 1.00 83.00 689 VAL A C 1
ATOM 5331 O O . VAL A 1 689 ? 11.747 24.175 -32.665 1.00 83.00 689 VAL A O 1
ATOM 5334 N N . VAL A 1 690 ? 10.303 23.936 -30.974 1.00 86.31 690 VAL A N 1
ATOM 5335 C CA . VAL A 1 690 ? 9.328 24.891 -31.528 1.00 86.31 690 VAL A CA 1
ATOM 5336 C C . VAL A 1 690 ? 9.871 26.327 -31.512 1.00 86.31 690 VAL A C 1
ATOM 5338 O O . VAL A 1 690 ? 9.693 27.042 -32.498 1.00 86.31 690 VAL A O 1
ATOM 5341 N N . VAL A 1 691 ? 10.550 26.749 -30.439 1.00 86.88 691 VAL A N 1
ATOM 5342 C CA . VAL A 1 691 ? 11.193 28.075 -30.359 1.00 86.88 691 VAL A CA 1
ATOM 5343 C C . VAL A 1 691 ? 12.397 28.186 -31.306 1.00 86.88 691 VAL A C 1
ATOM 5345 O O . VAL A 1 691 ? 12.542 29.207 -31.974 1.00 86.88 691 VAL A O 1
ATOM 5348 N N . GLU A 1 692 ? 13.217 27.139 -31.419 1.00 80.75 692 GLU A N 1
ATOM 5349 C CA . GLU A 1 692 ? 14.369 27.067 -32.327 1.00 80.75 692 GLU A CA 1
ATOM 5350 C C . GLU A 1 692 ? 13.932 27.201 -33.795 1.00 80.75 692 GLU A C 1
ATOM 5352 O O . GLU A 1 692 ? 14.494 28.005 -34.537 1.00 80.75 692 GLU A O 1
ATOM 5357 N N . GLU A 1 693 ? 12.888 26.478 -34.217 1.00 81.31 693 GLU A N 1
ATOM 5358 C CA . GLU A 1 693 ? 12.329 26.623 -35.568 1.00 81.31 693 GLU A CA 1
ATOM 5359 C C . GLU A 1 693 ? 11.736 28.022 -35.790 1.00 81.31 693 GLU A C 1
ATOM 5361 O O . GLU A 1 693 ? 11.900 28.596 -36.866 1.00 81.31 693 GLU A O 1
ATOM 5366 N N . MET A 1 694 ? 11.064 28.603 -34.789 1.00 85.81 694 MET A N 1
ATOM 5367 C CA . MET A 1 694 ? 10.524 29.964 -34.893 1.00 85.81 694 MET A CA 1
ATOM 5368 C C . MET A 1 694 ? 11.624 31.008 -35.128 1.00 85.81 694 MET A C 1
ATOM 5370 O O . MET A 1 694 ? 11.432 31.891 -35.969 1.00 85.81 694 MET A O 1
ATOM 5374 N N . ASP A 1 695 ? 12.765 30.887 -34.443 1.00 82.50 695 ASP A N 1
ATOM 5375 C CA . ASP A 1 695 ? 13.934 31.760 -34.617 1.00 82.50 695 ASP A CA 1
ATOM 5376 C C . ASP A 1 695 ? 14.607 31.530 -35.984 1.00 82.50 695 ASP A C 1
ATOM 5378 O O . ASP A 1 695 ? 14.763 32.472 -36.765 1.00 82.50 695 ASP A O 1
ATOM 5382 N N . ASN A 1 696 ? 14.877 30.269 -36.347 1.00 79.81 696 ASN A N 1
ATOM 5383 C CA . ASN A 1 696 ? 15.459 29.887 -37.643 1.00 79.81 696 ASN A CA 1
ATOM 5384 C C . ASN A 1 696 ? 14.601 30.325 -38.847 1.00 79.81 696 ASN A C 1
ATOM 5386 O O . ASN A 1 696 ? 15.136 30.724 -39.883 1.00 79.81 696 ASN A O 1
ATOM 5390 N N . ALA A 1 697 ? 13.273 30.270 -38.722 1.00 81.00 697 ALA A N 1
ATOM 5391 C CA . ALA A 1 697 ? 12.331 30.724 -39.745 1.00 81.00 697 ALA A CA 1
ATOM 5392 C C . ALA A 1 697 ? 12.057 32.242 -39.701 1.00 81.00 697 ALA A C 1
ATOM 5394 O O . ALA A 1 697 ? 11.324 32.752 -40.554 1.00 81.00 697 ALA A O 1
ATOM 5395 N N . GLY A 1 698 ? 12.585 32.969 -38.707 1.00 82.88 698 GLY A N 1
ATOM 5396 C CA . GLY A 1 698 ? 12.302 34.391 -38.483 1.00 82.88 698 GLY A CA 1
ATOM 5397 C C . GLY A 1 698 ? 10.817 34.689 -38.234 1.00 82.88 698 GLY A C 1
ATOM 5398 O O . GLY A 1 698 ? 10.330 35.769 -38.578 1.00 82.88 698 GLY A O 1
ATOM 5399 N N . SER A 1 699 ? 10.068 33.723 -37.695 1.00 82.75 699 SER A N 1
ATOM 5400 C CA . SER A 1 699 ? 8.606 33.751 -37.639 1.00 82.75 699 SER A CA 1
ATOM 5401 C C . SER A 1 699 ? 8.083 33.820 -36.201 1.00 82.75 699 SER A C 1
ATOM 5403 O O . SER A 1 699 ? 8.302 32.936 -35.381 1.00 82.75 699 SER A O 1
ATOM 5405 N N . GLY A 1 700 ? 7.311 34.864 -35.890 1.00 81.81 700 GLY A N 1
ATOM 5406 C CA . GLY A 1 700 ? 6.717 35.064 -34.559 1.00 81.81 700 GLY A CA 1
ATOM 5407 C C . GLY A 1 700 ? 5.543 34.133 -34.216 1.00 81.81 700 GLY A C 1
ATOM 5408 O O . GLY A 1 700 ? 4.770 34.448 -33.313 1.00 81.81 700 GLY A O 1
ATOM 5409 N N . ARG A 1 701 ? 5.343 33.035 -34.958 1.00 87.06 701 ARG A N 1
ATOM 5410 C CA . ARG A 1 701 ? 4.282 32.040 -34.732 1.00 87.06 701 ARG A CA 1
ATOM 5411 C C . ARG A 1 701 ? 4.798 30.631 -35.040 1.00 87.06 701 ARG A C 1
ATOM 5413 O O . ARG A 1 701 ? 5.458 30.466 -36.060 1.00 87.06 701 ARG A O 1
ATOM 5420 N N . PRO A 1 702 ? 4.441 29.615 -34.236 1.00 87.06 702 PRO A N 1
ATOM 5421 C CA . PRO A 1 702 ? 4.867 28.243 -34.480 1.00 87.06 702 PRO A CA 1
ATOM 5422 C C . PRO A 1 702 ? 4.245 27.680 -35.762 1.00 87.06 702 PRO A C 1
ATOM 5424 O O . PRO A 1 702 ? 3.073 27.917 -36.068 1.00 87.06 702 PRO A O 1
ATOM 5427 N N . ASN A 1 703 ? 5.024 26.888 -36.498 1.00 87.25 703 ASN A N 1
ATOM 5428 C CA . ASN A 1 703 ? 4.553 26.168 -37.677 1.00 87.25 703 ASN A CA 1
ATOM 5429 C C . ASN A 1 703 ? 3.535 25.087 -37.263 1.00 87.25 703 ASN A C 1
ATOM 5431 O O . ASN A 1 703 ? 3.862 24.181 -36.498 1.00 87.25 703 ASN A O 1
ATOM 5435 N N . GLY A 1 704 ? 2.311 25.141 -37.798 1.00 86.75 704 GLY A N 1
ATOM 5436 C CA . GLY A 1 704 ? 1.251 24.179 -37.466 1.00 86.75 704 GLY A CA 1
ATOM 5437 C C . GLY A 1 704 ? 1.613 22.721 -37.780 1.00 86.75 704 GLY A C 1
ATOM 5438 O O . GLY A 1 704 ? 1.245 21.825 -37.023 1.00 86.75 704 GLY A O 1
ATOM 5439 N N . ALA A 1 705 ? 2.398 22.477 -38.836 1.00 85.00 705 ALA A N 1
ATOM 5440 C CA . ALA A 1 705 ? 2.873 21.135 -39.175 1.00 85.00 705 ALA A CA 1
ATOM 5441 C C . ALA A 1 705 ? 3.945 20.623 -38.196 1.00 85.00 705 ALA A C 1
ATOM 5443 O O . ALA A 1 705 ? 4.029 19.419 -37.960 1.00 85.00 705 ALA A O 1
ATOM 5444 N N . LEU A 1 706 ? 4.743 21.523 -37.607 1.00 84.31 706 LEU A N 1
ATOM 5445 C CA . LEU A 1 706 ? 5.677 21.179 -36.533 1.00 84.31 706 LEU A CA 1
ATOM 5446 C C . LEU A 1 706 ? 4.915 20.893 -35.237 1.00 84.31 706 LEU A C 1
ATOM 5448 O O . LEU A 1 706 ? 5.124 19.852 -34.624 1.00 84.31 706 LEU A O 1
ATOM 5452 N N . LEU A 1 707 ? 3.974 21.767 -34.869 1.00 88.75 707 LEU A N 1
ATOM 5453 C CA . LEU A 1 707 ? 3.155 21.618 -33.666 1.00 88.75 707 LEU A CA 1
ATOM 5454 C C . LEU A 1 707 ? 2.366 20.298 -33.668 1.00 88.75 707 LEU A C 1
ATOM 5456 O O . LEU A 1 707 ? 2.292 19.631 -32.639 1.00 88.75 707 LEU A O 1
ATOM 5460 N N . GLN A 1 708 ? 1.846 19.874 -34.826 1.00 88.50 708 GLN A N 1
ATOM 5461 C CA . GLN A 1 708 ? 1.198 18.569 -34.977 1.00 88.50 708 GLN A CA 1
ATOM 5462 C C . GLN A 1 708 ? 2.166 17.398 -34.732 1.00 88.50 708 GLN A C 1
ATOM 5464 O O . GLN A 1 708 ? 1.773 16.415 -34.107 1.00 88.50 708 GLN A O 1
ATOM 5469 N N . ARG A 1 709 ? 3.427 17.490 -35.183 1.00 84.31 709 ARG A N 1
ATOM 5470 C CA . ARG A 1 709 ? 4.453 16.466 -34.909 1.00 84.31 709 ARG A CA 1
ATOM 5471 C C . ARG A 1 709 ? 4.808 16.428 -33.425 1.00 84.31 709 ARG A C 1
ATOM 5473 O O . ARG A 1 709 ? 4.783 15.350 -32.846 1.00 84.31 709 ARG A O 1
ATOM 5480 N N . CYS A 1 710 ? 5.048 17.583 -32.801 1.00 85.12 710 CYS A N 1
ATOM 5481 C CA . CYS A 1 710 ? 5.309 17.682 -31.362 1.00 85.12 710 CYS A CA 1
ATOM 5482 C C . CYS A 1 710 ? 4.157 17.101 -30.530 1.00 85.12 710 CYS A C 1
ATOM 5484 O O . CYS A 1 710 ? 4.388 16.296 -29.632 1.00 85.12 710 CYS A O 1
ATOM 5486 N N . GLY A 1 711 ? 2.911 17.444 -30.872 1.00 88.62 711 GLY A N 1
ATOM 5487 C CA . GLY A 1 711 ? 1.722 16.894 -30.219 1.00 88.62 711 GLY A CA 1
ATOM 5488 C C . GLY A 1 711 ? 1.575 15.383 -30.412 1.00 88.62 711 GLY A C 1
ATOM 5489 O O . GLY A 1 711 ? 1.226 14.686 -29.466 1.00 88.62 711 GLY A O 1
ATOM 5490 N N . ALA A 1 712 ? 1.890 14.856 -31.600 1.00 85.94 712 ALA A N 1
ATOM 5491 C CA . ALA A 1 712 ? 1.875 13.416 -31.860 1.00 85.94 712 ALA A CA 1
ATOM 5492 C C . ALA A 1 712 ? 2.959 12.656 -31.074 1.00 85.94 712 ALA A C 1
ATOM 5494 O O . ALA A 1 712 ? 2.711 11.536 -30.641 1.00 85.94 712 ALA A O 1
ATOM 5495 N N . ILE A 1 713 ? 4.131 13.264 -30.862 1.00 84.81 713 ILE A N 1
ATOM 5496 C CA . ILE A 1 713 ? 5.214 12.701 -30.041 1.00 84.81 713 ILE A CA 1
ATOM 5497 C C . ILE A 1 713 ? 4.793 12.644 -28.571 1.00 84.81 713 ILE A C 1
ATOM 5499 O O . ILE A 1 713 ? 4.851 11.580 -27.966 1.00 84.81 713 ILE A O 1
ATOM 5503 N N . PHE A 1 714 ? 4.291 13.752 -28.022 1.00 88.56 714 PHE A N 1
ATOM 5504 C CA . PHE A 1 714 ? 3.819 13.789 -26.637 1.00 88.56 714 PHE A CA 1
ATOM 5505 C C . PHE A 1 714 ? 2.634 12.834 -26.404 1.00 88.56 714 PHE A C 1
ATOM 5507 O O . PHE A 1 714 ? 2.585 12.136 -25.398 1.00 88.56 714 PHE A O 1
ATOM 5514 N N . ALA A 1 715 ? 1.701 12.734 -27.357 1.00 89.12 715 ALA A N 1
ATOM 5515 C CA . ALA A 1 715 ? 0.593 11.780 -27.280 1.00 89.12 715 ALA A CA 1
ATOM 5516 C C . ALA A 1 715 ? 1.044 10.311 -27.396 1.00 89.12 715 ALA A C 1
ATOM 5518 O O . ALA A 1 715 ? 0.410 9.435 -26.808 1.00 89.12 715 ALA A O 1
ATOM 5519 N N . ALA A 1 716 ? 2.122 10.029 -28.139 1.00 85.25 716 ALA A N 1
ATOM 5520 C CA . ALA A 1 716 ? 2.717 8.696 -28.191 1.00 85.25 716 ALA A CA 1
ATOM 5521 C C . ALA A 1 716 ? 3.340 8.315 -26.841 1.00 85.25 716 ALA A C 1
ATOM 5523 O O . ALA A 1 716 ? 3.115 7.199 -26.385 1.00 85.25 716 ALA A O 1
ATOM 5524 N N . GLU A 1 717 ? 4.031 9.249 -26.183 1.00 88.12 717 GLU A N 1
ATOM 5525 C CA . GLU A 1 717 ? 4.573 9.051 -24.833 1.00 88.12 717 GLU A CA 1
ATOM 5526 C C . GLU A 1 717 ? 3.463 8.738 -23.822 1.00 88.12 717 GLU A C 1
ATOM 5528 O O . GLU A 1 717 ? 3.496 7.710 -23.149 1.00 88.12 717 GLU A O 1
ATOM 5533 N N . VAL A 1 718 ? 2.391 9.541 -23.825 1.00 90.25 718 VAL A N 1
ATOM 5534 C CA . VAL A 1 718 ? 1.209 9.309 -22.979 1.00 90.25 718 VAL A CA 1
ATOM 5535 C C . VAL A 1 718 ? 0.628 7.904 -23.182 1.00 90.25 718 VAL A C 1
ATOM 5537 O O . VAL A 1 718 ? 0.346 7.192 -22.218 1.00 90.25 718 VAL A O 1
ATOM 5540 N N . ALA A 1 719 ? 0.472 7.468 -24.436 1.00 87.62 719 ALA A N 1
ATOM 5541 C CA . ALA A 1 719 ? -0.034 6.132 -24.749 1.00 87.62 719 ALA A CA 1
ATOM 5542 C C . ALA A 1 719 ? 0.919 5.008 -24.298 1.00 87.62 719 ALA A C 1
ATOM 5544 O O . ALA A 1 719 ? 0.471 3.903 -23.970 1.00 87.62 719 ALA A O 1
ATOM 5545 N N . ILE A 1 720 ? 2.223 5.277 -24.283 1.00 87.25 720 ILE A N 1
ATOM 5546 C CA . ILE A 1 720 ? 3.262 4.326 -23.899 1.00 87.25 720 ILE A CA 1
ATOM 5547 C C . ILE A 1 720 ? 3.302 4.153 -22.385 1.00 87.25 720 ILE A C 1
ATOM 5549 O O . ILE A 1 720 ? 3.265 3.006 -21.947 1.00 87.25 720 ILE A O 1
ATOM 5553 N N . ASP A 1 721 ? 3.252 5.223 -21.590 1.00 89.75 721 ASP A N 1
ATOM 5554 C CA . ASP A 1 721 ? 3.181 5.107 -20.126 1.00 89.75 721 ASP A CA 1
ATOM 5555 C C . ASP A 1 721 ? 1.895 4.418 -19.678 1.00 89.75 721 ASP A C 1
ATOM 5557 O O . ASP A 1 721 ? 1.926 3.513 -18.846 1.00 89.75 721 ASP A O 1
ATOM 5561 N N . VAL A 1 722 ? 0.756 4.769 -20.285 1.00 90.50 722 VAL A N 1
ATOM 5562 C CA . VAL A 1 722 ? -0.517 4.075 -20.044 1.00 90.50 722 VAL A CA 1
ATOM 5563 C C . VAL A 1 722 ? -0.376 2.579 -20.332 1.00 90.50 722 VAL A C 1
ATOM 5565 O O . VAL A 1 722 ? -0.829 1.755 -19.537 1.00 90.50 722 VAL A O 1
ATOM 5568 N N . THR A 1 723 ? 0.294 2.207 -21.427 1.00 86.62 723 THR A N 1
ATOM 5569 C CA . THR A 1 723 ? 0.557 0.800 -21.766 1.00 86.62 723 THR A CA 1
ATOM 5570 C C . THR A 1 723 ? 1.511 0.148 -20.759 1.00 86.62 723 THR A C 1
ATOM 5572 O O . THR A 1 723 ? 1.218 -0.937 -20.258 1.00 86.62 723 THR A O 1
ATOM 5575 N N . LYS A 1 724 ? 2.616 0.816 -20.411 1.00 87.81 724 LYS A N 1
ATOM 5576 C CA . LYS A 1 724 ? 3.629 0.404 -19.427 1.00 87.81 724 LYS A CA 1
ATOM 5577 C C . LYS A 1 724 ? 2.978 0.109 -18.075 1.00 87.81 724 LYS A C 1
ATOM 5579 O O . LYS A 1 724 ? 3.116 -0.995 -17.553 1.00 87.81 724 LYS A O 1
ATOM 5584 N N . HIS A 1 725 ? 2.172 1.033 -17.566 1.00 88.81 725 HIS A N 1
ATOM 5585 C CA . HIS A 1 725 ? 1.464 0.909 -16.294 1.00 88.81 725 HIS A CA 1
ATOM 5586 C C . HIS A 1 725 ? 0.324 -0.116 -16.332 1.00 88.81 725 HIS A C 1
ATOM 5588 O O . HIS A 1 725 ? 0.198 -0.903 -15.392 1.00 88.81 725 HIS A O 1
ATOM 5594 N N . ALA A 1 726 ? -0.465 -0.196 -17.409 1.00 87.06 726 ALA A N 1
ATOM 5595 C CA . ALA A 1 726 ? -1.494 -1.233 -17.572 1.00 87.06 726 ALA A CA 1
ATOM 5596 C C . ALA A 1 726 ? -0.892 -2.650 -17.609 1.00 87.06 726 ALA A C 1
ATOM 5598 O O . ALA A 1 726 ? -1.481 -3.608 -17.105 1.00 87.06 726 ALA A O 1
ATOM 5599 N N . VAL A 1 727 ? 0.308 -2.786 -18.175 1.00 84.12 727 VAL A N 1
ATOM 5600 C CA . VAL A 1 727 ? 1.060 -4.041 -18.221 1.00 84.12 727 VAL A CA 1
ATOM 5601 C C . VAL A 1 727 ? 1.693 -4.358 -16.859 1.00 84.12 727 VAL A C 1
ATOM 5603 O O . VAL A 1 727 ? 1.499 -5.462 -16.351 1.00 84.12 727 VAL A O 1
ATOM 5606 N N . VAL A 1 728 ? 2.381 -3.405 -16.220 1.00 85.12 728 VAL A N 1
ATOM 5607 C CA . VAL A 1 728 ? 3.020 -3.593 -14.901 1.00 85.12 728 VAL A CA 1
ATOM 5608 C C . VAL A 1 728 ? 2.003 -3.917 -13.807 1.00 85.12 728 VAL A C 1
ATOM 5610 O O . VAL A 1 728 ? 2.234 -4.843 -13.026 1.00 85.12 728 VAL A O 1
ATOM 5613 N N . THR A 1 729 ? 0.866 -3.214 -13.762 1.00 81.31 729 THR A N 1
ATOM 5614 C CA . THR A 1 729 ? -0.218 -3.498 -12.801 1.00 81.31 729 THR A CA 1
ATOM 5615 C C . THR A 1 729 ? -0.801 -4.891 -13.008 1.00 81.31 729 THR A C 1
ATOM 5617 O O . THR A 1 729 ? -0.956 -5.626 -12.035 1.00 81.31 729 THR A O 1
ATOM 5620 N N . LYS A 1 730 ? -1.019 -5.309 -14.263 1.00 80.12 730 LYS A N 1
ATOM 5621 C CA . LYS A 1 730 ? -1.489 -6.661 -14.596 1.00 80.12 730 LYS A CA 1
ATOM 5622 C C . LYS A 1 730 ? -0.494 -7.758 -14.196 1.00 80.12 730 LYS A C 1
ATOM 5624 O O . LYS A 1 730 ? -0.914 -8.756 -13.623 1.00 80.12 730 LYS A O 1
ATOM 5629 N N . PHE A 1 731 ? 0.799 -7.602 -14.491 1.00 79.69 731 PHE A N 1
ATOM 5630 C CA . PHE A 1 731 ? 1.816 -8.616 -14.165 1.00 79.69 731 PHE A CA 1
ATOM 5631 C C . PHE A 1 731 ? 2.236 -8.624 -12.688 1.00 79.69 731 PHE A C 1
ATOM 5633 O O . PHE A 1 731 ? 2.765 -9.627 -12.214 1.00 79.69 731 PHE A O 1
ATOM 5640 N N . SER A 1 732 ? 1.988 -7.538 -11.951 1.00 79.00 732 SER A N 1
ATOM 5641 C CA . SER A 1 732 ? 2.275 -7.454 -10.511 1.00 79.00 732 SER A CA 1
ATOM 5642 C C . SER A 1 732 ? 1.049 -7.713 -9.619 1.00 79.00 732 SER A C 1
ATOM 5644 O O . SER A 1 732 ? 1.213 -7.810 -8.406 1.00 79.00 732 SER A O 1
ATOM 5646 N N . ASP A 1 733 ? -0.140 -7.859 -10.220 1.00 74.06 733 ASP A N 1
ATOM 5647 C CA . ASP A 1 733 ? -1.474 -7.939 -9.592 1.00 74.06 733 ASP A CA 1
ATOM 5648 C C . ASP A 1 733 ? -1.802 -6.748 -8.666 1.00 74.06 733 ASP A C 1
ATOM 5650 O O . ASP A 1 733 ? -2.378 -6.883 -7.589 1.00 74.06 733 ASP A O 1
ATOM 5654 N N . VAL A 1 734 ? -1.412 -5.545 -9.100 1.00 73.00 734 VAL A N 1
ATOM 5655 C CA . VAL A 1 734 ? -1.635 -4.292 -8.364 1.00 73.00 734 VAL A CA 1
ATOM 5656 C C . VAL A 1 734 ? -2.948 -3.649 -8.815 1.00 73.00 734 VAL A C 1
ATOM 5658 O O . VAL A 1 734 ? -3.148 -3.383 -10.003 1.00 73.00 734 VAL A O 1
ATOM 5661 N N . ARG A 1 735 ? -3.849 -3.365 -7.865 1.00 75.00 735 ARG A N 1
ATOM 5662 C CA . ARG A 1 735 ? -5.141 -2.711 -8.139 1.00 75.00 735 ARG A CA 1
ATOM 5663 C C . ARG A 1 735 ? -4.944 -1.246 -8.586 1.00 75.00 735 ARG A C 1
ATOM 5665 O O . ARG A 1 735 ? -4.087 -0.564 -8.024 1.00 75.00 735 ARG A O 1
ATOM 5672 N N . PRO A 1 736 ? -5.766 -0.707 -9.516 1.00 70.62 736 PRO A N 1
ATOM 5673 C CA . PRO A 1 736 ? -5.609 0.666 -10.015 1.00 70.62 736 PRO A CA 1
ATOM 5674 C C . PRO A 1 736 ? -5.695 1.759 -8.938 1.00 70.62 736 PRO A C 1
ATOM 5676 O O . PRO A 1 736 ? -5.050 2.793 -9.091 1.00 70.62 736 PRO A O 1
ATOM 5679 N N . GLY A 1 737 ? -6.438 1.516 -7.846 1.00 74.94 737 GLY A N 1
ATOM 5680 C CA . GLY A 1 737 ? -6.623 2.458 -6.729 1.00 74.94 737 GLY A CA 1
ATOM 5681 C C . GLY A 1 737 ? -5.318 2.974 -6.111 1.00 74.94 737 GLY A C 1
ATOM 5682 O O . GLY A 1 737 ? -5.284 4.086 -5.585 1.00 74.94 737 GLY A O 1
ATOM 5683 N N . VAL A 1 738 ? -4.212 2.239 -6.281 1.00 82.31 738 VAL A N 1
ATOM 5684 C CA . VAL A 1 738 ? -2.876 2.643 -5.826 1.00 82.31 738 VAL A CA 1
ATOM 5685 C C . VAL A 1 738 ? -2.462 4.038 -6.327 1.00 82.31 738 VAL A C 1
ATOM 5687 O O . VAL A 1 738 ? -1.848 4.798 -5.579 1.00 82.31 738 VAL A O 1
ATOM 5690 N N . TYR A 1 739 ? -2.855 4.435 -7.547 1.00 85.50 739 TYR A N 1
ATOM 5691 C CA . TYR A 1 739 ? -2.517 5.756 -8.098 1.00 85.50 739 TYR A CA 1
ATOM 5692 C C . TYR A 1 739 ? -3.259 6.897 -7.391 1.00 85.50 739 TYR A C 1
ATOM 5694 O O . TYR A 1 739 ? -2.719 7.999 -7.284 1.00 85.50 739 TYR A O 1
ATOM 5702 N N . ARG A 1 740 ? -4.458 6.645 -6.843 1.00 83.62 740 ARG A N 1
ATOM 5703 C CA . ARG A 1 740 ? -5.163 7.614 -5.987 1.00 83.62 740 ARG A CA 1
ATOM 5704 C C . ARG A 1 740 ? -4.465 7.779 -4.643 1.00 83.62 740 ARG A C 1
ATOM 5706 O O . ARG A 1 740 ? -4.318 8.910 -4.190 1.00 83.62 740 ARG A O 1
ATOM 5713 N N . THR A 1 741 ? -3.982 6.689 -4.042 1.00 84.81 741 THR A N 1
ATOM 5714 C CA . THR A 1 741 ? -3.159 6.755 -2.823 1.00 84.81 741 THR A CA 1
ATOM 5715 C C . THR A 1 741 ? -1.885 7.559 -3.078 1.00 84.81 741 THR A C 1
ATOM 5717 O O . THR A 1 741 ? -1.613 8.507 -2.348 1.00 84.81 741 THR A O 1
ATOM 5720 N N . PHE A 1 742 ? -1.166 7.273 -4.169 1.00 90.94 742 PHE A N 1
ATOM 5721 C CA . PHE A 1 742 ? 0.015 8.045 -4.567 1.00 90.94 742 PHE A CA 1
ATOM 5722 C C . PHE A 1 742 ? -0.307 9.532 -4.771 1.00 90.94 742 PHE A C 1
ATOM 5724 O O . PHE A 1 742 ? 0.440 10.390 -4.301 1.00 90.94 742 PHE A O 1
ATOM 5731 N N . LEU A 1 743 ? -1.421 9.853 -5.440 1.00 85.44 743 LEU A N 1
ATOM 5732 C CA . LEU A 1 743 ? -1.850 11.234 -5.665 1.00 85.44 743 LEU A CA 1
ATOM 5733 C C . LEU A 1 743 ? -2.145 11.943 -4.339 1.00 85.44 743 LEU A C 1
ATOM 5735 O O . LEU A 1 743 ? -1.656 13.051 -4.133 1.00 85.44 743 LEU A O 1
ATOM 5739 N N . ARG A 1 744 ? -2.871 11.299 -3.418 1.00 85.00 744 ARG A N 1
ATOM 5740 C CA . ARG A 1 744 ? -3.172 11.841 -2.085 1.00 85.00 744 ARG A CA 1
ATOM 5741 C C . ARG A 1 744 ? -1.894 12.116 -1.290 1.00 85.00 744 ARG A C 1
ATOM 5743 O O . ARG A 1 744 ? -1.714 13.235 -0.811 1.00 85.00 744 ARG A O 1
ATOM 5750 N N . ASP A 1 745 ? -0.976 11.154 -1.235 1.00 85.38 745 ASP A N 1
ATOM 5751 C CA . ASP A 1 745 ? 0.311 11.287 -0.543 1.00 85.38 745 ASP A CA 1
ATOM 5752 C C . ASP A 1 745 ? 1.157 12.440 -1.116 1.00 85.38 745 ASP A C 1
ATOM 5754 O O . ASP A 1 745 ? 1.798 13.186 -0.371 1.00 85.38 745 ASP A O 1
ATOM 5758 N N . VAL A 1 746 ? 1.157 12.611 -2.443 1.00 85.00 746 VAL A N 1
ATOM 5759 C CA . VAL A 1 746 ? 1.840 13.721 -3.127 1.00 85.00 746 VAL A CA 1
ATOM 5760 C C . VAL A 1 746 ? 1.132 15.054 -2.860 1.00 85.00 746 VAL A C 1
ATOM 5762 O O . VAL A 1 746 ? 1.806 16.039 -2.560 1.00 85.00 746 VAL A O 1
ATOM 5765 N N . CYS A 1 747 ? -0.204 15.114 -2.870 1.00 83.19 747 CYS A N 1
ATOM 5766 C CA . CYS A 1 747 ? -0.960 16.314 -2.494 1.00 83.19 747 CYS A CA 1
ATOM 5767 C C . CYS A 1 747 ? -0.666 16.760 -1.051 1.00 83.19 747 CYS A C 1
ATOM 5769 O O . CYS A 1 747 ? -0.446 17.951 -0.814 1.00 83.19 747 CYS A O 1
ATOM 5771 N N . GLU A 1 748 ? -0.622 15.834 -0.090 1.00 83.06 748 GLU A N 1
ATOM 5772 C CA . GLU A 1 748 ? -0.317 16.143 1.313 1.00 83.06 748 GLU A CA 1
ATOM 5773 C C . GLU A 1 748 ? 1.116 16.658 1.498 1.00 83.06 748 GLU A C 1
ATOM 5775 O O . GLU A 1 748 ? 1.319 17.706 2.124 1.00 83.06 748 GLU A O 1
ATOM 5780 N N . LYS A 1 749 ? 2.105 15.981 0.898 1.00 82.19 749 LYS A N 1
ATOM 5781 C CA . LYS A 1 749 ? 3.520 16.399 0.922 1.00 82.19 749 LYS A CA 1
ATOM 5782 C C . LYS A 1 749 ? 3.724 17.765 0.260 1.00 82.19 749 LYS A C 1
ATOM 5784 O O . LYS A 1 749 ? 4.443 18.609 0.801 1.00 82.19 749 LYS A O 1
ATOM 5789 N N . THR A 1 750 ? 3.055 18.027 -0.863 1.00 82.56 750 THR A N 1
ATOM 5790 C CA . THR A 1 750 ? 3.105 19.328 -1.548 1.00 82.56 750 THR A CA 1
ATOM 5791 C C . THR A 1 750 ? 2.458 20.434 -0.713 1.00 82.56 750 THR A C 1
ATOM 5793 O O . THR A 1 750 ? 3.016 21.525 -0.639 1.00 82.56 750 THR A O 1
ATOM 5796 N N . ARG A 1 751 ? 1.360 20.166 0.014 1.00 79.06 751 ARG A N 1
ATOM 5797 C CA . ARG A 1 751 ? 0.709 21.162 0.897 1.00 79.06 751 ARG A CA 1
ATOM 5798 C C . ARG A 1 751 ? 1.613 21.654 2.038 1.00 79.06 751 ARG A C 1
ATOM 5800 O O . ARG A 1 751 ? 1.423 22.766 2.524 1.00 79.06 751 ARG A O 1
ATOM 5807 N N . GLY A 1 752 ? 2.565 20.831 2.483 1.00 71.81 752 GLY A N 1
ATOM 5808 C CA . GLY A 1 752 ? 3.587 21.200 3.472 1.00 71.81 752 GLY A CA 1
ATOM 5809 C C . GLY A 1 752 ? 4.885 21.768 2.880 1.00 71.81 752 GLY A C 1
ATOM 5810 O O . GLY A 1 752 ? 5.728 22.256 3.632 1.00 71.81 752 GLY A O 1
ATOM 5811 N N . SER A 1 753 ? 5.059 21.708 1.558 1.00 71.94 753 SER A N 1
ATOM 5812 C CA . SER A 1 753 ? 6.288 22.103 0.861 1.00 71.94 753 SER A CA 1
ATOM 5813 C C . SER A 1 753 ? 6.233 23.550 0.368 1.00 71.94 753 SER A C 1
ATOM 5815 O O . SER A 1 753 ? 5.166 24.116 0.144 1.00 71.94 753 SER A O 1
ATOM 5817 N N . GLN A 1 754 ? 7.399 24.165 0.169 1.00 72.56 754 GLN A N 1
ATOM 5818 C CA . GLN A 1 754 ? 7.505 25.436 -0.557 1.00 72.56 754 GLN A CA 1
ATOM 5819 C C . GLN A 1 754 ? 7.851 25.141 -2.024 1.00 72.56 754 GLN A C 1
ATOM 5821 O O . GLN A 1 754 ? 8.481 24.124 -2.294 1.00 72.56 754 GLN A O 1
ATOM 5826 N N . SER A 1 755 ? 7.534 26.031 -2.971 1.00 65.75 755 SER A N 1
ATOM 5827 C CA . SER A 1 755 ? 7.823 25.824 -4.409 1.00 65.75 755 SER A CA 1
ATOM 5828 C C . SER A 1 755 ? 9.280 25.436 -4.706 1.00 65.75 755 SER A C 1
ATOM 5830 O O . SER A 1 755 ? 9.558 24.629 -5.582 1.00 65.75 755 SER A O 1
ATOM 5832 N N . HIS A 1 756 ? 10.230 25.940 -3.910 1.00 64.31 756 HIS A N 1
ATOM 5833 C CA . HIS A 1 756 ? 11.654 25.611 -4.040 1.00 64.31 756 HIS A CA 1
ATOM 5834 C C . HIS A 1 756 ? 12.078 24.268 -3.406 1.00 64.31 756 HIS A C 1
ATOM 5836 O O . HIS A 1 756 ? 13.266 23.969 -3.375 1.00 64.31 756 HIS A O 1
ATOM 5842 N N . THR A 1 757 ? 11.140 23.478 -2.877 1.00 68.88 757 THR A N 1
ATOM 5843 C CA . THR A 1 757 ? 11.354 22.106 -2.377 1.00 68.88 757 THR A CA 1
ATOM 5844 C C . THR A 1 757 ? 10.295 21.117 -2.876 1.00 68.88 757 THR A C 1
ATOM 5846 O O . THR A 1 757 ? 10.416 19.926 -2.606 1.00 68.88 757 THR A O 1
ATOM 5849 N N . ALA A 1 758 ? 9.254 21.583 -3.577 1.00 71.88 758 ALA A N 1
ATOM 5850 C CA . ALA A 1 758 ? 8.128 20.762 -4.022 1.00 71.88 758 ALA A CA 1
ATOM 5851 C C . ALA A 1 758 ? 8.538 19.690 -5.050 1.00 71.88 758 ALA A C 1
ATOM 5853 O O . ALA A 1 758 ? 8.032 18.573 -4.993 1.00 71.88 758 ALA A O 1
ATOM 5854 N N . HIS A 1 759 ? 9.520 19.978 -5.911 1.00 71.94 759 HIS A N 1
ATOM 5855 C CA . HIS A 1 759 ? 10.115 19.020 -6.854 1.00 71.94 759 HIS A CA 1
ATOM 5856 C C . HIS A 1 759 ? 10.567 17.702 -6.195 1.00 71.94 759 HIS A C 1
ATOM 5858 O O . HIS A 1 759 ? 10.330 16.623 -6.741 1.00 71.94 759 HIS A O 1
ATOM 5864 N N . ARG A 1 760 ? 11.089 17.764 -4.959 1.00 77.94 760 ARG A N 1
ATOM 5865 C CA . ARG A 1 760 ? 11.545 16.589 -4.192 1.00 77.94 760 ARG A CA 1
ATOM 5866 C C . ARG A 1 760 ? 10.429 15.589 -3.884 1.00 77.94 760 ARG A C 1
ATOM 5868 O O . ARG A 1 760 ? 10.714 14.425 -3.627 1.00 77.94 760 ARG A O 1
ATOM 5875 N N . VAL A 1 761 ? 9.163 16.018 -3.905 1.00 78.81 761 VAL A N 1
ATOM 5876 C CA . VAL A 1 761 ? 7.999 15.149 -3.653 1.00 78.81 761 VAL A CA 1
ATOM 5877 C C . VAL A 1 761 ? 7.811 14.120 -4.775 1.00 78.81 761 VAL A C 1
ATOM 5879 O O . VAL A 1 761 ? 7.376 13.001 -4.505 1.00 78.81 761 VAL A O 1
ATOM 5882 N N . VAL A 1 762 ? 8.179 14.485 -6.006 1.00 79.19 762 VAL A N 1
ATOM 5883 C CA . VAL A 1 762 ? 8.111 13.639 -7.211 1.00 79.19 762 VAL A CA 1
ATOM 5884 C C . VAL A 1 762 ? 9.502 13.246 -7.730 1.00 79.19 762 VAL A C 1
ATOM 5886 O O . VAL A 1 762 ? 9.625 12.805 -8.864 1.00 79.19 762 VAL A O 1
ATOM 5889 N N . ALA A 1 763 ? 10.553 13.407 -6.912 1.00 76.62 763 ALA A N 1
ATOM 5890 C CA . ALA A 1 763 ? 11.957 13.178 -7.289 1.00 76.62 763 ALA A CA 1
ATOM 5891 C C . ALA A 1 763 ? 12.388 13.891 -8.595 1.00 76.62 763 ALA A C 1
ATOM 5893 O O . ALA A 1 763 ? 13.246 13.405 -9.328 1.00 76.62 763 ALA A O 1
ATOM 5894 N N . PHE A 1 764 ? 11.775 15.043 -8.875 1.00 79.75 764 PHE A N 1
ATOM 5895 C CA . PHE A 1 764 ? 12.141 15.929 -9.975 1.00 79.75 764 PHE A CA 1
ATOM 5896 C C . PHE A 1 764 ? 13.226 16.910 -9.519 1.00 79.75 764 PHE A C 1
ATOM 5898 O O . PHE A 1 764 ? 13.284 17.257 -8.340 1.00 79.75 764 PHE A O 1
ATOM 5905 N N . GLU A 1 765 ? 14.044 17.395 -10.451 1.00 72.25 765 GLU A N 1
ATOM 5906 C CA . GLU A 1 765 ? 15.126 18.350 -10.194 1.00 72.25 765 GLU A CA 1
ATOM 5907 C C . GLU A 1 765 ? 15.060 19.466 -11.268 1.00 72.25 765 GLU A C 1
ATOM 5909 O O . GLU A 1 765 ? 15.179 19.151 -12.453 1.00 72.25 765 GLU A O 1
ATOM 5914 N N . PRO A 1 766 ? 14.757 20.729 -10.884 1.00 60.03 766 PRO A N 1
ATOM 5915 C CA . PRO A 1 766 ? 14.260 21.787 -11.784 1.00 60.03 766 PRO A CA 1
ATOM 5916 C C . PRO A 1 766 ? 15.311 22.660 -12.496 1.00 60.03 766 PRO A C 1
ATOM 5918 O O . PRO A 1 766 ? 16.416 22.862 -11.943 1.00 60.03 766 PRO A O 1
#

Solvent-accessible surface area (backbone atoms only — not comparable to full-atom values): 42671 Å² total; per-residue (Å²): 140,87,83,89,85,94,62,63,70,64,56,49,53,55,51,45,54,56,70,77,41,86,75,71,76,76,58,88,82,52,50,51,55,74,49,63,78,73,58,65,73,17,39,57,48,78,45,82,54,18,46,32,24,32,35,60,49,99,54,88,51,72,23,42,36,39,34,23,56,30,61,81,45,61,39,40,32,59,24,45,58,32,98,49,19,74,80,20,66,38,39,42,47,47,40,45,34,46,49,48,40,39,76,73,32,21,24,38,33,28,46,42,30,67,64,47,94,65,95,64,33,49,65,54,82,53,77,53,97,88,27,74,88,57,65,33,64,66,42,50,52,49,32,59,51,44,57,31,55,80,71,64,42,78,86,43,54,37,31,31,30,16,22,35,56,16,7,30,44,32,61,54,45,40,37,53,43,93,46,59,23,33,35,16,31,52,28,36,50,49,74,66,77,66,60,80,62,77,89,64,17,40,28,91,87,76,72,48,69,55,77,51,46,39,33,41,38,34,38,34,66,61,38,56,72,70,49,54,46,28,36,63,58,34,51,67,54,39,54,74,71,72,34,55,70,44,82,44,75,41,62,59,49,57,59,45,44,46,48,49,13,41,37,39,82,83,35,42,58,68,56,17,36,52,44,43,51,48,27,38,71,49,56,22,28,54,99,80,23,44,76,38,74,87,39,62,68,16,42,51,50,33,50,52,48,50,46,72,68,46,64,84,66,67,59,81,70,60,48,87,67,68,55,102,84,67,77,52,24,70,61,52,59,53,50,49,58,50,33,31,32,53,10,22,87,52,65,62,40,88,55,46,67,61,51,50,51,52,50,51,50,48,61,69,74,58,83,77,64,70,94,73,54,69,60,70,65,71,65,69,69,77,77,86,86,84,85,86,85,86,89,85,87,89,80,88,87,88,80,88,82,93,83,85,84,89,86,83,91,80,94,74,88,84,78,80,86,70,86,67,84,67,62,68,68,57,56,50,50,44,72,75,44,69,74,82,76,67,67,80,78,49,70,67,57,54,48,46,55,48,51,55,50,48,53,48,47,39,36,71,49,47,27,43,56,36,45,49,57,34,39,55,53,42,39,50,39,47,48,49,22,38,49,30,61,75,56,48,46,57,51,51,36,52,53,38,53,51,50,53,50,49,64,60,71,70,64,62,90,85,66,78,83,73,88,78,65,68,51,36,68,44,48,37,48,46,49,51,54,50,40,52,51,51,35,53,60,54,55,69,73,54,60,61,69,57,53,37,52,53,49,48,70,69,34,80,44,72,70,49,41,43,53,51,52,57,51,38,52,53,50,40,63,53,32,50,55,56,36,52,55,31,51,54,52,34,45,52,32,30,40,39,51,59,69,66,63,69,68,100,51,33,67,60,50,37,53,48,38,49,52,50,34,38,53,39,49,38,53,36,53,52,36,54,51,50,46,49,38,51,48,53,44,35,70,70,35,96,51,83,56,52,47,60,52,43,53,54,53,54,51,49,55,50,43,59,67,40,73,82,51,77,57,52,74,68,57,47,48,53,50,54,25,47,53,24,41,52,52,46,53,50,52,51,47,49,50,49,52,48,51,51,49,20,60,77,66,75,37,100,58,71,55,65,75,56,52,52,51,49,51,52,51,53,52,48,50,56,54,46,53,39,47,46,50,26,47,41,28,64,74,41,73,50,66,56,66,54,36,55,54,52,38,50,56,44,52,56,54,45,73,76,42,52,56,94,54,32,23,62,75,45,74,39,85,111

Radius of gyration: 36.59 Å; Cα contacts (8 Å, |Δi|>4): 957; chains: 1; bounding box: 102×114×107 Å

Organism: NCBI:txid381761

Secondary structure (DSSP, 8-state):
-------HHHHHHHHHHHHH-TT----TTSPPTTGGGGSPPPEEEEETTEEEEEE--SS--SEEEEEE--TT--GGGGS--BTTBTT----HHHHHHHHHHHHTTEEEEEE--TT--SSS-----S-STT-TT--HHHHHHHHHHHHHHHTT-TTS-EEEEEEHHHHHHHHHHHHHS--S-EEEES----TTTTTSS----B-TTT--B-PPPPEEEEEETTS-HHHHHHHHHHHHHHHHTT--EEEEEEPP----TTTTTTTSTT--HHHHHHHHHHHHHTTSB-SSS-B-TT-HHHHHHHHHHHHHHHGGGTPPPTTTT--TT---SHHHHHHHHHHHHTTSSS--GGGHHHHHHHHHHHHHH-TTSGGGSTHHHHHHTTS---------S------------------------------HHHHHHHHH-TTTT-PPPPHHHHHHHHHHHHHHHIIIIIHHHHHHHHHHHHHHHHHHHHHHHHHHHHHHHHHHHHHHHHHHHT--TT------PPPHHHHHHHHHHHHHHHHHHHHTTS-HHHHHHHHHHHTSSHHHHHHHHHHHHHHHHHHHHHHHHHHHHHHHHHHHHHH--S-TTHHHHHHHHHHHHHHHHHHHHHHHHHHHHHHHHHHTSSSTTHHHHHHHHHHHHHHHHHHTSPPPHHHHHHHHHHHHHHHHHHHHHHHHHHHHHHHHTT-SS--HHHHHHHHHHHHHHHHHHHHHHHHHHHHHT--TTHHHHHHHHHHHHHHHS-HHHHGGGGT---